Protein 3F0N (pdb70)

Sequence (760 aa):
RENLYFDLMVTCTAPVNIAVIKYWGKRDEALILPINSSLSVTLHQDQLKTTTTVAISKDFTEDRIWLNGREEDVGQPRLQACCLREIRRLARKDTLPLSLSYKVHVASVNNFPTAAGLASSAAGYACLAYTLAQVYGVEGDLSEVARRRGSGSACRSLYGGFVEWQMGEQADGKDSIARQIAPEWHWPQLRILILVVSADKQTGSTVGMQTSVETSTLLKFRAESVVPERMKEMTRCIQEQDFQGFAQLTMKDSNQFHATCLDTFPPISSYLNDTSRRIIQLVHRFNTHHGQTKVAYTFDAGPNAVIFTLEDTVAEFVAAVRHSFPPAANKFLKGLQVAPVLLSDELKAALVVEPSPGGVQYIIATQVGPGPQVLDDTHDHLLGQDGLPQDLMVTCTAPVNIAVIKYWGKRDEALILPINSSLSVTLHQDQLKTTTTVAISKDFTEDRIWLNGREEDVGQPRLQACLREIRRLARKRRLSLSYKVHVASSVNNFPASSAAGYACLAYTLAQVYGVEGDLSEVARRGSGSSACRSLYGGFVEWQMGEQADGKDSIARQIAPEWHWPQLRILILVVSADKKQTGSTVGMQTTSVETSTLLKFRAESVVPERMKEMTRRCIQQEQDFQGFAQLLTMKDSNQFHATCLDTFPPISYLNDTSRRRIIQLVHRFNTHHGQTKVAYTFDAGPNAVIFTLEDTVAEFVAAVRHSFPPAANKFLKGLQVAPVLLSDELKAALVPSPGGVQYIIATQVGPGPQVLDDTHDHLLGQDGLPQ

InterPro domains:
  IPR005935 Diphosphomevalonate/phosphomevalonate decarboxylase [PIRSF015950] (8-389)
  IPR014721 Small ribosomal subunit protein uS5 domain 2-type fold, subgroup [G3DSA:3.30.230.10] (11-188)
  IPR020568 Ribosomal protein uS5 domain 2-type superfamily [SSF54211] (10-194)
  IPR029765 Diphosphomevalonate decarboxylase [TIGR01240] (12-330)
  IPR036554 GHMP kinase, C-terminal domain superfamily [G3DSA:3.30.70.890] (189-383)
  IPR036554 GHMP kinase, C-terminal domain superfamily [SSF55060] (196-394)
  IPR041431 Mvd1, C-terminal [PF18376] (198-383)
  IPR053859 Diphosphomevalonate decarboxylase-like N-terminal domain [PF22700] (15-184)

Structure (mmCIF, N/CA/C/O backbone):
data_3F0N
#
_entry.id   3F0N
#
_cell.length_a   139.619
_cell.length_b   139.619
_cell.length_c   88.719
_cell.angle_alpha   90.00
_cell.angle_beta   90.00
_cell.angle_gamma   90.00
#
_symmetry.space_group_name_H-M   'P 43 21 2'
#
loop_
_entity.id
_entity.type
_entity.pdbx_description
1 polymer 'MEVALONATE PYROPHOSPHATE DECARBOXYLASE'
2 non-polymer 'PHOSPHATE ION'
3 water water
#
loop_
_atom_site.group_PDB
_atom_site.id
_atom_site.type_symbol
_atom_site.label_atom_id
_atom_site.label_alt_id
_atom_site.label_comp_id
_atom_site.label_asym_id
_atom_site.label_entity_id
_atom_site.label_seq_id
_atom_site.pdbx_PDB_ins_code
_atom_site.Cartn_x
_atom_site.Cartn_y
_atom_site.Cartn_z
_atom_site.occupancy
_atom_site.B_iso_or_equiv
_atom_site.auth_seq_id
_atom_site.auth_comp_id
_atom_site.auth_asym_id
_atom_site.auth_atom_id
_atom_site.pdbx_PDB_model_num
ATOM 1 N N . ARG A 1 11 ? 64.407 -14.766 69.576 1.00 68.71 -3 ARG A N 1
ATOM 2 C CA . ARG A 1 11 ? 63.582 -15.264 68.433 1.00 67.14 -3 ARG A CA 1
ATOM 3 C C . ARG A 1 11 ? 64.193 -14.840 67.079 1.00 65.52 -3 ARG A C 1
ATOM 4 O O . ARG A 1 11 ? 63.977 -15.507 66.054 1.00 64.41 -3 ARG A O 1
ATOM 8 N N . GLU A 1 12 ? 64.981 -13.757 67.096 1.00 64.30 -2 GLU A N 1
ATOM 9 C CA . GLU A 1 12 ? 65.846 -13.371 65.955 1.00 62.90 -2 GLU A CA 1
ATOM 10 C C . GLU A 1 12 ? 66.959 -14.422 65.700 1.00 61.89 -2 GLU A C 1
ATOM 11 O O . GLU A 1 12 ? 67.549 -14.486 64.605 1.00 61.90 -2 GLU A O 1
ATOM 17 N N . ASN A 1 13 ? 67.218 -15.252 66.702 1.00 60.70 -1 ASN A N 1
ATOM 18 C CA . ASN A 1 13 ? 68.201 -16.319 66.585 1.00 59.30 -1 ASN A CA 1
ATOM 19 C C . ASN A 1 13 ? 67.663 -17.572 65.882 1.00 57.83 -1 ASN A C 1
ATOM 20 O O . ASN A 1 13 ? 68.389 -18.538 65.719 1.00 58.04 -1 ASN A O 1
ATOM 25 N N . LEU A 1 14 ? 66.392 -17.565 65.489 1.00 56.09 0 LEU A N 1
ATOM 26 C CA . LEU A 1 14 ? 65.820 -18.687 64.750 1.00 55.87 0 LEU A CA 1
ATOM 27 C C . LEU A 1 14 ? 65.978 -18.440 63.263 1.00 55.26 0 LEU A C 1
ATOM 28 O O . LEU A 1 14 ? 66.020 -17.283 62.837 1.00 54.29 0 LEU A O 1
ATOM 33 N N . TYR A 1 15 ? 66.050 -19.520 62.481 1.00 55.48 1 TYR A N 1
ATOM 34 C CA . TYR A 1 15 ? 66.525 -19.472 61.078 1.00 55.35 1 TYR A CA 1
ATOM 35 C C . TYR A 1 15 ? 65.669 -18.605 60.145 1.00 54.82 1 TYR A C 1
ATOM 36 O O . TYR A 1 15 ? 66.210 -17.822 59.363 1.00 54.22 1 TYR A O 1
ATOM 45 N N . PHE A 1 16 ? 64.343 -18.714 60.246 1.00 55.93 2 PHE A N 1
ATOM 46 C CA . PHE A 1 16 ? 63.453 -17.892 59.416 1.00 55.57 2 PHE A CA 1
ATOM 47 C C . PHE A 1 16 ? 62.763 -16.837 60.259 1.00 56.00 2 PHE A C 1
ATOM 48 O O . PHE A 1 16 ? 62.471 -17.090 61.426 1.00 57.98 2 PHE A O 1
ATOM 56 N N . ASP A 1 21 ? 52.623 -14.798 56.772 1.00 56.15 7 ASP A N 1
ATOM 57 C CA . ASP A 1 21 ? 51.548 -14.555 55.813 1.00 55.52 7 ASP A CA 1
ATOM 58 C C . ASP A 1 21 ? 51.584 -13.117 55.305 1.00 53.85 7 ASP A C 1
ATOM 59 O O . ASP A 1 21 ? 52.036 -12.206 56.005 1.00 54.24 7 ASP A O 1
ATOM 64 N N . LEU A 1 22 ? 51.087 -12.913 54.087 1.00 52.04 8 LEU A N 1
ATOM 65 C CA . LEU A 1 22 ? 51.169 -11.616 53.452 1.00 49.87 8 LEU A CA 1
ATOM 66 C C . LEU A 1 22 ? 49.997 -11.413 52.511 1.00 48.74 8 LEU A C 1
ATOM 67 O O . LEU A 1 22 ? 49.576 -12.334 51.807 1.00 48.28 8 LEU A O 1
ATOM 72 N N . MET A 1 23 ? 49.473 -10.195 52.534 1.00 47.66 9 MET A N 1
ATOM 73 C CA . MET A 1 23 ? 48.386 -9.792 51.665 1.00 46.32 9 MET A CA 1
ATOM 74 C C . MET A 1 23 ? 48.717 -8.416 51.101 1.00 44.41 9 MET A C 1
ATOM 75 O O . MET A 1 23 ? 49.076 -7.497 51.848 1.00 44.48 9 MET A O 1
ATOM 80 N N . VAL A 1 24 ? 48.598 -8.278 49.781 1.00 42.02 10 VAL A N 1
ATOM 81 C CA . VAL A 1 24 ? 48.937 -7.034 49.101 1.00 39.64 10 VAL A CA 1
ATOM 82 C C . VAL A 1 24 ? 47.837 -6.724 48.093 1.00 38.90 10 VAL A C 1
ATOM 83 O O . VAL A 1 24 ? 47.331 -7.633 47.423 1.00 38.11 10 VAL A O 1
ATOM 87 N N . THR A 1 25 ? 47.455 -5.451 48.017 1.00 37.51 11 THR A N 1
ATOM 88 C CA . THR A 1 25 ? 46.450 -5.014 47.070 1.00 36.42 11 THR A CA 1
ATOM 89 C C . THR A 1 25 ? 47.006 -3.912 46.190 1.00 35.89 11 THR A C 1
ATOM 90 O O . THR A 1 25 ? 47.546 -2.905 46.692 1.00 36.61 11 THR A O 1
ATOM 94 N N . CYS A 1 26 ? 46.870 -4.119 44.877 1.00 34.01 12 CYS A N 1
ATOM 95 C CA . CYS A 1 26 ? 47.324 -3.160 43.888 1.00 32.37 12 CYS A CA 1
ATOM 96 C C . CYS A 1 26 ? 46.210 -2.784 42.938 1.00 31.57 12 CYS A C 1
ATOM 97 O O . CYS A 1 26 ? 45.181 -3.477 42.854 1.00 30.93 12 CYS A O 1
ATOM 100 N N . THR A 1 27 ? 46.421 -1.678 42.227 1.00 30.48 13 THR A N 1
ATOM 101 C CA . THR A 1 27 ? 45.534 -1.312 41.140 1.00 29.99 13 THR A CA 1
ATOM 102 C C . THR A 1 27 ? 46.316 -1.239 39.832 1.00 28.88 13 THR A C 1
ATOM 103 O O . THR A 1 27 ? 47.536 -1.063 39.843 1.00 28.41 13 THR A O 1
ATOM 107 N N . ALA A 1 28 ? 45.605 -1.366 38.706 1.00 27.91 14 ALA A N 1
ATOM 108 C CA . ALA A 1 28 ? 46.226 -1.252 37.394 1.00 26.70 14 ALA A CA 1
ATOM 109 C C . ALA A 1 28 ? 45.297 -0.555 36.413 1.00 26.45 14 ALA A C 1
ATOM 110 O O . ALA A 1 28 ? 44.075 -0.666 36.523 1.00 26.53 14 ALA A O 1
ATOM 112 N N . PRO A 1 29 ? 45.888 0.155 35.435 1.00 25.66 15 PRO A N 1
ATOM 113 C CA . PRO A 1 29 ? 45.131 0.887 34.427 1.00 24.92 15 PRO A CA 1
ATOM 114 C C . PRO A 1 29 ? 44.779 0.044 33.186 1.00 24.23 15 PRO A C 1
ATOM 115 O O . PRO A 1 29 ? 45.464 -0.956 32.882 1.00 22.52 15 PRO A O 1
ATOM 119 N N . VAL A 1 30 ? 43.718 0.456 32.486 1.00 24.32 16 VAL A N 1
ATOM 120 C CA . VAL A 1 30 ? 43.451 -0.043 31.126 1.00 23.58 16 VAL A CA 1
ATOM 121 C C . VAL A 1 30 ? 44.332 0.791 30.176 1.00 23.14 16 VAL A C 1
ATOM 122 O O . VAL A 1 30 ? 44.811 1.876 30.543 1.00 22.90 16 VAL A O 1
ATOM 126 N N . ASN A 1 31 ? 44.568 0.293 28.967 1.00 21.99 17 ASN A N 1
ATOM 127 C CA . ASN A 1 31 ? 45.268 1.117 27.983 1.00 21.70 17 ASN A CA 1
ATOM 128 C C . ASN A 1 31 ? 44.584 0.996 26.626 1.00 20.60 17 ASN A C 1
ATOM 129 O O . ASN A 1 31 ? 43.901 0.007 26.370 1.00 19.50 17 ASN A O 1
ATOM 134 N N . ILE A 1 32 ? 44.780 1.997 25.776 1.00 17.98 18 ILE A N 1
ATOM 135 C CA . ILE A 1 32 ? 44.145 1.999 24.452 1.00 18.31 18 ILE A CA 1
ATOM 136 C C . ILE A 1 32 ? 45.256 1.991 23.424 1.00 18.19 18 ILE A C 1
ATOM 137 O O . ILE A 1 32 ? 46.052 2.931 23.363 1.00 17.43 18 ILE A O 1
ATOM 142 N N . ALA A 1 33 ? 45.293 0.940 22.594 1.00 17.84 19 ALA A N 1
ATOM 143 C CA . ALA A 1 33 ? 46.300 0.852 21.531 1.00 18.32 19 ALA A CA 1
ATOM 144 C C . ALA A 1 33 ? 46.055 1.874 20.422 1.00 18.00 19 ALA A C 1
ATOM 145 O O . ALA A 1 33 ? 44.953 1.917 19.863 1.00 18.38 19 ALA A O 1
ATOM 147 N N . VAL A 1 34 ? 47.068 2.670 20.078 1.00 17.32 20 VAL A N 1
ATOM 148 C CA . VAL A 1 34 ? 46.947 3.559 18.896 1.00 17.65 20 VAL A CA 1
ATOM 149 C C . VAL A 1 34 ? 47.651 2.957 17.676 1.00 17.84 20 VAL A C 1
ATOM 150 O O . VAL A 1 34 ? 47.276 3.225 16.522 1.00 17.85 20 VAL A O 1
ATOM 154 N N . ILE A 1 35 ? 48.675 2.158 17.945 1.00 17.58 21 ILE A N 1
ATOM 155 C CA . ILE A 1 35 ? 49.161 1.200 16.949 1.00 18.36 21 ILE A CA 1
ATOM 156 C C . ILE A 1 35 ? 48.738 -0.205 17.414 1.00 17.60 21 ILE A C 1
ATOM 157 O O . ILE A 1 35 ? 49.165 -0.683 18.495 1.00 17.52 21 ILE A O 1
ATOM 162 N N . LYS A 1 36 ? 47.885 -0.856 16.613 1.00 16.77 22 LYS A N 1
ATOM 163 C CA . LYS A 1 36 ? 47.160 -2.055 17.070 1.00 15.52 22 LYS A CA 1
ATOM 164 C C . LYS A 1 36 ? 47.973 -3.343 17.032 1.00 16.55 22 LYS A C 1
ATOM 165 O O . LYS A 1 36 ? 48.649 -3.637 16.038 1.00 16.11 22 LYS A O 1
ATOM 171 N N . TYR A 1 37 ? 47.827 -4.123 18.089 1.00 15.81 23 TYR A N 1
ATOM 172 C CA . TYR A 1 37 ? 48.237 -5.520 18.163 1.00 16.60 23 TYR A CA 1
ATOM 173 C C . TYR A 1 37 ? 47.113 -6.367 17.541 1.00 17.01 23 TYR A C 1
ATOM 174 O O . TYR A 1 37 ? 45.935 -6.250 17.946 1.00 18.01 23 TYR A O 1
ATOM 183 N N . TRP A 1 38 ? 47.441 -7.197 16.562 1.00 15.71 24 TRP A N 1
ATOM 184 C CA . TRP A 1 38 ? 46.416 -8.104 15.996 1.00 16.14 24 TRP A CA 1
ATOM 185 C C . TRP A 1 38 ? 47.161 -9.185 15.250 1.00 16.92 24 TRP A C 1
ATOM 186 O O . TRP A 1 38 ? 47.711 -8.938 14.167 1.00 15.92 24 TRP A O 1
ATOM 197 N N . GLY A 1 39 ? 47.190 -10.371 15.859 1.00 16.95 25 GLY A N 1
ATOM 198 C CA . GLY A 1 39 ? 47.880 -11.528 15.293 1.00 17.33 25 GLY A CA 1
ATOM 199 C C . GLY A 1 39 ? 49.112 -11.941 16.095 1.00 17.99 25 GLY A C 1
ATOM 200 O O . GLY A 1 39 ? 49.957 -11.106 16.423 1.00 18.32 25 GLY A O 1
ATOM 201 N N . LYS A 1 40 ? 49.207 -13.235 16.410 1.00 18.47 26 LYS A N 1
ATOM 202 C CA . LYS A 1 40 ? 50.377 -13.768 17.098 1.00 19.21 26 LYS A CA 1
ATOM 203 C C . LYS A 1 40 ? 51.221 -14.539 16.122 1.00 19.63 26 LYS A C 1
ATOM 204 O O . LYS A 1 40 ? 50.690 -15.213 15.240 1.00 19.61 26 LYS A O 1
ATOM 210 N N . ARG A 1 41 ? 52.533 -14.439 16.293 1.00 19.93 27 ARG A N 1
ATOM 211 C CA . ARG A 1 41 ? 53.455 -15.347 15.618 1.00 20.67 27 ARG A CA 1
ATOM 212 C C . ARG A 1 41 ? 53.702 -16.587 16.475 1.00 21.84 27 ARG A C 1
ATOM 213 O O . ARG A 1 41 ? 54.125 -17.595 15.952 1.00 21.79 27 ARG A O 1
ATOM 221 N N . ASP A 1 42 ? 53.443 -16.514 17.783 1.00 21.82 28 ASP A N 1
ATOM 222 C CA . ASP A 1 42 ? 53.551 -17.682 18.674 1.00 23.02 28 ASP A CA 1
ATOM 223 C C . ASP A 1 42 ? 52.392 -17.669 19.668 1.00 23.72 28 ASP A C 1
ATOM 224 O O . ASP A 1 42 ? 52.307 -16.793 20.544 1.00 22.18 28 ASP A O 1
ATOM 229 N N . GLU A 1 43 ? 51.485 -18.627 19.511 1.00 24.18 29 GLU A N 1
ATOM 230 C CA . GLU A 1 43 ? 50.228 -18.628 20.272 1.00 25.05 29 GLU A CA 1
ATOM 231 C C . GLU A 1 43 ? 50.382 -19.070 21.710 1.00 25.95 29 GLU A C 1
ATOM 232 O O . GLU A 1 43 ? 49.530 -18.769 22.549 1.00 25.46 29 GLU A O 1
ATOM 238 N N . ALA A 1 44 ? 51.434 -19.848 21.953 1.00 26.40 30 ALA A N 1
ATOM 239 C CA . ALA A 1 44 ? 51.737 -20.416 23.266 1.00 27.92 30 ALA A CA 1
ATOM 240 C C . ALA A 1 44 ? 52.437 -19.405 24.176 1.00 27.32 30 ALA A C 1
ATOM 241 O O . ALA A 1 44 ? 52.082 -19.269 25.338 1.00 28.68 30 ALA A O 1
ATOM 243 N N . LEU A 1 45 ? 53.420 -18.696 23.631 1.00 26.00 31 LEU A N 1
ATOM 244 C CA . LEU A 1 45 ? 54.188 -17.701 24.378 1.00 25.78 31 LEU A CA 1
ATOM 245 C C . LEU A 1 45 ? 53.582 -16.289 24.295 1.00 24.74 31 LEU A C 1
ATOM 246 O O . LEU A 1 45 ? 54.010 -15.378 25.022 1.00 25.63 31 LEU A O 1
ATOM 251 N N . ILE A 1 46 ? 52.559 -16.138 23.453 1.00 23.41 32 ILE A N 1
ATOM 252 C CA . ILE A 1 46 ? 51.880 -14.848 23.218 1.00 21.91 32 ILE A CA 1
ATOM 253 C C . ILE A 1 46 ? 52.875 -13.849 22.645 1.00 21.25 32 ILE A C 1
ATOM 254 O O . ILE A 1 46 ? 53.167 -12.809 23.253 1.00 21.88 32 ILE A O 1
ATOM 259 N N . LEU A 1 47 ? 53.428 -14.188 21.480 1.00 20.38 33 LEU A N 1
ATOM 260 C CA . LEU A 1 47 ? 54.353 -13.302 20.771 1.00 19.34 33 LEU A CA 1
ATOM 261 C C . LEU A 1 47 ? 53.660 -12.763 19.509 1.00 18.65 33 LEU A C 1
ATOM 262 O O . LEU A 1 47 ? 53.102 -13.538 18.754 1.00 18.44 33 LEU A O 1
ATOM 267 N N . PRO A 1 48 ? 53.741 -11.434 19.262 1.00 18.37 34 PRO A N 1
ATOM 268 C CA . PRO A 1 48 ? 52.913 -10.843 18.222 1.00 17.85 34 PRO A CA 1
ATOM 269 C C . PRO A 1 48 ? 53.655 -10.748 16.870 1.00 17.62 34 PRO A C 1
ATOM 270 O O . PRO A 1 48 ? 54.885 -10.878 16.816 1.00 18.49 34 PRO A O 1
ATOM 274 N N . ILE A 1 49 ? 52.903 -10.553 15.792 1.00 17.59 35 ILE A N 1
ATOM 275 C CA . ILE A 1 49 ? 53.495 -10.421 14.460 1.00 17.35 35 ILE A CA 1
ATOM 276 C C . ILE A 1 49 ? 53.995 -8.998 14.240 1.00 17.35 35 ILE A C 1
ATOM 277 O O . ILE A 1 49 ? 54.724 -8.725 13.292 1.00 17.36 35 ILE A O 1
ATOM 282 N N . ASN A 1 50 ? 53.535 -8.070 15.087 1.00 17.08 36 ASN A N 1
ATOM 283 C CA . ASN A 1 50 ? 54.012 -6.674 15.035 1.00 16.42 36 ASN A CA 1
ATOM 284 C C . ASN A 1 50 ? 54.009 -6.018 16.414 1.00 16.71 36 ASN A C 1
ATOM 285 O O . ASN A 1 50 ? 53.362 -6.507 17.338 1.00 16.71 36 ASN A O 1
ATOM 290 N N . SER A 1 51 ? 54.773 -4.932 16.550 1.00 17.36 37 SER A N 1
ATOM 291 C CA . SER A 1 51 ? 54.813 -4.177 17.780 1.00 17.37 37 SER A CA 1
ATOM 292 C C . SER A 1 51 ? 53.528 -3.357 17.881 1.00 17.11 37 SER A C 1
ATOM 293 O O . SER A 1 51 ? 52.827 -3.170 16.890 1.00 17.78 37 SER A O 1
ATOM 296 N N . SER A 1 52 ? 53.215 -2.894 19.087 1.00 16.40 38 SER A N 1
ATOM 297 C CA . SER A 1 52 ? 52.045 -2.048 19.301 1.00 16.93 38 SER A CA 1
ATOM 298 C C . SER A 1 52 ? 52.400 -0.897 20.248 1.00 17.33 38 SER A C 1
ATOM 299 O O . SER A 1 52 ? 53.481 -0.890 20.863 1.00 17.17 38 SER A O 1
ATOM 302 N N . LEU A 1 53 ? 51.510 0.095 20.324 1.00 17.12 39 LEU A N 1
ATOM 303 C CA . LEU A 1 53 ? 51.800 1.317 21.062 1.00 18.24 39 LEU A CA 1
ATOM 304 C C . LEU A 1 53 ? 50.486 1.820 21.603 1.00 18.39 39 LEU A C 1
ATOM 305 O O . LEU A 1 53 ? 49.505 1.915 20.865 1.00 18.84 39 LEU A O 1
ATOM 310 N N . SER A 1 54 ? 50.436 2.070 22.900 1.00 18.54 40 SER A N 1
ATOM 311 C CA . SER A 1 54 ? 49.191 2.477 23.537 1.00 18.40 40 SER A CA 1
ATOM 312 C C . SER A 1 54 ? 49.378 3.662 24.486 1.00 19.16 40 SER A C 1
ATOM 313 O O . SER A 1 54 ? 50.517 4.092 24.784 1.00 18.99 40 SER A O 1
ATOM 316 N N . VAL A 1 55 ? 48.228 4.141 24.965 1.00 19.44 41 VAL A N 1
ATOM 317 C CA . VAL A 1 55 ? 48.122 5.247 25.905 1.00 19.42 41 VAL A CA 1
ATOM 318 C C . VAL A 1 55 ? 47.463 4.644 27.133 1.00 19.43 41 VAL A C 1
ATOM 319 O O . VAL A 1 55 ? 46.393 4.025 27.049 1.00 20.35 41 VAL A O 1
ATOM 323 N N . THR A 1 56 ? 48.110 4.815 28.279 1.00 18.77 42 THR A N 1
ATOM 324 C CA . THR A 1 56 ? 47.627 4.292 29.530 1.00 18.65 42 THR A CA 1
ATOM 325 C C . THR A 1 56 ? 46.568 5.277 30.067 1.00 19.64 42 THR A C 1
ATOM 326 O O . THR A 1 56 ? 46.833 6.490 30.191 1.00 20.27 42 THR A O 1
ATOM 330 N N . LEU A 1 57 ? 45.380 4.775 30.388 1.00 19.72 43 LEU A N 1
ATOM 331 C CA . LEU A 1 57 ? 44.301 5.682 30.838 1.00 20.56 43 LEU A CA 1
ATOM 332 C C . LEU A 1 57 ? 44.352 5.837 32.351 1.00 21.37 43 LEU A C 1
ATOM 333 O O . LEU A 1 57 ? 44.832 4.958 33.038 1.00 21.52 43 LEU A O 1
ATOM 338 N N . HIS A 1 58 ? 43.777 6.923 32.868 1.00 22.40 44 HIS A N 1
ATOM 339 C CA . HIS A 1 58 ? 43.967 7.284 34.288 1.00 23.52 44 HIS A CA 1
ATOM 340 C C . HIS A 1 58 ? 43.130 6.421 35.243 1.00 23.94 44 HIS A C 1
ATOM 341 O O . HIS A 1 58 ? 41.919 6.267 35.054 1.00 24.18 44 HIS A O 1
ATOM 348 N N . GLN A 1 59 ? 43.772 5.860 36.271 1.00 23.90 45 GLN A N 1
ATOM 349 C CA . GLN A 1 59 ? 43.049 5.045 37.270 1.00 25.16 45 GLN A CA 1
ATOM 350 C C . GLN A 1 59 ? 42.047 5.805 38.129 1.00 26.90 45 GLN A C 1
ATOM 351 O O . GLN A 1 59 ? 41.211 5.177 38.794 1.00 28.04 45 GLN A O 1
ATOM 357 N N . ASP A 1 60 ? 42.127 7.126 38.117 1.00 27.56 46 ASP A N 1
ATOM 358 C CA . ASP A 1 60 ? 41.061 7.963 38.691 1.00 29.67 46 ASP A CA 1
ATOM 359 C C . ASP A 1 60 ? 39.702 7.608 38.082 1.00 30.18 46 ASP A C 1
ATOM 360 O O . ASP A 1 60 ? 38.660 7.745 38.750 1.00 30.68 46 ASP A O 1
ATOM 365 N N . GLN A 1 61 ? 39.695 7.233 36.799 1.00 28.30 47 GLN A N 1
ATOM 366 C CA . GLN A 1 61 ? 38.436 6.932 36.115 1.00 29.08 47 GLN A CA 1
ATOM 367 C C . GLN A 1 61 ? 38.190 5.445 35.897 1.00 28.86 47 GLN A C 1
ATOM 368 O O . GLN A 1 61 ? 37.049 5.003 35.997 1.00 29.57 47 GLN A O 1
ATOM 374 N N . LEU A 1 62 ? 39.240 4.698 35.536 1.00 27.65 48 LEU A N 1
ATOM 375 C CA . LEU A 1 62 ? 39.117 3.269 35.257 1.00 27.83 48 LEU A CA 1
ATOM 376 C C . LEU A 1 62 ? 40.280 2.504 35.861 1.00 27.90 48 LEU A C 1
ATOM 377 O O . LEU A 1 62 ? 41.408 2.866 35.646 1.00 26.80 48 LEU A O 1
ATOM 382 N N . LYS A 1 63 ? 39.989 1.456 36.620 1.00 31.89 49 LYS A N 1
ATOM 383 C CA . LYS A 1 63 ? 41.045 0.680 37.271 1.00 31.89 49 LYS A CA 1
ATOM 384 C C . LYS A 1 63 ? 40.567 -0.703 37.684 1.00 32.13 49 LYS A C 1
ATOM 385 O O . LYS A 1 63 ? 39.373 -0.926 37.988 1.00 33.38 49 LYS A O 1
ATOM 391 N N . THR A 1 64 ? 41.519 -1.624 37.706 1.00 30.75 50 THR A N 1
ATOM 392 C CA . THR A 1 64 ? 41.321 -2.964 38.199 1.00 30.76 50 THR A CA 1
ATOM 393 C C . THR A 1 64 ? 42.048 -2.964 39.529 1.00 29.62 50 THR A C 1
ATOM 394 O O . THR A 1 64 ? 43.120 -2.377 39.639 1.00 29.65 50 THR A O 1
ATOM 398 N N . THR A 1 65 ? 41.459 -3.623 40.524 1.00 29.97 51 THR A N 1
ATOM 399 C CA . THR A 1 65 ? 42.068 -3.792 41.848 1.00 29.89 51 THR A CA 1
ATOM 400 C C . THR A 1 65 ? 42.212 -5.287 42.086 1.00 30.50 51 THR A C 1
ATOM 401 O O . THR A 1 65 ? 41.268 -6.055 41.841 1.00 31.51 51 THR A O 1
ATOM 405 N N . THR A 1 66 ? 43.392 -5.702 42.547 1.00 29.99 52 THR A N 1
ATOM 406 C CA . THR A 1 66 ? 43.655 -7.112 42.793 1.00 30.06 52 THR A CA 1
ATOM 407 C C . THR A 1 66 ? 44.283 -7.235 44.168 1.00 30.96 52 THR A C 1
ATOM 408 O O . THR A 1 66 ? 45.205 -6.491 44.499 1.00 29.93 52 THR A O 1
ATOM 412 N N . THR A 1 67 ? 43.750 -8.154 44.974 1.00 32.41 53 THR A N 1
ATOM 413 C CA . THR A 1 67 ? 44.378 -8.488 46.253 1.00 33.92 53 THR A CA 1
ATOM 414 C C . THR A 1 67 ? 44.983 -9.873 46.133 1.00 34.35 53 THR A C 1
ATOM 415 O O . THR A 1 67 ? 44.317 -10.825 45.686 1.00 34.69 53 THR A O 1
ATOM 419 N N . VAL A 1 68 ? 46.252 -9.987 46.506 1.00 35.15 54 VAL A N 1
ATOM 420 C CA . VAL A 1 68 ? 46.875 -11.301 46.587 1.00 35.86 54 VAL A CA 1
ATOM 421 C C . VAL A 1 68 ? 47.246 -11.564 48.054 1.00 37.91 54 VAL A C 1
ATOM 422 O O . VAL A 1 68 ? 47.983 -10.787 48.677 1.00 38.23 54 VAL A O 1
ATOM 426 N N . ALA A 1 69 ? 46.694 -12.646 48.593 1.00 39.30 55 ALA A N 1
ATOM 427 C CA . ALA A 1 69 ? 47.099 -13.157 49.898 1.00 41.79 55 ALA A CA 1
ATOM 428 C C . ALA A 1 69 ? 47.771 -14.517 49.741 1.00 42.65 55 ALA A C 1
ATOM 429 O O . ALA A 1 69 ? 47.337 -15.345 48.930 1.00 42.61 55 ALA A O 1
ATOM 431 N N . ILE A 1 70 ? 48.840 -14.731 50.502 1.00 44.30 56 ILE A N 1
ATOM 432 C CA . ILE A 1 70 ? 49.366 -16.084 50.728 1.00 45.98 56 ILE A CA 1
ATOM 433 C C . ILE A 1 70 ? 49.409 -16.405 52.232 1.00 48.63 56 ILE A C 1
ATOM 434 O O . ILE A 1 70 ? 49.740 -15.542 53.043 1.00 49.54 56 ILE A O 1
ATOM 439 N N . SER A 1 71 ? 49.053 -17.637 52.589 1.00 50.97 57 SER A N 1
ATOM 440 C CA . SER A 1 71 ? 49.081 -18.100 53.987 1.00 54.42 57 SER A CA 1
ATOM 441 C C . SER A 1 71 ? 49.421 -19.589 54.099 1.00 56.63 57 SER A C 1
ATOM 442 O O . SER A 1 71 ? 49.069 -20.387 53.221 1.00 55.90 57 SER A O 1
ATOM 445 N N . LYS A 1 72 ? 50.097 -19.955 55.192 1.00 59.98 58 LYS A N 1
ATOM 446 C CA . LYS A 1 72 ? 50.439 -21.349 55.479 1.00 62.73 58 LYS A CA 1
ATOM 447 C C . LYS A 1 72 ? 49.181 -22.181 55.722 1.00 64.78 58 LYS A C 1
ATOM 448 O O . LYS A 1 72 ? 49.232 -23.406 55.728 1.00 66.69 58 LYS A O 1
ATOM 450 N N . ASP A 1 73 ? 48.051 -21.498 55.900 1.00 65.50 59 ASP A N 1
ATOM 451 C CA . ASP A 1 73 ? 46.781 -22.145 56.222 1.00 68.34 59 ASP A CA 1
ATOM 452 C C . ASP A 1 73 ? 45.899 -22.445 55.011 1.00 67.70 59 ASP A C 1
ATOM 453 O O . ASP A 1 73 ? 44.928 -23.199 55.132 1.00 70.12 59 ASP A O 1
ATOM 458 N N . PHE A 1 74 ? 46.226 -21.856 53.861 1.00 69.60 60 PHE A N 1
ATOM 459 C CA . PHE A 1 74 ? 45.423 -22.031 52.643 1.00 68.57 60 PHE A CA 1
ATOM 460 C C . PHE A 1 74 ? 45.573 -23.446 52.082 1.00 70.74 60 PHE A C 1
ATOM 461 O O . PHE A 1 74 ? 46.687 -23.892 51.788 1.00 71.72 60 PHE A O 1
ATOM 469 N N . THR A 1 75 ? 44.447 -24.138 51.927 1.00 71.88 61 THR A N 1
ATOM 470 C CA . THR A 1 75 ? 44.436 -25.514 51.427 1.00 74.45 61 THR A CA 1
ATOM 471 C C . THR A 1 75 ? 44.680 -25.579 49.913 1.00 72.93 61 THR A C 1
ATOM 472 O O . THR A 1 75 ? 45.308 -26.521 49.419 1.00 74.72 61 THR A O 1
ATOM 476 N N . GLU A 1 76 ? 44.198 -24.579 49.184 1.00 69.81 62 GLU A N 1
ATOM 477 C CA . GLU A 1 76 ? 44.307 -24.596 47.724 1.00 68.40 62 GLU A CA 1
ATOM 478 C C . GLU A 1 76 ? 44.422 -23.205 47.093 1.00 64.89 62 GLU A C 1
ATOM 479 O O . GLU A 1 76 ? 44.065 -22.200 47.714 1.00 63.71 62 GLU A O 1
ATOM 485 N N . ASP A 1 77 ? 44.949 -23.168 45.867 1.00 63.67 63 ASP A N 1
ATOM 486 C CA . ASP A 1 77 ? 44.965 -21.963 45.027 1.00 60.64 63 ASP A CA 1
ATOM 487 C C . ASP A 1 77 ? 43.552 -21.613 44.591 1.00 59.27 63 ASP A C 1
ATOM 488 O O . ASP A 1 77 ? 42.834 -22.460 44.046 1.00 60.31 63 ASP A O 1
ATOM 493 N N . ARG A 1 78 ? 43.152 -20.369 44.843 1.00 56.87 64 ARG A N 1
ATOM 494 C CA . ARG A 1 78 ? 41.778 -19.946 44.600 1.00 55.58 64 ARG A CA 1
ATOM 495 C C . ARG A 1 78 ? 41.740 -18.534 44.052 1.00 53.01 64 ARG A C 1
ATOM 496 O O . ARG A 1 78 ? 42.457 -17.658 44.528 1.00 51.97 64 ARG A O 1
ATOM 504 N N . ILE A 1 79 ? 40.901 -18.323 43.046 1.00 52.04 65 ILE A N 1
ATOM 505 C CA . ILE A 1 79 ? 40.810 -17.022 42.389 1.00 50.20 65 ILE A CA 1
ATOM 506 C C . ILE A 1 79 ? 39.362 -16.569 42.257 1.00 50.16 65 ILE A C 1
ATOM 507 O O . ILE A 1 79 ? 38.473 -17.369 41.956 1.00 51.62 65 ILE A O 1
ATOM 512 N N . TRP A 1 80 ? 39.131 -15.287 42.506 1.00 49.10 66 TRP A N 1
ATOM 513 C CA . TRP A 1 80 ? 37.820 -14.689 42.306 1.00 49.60 66 TRP A CA 1
ATOM 514 C C . TRP A 1 80 ? 37.937 -13.501 41.357 1.00 48.41 66 TRP A C 1
ATOM 515 O O . TRP A 1 80 ? 38.921 -12.766 41.406 1.00 47.27 66 TRP A O 1
ATOM 526 N N . LEU A 1 81 ? 36.939 -13.321 40.496 1.00 49.26 67 LEU A N 1
ATOM 527 C CA . LEU A 1 81 ? 36.816 -12.101 39.687 1.00 49.35 67 LEU A CA 1
ATOM 528 C C . LEU A 1 81 ? 35.431 -11.487 39.860 1.00 50.58 67 LEU A C 1
ATOM 529 O O . LEU A 1 81 ? 34.424 -12.116 39.535 1.00 51.91 67 LEU A O 1
ATOM 534 N N . ASN A 1 82 ? 35.395 -10.255 40.368 1.00 50.96 68 ASN A N 1
ATOM 535 C CA . ASN A 1 82 ? 34.146 -9.559 40.710 1.00 52.58 68 ASN A CA 1
ATOM 536 C C . ASN A 1 82 ? 33.192 -10.376 41.589 1.00 53.59 68 ASN A C 1
ATOM 537 O O . ASN A 1 82 ? 31.996 -10.474 41.317 1.00 54.58 68 ASN A O 1
ATOM 542 N N . GLY A 1 83 ? 33.747 -10.967 42.646 1.00 53.69 69 GLY A N 1
ATOM 543 C CA . GLY A 1 83 ? 32.961 -11.683 43.641 1.00 55.08 69 GLY A CA 1
ATOM 544 C C . GLY A 1 83 ? 32.619 -13.112 43.275 1.00 56.52 69 GLY A C 1
ATOM 545 O O . GLY A 1 83 ? 32.011 -13.832 44.070 1.00 58.33 69 GLY A O 1
ATOM 546 N N . ARG A 1 84 ? 32.997 -13.525 42.073 1.00 56.29 70 ARG A N 1
ATOM 547 C CA . ARG A 1 84 ? 32.720 -14.877 41.607 1.00 57.42 70 ARG A CA 1
ATOM 548 C C . ARG A 1 84 ? 33.997 -15.684 41.477 1.00 56.96 70 ARG A C 1
ATOM 549 O O . ARG A 1 84 ? 34.961 -15.234 40.848 1.00 55.73 70 ARG A O 1
ATOM 557 N N . GLU A 1 85 ? 33.993 -16.880 42.062 1.00 58.40 71 GLU A N 1
ATOM 558 C CA . GLU A 1 85 ? 35.138 -17.774 41.952 1.00 58.45 71 GLU A CA 1
ATOM 559 C C . GLU A 1 85 ? 35.269 -18.358 40.554 1.00 58.35 71 GLU A C 1
ATOM 560 O O . GLU A 1 85 ? 34.300 -18.835 39.956 1.00 59.41 71 GLU A O 1
ATOM 566 N N . GLU A 1 86 ? 36.486 -18.324 40.044 1.00 57.08 72 GLU A N 1
ATOM 567 C CA . GLU A 1 86 ? 36.753 -18.866 38.728 1.00 57.06 72 GLU A CA 1
ATOM 568 C C . GLU A 1 86 ? 37.750 -20.003 38.852 1.00 57.11 72 GLU A C 1
ATOM 569 O O . GLU A 1 86 ? 38.390 -20.158 39.895 1.00 57.34 72 GLU A O 1
ATOM 575 N N . ASP A 1 87 ? 37.836 -20.817 37.802 1.00 56.83 73 ASP A N 1
ATOM 576 C CA . ASP A 1 87 ? 38.711 -21.975 37.793 1.00 56.76 73 ASP A CA 1
ATOM 577 C C . ASP A 1 87 ? 40.154 -21.503 37.820 1.00 54.77 73 ASP A C 1
ATOM 578 O O . ASP A 1 87 ? 40.606 -20.810 36.904 1.00 53.55 73 ASP A O 1
ATOM 583 N N . VAL A 1 88 ? 40.862 -21.872 38.883 1.00 54.04 74 VAL A N 1
ATOM 584 C CA . VAL A 1 88 ? 42.284 -21.560 39.032 1.00 52.22 74 VAL A CA 1
ATOM 585 C C . VAL A 1 88 ? 43.107 -22.185 37.899 1.00 51.65 74 VAL A C 1
ATOM 586 O O . VAL A 1 88 ? 44.177 -21.689 37.556 1.00 50.38 74 VAL A O 1
ATOM 590 N N . GLY A 1 89 ? 42.575 -23.255 37.309 1.00 52.30 75 GLY A N 1
ATOM 591 C CA . GLY A 1 89 ? 43.265 -24.020 36.282 1.00 52.03 75 GLY A CA 1
ATOM 592 C C . GLY A 1 89 ? 43.269 -23.447 34.872 1.00 50.20 75 GLY A C 1
ATOM 593 O O . GLY A 1 89 ? 43.884 -24.028 33.986 1.00 50.35 75 GLY A O 1
ATOM 594 N N . GLN A 1 90 ? 42.601 -22.314 34.647 1.00 48.51 76 GLN A N 1
ATOM 595 C CA . GLN A 1 90 ? 42.634 -21.675 33.322 1.00 47.13 76 GLN A CA 1
ATOM 596 C C . GLN A 1 90 ? 44.070 -21.586 32.806 1.00 45.74 76 GLN A C 1
ATOM 597 O O . GLN A 1 90 ? 44.974 -21.255 33.574 1.00 45.44 76 GLN A O 1
ATOM 603 N N . PRO A 1 91 ? 44.290 -21.907 31.518 1.00 44.89 77 PRO A N 1
ATOM 604 C CA . PRO A 1 91 ? 45.650 -21.940 30.966 1.00 43.62 77 PRO A CA 1
ATOM 605 C C . PRO A 1 91 ? 46.408 -20.616 31.043 1.00 41.60 77 PRO A C 1
ATOM 606 O O . PRO A 1 91 ? 47.578 -20.614 31.415 1.00 41.63 77 PRO A O 1
ATOM 610 N N . ARG A 1 92 ? 45.761 -19.499 30.699 1.00 39.44 78 ARG A N 1
ATOM 611 C CA . ARG A 1 92 ? 46.439 -18.203 30.758 1.00 37.91 78 ARG A CA 1
ATOM 612 C C . ARG A 1 92 ? 46.836 -17.870 32.203 1.00 37.61 78 ARG A C 1
ATOM 613 O O . ARG A 1 92 ? 47.956 -17.430 32.452 1.00 36.82 78 ARG A O 1
ATOM 621 N N . LEU A 1 93 ? 45.924 -18.127 33.145 1.00 37.49 79 LEU A N 1
ATOM 622 C CA . LEU A 1 93 ? 46.194 -17.890 34.560 1.00 36.46 79 LEU A CA 1
ATOM 623 C C . LEU A 1 93 ? 47.324 -18.786 35.065 1.00 36.12 79 LEU A C 1
ATOM 624 O O . LEU A 1 93 ? 48.229 -18.318 35.741 1.00 35.90 79 LEU A O 1
ATOM 629 N N . GLN A 1 94 ? 47.299 -20.063 34.712 1.00 37.30 80 GLN A N 1
ATOM 630 C CA . GLN A 1 94 ? 48.396 -20.949 35.096 1.00 37.88 80 GLN A CA 1
ATOM 631 C C . GLN A 1 94 ? 49.761 -20.497 34.555 1.00 36.60 80 GLN A C 1
ATOM 632 O O . GLN A 1 94 ? 50.764 -20.558 35.266 1.00 36.38 80 GLN A O 1
ATOM 638 N N . ALA A 1 95 ? 49.797 -20.008 33.315 1.00 36.02 81 ALA A N 1
ATOM 639 C CA . ALA A 1 95 ? 51.041 -19.511 32.718 1.00 35.49 81 ALA A CA 1
ATOM 640 C C . ALA A 1 95 ? 51.607 -18.291 33.453 1.00 33.70 81 ALA A C 1
ATOM 641 O O . ALA A 1 95 ? 52.829 -18.163 33.626 1.00 33.74 81 ALA A O 1
ATOM 643 N N A CYS A 1 96 ? 50.706 -17.409 33.882 0.50 32.57 82 CYS A N 1
ATOM 644 N N B CYS A 1 96 ? 50.719 -17.397 33.888 0.50 33.18 82 CYS A N 1
ATOM 645 C CA A CYS A 1 96 ? 51.065 -16.198 34.616 0.50 31.29 82 CYS A CA 1
ATOM 646 C CA B CYS A 1 96 ? 51.109 -16.208 34.656 0.50 32.62 82 CYS A CA 1
ATOM 647 C C A CYS A 1 96 ? 51.743 -16.529 35.951 0.50 31.31 82 CYS A C 1
ATOM 648 C C B CYS A 1 96 ? 51.790 -16.572 35.953 0.50 32.02 82 CYS A C 1
ATOM 649 O O A CYS A 1 96 ? 52.833 -16.021 36.251 0.50 30.50 82 CYS A O 1
ATOM 650 O O B CYS A 1 96 ? 52.903 -16.112 36.246 0.50 31.19 82 CYS A O 1
ATOM 655 N N . LEU A 1 97 ? 51.085 -17.391 36.725 1.00 32.22 83 LEU A N 1
ATOM 656 C CA . LEU A 1 97 ? 51.572 -17.894 38.011 1.00 33.63 83 LEU A CA 1
ATOM 657 C C . LEU A 1 97 ? 52.886 -18.660 37.871 1.00 34.37 83 LEU A C 1
ATOM 658 O O . LEU A 1 97 ? 53.792 -18.471 38.678 1.00 34.79 83 LEU A O 1
ATOM 663 N N . ARG A 1 98 ? 52.989 -19.505 36.845 1.00 35.12 84 ARG A N 1
ATOM 664 C CA . ARG A 1 98 ? 54.230 -20.229 36.581 1.00 36.57 84 ARG A CA 1
ATOM 665 C C . ARG A 1 98 ? 55.373 -19.276 36.292 1.00 35.44 84 ARG A C 1
ATOM 666 O O . ARG A 1 98 ? 56.478 -19.468 36.798 1.00 35.88 84 ARG A O 1
ATOM 674 N N . GLU A 1 99 ? 55.103 -18.238 35.495 1.00 34.64 85 GLU A N 1
ATOM 675 C CA . GLU A 1 99 ? 56.136 -17.276 35.126 1.00 33.94 85 GLU A CA 1
ATOM 676 C C . GLU A 1 99 ? 56.595 -16.379 36.286 1.00 32.76 85 GLU A C 1
ATOM 677 O O . GLU A 1 99 ? 57.793 -16.114 36.411 1.00 32.31 85 GLU A O 1
ATOM 683 N N . ILE A 1 100 ? 55.663 -15.886 37.108 1.00 32.26 86 ILE A N 1
ATOM 684 C CA . ILE A 1 100 ? 56.073 -15.137 38.294 1.00 31.79 86 ILE A CA 1
ATOM 685 C C . ILE A 1 100 ? 56.928 -15.992 39.265 1.00 32.35 86 ILE A C 1
ATOM 686 O O . ILE A 1 100 ? 57.892 -15.485 39.815 1.00 33.58 86 ILE A O 1
ATOM 691 N N . ARG A 1 101 ? 56.586 -17.269 39.445 1.00 32.81 87 ARG A N 1
ATOM 692 C CA . ARG A 1 101 ? 57.385 -18.179 40.311 1.00 34.84 87 ARG A CA 1
ATOM 693 C C . ARG A 1 101 ? 58.777 -18.407 39.742 1.00 35.07 87 ARG A C 1
ATOM 694 O O . ARG A 1 101 ? 59.771 -18.353 40.475 1.00 35.86 87 ARG A O 1
ATOM 702 N N . ARG A 1 102 ? 58.840 -18.622 38.428 1.00 35.34 88 ARG A N 1
ATOM 703 C CA . ARG A 1 102 ? 60.113 -18.771 37.726 1.00 36.53 88 ARG A CA 1
ATOM 704 C C . ARG A 1 102 ? 61.017 -17.559 37.971 1.00 36.16 88 ARG A C 1
ATOM 705 O O . ARG A 1 102 ? 62.166 -17.716 38.393 1.00 37.04 88 ARG A O 1
ATOM 713 N N . LEU A 1 103 ? 60.489 -16.361 37.719 1.00 34.23 89 LEU A N 1
ATOM 714 C CA . LEU A 1 103 ? 61.251 -15.117 37.897 1.00 35.02 89 LEU A CA 1
ATOM 715 C C . LEU A 1 103 ? 61.693 -14.848 39.340 1.00 35.50 89 LEU A C 1
ATOM 716 O O . LEU A 1 103 ? 62.821 -14.374 39.581 1.00 36.88 89 LEU A O 1
ATOM 721 N N . ALA A 1 104 ? 60.810 -15.127 40.293 1.00 34.59 90 ALA A N 1
ATOM 722 C CA . ALA A 1 104 ? 61.156 -14.962 41.695 1.00 36.07 90 ALA A CA 1
ATOM 723 C C . ALA A 1 104 ? 62.397 -15.795 42.033 1.00 37.72 90 ALA A C 1
ATOM 724 O O . ALA A 1 104 ? 63.330 -15.304 42.663 1.00 38.83 90 ALA A O 1
ATOM 726 N N . ARG A 1 105 ? 62.398 -17.054 41.612 1.00 39.11 91 ARG A N 1
ATOM 727 C CA . ARG A 1 105 ? 63.551 -17.923 41.846 1.00 42.31 91 ARG A CA 1
ATOM 728 C C . ARG A 1 105 ? 64.727 -17.471 41.008 1.00 44.09 91 ARG A C 1
ATOM 729 O O . ARG A 1 105 ? 65.882 -17.557 41.446 1.00 46.22 91 ARG A O 1
ATOM 737 N N . LYS A 1 106 ? 64.422 -17.014 39.795 1.00 44.26 92 LYS A N 1
ATOM 738 C CA . LYS A 1 106 ? 65.427 -16.541 38.870 1.00 46.79 92 LYS A CA 1
ATOM 739 C C . LYS A 1 106 ? 66.090 -15.296 39.433 1.00 47.67 92 LYS A C 1
ATOM 740 O O . LYS A 1 106 ? 67.212 -15.389 39.938 1.00 50.11 92 LYS A O 1
ATOM 743 N N . ASP A 1 114 ? 66.151 -16.189 54.043 1.00 65.96 100 ASP A N 1
ATOM 744 C CA . ASP A 1 114 ? 65.157 -15.578 53.167 1.00 63.92 100 ASP A CA 1
ATOM 745 C C . ASP A 1 114 ? 63.849 -16.369 53.191 1.00 61.99 100 ASP A C 1
ATOM 746 O O . ASP A 1 114 ? 63.847 -17.607 53.145 1.00 61.47 100 ASP A O 1
ATOM 748 N N . THR A 1 115 ? 62.746 -15.627 53.269 1.00 60.67 101 THR A N 1
ATOM 749 C CA . THR A 1 115 ? 61.397 -16.185 53.372 1.00 59.25 101 THR A CA 1
ATOM 750 C C . THR A 1 115 ? 60.859 -16.710 52.039 1.00 57.29 101 THR A C 1
ATOM 751 O O . THR A 1 115 ? 59.802 -17.343 52.010 1.00 56.55 101 THR A O 1
ATOM 753 N N . LEU A 1 116 ? 61.578 -16.453 50.944 1.00 57.14 102 LEU A N 1
ATOM 754 C CA . LEU A 1 116 ? 61.077 -16.781 49.601 1.00 55.82 102 LEU A CA 1
ATOM 755 C C . LEU A 1 116 ? 60.557 -18.221 49.435 1.00 55.40 102 LEU A C 1
ATOM 756 O O . LEU A 1 116 ? 59.422 -18.402 48.979 1.00 54.22 102 LEU A O 1
ATOM 761 N N . PRO A 1 117 ? 61.361 -19.241 49.827 1.00 56.67 103 PRO A N 1
ATOM 762 C CA . PRO A 1 117 ? 60.885 -20.618 49.654 1.00 57.07 103 PRO A CA 1
ATOM 763 C C . PRO A 1 117 ? 59.591 -20.906 50.433 1.00 57.04 103 PRO A C 1
ATOM 764 O O . PRO A 1 117 ? 58.696 -21.573 49.902 1.00 56.88 103 PRO A O 1
ATOM 768 N N . LEU A 1 118 ? 59.487 -20.386 51.660 1.00 57.42 104 LEU A N 1
ATOM 769 C CA . LEU A 1 118 ? 58.260 -20.508 52.464 1.00 57.81 104 LEU A CA 1
ATOM 770 C C . LEU A 1 118 ? 57.083 -19.870 51.743 1.00 56.27 104 LEU A C 1
ATOM 771 O O . LEU A 1 118 ? 56.013 -20.471 51.624 1.00 56.31 104 LEU A O 1
ATOM 776 N N . SER A 1 119 ? 57.310 -18.650 51.262 1.00 55.40 105 SER A N 1
ATOM 777 C CA . SER A 1 119 ? 56.323 -17.884 50.501 1.00 54.47 105 SER A CA 1
ATOM 778 C C . SER A 1 119 ? 55.757 -18.675 49.319 1.00 54.32 105 SER A C 1
ATOM 779 O O . SER A 1 119 ? 54.536 -18.698 49.119 1.00 53.69 105 SER A O 1
ATOM 782 N N . LEU A 1 120 ? 56.647 -19.335 48.570 1.00 55.06 106 LEU A N 1
ATOM 783 C CA . LEU A 1 120 ? 56.276 -20.151 47.409 1.00 55.71 106 LEU A CA 1
ATOM 784 C C . LEU A 1 120 ? 55.531 -21.436 47.760 1.00 56.85 106 LEU A C 1
ATOM 785 O O . LEU A 1 120 ? 54.741 -21.945 46.947 1.00 57.01 106 LEU A O 1
ATOM 790 N N . SER A 1 121 ? 55.802 -21.959 48.955 1.00 57.87 107 SER A N 1
ATOM 791 C CA . SER A 1 121 ? 55.149 -23.164 49.479 1.00 59.65 107 SER A CA 1
ATOM 792 C C . SER A 1 121 ? 53.660 -22.972 49.691 1.00 59.45 107 SER A C 1
ATOM 793 O O . SER A 1 121 ? 52.911 -23.949 49.732 1.00 61.13 107 SER A O 1
ATOM 796 N N . TYR A 1 122 ? 53.236 -21.720 49.858 1.00 57.80 108 TYR A N 1
ATOM 797 C CA . TYR A 1 122 ? 51.838 -21.439 50.167 1.00 57.60 108 TYR A CA 1
ATOM 798 C C . TYR A 1 122 ? 50.961 -21.382 48.931 1.00 55.97 108 TYR A C 1
ATOM 799 O O . TYR A 1 122 ? 51.353 -20.855 47.887 1.00 54.07 108 TYR A O 1
ATOM 808 N N . LYS A 1 123 ? 49.763 -21.936 49.075 1.00 56.56 109 LYS A N 1
ATOM 809 C CA . LYS A 1 123 ? 48.692 -21.719 48.122 1.00 55.67 109 LYS A CA 1
ATOM 810 C C . LYS A 1 123 ? 48.367 -20.209 48.085 1.00 53.14 109 LYS A C 1
ATOM 811 O O . LYS A 1 123 ? 48.501 -19.523 49.109 1.00 52.76 109 LYS A O 1
ATOM 813 N N . VAL A 1 124 ? 47.989 -19.694 46.909 1.00 51.68 110 VAL A N 1
ATOM 814 C CA . VAL A 1 124 ? 47.540 -18.296 46.773 1.00 49.33 110 VAL A CA 1
ATOM 815 C C . VAL A 1 124 ? 46.034 -18.160 46.649 1.00 49.47 110 VAL A C 1
ATOM 816 O O . VAL A 1 124 ? 45.355 -18.977 46.004 1.00 50.17 110 VAL A O 1
ATOM 820 N N . HIS A 1 125 ? 45.530 -17.088 47.247 1.00 48.20 111 HIS A N 1
ATOM 821 C CA . HIS A 1 125 ? 44.147 -16.685 47.113 1.00 48.04 111 HIS A CA 1
ATOM 822 C C . HIS A 1 125 ? 44.150 -15.320 46.449 1.00 46.04 111 HIS A C 1
ATOM 823 O O . HIS A 1 125 ? 44.715 -14.358 46.980 1.00 45.56 111 HIS A O 1
ATOM 830 N N . VAL A 1 126 ? 43.545 -15.246 45.272 1.00 45.44 112 VAL A N 1
ATOM 831 C CA . VAL A 1 126 ? 43.523 -14.000 44.501 1.00 43.85 112 VAL A CA 1
ATOM 832 C C . VAL A 1 126 ? 42.082 -13.526 44.314 1.00 44.36 112 VAL A C 1
ATOM 833 O O . VAL A 1 126 ? 41.192 -14.319 44.006 1.00 46.16 112 VAL A O 1
ATOM 837 N N . ALA A 1 127 ? 41.849 -12.244 44.542 1.00 42.95 113 ALA A N 1
ATOM 838 C CA . ALA A 1 127 ? 40.539 -11.666 44.284 1.00 43.55 113 ALA A CA 1
ATOM 839 C C . ALA A 1 127 ? 40.724 -10.346 43.575 1.00 42.25 113 ALA A C 1
ATOM 840 O O . ALA A 1 127 ? 41.526 -9.511 44.003 1.00 41.71 113 ALA A O 1
ATOM 842 N N . SER A 1 128 ? 39.984 -10.152 42.493 1.00 42.09 114 SER A N 1
ATOM 843 C CA . SER A 1 128 ? 40.049 -8.876 41.805 1.00 42.11 114 SER A CA 1
ATOM 844 C C . SER A 1 128 ? 38.689 -8.351 41.350 1.00 42.75 114 SER A C 1
ATOM 845 O O . SER A 1 128 ? 37.731 -9.102 41.178 1.00 44.02 114 SER A O 1
ATOM 848 N N . VAL A 1 129 ? 38.626 -7.041 41.193 1.00 42.13 115 VAL A N 1
ATOM 849 C CA . VAL A 1 129 ? 37.436 -6.348 40.751 1.00 42.05 115 VAL A CA 1
ATOM 850 C C . VAL A 1 129 ? 37.902 -5.238 39.831 1.00 41.69 115 VAL A C 1
ATOM 851 O O . VAL A 1 129 ? 39.073 -4.861 39.846 1.00 41.12 115 VAL A O 1
ATOM 855 N N . ASN A 1 130 ? 36.985 -4.717 39.029 1.00 42.40 116 ASN A N 1
ATOM 856 C CA . ASN A 1 130 ? 37.219 -3.476 38.316 1.00 42.89 116 ASN A CA 1
ATOM 857 C C . ASN A 1 130 ? 35.965 -2.587 38.319 1.00 43.76 116 ASN A C 1
ATOM 858 O O . ASN A 1 130 ? 34.877 -3.054 38.627 1.00 43.89 116 ASN A O 1
ATOM 863 N N . ASN A 1 131 ? 36.123 -1.309 38.004 1.00 50.66 117 ASN A N 1
ATOM 864 C CA . ASN A 1 131 ? 34.981 -0.393 37.975 1.00 52.07 117 ASN A CA 1
ATOM 865 C C . ASN A 1 131 ? 34.532 -0.071 36.544 1.00 51.37 117 ASN A C 1
ATOM 866 O O . ASN A 1 131 ? 33.989 1.008 36.307 1.00 52.34 117 ASN A O 1
ATOM 871 N N . PHE A 1 132 ? 34.778 -0.988 35.601 1.00 51.23 118 PHE A N 1
ATOM 872 C CA . PHE A 1 132 ? 34.404 -0.763 34.199 1.00 51.06 118 PHE A CA 1
ATOM 873 C C . PHE A 1 132 ? 32.975 -1.215 33.997 1.00 53.30 118 PHE A C 1
ATOM 874 O O . PHE A 1 132 ? 32.653 -2.384 34.235 1.00 55.14 118 PHE A O 1
ATOM 882 N N . PRO A 1 133 ? 32.107 -0.308 33.534 1.00 54.26 119 PRO A N 1
ATOM 883 C CA . PRO A 1 133 ? 30.834 -0.828 33.035 1.00 55.48 119 PRO A CA 1
ATOM 884 C C . PRO A 1 133 ? 31.112 -1.914 31.976 1.00 55.03 119 PRO A C 1
ATOM 885 O O . PRO A 1 133 ? 32.069 -1.789 31.189 1.00 53.75 119 PRO A O 1
ATOM 889 N N . THR A 1 134 ? 30.324 -2.990 31.977 1.00 56.99 120 THR A N 1
ATOM 890 C CA . THR A 1 134 ? 30.547 -4.096 31.025 1.00 56.93 120 THR A CA 1
ATOM 891 C C . THR A 1 134 ? 30.358 -3.614 29.589 1.00 54.74 120 THR A C 1
ATOM 892 O O . THR A 1 134 ? 31.130 -3.990 28.698 1.00 54.45 120 THR A O 1
ATOM 896 N N . ALA A 1 135 ? 29.352 -2.757 29.377 1.00 53.45 121 ALA A N 1
ATOM 897 C CA . ALA A 1 135 ? 29.103 -2.174 28.052 1.00 51.27 121 ALA A CA 1
ATOM 898 C C . ALA A 1 135 ? 30.303 -1.377 27.498 1.00 49.15 121 ALA A C 1
ATOM 899 O O . ALA A 1 135 ? 30.374 -1.109 26.294 1.00 47.84 121 ALA A O 1
ATOM 901 N N . ALA A 1 136 ? 31.233 -1.005 28.379 1.00 48.23 122 ALA A N 1
ATOM 902 C CA . ALA A 1 136 ? 32.387 -0.188 27.996 1.00 47.33 122 ALA A CA 1
ATOM 903 C C . ALA A 1 136 ? 33.372 -0.939 27.086 1.00 47.30 122 ALA A C 1
ATOM 904 O O . ALA A 1 136 ? 34.155 -0.304 26.358 1.00 47.30 122 ALA A O 1
ATOM 906 N N . GLY A 1 137 ? 33.320 -2.278 27.136 1.00 47.87 123 GLY A N 1
ATOM 907 C CA . GLY A 1 137 ? 34.038 -3.155 26.207 1.00 48.88 123 GLY A CA 1
ATOM 908 C C . GLY A 1 137 ? 35.538 -3.018 26.335 1.00 50.00 123 GLY A C 1
ATOM 909 O O . GLY A 1 137 ? 36.285 -3.372 25.421 1.00 51.78 123 GLY A O 1
ATOM 910 N N . LEU A 1 138 ? 35.978 -2.501 27.479 1.00 48.60 124 LEU A N 1
ATOM 911 C CA . LEU A 1 138 ? 37.392 -2.262 27.729 1.00 48.84 124 LEU A CA 1
ATOM 912 C C . LEU A 1 138 ? 38.164 -3.562 27.902 1.00 49.94 124 LEU A C 1
ATOM 913 O O . LEU A 1 138 ? 37.578 -4.628 28.131 1.00 50.99 124 LEU A O 1
ATOM 918 N N . ALA A 1 139 ? 39.486 -3.466 27.790 1.00 49.81 125 ALA A N 1
ATOM 919 C CA . ALA A 1 139 ? 40.330 -4.631 27.953 1.00 51.01 125 ALA A CA 1
ATOM 920 C C . ALA A 1 139 ? 40.508 -4.889 29.452 1.00 48.95 125 ALA A C 1
ATOM 921 O O . ALA A 1 139 ? 41.538 -4.521 30.067 1.00 47.96 125 ALA A O 1
ATOM 923 N N . SER A 1 140 ? 39.472 -5.508 30.025 1.00 47.22 126 SER A N 1
ATOM 924 C CA . SER A 1 140 ? 39.508 -5.946 31.410 1.00 46.13 126 SER A CA 1
ATOM 925 C C . SER A 1 140 ? 40.625 -6.976 31.590 1.00 47.27 126 SER A C 1
ATOM 926 O O . SER A 1 140 ? 41.318 -6.968 32.603 1.00 46.26 126 SER A O 1
ATOM 929 N N . SER A 1 141 ? 40.820 -7.837 30.589 1.00 48.79 127 SER A N 1
ATOM 930 C CA . SER A 1 141 ? 41.920 -8.804 30.622 1.00 51.15 127 SER A CA 1
ATOM 931 C C . SER A 1 141 ? 43.303 -8.183 30.666 1.00 50.13 127 SER A C 1
ATOM 932 O O . SER A 1 141 ? 44.201 -8.724 31.312 1.00 51.23 127 SER A O 1
ATOM 935 N N . ALA A 1 142 ? 43.483 -7.071 29.960 1.00 48.30 128 ALA A N 1
ATOM 936 C CA . ALA A 1 142 ? 44.796 -6.433 29.878 1.00 49.20 128 ALA A CA 1
ATOM 937 C C . ALA A 1 142 ? 45.142 -5.803 31.218 1.00 46.42 128 ALA A C 1
ATOM 938 O O . ALA A 1 142 ? 46.205 -6.067 31.775 1.00 46.67 128 ALA A O 1
ATOM 940 N N . ALA A 1 143 ? 44.227 -4.990 31.738 1.00 25.87 129 ALA A N 1
ATOM 941 C CA . ALA A 1 143 ? 44.409 -4.388 33.038 1.00 26.43 129 ALA A CA 1
ATOM 942 C C . ALA A 1 143 ? 44.485 -5.506 34.085 1.00 27.33 129 ALA A C 1
ATOM 943 O O . ALA A 1 143 ? 45.286 -5.435 35.011 1.00 26.21 129 ALA A O 1
ATOM 945 N N . GLY A 1 144 ? 43.659 -6.542 33.915 1.00 28.17 130 GLY A N 1
ATOM 946 C CA . GLY A 1 144 ? 43.531 -7.615 34.918 1.00 28.68 130 GLY A CA 1
ATOM 947 C C . GLY A 1 144 ? 44.829 -8.395 35.081 1.00 28.30 130 GLY A C 1
ATOM 948 O O . GLY A 1 144 ? 45.268 -8.670 36.195 1.00 28.73 130 GLY A O 1
ATOM 949 N N . TYR A 1 145 ? 45.466 -8.739 33.965 1.00 27.28 131 TYR A N 1
ATOM 950 C CA . TYR A 1 145 ? 46.724 -9.472 34.036 1.00 26.97 131 TYR A CA 1
ATOM 951 C C . TYR A 1 145 ? 47.917 -8.596 34.365 1.00 26.12 131 TYR A C 1
ATOM 952 O O . TYR A 1 145 ? 48.888 -9.080 34.938 1.00 26.53 131 TYR A O 1
ATOM 961 N N . ALA A 1 146 ? 47.857 -7.318 34.012 1.00 25.14 132 ALA A N 1
ATOM 962 C CA . ALA A 1 146 ? 48.911 -6.391 34.463 1.00 25.33 132 ALA A CA 1
ATOM 963 C C . ALA A 1 146 ? 48.860 -6.252 35.988 1.00 26.38 132 ALA A C 1
ATOM 964 O O . ALA A 1 146 ? 49.911 -6.285 36.668 1.00 26.26 132 ALA A O 1
ATOM 966 N N . CYS A 1 147 ? 47.644 -6.103 36.529 1.00 27.01 133 CYS A N 1
ATOM 967 C CA . CYS A 1 147 ? 47.475 -6.025 37.976 1.00 28.11 133 CYS A CA 1
ATOM 968 C C . CYS A 1 147 ? 47.885 -7.322 38.667 1.00 28.18 133 CYS A C 1
ATOM 969 O O . CYS A 1 147 ? 48.551 -7.303 39.715 1.00 28.69 133 CYS A O 1
ATOM 972 N N . LEU A 1 148 ? 47.503 -8.452 38.085 1.00 28.56 134 LEU A N 1
ATOM 973 C CA . LEU A 1 148 ? 47.877 -9.732 38.672 1.00 29.80 134 LEU A CA 1
ATOM 974 C C . LEU A 1 148 ? 49.400 -9.879 38.738 1.00 29.09 134 LEU A C 1
ATOM 975 O O . LEU A 1 148 ? 49.959 -10.168 39.799 1.00 29.59 134 LEU A O 1
ATOM 980 N N . ALA A 1 149 ? 50.060 -9.655 37.608 1.00 28.74 135 ALA A N 1
ATOM 981 C CA . ALA A 1 149 ? 51.516 -9.771 37.529 1.00 28.28 135 ALA A CA 1
ATOM 982 C C . ALA A 1 149 ? 52.187 -8.855 38.556 1.00 28.75 135 ALA A C 1
ATOM 983 O O . ALA A 1 149 ? 53.044 -9.300 39.335 1.00 28.80 135 ALA A O 1
ATOM 985 N N . TYR A 1 150 ? 51.774 -7.583 38.570 1.00 28.11 136 TYR A N 1
ATOM 986 C CA . TYR A 1 150 ? 52.371 -6.578 39.437 1.00 28.67 136 TYR A CA 1
ATOM 987 C C . TYR A 1 150 ? 52.179 -6.880 40.937 1.00 29.71 136 TYR A C 1
ATOM 988 O O . TYR A 1 150 ? 53.092 -6.672 41.736 1.00 29.21 136 TYR A O 1
ATOM 997 N N . THR A 1 151 ? 51.002 -7.380 41.299 1.00 30.05 137 THR A N 1
ATOM 998 C CA . THR A 1 151 ? 50.669 -7.711 42.678 1.00 31.38 137 THR A CA 1
ATOM 999 C C . THR A 1 151 ? 51.390 -8.987 43.129 1.00 32.83 137 THR A C 1
ATOM 1000 O O . THR A 1 151 ? 51.850 -9.091 44.278 1.00 33.48 137 THR A O 1
ATOM 1004 N N . LEU A 1 152 ? 51.503 -9.953 42.229 1.00 32.57 138 LEU A N 1
ATOM 1005 C CA . LEU A 1 152 ? 52.278 -11.161 42.531 1.00 33.91 138 LEU A CA 1
ATOM 1006 C C . LEU A 1 152 ? 53.742 -10.826 42.740 1.00 34.14 138 LEU A C 1
ATOM 1007 O O . LEU A 1 152 ? 54.374 -11.380 43.641 1.00 35.43 138 LEU A O 1
ATOM 1012 N N . ALA A 1 153 ? 54.270 -9.935 41.896 1.00 33.24 139 ALA A N 1
ATOM 1013 C CA . ALA A 1 153 ? 55.635 -9.425 42.046 1.00 33.76 139 ALA A CA 1
ATOM 1014 C C . ALA A 1 153 ? 55.883 -8.753 43.410 1.00 34.55 139 ALA A C 1
ATOM 1015 O O . ALA A 1 153 ? 56.947 -8.958 44.014 1.00 35.81 139 ALA A O 1
ATOM 1017 N N . GLN A 1 154 ? 54.906 -7.977 43.887 1.00 34.45 140 GLN A N 1
ATOM 1018 C CA . GLN A 1 154 ? 54.919 -7.411 45.250 1.00 35.55 140 GLN A CA 1
ATOM 1019 C C . GLN A 1 154 ? 55.011 -8.497 46.322 1.00 37.89 140 GLN A C 1
ATOM 1020 O O . GLN A 1 154 ? 55.888 -8.457 47.206 1.00 37.28 140 GLN A O 1
ATOM 1026 N N . VAL A 1 155 ? 54.094 -9.459 46.234 1.00 38.46 141 VAL A N 1
ATOM 1027 C CA . VAL A 1 155 ? 53.996 -10.543 47.206 1.00 40.82 141 VAL A CA 1
ATOM 1028 C C . VAL A 1 155 ? 55.298 -11.341 47.269 1.00 42.03 141 VAL A C 1
ATOM 1029 O O . VAL A 1 155 ? 55.760 -11.678 48.358 1.00 44.04 141 VAL A O 1
ATOM 1033 N N . TYR A 1 156 ? 55.903 -11.588 46.109 1.00 41.08 142 TYR A N 1
ATOM 1034 C CA . TYR A 1 156 ? 57.081 -12.443 46.019 1.00 42.95 142 TYR A CA 1
ATOM 1035 C C . TYR A 1 156 ? 58.410 -11.701 45.923 1.00 42.81 142 TYR A C 1
ATOM 1036 O O . TYR A 1 156 ? 59.461 -12.332 45.741 1.00 44.31 142 TYR A O 1
ATOM 1045 N N . GLY A 1 157 ? 58.358 -10.378 46.068 1.00 41.61 143 GLY A N 1
ATOM 1046 C CA . GLY A 1 157 ? 59.540 -9.517 46.000 1.00 41.74 143 GLY A CA 1
ATOM 1047 C C . GLY A 1 157 ? 60.315 -9.611 44.699 1.00 41.47 143 GLY A C 1
ATOM 1048 O O . GLY A 1 157 ? 61.543 -9.680 44.714 1.00 42.40 143 GLY A O 1
ATOM 1049 N N . VAL A 1 158 ? 59.602 -9.618 43.570 1.00 40.19 144 VAL A N 1
ATOM 1050 C CA . VAL A 1 158 ? 60.244 -9.747 42.251 1.00 39.77 144 VAL A CA 1
ATOM 1051 C C . VAL A 1 158 ? 60.536 -8.376 41.647 1.00 39.45 144 VAL A C 1
ATOM 1052 O O . VAL A 1 158 ? 59.622 -7.601 41.358 1.00 37.96 144 VAL A O 1
ATOM 1056 N N . GLU A 1 159 ? 61.816 -8.091 41.435 1.00 40.58 145 GLU A N 1
ATOM 1057 C CA . GLU A 1 159 ? 62.235 -6.800 40.898 1.00 41.23 145 GLU A CA 1
ATOM 1058 C C . GLU A 1 159 ? 62.333 -6.845 39.384 1.00 40.25 145 GLU A C 1
ATOM 1059 O O . GLU A 1 159 ? 62.395 -7.925 38.793 1.00 40.75 145 GLU A O 1
ATOM 1065 N N . GLY A 1 160 ? 62.343 -5.672 38.758 1.00 39.17 146 GLY A N 1
ATOM 1066 C CA . GLY A 1 160 ? 62.585 -5.581 37.327 1.00 37.93 146 GLY A CA 1
ATOM 1067 C C . GLY A 1 160 ? 61.343 -5.773 36.480 1.00 35.34 146 GLY A C 1
ATOM 1068 O O . GLY A 1 160 ? 60.234 -5.922 37.007 1.00 34.28 146 GLY A O 1
ATOM 1069 N N . ASP A 1 161 ? 61.536 -5.760 35.166 1.00 34.34 147 ASP A N 1
ATOM 1070 C CA . ASP A 1 161 ? 60.413 -5.803 34.218 1.00 32.07 147 ASP A CA 1
ATOM 1071 C C . ASP A 1 161 ? 59.565 -7.068 34.382 1.00 30.00 147 ASP A C 1
ATOM 1072 O O . ASP A 1 161 ? 60.078 -8.202 34.440 1.00 30.57 147 ASP A O 1
ATOM 1077 N N . LEU A 1 162 ? 58.257 -6.856 34.460 1.00 27.20 148 LEU A N 1
ATOM 1078 C CA . LEU A 1 162 ? 57.301 -7.954 34.567 1.00 26.36 148 LEU A CA 1
ATOM 1079 C C . LEU A 1 162 ? 56.562 -8.293 33.262 1.00 25.75 148 LEU A C 1
ATOM 1080 O O . LEU A 1 162 ? 55.572 -9.044 33.294 1.00 24.83 148 LEU A O 1
ATOM 1085 N N . SER A 1 163 ? 57.019 -7.746 32.134 1.00 25.89 149 SER A N 1
ATOM 1086 C CA . SER A 1 163 ? 56.263 -7.882 30.864 1.00 25.87 149 SER A CA 1
ATOM 1087 C C . SER A 1 163 ? 55.995 -9.328 30.513 1.00 27.00 149 SER A C 1
ATOM 1088 O O . SER A 1 163 ? 54.898 -9.695 30.102 1.00 26.25 149 SER A O 1
ATOM 1091 N N . GLU A 1 164 ? 57.019 -10.152 30.679 1.00 29.00 150 GLU A N 1
ATOM 1092 C CA . GLU A 1 164 ? 56.947 -11.569 30.380 1.00 30.69 150 GLU A CA 1
ATOM 1093 C C . GLU A 1 164 ? 55.852 -12.284 31.201 1.00 30.64 150 GLU A C 1
ATOM 1094 O O . GLU A 1 164 ? 55.196 -13.212 30.697 1.00 32.44 150 GLU A O 1
ATOM 1100 N N . VAL A 1 165 ? 55.633 -11.853 32.443 1.00 28.41 151 VAL A N 1
ATOM 1101 C CA . VAL A 1 165 ? 54.554 -12.394 33.278 1.00 27.64 151 VAL A CA 1
ATOM 1102 C C . VAL A 1 165 ? 53.154 -11.942 32.765 1.00 27.12 151 VAL A C 1
ATOM 1103 O O . VAL A 1 165 ? 52.276 -12.786 32.510 1.00 27.34 151 VAL A O 1
ATOM 1107 N N . ALA A 1 166 ? 52.974 -10.630 32.604 1.00 24.30 152 ALA A N 1
ATOM 1108 C CA . ALA A 1 166 ? 51.673 -10.067 32.182 1.00 23.99 152 ALA A CA 1
ATOM 1109 C C . ALA A 1 166 ? 51.300 -10.588 30.798 1.00 23.34 152 ALA A C 1
ATOM 1110 O O . ALA A 1 166 ? 50.142 -10.994 30.566 1.00 24.36 152 ALA A O 1
ATOM 1112 N N . ARG A 1 167 ? 52.282 -10.611 29.900 1.00 24.78 153 ARG A N 1
ATOM 1113 C CA . ARG A 1 167 ? 52.055 -10.944 28.485 1.00 24.65 153 ARG A CA 1
ATOM 1114 C C . ARG A 1 167 ? 51.479 -12.356 28.313 1.00 24.93 153 ARG A C 1
ATOM 1115 O O . ARG A 1 167 ? 50.615 -12.584 27.450 1.00 25.39 153 ARG A O 1
ATOM 1123 N N A ARG A 1 168 ? 51.957 -13.295 29.130 0.50 25.68 154 ARG A N 1
ATOM 1124 N N B ARG A 1 168 ? 51.941 -13.284 29.147 0.50 25.88 154 ARG A N 1
ATOM 1125 C CA A ARG A 1 168 ? 51.483 -14.688 29.093 0.50 26.20 154 ARG A CA 1
ATOM 1126 C CA B ARG A 1 168 ? 51.495 -14.683 29.103 0.50 26.59 154 ARG A CA 1
ATOM 1127 C C A ARG A 1 168 ? 49.991 -14.797 29.454 0.50 26.48 154 ARG A C 1
ATOM 1128 C C B ARG A 1 168 ? 50.025 -14.854 29.546 0.50 26.80 154 ARG A C 1
ATOM 1129 O O A ARG A 1 168 ? 49.298 -15.694 28.975 0.50 26.36 154 ARG A O 1
ATOM 1130 O O B ARG A 1 168 ? 49.378 -15.843 29.202 0.50 26.85 154 ARG A O 1
ATOM 1145 N N . GLY A 1 169 ? 49.506 -13.877 30.291 1.00 27.00 155 GLY A N 1
ATOM 1146 C CA . GLY A 1 169 ? 48.090 -13.839 30.646 1.00 27.25 155 GLY A CA 1
ATOM 1147 C C . GLY A 1 169 ? 47.271 -13.238 29.506 1.00 27.34 155 GLY A C 1
ATOM 1148 O O . GLY A 1 169 ? 46.262 -13.812 29.083 1.00 27.58 155 GLY A O 1
ATOM 1149 N N . SER A 1 170 ? 47.717 -12.087 29.001 1.00 26.49 156 SER A N 1
ATOM 1150 C CA . SER A 1 170 ? 47.142 -11.466 27.799 1.00 25.85 156 SER A CA 1
ATOM 1151 C C . SER A 1 170 ? 48.183 -10.558 27.160 1.00 24.98 156 SER A C 1
ATOM 1152 O O . SER A 1 170 ? 48.830 -9.778 27.851 1.00 24.49 156 SER A O 1
ATOM 1155 N N . GLY A 1 171 ? 48.336 -10.635 25.843 1.00 25.65 157 GLY A N 1
ATOM 1156 C CA . GLY A 1 171 ? 49.454 -9.934 25.188 1.00 24.70 157 GLY A CA 1
ATOM 1157 C C . GLY A 1 171 ? 49.560 -8.463 25.610 1.00 24.30 157 GLY A C 1
ATOM 1158 O O . GLY A 1 171 ? 50.592 -8.005 26.082 1.00 24.45 157 GLY A O 1
ATOM 1159 N N . SER A 1 172 ? 48.479 -7.727 25.442 1.00 23.12 158 SER A N 1
ATOM 1160 C CA . SER A 1 172 ? 48.486 -6.295 25.676 1.00 23.41 158 SER A CA 1
ATOM 1161 C C . SER A 1 172 ? 48.564 -5.933 27.173 1.00 22.65 158 SER A C 1
ATOM 1162 O O . SER A 1 172 ? 48.765 -4.765 27.509 1.00 22.88 158 SER A O 1
ATOM 1165 N N . ALA A 1 173 ? 48.439 -6.924 28.062 1.00 22.65 159 ALA A N 1
ATOM 1166 C CA . ALA A 1 173 ? 48.570 -6.674 29.517 1.00 22.62 159 ALA A CA 1
ATOM 1167 C C . ALA A 1 173 ? 49.944 -6.087 29.833 1.00 22.92 159 ALA A C 1
ATOM 1168 O O . ALA A 1 173 ? 50.060 -5.260 30.721 1.00 21.97 159 ALA A O 1
ATOM 1170 N N . CYS A 1 174 ? 50.979 -6.502 29.088 1.00 22.19 160 CYS A N 1
ATOM 1171 C CA . CYS A 1 174 ? 52.303 -5.905 29.326 1.00 22.44 160 CYS A CA 1
ATOM 1172 C C . CYS A 1 174 ? 52.329 -4.374 29.174 1.00 21.44 160 CYS A C 1
ATOM 1173 O O . CYS A 1 174 ? 53.037 -3.695 29.904 1.00 21.32 160 CYS A O 1
ATOM 1176 N N . ARG A 1 175 ? 51.479 -3.815 28.312 1.00 20.89 161 ARG A N 1
ATOM 1177 C CA . ARG A 1 175 ? 51.488 -2.375 28.123 1.00 20.94 161 ARG A CA 1
ATOM 1178 C C . ARG A 1 175 ? 50.834 -1.626 29.298 1.00 21.46 161 ARG A C 1
ATOM 1179 O O . ARG A 1 175 ? 50.999 -0.404 29.417 1.00 21.65 161 ARG A O 1
ATOM 1187 N N . SER A 1 176 ? 50.074 -2.334 30.129 1.00 22.08 162 SER A N 1
ATOM 1188 C CA . SER A 1 176 ? 49.446 -1.678 31.294 1.00 22.48 162 SER A CA 1
ATOM 1189 C C . SER A 1 176 ? 50.379 -1.693 32.507 1.00 23.53 162 SER A C 1
ATOM 1190 O O . SER A 1 176 ? 50.027 -1.188 33.574 1.00 25.65 162 SER A O 1
ATOM 1193 N N . LEU A 1 177 ? 51.583 -2.228 32.322 1.00 23.66 163 LEU A N 1
ATOM 1194 C CA . LEU A 1 177 ? 52.614 -2.161 33.367 1.00 24.35 163 LEU A CA 1
ATOM 1195 C C . LEU A 1 177 ? 53.268 -0.792 33.533 1.00 25.12 163 LEU A C 1
ATOM 1196 O O . LEU A 1 177 ? 53.994 -0.586 34.514 1.00 24.74 163 LEU A O 1
ATOM 1201 N N . TYR A 1 178 ? 53.022 0.130 32.593 1.00 24.29 164 TYR A N 1
ATOM 1202 C CA . TYR A 1 178 ? 53.744 1.429 32.550 1.00 26.05 164 TYR A CA 1
ATOM 1203 C C . TYR A 1 178 ? 52.785 2.583 32.326 1.00 25.18 164 TYR A C 1
ATOM 1204 O O . TYR A 1 178 ? 51.794 2.431 31.613 1.00 25.25 164 TYR A O 1
ATOM 1213 N N . GLY A 1 179 ? 53.078 3.728 32.930 1.00 25.87 165 GLY A N 1
ATOM 1214 C CA . GLY A 1 179 ? 52.260 4.920 32.718 1.00 25.42 165 GLY A CA 1
ATOM 1215 C C . GLY A 1 179 ? 52.558 5.564 31.376 1.00 24.22 165 GLY A C 1
ATOM 1216 O O . GLY A 1 179 ? 53.582 5.282 30.759 1.00 24.41 165 GLY A O 1
ATOM 1217 N N . GLY A 1 180 ? 51.676 6.457 30.944 1.00 23.90 166 GLY A N 1
ATOM 1218 C CA . GLY A 1 180 ? 51.946 7.334 29.808 1.00 22.46 166 GLY A CA 1
ATOM 1219 C C . GLY A 1 180 ? 51.736 6.707 28.442 1.00 22.17 166 GLY A C 1
ATOM 1220 O O . GLY A 1 180 ? 50.647 6.250 28.122 1.00 20.97 166 GLY A O 1
ATOM 1221 N N . PHE A 1 181 ? 52.786 6.729 27.624 1.00 21.49 167 PHE A N 1
ATOM 1222 C CA . PHE A 1 181 ? 52.763 6.207 26.275 1.00 21.41 167 PHE A CA 1
ATOM 1223 C C . PHE A 1 181 ? 53.743 5.045 26.238 1.00 21.23 167 PHE A C 1
ATOM 1224 O O . PHE A 1 181 ? 54.906 5.194 26.655 1.00 22.53 167 PHE A O 1
ATOM 1232 N N . VAL A 1 182 ? 53.262 3.888 25.800 1.00 19.99 168 VAL A N 1
ATOM 1233 C CA . VAL A 1 182 ? 53.935 2.609 26.034 1.00 19.54 168 VAL A CA 1
ATOM 1234 C C . VAL A 1 182 ? 53.976 1.790 24.758 1.00 21.23 168 VAL A C 1
ATOM 1235 O O . VAL A 1 182 ? 52.969 1.674 24.035 1.00 19.49 168 VAL A O 1
ATOM 1239 N N . GLU A 1 183 ? 55.143 1.222 24.454 1.00 19.57 169 GLU A N 1
ATOM 1240 C CA . GLU A 1 183 ? 55.278 0.322 23.312 1.00 21.14 169 GLU A CA 1
ATOM 1241 C C . GLU A 1 183 ? 55.369 -1.119 23.801 1.00 19.68 169 GLU A C 1
ATOM 1242 O O . GLU A 1 183 ? 56.076 -1.387 24.765 1.00 20.84 169 GLU A O 1
ATOM 1248 N N . TRP A 1 184 ? 54.675 -2.055 23.143 1.00 18.86 170 TRP A N 1
ATOM 1249 C CA . TRP A 1 184 ? 55.034 -3.452 23.281 1.00 18.29 170 TRP A CA 1
ATOM 1250 C C . TRP A 1 184 ? 55.952 -3.818 22.097 1.00 19.33 170 TRP A C 1
ATOM 1251 O O . TRP A 1 184 ? 55.484 -3.876 20.964 1.00 17.87 170 TRP A O 1
ATOM 1262 N N . GLN A 1 185 ? 57.252 -4.051 22.361 1.00 19.33 171 GLN A N 1
ATOM 1263 C CA . GLN A 1 185 ? 58.188 -4.437 21.299 1.00 20.90 171 GLN A CA 1
ATOM 1264 C C . GLN A 1 185 ? 57.964 -5.904 20.969 1.00 20.20 171 GLN A C 1
ATOM 1265 O O . GLN A 1 185 ? 58.004 -6.760 21.862 1.00 19.21 171 GLN A O 1
ATOM 1271 N N . MET A 1 186 ? 57.718 -6.206 19.694 1.00 20.12 172 MET A N 1
ATOM 1272 C CA . MET A 1 186 ? 57.383 -7.580 19.328 1.00 19.39 172 MET A CA 1
ATOM 1273 C C . MET A 1 186 ? 58.471 -8.586 19.715 1.00 20.76 172 MET A C 1
ATOM 1274 O O . MET A 1 186 ? 58.172 -9.725 20.055 1.00 20.60 172 MET A O 1
ATOM 1279 N N . GLY A 1 187 ? 59.727 -8.148 19.654 1.00 21.95 173 GLY A N 1
ATOM 1280 C CA . GLY A 1 187 ? 60.852 -8.996 20.022 1.00 23.67 173 GLY A CA 1
ATOM 1281 C C . GLY A 1 187 ? 61.321 -9.805 18.825 1.00 25.99 173 GLY A C 1
ATOM 1282 O O . GLY A 1 187 ? 60.568 -9.989 17.851 1.00 23.61 173 GLY A O 1
ATOM 1283 N N . GLU A 1 188 ? 62.572 -10.258 18.902 1.00 27.98 174 GLU A N 1
ATOM 1284 C CA . GLU A 1 188 ? 63.182 -11.117 17.859 1.00 31.39 174 GLU A CA 1
ATOM 1285 C C . GLU A 1 188 ? 63.387 -12.546 18.325 1.00 31.93 174 GLU A C 1
ATOM 1286 O O . GLU A 1 188 ? 63.676 -13.434 17.503 1.00 34.20 174 GLU A O 1
ATOM 1292 N N . GLN A 1 189 ? 63.302 -12.787 19.632 1.00 30.35 175 GLN A N 1
ATOM 1293 C CA . GLN A 1 189 ? 63.718 -14.084 20.172 1.00 32.05 175 GLN A CA 1
ATOM 1294 C C . GLN A 1 189 ? 62.548 -15.064 20.296 1.00 31.13 175 GLN A C 1
ATOM 1295 O O . GLN A 1 189 ? 61.468 -14.678 20.725 1.00 27.70 175 GLN A O 1
ATOM 1301 N N . ALA A 1 190 ? 62.773 -16.329 19.914 1.00 31.85 176 ALA A N 1
ATOM 1302 C CA . ALA A 1 190 ? 61.724 -17.354 19.954 1.00 31.86 176 ALA A CA 1
ATOM 1303 C C . ALA A 1 190 ? 61.326 -17.739 21.382 1.00 32.13 176 ALA A C 1
ATOM 1304 O O . ALA A 1 190 ? 60.205 -18.219 21.599 1.00 31.60 176 ALA A O 1
ATOM 1306 N N . ASP A 1 191 ? 62.203 -17.492 22.362 1.00 32.72 177 ASP A N 1
ATOM 1307 C CA . ASP A 1 191 ? 61.819 -17.695 23.766 1.00 34.08 177 ASP A CA 1
ATOM 1308 C C . ASP A 1 191 ? 60.952 -16.550 24.331 1.00 31.75 177 ASP A C 1
ATOM 1309 O O . ASP A 1 191 ? 60.442 -16.643 25.462 1.00 32.25 177 ASP A O 1
ATOM 1314 N N . GLY A 1 192 ? 60.769 -15.483 23.544 1.00 29.17 178 GLY A N 1
ATOM 1315 C CA . GLY A 1 192 ? 59.934 -14.334 23.979 1.00 26.86 178 GLY A CA 1
ATOM 1316 C C . GLY A 1 192 ? 60.555 -13.374 25.000 1.00 27.11 178 GLY A C 1
ATOM 1317 O O . GLY A 1 192 ? 59.902 -12.438 25.448 1.00 25.07 178 GLY A O 1
ATOM 1318 N N . LYS A 1 193 ? 61.822 -13.575 25.362 1.00 28.54 179 LYS A N 1
ATOM 1319 C CA . LYS A 1 193 ? 62.447 -12.753 26.430 1.00 29.42 179 LYS A CA 1
ATOM 1320 C C . LYS A 1 193 ? 62.590 -11.271 26.096 1.00 27.86 179 LYS A C 1
ATOM 1321 O O . LYS A 1 193 ? 62.733 -10.439 26.993 1.00 28.48 179 LYS A O 1
ATOM 1327 N N . ASP A 1 194 ? 62.572 -10.940 24.813 1.00 26.11 180 ASP A N 1
ATOM 1328 C CA . ASP A 1 194 ? 62.661 -9.550 24.383 1.00 26.12 180 ASP A CA 1
ATOM 1329 C C . ASP A 1 194 ? 61.328 -9.055 23.844 1.00 23.50 180 ASP A C 1
ATOM 1330 O O . ASP A 1 194 ? 61.250 -7.968 23.254 1.00 24.20 180 ASP A O 1
ATOM 1335 N N . SER A 1 195 ? 60.276 -9.856 24.030 1.00 22.16 181 SER A N 1
ATOM 1336 C CA . SER A 1 195 ? 58.915 -9.421 23.652 1.00 20.55 181 SER A CA 1
ATOM 1337 C C . SER A 1 195 ? 58.292 -8.741 24.899 1.00 20.36 181 SER A C 1
ATOM 1338 O O . SER A 1 195 ? 57.567 -9.380 25.665 1.00 20.62 181 SER A O 1
ATOM 1341 N N . ILE A 1 196 ? 58.616 -7.466 25.096 1.00 20.28 182 ILE A N 1
ATOM 1342 C CA . ILE A 1 196 ? 58.358 -6.767 26.364 1.00 22.48 182 ILE A CA 1
ATOM 1343 C C . ILE A 1 196 ? 57.892 -5.347 26.108 1.00 22.57 182 ILE A C 1
ATOM 1344 O O . ILE A 1 196 ? 58.046 -4.835 24.995 1.00 22.76 182 ILE A O 1
ATOM 1349 N N . ALA A 1 197 ? 57.297 -4.729 27.133 1.00 22.64 183 ALA A N 1
ATOM 1350 C CA . ALA A 1 197 ? 56.846 -3.347 27.056 1.00 22.71 183 ALA A CA 1
ATOM 1351 C C . ALA A 1 197 ? 57.896 -2.432 27.638 1.00 24.74 183 ALA A C 1
ATOM 1352 O O . ALA A 1 197 ? 58.675 -2.838 28.520 1.00 24.68 183 ALA A O 1
ATOM 1354 N N . ARG A 1 198 ? 57.914 -1.205 27.123 1.00 25.63 184 ARG A N 1
ATOM 1355 C CA . ARG A 1 198 ? 58.735 -0.129 27.633 1.00 28.67 184 ARG A CA 1
ATOM 1356 C C . ARG A 1 198 ? 57.978 1.183 27.447 1.00 28.69 184 ARG A C 1
ATOM 1357 O O . ARG A 1 198 ? 57.228 1.358 26.470 1.00 26.12 184 ARG A O 1
ATOM 1365 N N . GLN A 1 199 ? 58.202 2.100 28.380 1.00 25.10 185 GLN A N 1
ATOM 1366 C CA . GLN A 1 199 ? 57.618 3.415 28.329 1.00 24.99 185 GLN A CA 1
ATOM 1367 C C . GLN A 1 199 ? 58.344 4.273 27.285 1.00 26.31 185 GLN A C 1
ATOM 1368 O O . GLN A 1 199 ? 59.574 4.332 27.248 1.00 26.78 185 GLN A O 1
ATOM 1374 N N . ILE A 1 200 ? 57.571 4.963 26.460 1.00 25.67 186 ILE A N 1
ATOM 1375 C CA . ILE A 1 200 ? 58.073 5.830 25.409 1.00 27.04 186 ILE A CA 1
ATOM 1376 C C . ILE A 1 200 ? 58.101 7.238 25.964 1.00 26.68 186 ILE A C 1
ATOM 1377 O O . ILE A 1 200 ? 59.013 8.023 25.682 1.00 25.70 186 ILE A O 1
ATOM 1382 N N . ALA A 1 201 ? 57.065 7.565 26.734 1.00 26.09 187 ALA A N 1
ATOM 1383 C CA . ALA A 1 201 ? 57.006 8.841 27.427 1.00 25.43 187 ALA A CA 1
ATOM 1384 C C . ALA A 1 201 ? 56.075 8.737 28.634 1.00 24.77 187 ALA A C 1
ATOM 1385 O O . ALA A 1 201 ? 55.124 7.948 28.626 1.00 24.00 187 ALA A O 1
ATOM 1387 N N . PRO A 1 202 ? 56.370 9.510 29.698 1.00 25.10 188 PRO A N 1
ATOM 1388 C CA . PRO A 1 202 ? 55.613 9.481 30.949 1.00 24.71 188 PRO A CA 1
ATOM 1389 C C . PRO A 1 202 ? 54.230 10.149 30.842 1.00 24.01 188 PRO A C 1
ATOM 1390 O O . PRO A 1 202 ? 53.985 10.901 29.907 1.00 23.69 188 PRO A O 1
ATOM 1394 N N . GLU A 1 203 ? 53.352 9.872 31.804 1.00 24.99 189 GLU A N 1
ATOM 1395 C CA . GLU A 1 203 ? 51.965 10.346 31.756 1.00 24.64 189 GLU A CA 1
ATOM 1396 C C . GLU A 1 203 ? 51.895 11.864 31.878 1.00 25.52 189 GLU A C 1
ATOM 1397 O O . GLU A 1 203 ? 50.922 12.446 31.447 1.00 25.52 189 GLU A O 1
ATOM 1403 N N . TRP A 1 204 ? 52.931 12.496 32.447 1.00 24.94 190 TRP A N 1
ATOM 1404 C CA . TRP A 1 204 ? 53.042 13.977 32.452 1.00 25.39 190 TRP A CA 1
ATOM 1405 C C . TRP A 1 204 ? 53.584 14.605 31.167 1.00 24.88 190 TRP A C 1
ATOM 1406 O O . TRP A 1 204 ? 53.753 15.815 31.105 1.00 23.67 190 TRP A O 1
ATOM 1417 N N . HIS A 1 205 ? 53.846 13.787 30.139 1.00 25.03 191 HIS A N 1
ATOM 1418 C CA . HIS A 1 205 ? 54.436 14.277 28.903 1.00 24.66 191 HIS A CA 1
ATOM 1419 C C . HIS A 1 205 ? 53.465 15.194 28.150 1.00 26.03 191 HIS A C 1
ATOM 1420 O O . HIS A 1 205 ? 53.891 16.187 27.547 1.00 25.50 191 HIS A O 1
ATOM 1427 N N . TRP A 1 206 ? 52.178 14.838 28.167 1.00 24.35 192 TRP A N 1
ATOM 1428 C CA . TRP A 1 206 ? 51.187 15.508 27.324 1.00 25.93 192 TRP A CA 1
ATOM 1429 C C . TRP A 1 206 ? 49.882 15.698 28.116 1.00 25.77 192 TRP A C 1
ATOM 1430 O O . TRP A 1 206 ? 48.868 15.077 27.797 1.00 26.14 192 TRP A O 1
ATOM 1441 N N . PRO A 1 207 ? 49.918 16.525 29.177 1.00 27.23 193 PRO A N 1
ATOM 1442 C CA . PRO A 1 207 ? 48.780 16.694 30.102 1.00 27.48 193 PRO A CA 1
ATOM 1443 C C . PRO A 1 207 ? 47.474 17.134 29.428 1.00 27.78 193 PRO A C 1
ATOM 1444 O O . PRO A 1 207 ? 46.401 16.867 29.982 1.00 27.60 193 PRO A O 1
ATOM 1448 N N . GLN A 1 208 ? 47.570 17.795 28.265 1.00 26.98 194 GLN A N 1
ATOM 1449 C CA . GLN A 1 208 ? 46.387 18.338 27.555 1.00 27.49 194 GLN A CA 1
ATOM 1450 C C . GLN A 1 208 ? 45.590 17.243 26.837 1.00 26.27 194 GLN A C 1
ATOM 1451 O O . GLN A 1 208 ? 44.433 17.478 26.441 1.00 26.47 194 GLN A O 1
ATOM 1457 N N . LEU A 1 209 ? 46.208 16.070 26.670 1.00 24.91 195 LEU A N 1
ATOM 1458 C CA . LEU A 1 209 ? 45.576 14.958 25.959 1.00 23.30 195 LEU A CA 1
ATOM 1459 C C . LEU A 1 209 ? 44.414 14.402 26.750 1.00 22.81 195 LEU A C 1
ATOM 1460 O O . LEU A 1 209 ? 44.509 14.179 27.974 1.00 23.69 195 LEU A O 1
ATOM 1465 N N . ARG A 1 210 ? 43.300 14.239 26.039 1.00 22.12 196 ARG A N 1
ATOM 1466 C CA . ARG A 1 210 ? 42.048 13.723 26.603 1.00 22.40 196 ARG A CA 1
ATOM 1467 C C . ARG A 1 210 ? 41.534 12.530 25.816 1.00 21.95 196 ARG A C 1
ATOM 1468 O O . ARG A 1 210 ? 41.717 12.427 24.597 1.00 21.40 196 ARG A O 1
ATOM 1476 N N . ILE A 1 211 ? 40.871 11.626 26.531 1.00 21.95 197 ILE A N 1
ATOM 1477 C CA . ILE A 1 211 ? 40.309 10.435 25.933 1.00 22.66 197 ILE A CA 1
ATOM 1478 C C . ILE A 1 211 ? 38.850 10.337 26.305 1.00 23.33 197 ILE A C 1
ATOM 1479 O O . ILE A 1 211 ? 38.489 10.481 27.484 1.00 23.93 197 ILE A O 1
ATOM 1484 N N . LEU A 1 212 ? 38.007 10.109 25.294 1.00 22.96 198 LEU A N 1
ATOM 1485 C CA . LEU A 1 212 ? 36.575 10.013 25.498 1.00 23.57 198 LEU A CA 1
ATOM 1486 C C . LEU A 1 212 ? 36.111 8.676 24.961 1.00 23.28 198 LEU A C 1
ATOM 1487 O O . LEU A 1 212 ? 36.237 8.431 23.759 1.00 25.13 198 LEU A O 1
ATOM 1492 N N . ILE A 1 213 ? 35.570 7.819 25.816 1.00 22.55 199 ILE A N 1
ATOM 1493 C CA . ILE A 1 213 ? 35.050 6.525 25.348 1.00 22.07 199 ILE A CA 1
ATOM 1494 C C . ILE A 1 213 ? 33.546 6.632 25.110 1.00 22.72 199 ILE A C 1
ATOM 1495 O O . ILE A 1 213 ? 32.770 6.836 26.046 1.00 22.91 199 ILE A O 1
ATOM 1500 N N . LEU A 1 214 ? 33.149 6.507 23.853 1.00 23.01 200 LEU A N 1
ATOM 1501 C CA . LEU A 1 214 ? 31.755 6.597 23.470 1.00 23.04 200 LEU A CA 1
ATOM 1502 C C . LEU A 1 214 ? 31.214 5.192 23.463 1.00 24.07 200 LEU A C 1
ATOM 1503 O O . LEU A 1 214 ? 31.558 4.409 22.573 1.00 23.21 200 LEU A O 1
ATOM 1508 N N . VAL A 1 215 ? 30.396 4.878 24.468 1.00 28.24 201 VAL A N 1
ATOM 1509 C CA . VAL A 1 215 ? 29.811 3.546 24.630 1.00 29.50 201 VAL A CA 1
ATOM 1510 C C . VAL A 1 215 ? 28.533 3.484 23.820 1.00 31.38 201 VAL A C 1
ATOM 1511 O O . VAL A 1 215 ? 27.588 4.260 24.055 1.00 32.00 201 VAL A O 1
ATOM 1515 N N . VAL A 1 216 ? 28.517 2.583 22.849 1.00 32.38 202 VAL A N 1
ATOM 1516 C CA . VAL A 1 216 ? 27.423 2.527 21.891 1.00 36.16 202 VAL A CA 1
ATOM 1517 C C . VAL A 1 216 ? 26.409 1.444 22.261 1.00 39.44 202 VAL A C 1
ATOM 1518 O O . VAL A 1 216 ? 26.759 0.434 22.882 1.00 40.11 202 VAL A O 1
ATOM 1522 N N . SER A 1 217 ? 25.157 1.661 21.871 1.00 43.59 203 SER A N 1
ATOM 1523 C CA . SER A 1 217 ? 24.019 0.863 22.349 1.00 47.45 203 SER A CA 1
ATOM 1524 C C . SER A 1 217 ? 24.038 -0.580 21.865 1.00 49.10 203 SER A C 1
ATOM 1525 O O . SER A 1 217 ? 23.049 -1.318 22.025 1.00 52.03 203 SER A O 1
ATOM 1528 N N . ALA A 1 218 ? 25.171 -0.988 21.307 1.00 48.36 204 ALA A N 1
ATOM 1529 C CA . ALA A 1 218 ? 25.223 -2.115 20.370 1.00 50.29 204 ALA A CA 1
ATOM 1530 C C . ALA A 1 218 ? 25.797 -3.451 20.862 1.00 50.28 204 ALA A C 1
ATOM 1531 O O . ALA A 1 218 ? 26.822 -3.474 21.536 1.00 50.22 204 ALA A O 1
ATOM 1533 N N . ASP A 1 219 ? 25.136 -4.558 20.496 1.00 52.34 205 ASP A N 1
ATOM 1534 C CA . ASP A 1 219 ? 25.712 -5.911 20.611 1.00 51.44 205 ASP A CA 1
ATOM 1535 C C . ASP A 1 219 ? 25.055 -6.851 19.595 1.00 53.34 205 ASP A C 1
ATOM 1536 O O . ASP A 1 219 ? 25.272 -8.064 19.601 1.00 53.72 205 ASP A O 1
ATOM 1538 N N . LYS A 1 221 ? 27.148 -10.824 21.119 1.00 50.03 207 LYS A N 1
ATOM 1539 C CA . LYS A 1 221 ? 28.417 -11.531 21.175 1.00 48.32 207 LYS A CA 1
ATOM 1540 C C . LYS A 1 221 ? 29.333 -11.066 20.044 1.00 45.95 207 LYS A C 1
ATOM 1541 O O . LYS A 1 221 ? 29.072 -11.334 18.878 1.00 47.23 207 LYS A O 1
ATOM 1543 N N . GLN A 1 222 ? 30.390 -10.347 20.399 1.00 43.37 208 GLN A N 1
ATOM 1544 C CA . GLN A 1 222 ? 31.455 -9.989 19.453 1.00 40.68 208 GLN A CA 1
ATOM 1545 C C . GLN A 1 222 ? 32.437 -11.152 19.311 1.00 38.82 208 GLN A C 1
ATOM 1546 O O . GLN A 1 222 ? 32.657 -11.888 20.270 1.00 39.51 208 GLN A O 1
ATOM 1552 N N . THR A 1 223 ? 33.025 -11.321 18.133 1.00 37.57 209 THR A N 1
ATOM 1553 C CA . THR A 1 223 ? 34.146 -12.282 17.956 1.00 36.02 209 THR A CA 1
ATOM 1554 C C . THR A 1 223 ? 35.242 -12.072 18.998 1.00 34.44 209 THR A C 1
ATOM 1555 O O . THR A 1 223 ? 35.785 -10.964 19.137 1.00 33.14 209 THR A O 1
ATOM 1559 N N . GLY A 1 224 ? 35.537 -13.133 19.749 1.00 33.72 210 GLY A N 1
ATOM 1560 C CA . GLY A 1 224 ? 36.640 -13.140 20.707 1.00 33.00 210 GLY A CA 1
ATOM 1561 C C . GLY A 1 224 ? 37.922 -12.780 19.987 1.00 31.91 210 GLY A C 1
ATOM 1562 O O . GLY A 1 224 ? 38.193 -13.288 18.890 1.00 31.12 210 GLY A O 1
ATOM 1563 N N . SER A 1 225 ? 38.713 -11.887 20.577 1.00 30.93 211 SER A N 1
ATOM 1564 C CA . SER A 1 225 ? 39.905 -11.428 19.874 1.00 30.35 211 SER A CA 1
ATOM 1565 C C . SER A 1 225 ? 41.036 -12.467 19.803 1.00 30.14 211 SER A C 1
ATOM 1566 O O . SER A 1 225 ? 41.749 -12.519 18.820 1.00 28.22 211 SER A O 1
ATOM 1569 N N . THR A 1 226 ? 41.169 -13.328 20.808 1.00 24.91 212 THR A N 1
ATOM 1570 C CA . THR A 1 226 ? 42.181 -14.392 20.736 1.00 24.66 212 THR A CA 1
ATOM 1571 C C . THR A 1 226 ? 41.913 -15.326 19.541 1.00 24.18 212 THR A C 1
ATOM 1572 O O . THR A 1 226 ? 42.760 -15.490 18.658 1.00 23.01 212 THR A O 1
ATOM 1576 N N . VAL A 1 227 ? 40.726 -15.921 19.516 1.00 24.14 213 VAL A N 1
ATOM 1577 C CA . VAL A 1 227 ? 40.328 -16.796 18.407 1.00 23.93 213 VAL A CA 1
ATOM 1578 C C . VAL A 1 227 ? 40.291 -16.003 17.095 1.00 23.20 213 VAL A C 1
ATOM 1579 O O . VAL A 1 227 ? 40.846 -16.443 16.089 1.00 23.04 213 VAL A O 1
ATOM 1583 N N . GLY A 1 228 ? 39.685 -14.820 17.124 1.00 22.05 214 GLY A N 1
ATOM 1584 C CA . GLY A 1 228 ? 39.550 -14.007 15.928 1.00 20.35 214 GLY A CA 1
ATOM 1585 C C . GLY A 1 228 ? 40.885 -13.670 15.281 1.00 19.52 214 GLY A C 1
ATOM 1586 O O . GLY A 1 228 ? 41.053 -13.888 14.076 1.00 17.78 214 GLY A O 1
ATOM 1587 N N . MET A 1 229 ? 41.841 -13.152 16.064 1.00 18.33 215 MET A N 1
ATOM 1588 C CA . MET A 1 229 ? 43.108 -12.709 15.453 1.00 17.80 215 MET A CA 1
ATOM 1589 C C . MET A 1 229 ? 43.889 -13.875 14.859 1.00 18.56 215 MET A C 1
ATOM 1590 O O . MET A 1 229 ? 44.658 -13.681 13.920 1.00 17.58 215 MET A O 1
ATOM 1595 N N . GLN A 1 230 ? 43.704 -15.079 15.414 1.00 19.46 216 GLN A N 1
ATOM 1596 C CA . GLN A 1 230 ? 44.386 -16.230 14.840 1.00 21.04 216 GLN A CA 1
ATOM 1597 C C . GLN A 1 230 ? 43.755 -16.614 13.480 1.00 21.15 216 GLN A C 1
ATOM 1598 O O . GLN A 1 230 ? 44.469 -16.981 12.548 1.00 20.94 216 GLN A O 1
ATOM 1604 N N . THR A 1 231 ? 42.426 -16.537 13.372 1.00 21.23 217 THR A N 1
ATOM 1605 C CA . THR A 1 231 ? 41.791 -16.678 12.037 1.00 21.65 217 THR A CA 1
ATOM 1606 C C . THR A 1 231 ? 42.345 -15.652 11.053 1.00 19.97 217 THR A C 1
ATOM 1607 O O . THR A 1 231 ? 42.594 -15.982 9.900 1.00 20.65 217 THR A O 1
ATOM 1611 N N . SER A 1 232 ? 42.558 -14.413 11.497 1.00 17.99 218 SER A N 1
ATOM 1612 C CA . SER A 1 232 ? 43.159 -13.399 10.618 1.00 17.76 218 SER A CA 1
ATOM 1613 C C . SER A 1 232 ? 44.575 -13.795 10.188 1.00 18.33 218 SER A C 1
ATOM 1614 O O . SER A 1 232 ? 44.947 -13.641 9.018 1.00 18.74 218 SER A O 1
ATOM 1617 N N . VAL A 1 233 ? 45.393 -14.252 11.134 1.00 18.15 219 VAL A N 1
ATOM 1618 C CA . VAL A 1 233 ? 46.754 -14.700 10.773 1.00 18.63 219 VAL A CA 1
ATOM 1619 C C . VAL A 1 233 ? 46.675 -15.792 9.709 1.00 19.89 219 VAL A C 1
ATOM 1620 O O . VAL A 1 233 ? 47.438 -15.790 8.749 1.00 19.30 219 VAL A O 1
ATOM 1624 N N . GLU A 1 234 ? 45.722 -16.706 9.875 1.00 20.27 220 GLU A N 1
ATOM 1625 C CA . GLU A 1 234 ? 45.565 -17.832 8.943 1.00 21.47 220 GLU A CA 1
ATOM 1626 C C . GLU A 1 234 ? 45.064 -17.428 7.552 1.00 21.46 220 GLU A C 1
ATOM 1627 O O . GLU A 1 234 ? 45.409 -18.080 6.567 1.00 22.53 220 GLU A O 1
ATOM 1633 N N . THR A 1 235 ? 44.254 -16.371 7.456 1.00 20.66 221 THR A N 1
ATOM 1634 C CA . THR A 1 235 ? 43.457 -16.139 6.222 1.00 21.21 221 THR A CA 1
ATOM 1635 C C . THR A 1 235 ? 43.559 -14.747 5.584 1.00 21.60 221 THR A C 1
ATOM 1636 O O . THR A 1 235 ? 43.156 -14.577 4.438 1.00 21.37 221 THR A O 1
ATOM 1640 N N . SER A 1 236 ? 44.041 -13.744 6.327 1.00 20.71 222 SER A N 1
ATOM 1641 C CA . SER A 1 236 ? 44.151 -12.396 5.768 1.00 20.81 222 SER A CA 1
ATOM 1642 C C . SER A 1 236 ? 45.529 -12.094 5.174 1.00 21.05 222 SER A C 1
ATOM 1643 O O . SER A 1 236 ? 46.514 -11.916 5.905 1.00 20.61 222 SER A O 1
ATOM 1646 N N . THR A 1 237 ? 45.604 -11.986 3.851 1.00 22.34 223 THR A N 1
ATOM 1647 C CA . THR A 1 237 ? 46.878 -11.605 3.212 1.00 23.41 223 THR A CA 1
ATOM 1648 C C . THR A 1 237 ? 47.246 -10.159 3.501 1.00 22.25 223 THR A C 1
ATOM 1649 O O . THR A 1 237 ? 48.431 -9.806 3.575 1.00 22.72 223 THR A O 1
ATOM 1653 N N . LEU A 1 238 ? 46.228 -9.312 3.652 1.00 20.74 224 LEU A N 1
ATOM 1654 C CA . LEU A 1 238 ? 46.455 -7.917 4.019 1.00 19.65 224 LEU A CA 1
ATOM 1655 C C . LEU A 1 238 ? 47.075 -7.798 5.399 1.00 18.00 224 LEU A C 1
ATOM 1656 O O . LEU A 1 238 ? 47.939 -6.950 5.585 1.00 18.54 224 LEU A O 1
ATOM 1661 N N . LEU A 1 239 ? 46.653 -8.640 6.356 1.00 17.30 225 LEU A N 1
ATOM 1662 C CA . LEU A 1 239 ? 47.285 -8.642 7.681 1.00 17.18 225 LEU A CA 1
ATOM 1663 C C . LEU A 1 239 ? 48.819 -8.873 7.611 1.00 17.41 225 LEU A C 1
ATOM 1664 O O . LEU A 1 239 ? 49.603 -8.212 8.318 1.00 16.50 225 LEU A O 1
ATOM 1669 N N . LYS A 1 240 ? 49.235 -9.804 6.778 1.00 18.07 226 LYS A N 1
ATOM 1670 C CA . LYS A 1 240 ? 50.668 -10.107 6.638 1.00 20.12 226 LYS A CA 1
ATOM 1671 C C . LYS A 1 240 ? 51.433 -8.942 6.089 1.00 19.06 226 LYS A C 1
ATOM 1672 O O . LYS A 1 240 ? 52.536 -8.632 6.577 1.00 19.23 226 LYS A O 1
ATOM 1678 N N . PHE A 1 241 ? 50.851 -8.290 5.075 1.00 18.89 227 PHE A N 1
ATOM 1679 C CA . PHE A 1 241 ? 51.443 -7.091 4.517 1.00 18.73 227 PHE A CA 1
ATOM 1680 C C . PHE A 1 241 ? 51.503 -5.960 5.541 1.00 18.21 227 PHE A C 1
ATOM 1681 O O . PHE A 1 241 ? 52.526 -5.259 5.669 1.00 18.27 227 PHE A O 1
ATOM 1689 N N . ARG A 1 242 ? 50.391 -5.736 6.230 1.00 16.54 228 ARG A N 1
ATOM 1690 C CA . ARG A 1 242 ? 50.357 -4.782 7.333 1.00 16.36 228 ARG A CA 1
ATOM 1691 C C . ARG A 1 242 ? 51.527 -5.035 8.309 1.00 16.74 228 ARG A C 1
ATOM 1692 O O . ARG A 1 242 ? 52.294 -4.126 8.574 1.00 17.91 228 ARG A O 1
ATOM 1700 N N . ALA A 1 243 ? 51.653 -6.252 8.849 1.00 15.96 229 ALA A N 1
ATOM 1701 C CA . ALA A 1 243 ? 52.652 -6.499 9.898 1.00 16.74 229 ALA A CA 1
ATOM 1702 C C . ALA A 1 243 ? 54.067 -6.353 9.362 1.00 17.83 229 ALA A C 1
ATOM 1703 O O . ALA A 1 243 ? 54.952 -5.834 10.057 1.00 18.22 229 ALA A O 1
ATOM 1705 N N . GLU A 1 244 ? 54.288 -6.842 8.140 1.00 18.39 230 GLU A N 1
ATOM 1706 C CA . GLU A 1 244 ? 55.633 -6.857 7.593 1.00 19.56 230 GLU A CA 1
ATOM 1707 C C . GLU A 1 244 ? 56.092 -5.494 7.096 1.00 20.02 230 GLU A C 1
ATOM 1708 O O . GLU A 1 244 ? 57.261 -5.153 7.270 1.00 20.03 230 GLU A O 1
ATOM 1714 N N . SER A 1 245 ? 55.194 -4.768 6.434 1.00 18.91 231 SER A N 1
ATOM 1715 C CA . SER A 1 245 ? 55.584 -3.608 5.611 1.00 20.53 231 SER A CA 1
ATOM 1716 C C . SER A 1 245 ? 55.024 -2.272 6.084 1.00 20.60 231 SER A C 1
ATOM 1717 O O . SER A 1 245 ? 55.526 -1.219 5.686 1.00 21.65 231 SER A O 1
ATOM 1720 N N . VAL A 1 246 ? 53.993 -2.304 6.917 1.00 19.18 232 VAL A N 1
ATOM 1721 C CA . VAL A 1 246 ? 53.382 -1.063 7.392 1.00 19.04 232 VAL A CA 1
ATOM 1722 C C . VAL A 1 246 ? 53.762 -0.724 8.841 1.00 19.27 232 VAL A C 1
ATOM 1723 O O . VAL A 1 246 ? 54.231 0.403 9.141 1.00 19.38 232 VAL A O 1
ATOM 1727 N N . VAL A 1 247 ? 53.548 -1.675 9.752 1.00 18.50 233 VAL A N 1
ATOM 1728 C CA . VAL A 1 247 ? 53.637 -1.331 11.196 1.00 18.84 233 VAL A CA 1
ATOM 1729 C C . VAL A 1 247 ? 55.034 -0.855 11.666 1.00 20.11 233 VAL A C 1
ATOM 1730 O O . VAL A 1 247 ? 55.121 0.138 12.419 1.00 20.19 233 VAL A O 1
ATOM 1734 N N . PRO A 1 248 ? 56.120 -1.542 11.245 1.00 21.11 234 PRO A N 1
ATOM 1735 C CA . PRO A 1 248 ? 57.407 -1.110 11.790 1.00 22.51 234 PRO A CA 1
ATOM 1736 C C . PRO A 1 248 ? 57.697 0.366 11.589 1.00 23.59 234 PRO A C 1
ATOM 1737 O O . PRO A 1 248 ? 58.177 1.028 12.534 1.00 23.45 234 PRO A O 1
ATOM 1741 N N . GLU A 1 249 ? 57.412 0.875 10.387 1.00 24.71 235 GLU A N 1
ATOM 1742 C CA . GLU A 1 249 ? 57.631 2.297 10.095 1.00 26.22 235 GLU A CA 1
ATOM 1743 C C . GLU A 1 249 ? 56.592 3.198 10.798 1.00 24.84 235 GLU A C 1
ATOM 1744 O O . GLU A 1 249 ? 56.938 4.275 11.278 1.00 23.11 235 GLU A O 1
ATOM 1750 N N . ARG A 1 250 ? 55.339 2.735 10.899 1.00 23.47 236 ARG A N 1
ATOM 1751 C CA . ARG A 1 250 ? 54.319 3.459 11.652 1.00 23.77 236 ARG A CA 1
ATOM 1752 C C . ARG A 1 250 ? 54.673 3.635 13.133 1.00 22.53 236 ARG A C 1
ATOM 1753 O O . ARG A 1 250 ? 54.319 4.662 13.734 1.00 21.90 236 ARG A O 1
ATOM 1761 N N . MET A 1 251 ? 55.309 2.617 13.719 1.00 21.43 237 MET A N 1
ATOM 1762 C CA . MET A 1 251 ? 55.746 2.680 15.124 1.00 21.93 237 MET A CA 1
ATOM 1763 C C . MET A 1 251 ? 56.670 3.874 15.330 1.00 22.01 237 MET A C 1
ATOM 1764 O O . MET A 1 251 ? 56.544 4.613 16.312 1.00 22.55 237 MET A O 1
ATOM 1769 N N . LYS A 1 252 ? 57.577 4.065 14.377 1.00 22.21 238 LYS A N 1
ATOM 1770 C CA . LYS A 1 252 ? 58.529 5.159 14.410 1.00 23.05 238 LYS A CA 1
ATOM 1771 C C . LYS A 1 252 ? 57.878 6.539 14.234 1.00 22.92 238 LYS A C 1
ATOM 1772 O O . LYS A 1 252 ? 58.261 7.502 14.923 1.00 22.49 238 LYS A O 1
ATOM 1778 N N . GLU A 1 253 ? 56.952 6.646 13.280 1.00 21.39 239 GLU A N 1
ATOM 1779 C CA . GLU A 1 253 ? 56.234 7.912 13.047 1.00 21.89 239 GLU A CA 1
ATOM 1780 C C . GLU A 1 253 ? 55.397 8.283 14.257 1.00 20.53 239 GLU A C 1
ATOM 1781 O O . GLU A 1 253 ? 55.393 9.424 14.683 1.00 20.48 239 GLU A O 1
ATOM 1787 N N . MET A 1 254 ? 54.684 7.309 14.805 1.00 18.76 240 MET A N 1
ATOM 1788 C CA . MET A 1 254 ? 53.806 7.553 15.940 1.00 19.01 240 MET A CA 1
ATOM 1789 C C . MET A 1 254 ? 54.621 7.968 17.172 1.00 19.57 240 MET A C 1
ATOM 1790 O O . MET A 1 254 ? 54.214 8.848 17.921 1.00 19.23 240 MET A O 1
ATOM 1795 N N . THR A 1 255 ? 55.751 7.301 17.381 1.00 20.44 241 THR A N 1
ATOM 1796 C CA . THR A 1 255 ? 56.671 7.658 18.457 1.00 21.20 241 THR A CA 1
ATOM 1797 C C . THR A 1 255 ? 57.106 9.114 18.336 1.00 22.26 241 THR A C 1
ATOM 1798 O O . THR A 1 255 ? 57.072 9.872 19.310 1.00 21.51 241 THR A O 1
ATOM 1802 N N . ARG A 1 256 ? 57.500 9.516 17.133 1.00 22.44 242 ARG A N 1
ATOM 1803 C CA . ARG A 1 256 ? 57.920 10.890 16.949 1.00 24.52 242 ARG A CA 1
ATOM 1804 C C . ARG A 1 256 ? 56.769 11.903 17.201 1.00 23.73 242 ARG A C 1
ATOM 1805 O O . ARG A 1 256 ? 56.983 12.926 17.843 1.00 22.96 242 ARG A O 1
ATOM 1813 N N . CYS A 1 257 ? 55.558 11.606 16.714 1.00 23.05 243 CYS A N 1
ATOM 1814 C CA . CYS A 1 257 ? 54.398 12.484 16.954 1.00 22.79 243 CYS A CA 1
ATOM 1815 C C . CYS A 1 257 ? 54.155 12.650 18.437 1.00 23.08 243 CYS A C 1
ATOM 1816 O O . CYS A 1 257 ? 53.895 13.760 18.918 1.00 24.83 243 CYS A O 1
ATOM 1819 N N . ILE A 1 258 ? 54.254 11.551 19.172 1.00 23.01 244 ILE A N 1
ATOM 1820 C CA . ILE A 1 258 ? 54.034 11.590 20.611 1.00 22.80 244 ILE A CA 1
ATOM 1821 C C . ILE A 1 258 ? 55.126 12.420 21.300 1.00 24.30 244 ILE A C 1
ATOM 1822 O O . ILE A 1 258 ? 54.816 13.287 22.149 1.00 23.76 244 ILE A O 1
ATOM 1827 N N . GLN A 1 259 ? 56.383 12.160 20.933 1.00 24.54 245 GLN A N 1
ATOM 1828 C CA . GLN A 1 259 ? 57.516 12.886 21.522 1.00 26.33 245 GLN A CA 1
ATOM 1829 C C . GLN A 1 259 ? 57.380 14.382 21.315 1.00 26.60 245 GLN A C 1
ATOM 1830 O O . GLN A 1 259 ? 57.621 15.184 22.258 1.00 26.84 245 GLN A O 1
ATOM 1836 N N . GLU A 1 260 ? 56.945 14.754 20.112 1.00 25.41 246 GLU A N 1
ATOM 1837 C CA . GLU A 1 260 ? 56.725 16.158 19.735 1.00 25.38 246 GLU A CA 1
ATOM 1838 C C . GLU A 1 260 ? 55.351 16.792 20.102 1.00 24.92 246 GLU A C 1
ATOM 1839 O O . GLU A 1 260 ? 55.131 17.967 19.798 1.00 26.20 246 GLU A O 1
ATOM 1845 N N . GLN A 1 261 ? 54.471 16.045 20.776 1.00 23.54 247 GLN A N 1
ATOM 1846 C CA . GLN A 1 261 ? 53.107 16.508 21.092 1.00 23.72 247 GLN A CA 1
ATOM 1847 C C . GLN A 1 261 ? 52.465 17.042 19.821 1.00 23.74 247 GLN A C 1
ATOM 1848 O O . GLN A 1 261 ? 51.805 18.081 19.812 1.00 23.19 247 GLN A O 1
ATOM 1854 N N . ASP A 1 262 ? 52.669 16.308 18.727 1.00 23.81 248 ASP A N 1
ATOM 1855 C CA . ASP A 1 262 ? 52.112 16.670 17.440 1.00 24.02 248 ASP A CA 1
ATOM 1856 C C . ASP A 1 262 ? 50.691 16.081 17.388 1.00 23.52 248 ASP A C 1
ATOM 1857 O O . ASP A 1 262 ? 50.511 14.918 16.980 1.00 21.90 248 ASP A O 1
ATOM 1862 N N . PHE A 1 263 ? 49.678 16.856 17.799 1.00 22.25 249 PHE A N 1
ATOM 1863 C CA . PHE A 1 263 ? 48.347 16.251 17.841 1.00 22.20 249 PHE A CA 1
ATOM 1864 C C . PHE A 1 263 ? 47.816 15.852 16.465 1.00 21.71 249 PHE A C 1
ATOM 1865 O O . PHE A 1 263 ? 47.250 14.785 16.328 1.00 21.86 249 PHE A O 1
ATOM 1873 N N . GLN A 1 264 ? 48.000 16.681 15.446 1.00 22.48 250 GLN A N 1
ATOM 1874 C CA . GLN A 1 264 ? 47.417 16.337 14.137 1.00 22.44 250 GLN A CA 1
ATOM 1875 C C . GLN A 1 264 ? 48.047 15.054 13.575 1.00 22.25 250 GLN A C 1
ATOM 1876 O O . GLN A 1 264 ? 47.330 14.213 13.050 1.00 20.96 250 GLN A O 1
ATOM 1882 N N . GLY A 1 265 ? 49.372 14.934 13.692 1.00 22.34 251 GLY A N 1
ATOM 1883 C CA . GLY A 1 265 ? 50.092 13.726 13.223 1.00 21.93 251 GLY A CA 1
ATOM 1884 C C . GLY A 1 265 ? 49.671 12.497 14.009 1.00 21.21 251 GLY A C 1
ATOM 1885 O O . GLY A 1 265 ? 49.375 11.449 13.427 1.00 21.34 251 GLY A O 1
ATOM 1886 N N . PHE A 1 266 ? 49.612 12.638 15.332 1.00 20.11 252 PHE A N 1
ATOM 1887 C CA . PHE A 1 266 ? 49.177 11.575 16.210 1.00 19.97 252 PHE A CA 1
ATOM 1888 C C . PHE A 1 266 ? 47.777 11.086 15.793 1.00 19.79 252 PHE A C 1
ATOM 1889 O O . PHE A 1 266 ? 47.516 9.872 15.733 1.00 19.19 252 PHE A O 1
ATOM 1897 N N . ALA A 1 267 ? 46.882 12.049 15.556 1.00 19.37 253 ALA A N 1
ATOM 1898 C CA . ALA A 1 267 ? 45.465 11.786 15.341 1.00 19.69 253 ALA A CA 1
ATOM 1899 C C . ALA A 1 267 ? 45.242 11.106 14.003 1.00 19.09 253 ALA A C 1
ATOM 1900 O O . ALA A 1 267 ? 44.479 10.131 13.908 1.00 18.88 253 ALA A O 1
ATOM 1902 N N . GLN A 1 268 ? 45.910 11.621 12.980 1.00 19.36 254 GLN A N 1
ATOM 1903 C CA . GLN A 1 268 ? 45.822 11.032 11.648 1.00 20.95 254 GLN A CA 1
ATOM 1904 C C . GLN A 1 268 ? 46.338 9.599 11.632 1.00 20.35 254 GLN A C 1
ATOM 1905 O O . GLN A 1 268 ? 45.675 8.727 11.067 1.00 19.16 254 GLN A O 1
ATOM 1911 N N . LEU A 1 269 ? 47.495 9.354 12.244 1.00 19.96 255 LEU A N 1
ATOM 1912 C CA . LEU A 1 269 ? 48.041 8.000 12.303 1.00 19.92 255 LEU A CA 1
ATOM 1913 C C . LEU A 1 269 ? 47.142 7.057 13.132 1.00 19.28 255 LEU A C 1
ATOM 1914 O O . LEU A 1 269 ? 46.993 5.890 12.799 1.00 18.52 255 LEU A O 1
ATOM 1919 N N . THR A 1 270 ? 46.574 7.581 14.222 1.00 17.48 256 THR A N 1
ATOM 1920 C CA . THR A 1 270 ? 45.669 6.825 15.078 1.00 17.27 256 THR A CA 1
ATOM 1921 C C . THR A 1 270 ? 44.450 6.335 14.279 1.00 16.53 256 THR A C 1
ATOM 1922 O O . THR A 1 270 ? 44.102 5.151 14.360 1.00 16.32 256 THR A O 1
ATOM 1926 N N . MET A 1 271 ? 43.807 7.248 13.539 1.00 16.37 257 MET A N 1
ATOM 1927 C CA . MET A 1 271 ? 42.644 6.885 12.722 1.00 15.59 257 MET A CA 1
ATOM 1928 C C . MET A 1 271 ? 43.038 5.886 11.646 1.00 16.44 257 MET A C 1
ATOM 1929 O O . MET A 1 271 ? 42.336 4.871 11.446 1.00 15.23 257 MET A O 1
ATOM 1934 N N . LYS A 1 272 ? 44.128 6.183 10.941 1.00 16.67 258 LYS A N 1
ATOM 1935 C CA . LYS A 1 272 ? 44.599 5.240 9.888 1.00 17.65 258 LYS A CA 1
ATOM 1936 C C . LYS A 1 272 ? 44.907 3.845 10.423 1.00 17.35 258 LYS A C 1
ATOM 1937 O O . LYS A 1 272 ? 44.560 2.847 9.785 1.00 16.26 258 LYS A O 1
ATOM 1943 N N . ASP A 1 273 ? 45.580 3.755 11.577 1.00 17.13 259 ASP A N 1
ATOM 1944 C CA . ASP A 1 273 ? 45.904 2.422 12.073 1.00 16.73 259 ASP A CA 1
ATOM 1945 C C . ASP A 1 273 ? 44.664 1.683 12.585 1.00 16.51 259 ASP A C 1
ATOM 1946 O O . ASP A 1 273 ? 44.567 0.454 12.449 1.00 15.21 259 ASP A O 1
ATOM 1951 N N . SER A 1 274 ? 43.718 2.419 13.159 1.00 15.41 260 SER A N 1
ATOM 1952 C CA . SER A 1 274 ? 42.433 1.802 13.537 1.00 15.28 260 SER A CA 1
ATOM 1953 C C . SER A 1 274 ? 41.737 1.253 12.304 1.00 15.14 260 SER A C 1
ATOM 1954 O O . SER A 1 274 ? 41.297 0.095 12.280 1.00 15.03 260 SER A O 1
ATOM 1957 N N . ASN A 1 275 ? 41.600 2.098 11.283 1.00 15.42 261 ASN A N 1
ATOM 1958 C CA . ASN A 1 275 ? 40.868 1.691 10.083 1.00 14.99 261 ASN A CA 1
ATOM 1959 C C . ASN A 1 275 ? 41.570 0.509 9.411 1.00 15.61 261 ASN A C 1
ATOM 1960 O O . ASN A 1 275 ? 40.915 -0.434 8.929 1.00 15.06 261 ASN A O 1
ATOM 1965 N N . GLN A 1 276 ? 42.907 0.543 9.413 1.00 15.66 262 GLN A N 1
ATOM 1966 C CA . GLN A 1 276 ? 43.656 -0.601 8.844 1.00 16.47 262 GLN A CA 1
ATOM 1967 C C . GLN A 1 276 ? 43.457 -1.926 9.569 1.00 16.26 262 GLN A C 1
ATOM 1968 O O . GLN A 1 276 ? 43.292 -2.996 8.932 1.00 16.60 262 GLN A O 1
ATOM 1974 N N . PHE A 1 277 ? 43.494 -1.882 10.894 1.00 16.57 263 PHE A N 1
ATOM 1975 C CA . PHE A 1 277 ? 43.185 -3.047 11.729 1.00 16.69 263 PHE A CA 1
ATOM 1976 C C . PHE A 1 277 ? 41.795 -3.617 11.368 1.00 16.49 263 PHE A C 1
ATOM 1977 O O . PHE A 1 277 ? 41.670 -4.804 11.101 1.00 16.42 263 PHE A O 1
ATOM 1985 N N . HIS A 1 278 ? 40.766 -2.763 11.328 1.00 16.45 264 HIS A N 1
ATOM 1986 C CA . HIS A 1 278 ? 39.421 -3.247 10.992 1.00 16.24 264 HIS A CA 1
ATOM 1987 C C . HIS A 1 278 ? 39.345 -3.738 9.561 1.00 15.47 264 HIS A C 1
ATOM 1988 O O . HIS A 1 278 ? 38.616 -4.703 9.281 1.00 16.42 264 HIS A O 1
ATOM 1995 N N . ALA A 1 279 ? 40.157 -3.155 8.676 1.00 15.42 265 ALA A N 1
ATOM 1996 C CA . ALA A 1 279 ? 40.263 -3.652 7.301 1.00 15.43 265 ALA A CA 1
ATOM 1997 C C . ALA A 1 279 ? 40.802 -5.092 7.272 1.00 15.89 265 ALA A C 1
ATOM 1998 O O . ALA A 1 279 ? 40.278 -5.938 6.555 1.00 16.12 265 ALA A O 1
ATOM 2000 N N . THR A 1 280 ? 41.821 -5.390 8.072 1.00 16.29 266 THR A N 1
ATOM 2001 C CA . THR A 1 280 ? 42.302 -6.781 8.126 1.00 17.05 266 THR A CA 1
ATOM 2002 C C . THR A 1 280 ? 41.294 -7.765 8.724 1.00 16.79 266 THR A C 1
ATOM 2003 O O . THR A 1 280 ? 41.318 -8.949 8.362 1.00 16.24 266 THR A O 1
ATOM 2007 N N . CYS A 1 281 ? 40.466 -7.303 9.667 1.00 16.39 267 CYS A N 1
ATOM 2008 C CA . CYS A 1 281 ? 39.377 -8.128 10.195 1.00 17.66 267 CYS A CA 1
ATOM 2009 C C . CYS A 1 281 ? 38.383 -8.445 9.076 1.00 17.43 267 CYS A C 1
ATOM 2010 O O . CYS A 1 281 ? 37.916 -9.577 8.970 1.00 18.62 267 CYS A O 1
ATOM 2013 N N . LEU A 1 282 ? 38.053 -7.441 8.268 1.00 17.16 268 LEU A N 1
ATOM 2014 C CA . LEU A 1 282 ? 37.145 -7.659 7.134 1.00 17.87 268 LEU A CA 1
ATOM 2015 C C . LEU A 1 282 ? 37.737 -8.565 6.049 1.00 17.82 268 LEU A C 1
ATOM 2016 O O . LEU A 1 282 ? 36.984 -9.306 5.399 1.00 19.08 268 LEU A O 1
ATOM 2021 N N . ASP A 1 283 ? 39.065 -8.519 5.892 1.00 17.18 269 ASP A N 1
ATOM 2022 C CA . ASP A 1 283 ? 39.803 -9.392 4.964 1.00 17.65 269 ASP A CA 1
ATOM 2023 C C . ASP A 1 283 ? 40.016 -10.823 5.489 1.00 17.13 269 ASP A C 1
ATOM 2024 O O . ASP A 1 283 ? 40.543 -11.672 4.759 1.00 17.56 269 ASP A O 1
ATOM 2029 N N . THR A 1 284 ? 39.605 -11.079 6.743 1.00 16.58 270 THR A N 1
ATOM 2030 C CA . THR A 1 284 ? 39.705 -12.405 7.365 1.00 16.31 270 THR A CA 1
ATOM 2031 C C . THR A 1 284 ? 38.584 -13.293 6.787 1.00 16.52 270 THR A C 1
ATOM 2032 O O . THR A 1 284 ? 37.555 -12.772 6.368 1.00 15.94 270 THR A O 1
ATOM 2036 N N . PHE A 1 285 ? 38.804 -14.614 6.729 1.00 16.56 271 PHE A N 1
ATOM 2037 C CA . PHE A 1 285 ? 37.794 -15.544 6.229 1.00 17.48 271 PHE A CA 1
ATOM 2038 C C . PHE A 1 285 ? 37.489 -16.652 7.254 1.00 18.36 271 PHE A C 1
ATOM 2039 O O . PHE A 1 285 ? 38.385 -17.435 7.594 1.00 17.96 271 PHE A O 1
ATOM 2047 N N . PRO A 1 286 ? 36.257 -16.706 7.768 1.00 19.11 272 PRO A N 1
ATOM 2048 C CA . PRO A 1 286 ? 35.171 -15.766 7.554 1.00 19.55 272 PRO A CA 1
ATOM 2049 C C . PRO A 1 286 ? 35.486 -14.386 8.173 1.00 19.28 272 PRO A C 1
ATOM 2050 O O . PRO A 1 286 ? 36.310 -14.290 9.093 1.00 18.50 272 PRO A O 1
ATOM 2054 N N . PRO A 1 287 ? 34.846 -13.325 7.657 1.00 19.34 273 PRO A N 1
ATOM 2055 C CA . PRO A 1 287 ? 35.249 -11.974 8.056 1.00 19.35 273 PRO A CA 1
ATOM 2056 C C . PRO A 1 287 ? 34.797 -11.637 9.475 1.00 19.96 273 PRO A C 1
ATOM 2057 O O . PRO A 1 287 ? 33.793 -12.177 9.959 1.00 20.03 273 PRO A O 1
ATOM 2061 N N . ILE A 1 288 ? 35.566 -10.788 10.131 1.00 19.09 274 ILE A N 1
ATOM 2062 C CA . ILE A 1 288 ? 35.245 -10.318 11.468 1.00 20.16 274 ILE A CA 1
ATOM 2063 C C . ILE A 1 288 ? 34.849 -8.834 11.356 1.00 20.00 274 ILE A C 1
ATOM 2064 O O . ILE A 1 288 ? 35.553 -8.036 10.751 1.00 19.60 274 ILE A O 1
ATOM 2069 N N A SER A 1 289 ? 33.703 -8.457 11.917 0.50 21.03 275 SER A N 1
ATOM 2070 N N B SER A 1 289 ? 33.713 -8.513 11.947 0.50 20.05 275 SER A N 1
ATOM 2071 C CA A SER A 1 289 ? 33.235 -7.062 11.829 0.50 21.40 275 SER A CA 1
ATOM 2072 C CA B SER A 1 289 ? 33.203 -7.168 11.936 0.50 19.32 275 SER A CA 1
ATOM 2073 C C A SER A 1 289 ? 32.856 -6.536 13.209 0.50 21.67 275 SER A C 1
ATOM 2074 C C B SER A 1 289 ? 33.068 -6.757 13.398 0.50 20.37 275 SER A C 1
ATOM 2075 O O A SER A 1 289 ? 31.866 -6.975 13.790 0.50 22.55 275 SER A O 1
ATOM 2076 O O B SER A 1 289 ? 32.485 -7.482 14.221 0.50 19.77 275 SER A O 1
ATOM 2081 N N . TYR A 1 290 ? 33.681 -5.629 13.728 1.00 19.96 276 TYR A N 1
ATOM 2082 C CA . TYR A 1 290 ? 33.512 -5.045 15.053 1.00 19.92 276 TYR A CA 1
ATOM 2083 C C . TYR A 1 290 ? 32.776 -3.702 14.986 1.00 20.13 276 TYR A C 1
ATOM 2084 O O . TYR A 1 290 ? 32.008 -3.380 15.878 1.00 20.36 276 TYR A O 1
ATOM 2093 N N . LEU A 1 291 ? 33.030 -2.917 13.942 1.00 19.52 277 LEU A N 1
ATOM 2094 C CA . LEU A 1 291 ? 32.331 -1.636 13.785 1.00 20.09 277 LEU A CA 1
ATOM 2095 C C . LEU A 1 291 ? 30.895 -1.929 13.366 1.00 21.08 277 LEU A C 1
ATOM 2096 O O . LEU A 1 291 ? 30.652 -2.843 12.572 1.00 20.04 277 LEU A O 1
ATOM 2101 N N . ASN A 1 292 ? 29.951 -1.159 13.896 1.00 21.05 278 ASN A N 1
ATOM 2102 C CA . ASN A 1 292 ? 28.578 -1.212 13.408 1.00 20.68 278 ASN A CA 1
ATOM 2103 C C . ASN A 1 292 ? 28.140 0.136 12.793 1.00 20.78 278 ASN A C 1
ATOM 2104 O O . ASN A 1 292 ? 28.966 1.050 12.582 1.00 18.83 278 ASN A O 1
ATOM 2109 N N . ASP A 1 293 ? 26.850 0.263 12.488 1.00 19.97 279 ASP A N 1
ATOM 2110 C CA . ASP A 1 293 ? 26.379 1.485 11.852 1.00 20.24 279 ASP A CA 1
ATOM 2111 C C . ASP A 1 293 ? 26.565 2.699 12.750 1.00 20.10 279 ASP A C 1
ATOM 2112 O O . ASP A 1 293 ? 26.815 3.774 12.246 1.00 19.95 279 ASP A O 1
ATOM 2117 N N . THR A 1 294 ? 26.498 2.518 14.067 1.00 20.04 280 THR A N 1
ATOM 2118 C CA . THR A 1 294 ? 26.812 3.635 14.978 1.00 20.60 280 THR A CA 1
ATOM 2119 C C . THR A 1 294 ? 28.297 4.019 14.947 1.00 19.62 280 THR A C 1
ATOM 2120 O O . THR A 1 294 ? 28.629 5.208 14.907 1.00 19.52 280 THR A O 1
ATOM 2124 N N . SER A 1 295 ? 29.183 3.023 14.957 1.00 19.71 281 SER A N 1
ATOM 2125 C CA . SER A 1 295 ? 30.619 3.291 14.757 1.00 18.79 281 SER A CA 1
ATOM 2126 C C . SER A 1 295 ? 30.853 4.135 13.510 1.00 17.77 281 SER A C 1
ATOM 2127 O O . SER A 1 295 ? 31.638 5.070 13.533 1.00 18.57 281 SER A O 1
ATOM 2130 N N . ARG A 1 296 ? 30.205 3.766 12.409 1.00 18.04 282 ARG A N 1
ATOM 2131 C CA . ARG A 1 296 ? 30.371 4.456 11.158 1.00 19.38 282 ARG A CA 1
ATOM 2132 C C . ARG A 1 296 ? 29.857 5.911 11.264 1.00 19.63 282 ARG A C 1
ATOM 2133 O O . ARG A 1 296 ? 30.494 6.829 10.742 1.00 19.73 282 ARG A O 1
ATOM 2141 N N . ARG A 1 297 ? 28.724 6.125 11.943 1.00 21.09 283 ARG A N 1
ATOM 2142 C CA . ARG A 1 297 ? 28.260 7.513 12.195 1.00 20.18 283 ARG A CA 1
ATOM 2143 C C . ARG A 1 297 ? 29.247 8.302 13.060 1.00 19.16 283 ARG A C 1
ATOM 2144 O O . ARG A 1 297 ? 29.455 9.496 12.848 1.00 19.24 283 ARG A O 1
ATOM 2152 N N . ILE A 1 298 ? 29.868 7.648 14.030 1.00 18.03 284 ILE A N 1
ATOM 2153 C CA . ILE A 1 298 ? 30.877 8.380 14.853 1.00 17.60 284 ILE A CA 1
ATOM 2154 C C . ILE A 1 298 ? 32.078 8.795 14.007 1.00 17.93 284 ILE A C 1
ATOM 2155 O O . ILE A 1 298 ? 32.575 9.937 14.106 1.00 16.78 284 ILE A O 1
ATOM 2160 N N . ILE A 1 299 ? 32.552 7.868 13.178 1.00 17.83 285 ILE A N 1
ATOM 2161 C CA . ILE A 1 299 ? 33.644 8.158 12.262 1.00 17.69 285 ILE A CA 1
ATOM 2162 C C . ILE A 1 299 ? 33.297 9.379 11.372 1.00 19.48 285 ILE A C 1
ATOM 2163 O O . ILE A 1 299 ? 34.110 10.338 11.256 1.00 18.29 285 ILE A O 1
ATOM 2168 N N . GLN A 1 300 ? 32.095 9.370 10.794 1.00 18.99 286 GLN A N 1
ATOM 2169 C CA . GLN A 1 300 ? 31.659 10.498 9.963 1.00 20.97 286 GLN A CA 1
ATOM 2170 C C . GLN A 1 300 ? 31.633 11.823 10.739 1.00 20.71 286 GLN A C 1
ATOM 2171 O O . GLN A 1 300 ? 32.114 12.834 10.237 1.00 20.53 286 GLN A O 1
ATOM 2177 N N . LEU A 1 301 ? 31.118 11.784 11.967 1.00 19.96 287 LEU A N 1
ATOM 2178 C CA . LEU A 1 301 ? 31.089 12.961 12.848 1.00 20.77 287 LEU A CA 1
ATOM 2179 C C . LEU A 1 301 ? 32.498 13.529 13.068 1.00 20.42 287 LEU A C 1
ATOM 2180 O O . LEU A 1 301 ? 32.729 14.755 12.942 1.00 20.96 287 LEU A O 1
ATOM 2185 N N . VAL A 1 302 ? 33.438 12.632 13.377 1.00 18.58 288 VAL A N 1
ATOM 2186 C CA . VAL A 1 302 ? 34.823 13.034 13.580 1.00 18.54 288 VAL A CA 1
ATOM 2187 C C . VAL A 1 302 ? 35.373 13.710 12.346 1.00 18.66 288 VAL A C 1
ATOM 2188 O O . VAL A 1 302 ? 35.933 14.820 12.445 1.00 18.06 288 VAL A O 1
ATOM 2192 N N . HIS A 1 303 ? 35.200 13.090 11.179 1.00 19.05 289 HIS A N 1
ATOM 2193 C CA . HIS A 1 303 ? 35.767 13.712 9.975 1.00 20.07 289 HIS A CA 1
ATOM 2194 C C . HIS A 1 303 ? 35.094 15.067 9.626 1.00 20.84 289 HIS A C 1
ATOM 2195 O O . HIS A 1 303 ? 35.771 16.019 9.227 1.00 21.69 289 HIS A O 1
ATOM 2202 N N . ARG A 1 304 ? 33.774 15.132 9.783 1.00 21.79 290 ARG A N 1
ATOM 2203 C CA . ARG A 1 304 ? 33.015 16.393 9.569 1.00 23.07 290 ARG A CA 1
ATOM 2204 C C . ARG A 1 304 ? 33.420 17.506 10.533 1.00 22.90 290 ARG A C 1
ATOM 2205 O O . ARG A 1 304 ? 33.581 18.684 10.137 1.00 24.21 290 ARG A O 1
ATOM 2213 N N . PHE A 1 305 ? 33.583 17.144 11.801 1.00 22.04 291 PHE A N 1
ATOM 2214 C CA . PHE A 1 305 ? 34.028 18.094 12.820 1.00 22.59 291 PHE A CA 1
ATOM 2215 C C . PHE A 1 305 ? 35.401 18.674 12.432 1.00 23.01 291 PHE A C 1
ATOM 2216 O O . PHE A 1 305 ? 35.596 19.890 12.480 1.00 23.14 291 PHE A O 1
ATOM 2224 N N . ASN A 1 306 ? 36.344 17.801 12.036 1.00 22.73 292 ASN A N 1
ATOM 2225 C CA . ASN A 1 306 ? 37.688 18.230 11.606 1.00 23.40 292 ASN A CA 1
ATOM 2226 C C . ASN A 1 306 ? 37.664 19.108 10.370 1.00 24.09 292 ASN A C 1
ATOM 2227 O O . ASN A 1 306 ? 38.350 20.146 10.306 1.00 25.14 292 ASN A O 1
ATOM 2232 N N . THR A 1 307 ? 36.870 18.701 9.385 1.00 23.75 293 THR A N 1
ATOM 2233 C CA . THR A 1 307 ? 36.724 19.460 8.149 1.00 25.24 293 THR A CA 1
ATOM 2234 C C . THR A 1 307 ? 36.191 20.852 8.444 1.00 26.89 293 THR A C 1
ATOM 2235 O O . THR A 1 307 ? 36.666 21.837 7.877 1.00 28.38 293 THR A O 1
ATOM 2239 N N . HIS A 1 308 ? 35.195 20.938 9.320 1.00 26.89 294 HIS A N 1
ATOM 2240 C CA . HIS A 1 308 ? 34.663 22.247 9.680 1.00 28.16 294 HIS A CA 1
ATOM 2241 C C . HIS A 1 308 ? 35.740 23.147 10.290 1.00 28.82 294 HIS A C 1
ATOM 2242 O O . HIS A 1 308 ? 35.761 24.340 10.027 1.00 30.22 294 HIS A O 1
ATOM 2249 N N . HIS A 1 309 ? 36.612 22.581 11.118 1.00 28.14 295 HIS A N 1
ATOM 2250 C CA . HIS A 1 309 ? 37.667 23.346 11.758 1.00 29.72 295 HIS A CA 1
ATOM 2251 C C . HIS A 1 309 ? 38.849 23.577 10.832 1.00 30.02 295 HIS A C 1
ATOM 2252 O O . HIS A 1 309 ? 39.712 24.419 11.117 1.00 31.86 295 HIS A O 1
ATOM 2259 N N . GLY A 1 310 ? 38.881 22.852 9.719 1.00 28.75 296 GLY A N 1
ATOM 2260 C CA . GLY A 1 310 ? 39.993 22.929 8.773 1.00 29.13 296 GLY A CA 1
ATOM 2261 C C . GLY A 1 310 ? 41.302 22.367 9.329 1.00 28.65 296 GLY A C 1
ATOM 2262 O O . GLY A 1 310 ? 42.363 22.709 8.846 1.00 29.01 296 GLY A O 1
ATOM 2263 N N . GLN A 1 311 ? 41.210 21.501 10.337 1.00 27.46 297 GLN A N 1
ATOM 2264 C CA . GLN A 1 311 ? 42.371 20.997 11.086 1.00 28.60 297 GLN A CA 1
ATOM 2265 C C . GLN A 1 311 ? 41.952 19.697 11.718 1.00 27.01 297 GLN A C 1
ATOM 2266 O O . GLN A 1 311 ? 40.784 19.521 12.047 1.00 26.51 297 GLN A O 1
ATOM 2272 N N . THR A 1 312 ? 42.907 18.798 11.935 1.00 24.70 298 THR A N 1
ATOM 2273 C CA . THR A 1 312 ? 42.636 17.580 12.686 1.00 23.31 298 THR A CA 1
ATOM 2274 C C . THR A 1 312 ? 42.596 17.882 14.196 1.00 23.56 298 THR A C 1
ATOM 2275 O O . THR A 1 312 ? 43.639 17.954 14.847 1.00 23.56 298 THR A O 1
ATOM 2279 N N . LYS A 1 313 ? 41.379 18.012 14.727 1.00 22.65 299 LYS A N 1
ATOM 2280 C CA . LYS A 1 313 ? 41.111 18.358 16.114 1.00 23.43 299 LYS A CA 1
ATOM 2281 C C . LYS A 1 313 ? 40.786 17.135 16.984 1.00 21.52 299 LYS A C 1
ATOM 2282 O O . LYS A 1 313 ? 40.934 17.172 18.213 1.00 20.13 299 LYS A O 1
ATOM 2288 N N . VAL A 1 314 ? 40.302 16.078 16.333 1.00 21.31 300 VAL A N 1
ATOM 2289 C CA . VAL A 1 314 ? 39.767 14.888 16.998 1.00 20.58 300 VAL A CA 1
ATOM 2290 C C . VAL A 1 314 ? 40.202 13.590 16.234 1.00 19.81 300 VAL A C 1
ATOM 2291 O O . VAL A 1 314 ? 40.253 13.579 15.008 1.00 19.36 300 VAL A O 1
ATOM 2295 N N . ALA A 1 315 ? 40.532 12.529 16.973 1.00 19.55 301 ALA A N 1
ATOM 2296 C CA . ALA A 1 315 ? 40.838 11.222 16.392 1.00 19.47 301 ALA A CA 1
ATOM 2297 C C . ALA A 1 315 ? 39.895 10.180 16.967 1.00 19.61 301 ALA A C 1
ATOM 2298 O O . ALA A 1 315 ? 39.481 10.305 18.113 1.00 20.24 301 ALA A O 1
ATOM 2300 N N . TYR A 1 316 ? 39.566 9.143 16.190 1.00 18.69 302 TYR A N 1
ATOM 2301 C CA . TYR A 1 316 ? 38.919 7.952 16.748 1.00 17.92 302 TYR A CA 1
ATOM 2302 C C . TYR A 1 316 ? 39.872 6.752 16.658 1.00 16.88 302 TYR A C 1
ATOM 2303 O O . TYR A 1 316 ? 40.761 6.726 15.810 1.00 16.27 302 TYR A O 1
ATOM 2312 N N . THR A 1 317 ? 39.635 5.740 17.488 1.00 17.58 303 THR A N 1
ATOM 2313 C CA . THR A 1 317 ? 40.249 4.422 17.299 1.00 17.23 303 THR A CA 1
ATOM 2314 C C . THR A 1 317 ? 39.266 3.434 17.907 1.00 17.72 303 THR A C 1
ATOM 2315 O O . THR A 1 317 ? 38.522 3.777 18.828 1.00 17.68 303 THR A O 1
ATOM 2319 N N . PHE A 1 318 ? 39.232 2.229 17.365 1.00 16.52 304 PHE A N 1
ATOM 2320 C CA . PHE A 1 318 ? 38.269 1.233 17.767 1.00 17.49 304 PHE A CA 1
ATOM 2321 C C . PHE A 1 318 ? 39.050 -0.039 18.052 1.00 18.44 304 PHE A C 1
ATOM 2322 O O . PHE A 1 318 ? 39.958 -0.403 17.284 1.00 18.47 304 PHE A O 1
ATOM 2330 N N . ASP A 1 319 ? 38.689 -0.704 19.143 1.00 19.06 305 ASP A N 1
ATOM 2331 C CA . ASP A 1 319 ? 39.227 -2.016 19.465 1.00 21.01 305 ASP A CA 1
ATOM 2332 C C . ASP A 1 319 ? 38.308 -3.132 18.992 1.00 20.72 305 ASP A C 1
ATOM 2333 O O . ASP A 1 319 ? 37.688 -2.978 17.956 1.00 20.87 305 ASP A O 1
ATOM 2338 N N . ALA A 1 320 ? 38.211 -4.237 19.737 1.00 21.38 306 ALA A N 1
ATOM 2339 C CA . ALA A 1 320 ? 37.439 -5.398 19.252 1.00 22.14 306 ALA A CA 1
ATOM 2340 C C . ALA A 1 320 ? 35.973 -5.263 19.580 1.00 21.47 306 ALA A C 1
ATOM 2341 O O . ALA A 1 320 ? 35.365 -6.121 20.227 1.00 22.81 306 ALA A O 1
ATOM 2343 N N . GLY A 1 321 ? 35.390 -4.183 19.091 1.00 20.29 307 GLY A N 1
ATOM 2344 C CA . GLY A 1 321 ? 34.004 -3.904 19.356 1.00 20.33 307 GLY A CA 1
ATOM 2345 C C . GLY A 1 321 ? 33.643 -2.558 18.786 1.00 19.29 307 GLY A C 1
ATOM 2346 O O . GLY A 1 321 ? 34.515 -1.843 18.303 1.00 18.87 307 GLY A O 1
ATOM 2347 N N . PRO A 1 322 ? 32.350 -2.198 18.844 1.00 19.09 308 PRO A N 1
ATOM 2348 C CA . PRO A 1 322 ? 31.926 -0.985 18.190 1.00 18.92 308 PRO A CA 1
ATOM 2349 C C . PRO A 1 322 ? 32.126 0.336 18.957 1.00 19.28 308 PRO A C 1
ATOM 2350 O O . PRO A 1 322 ? 31.915 1.403 18.373 1.00 19.74 308 PRO A O 1
ATOM 2354 N N . ASN A 1 323 ? 32.502 0.298 20.238 1.00 19.91 309 ASN A N 1
ATOM 2355 C CA . ASN A 1 323 ? 32.669 1.555 20.985 1.00 19.88 309 ASN A CA 1
ATOM 2356 C C . ASN A 1 323 ? 33.759 2.407 20.389 1.00 19.59 309 ASN A C 1
ATOM 2357 O O . ASN A 1 323 ? 34.837 1.884 20.061 1.00 20.28 309 ASN A O 1
ATOM 2362 N N . ALA A 1 324 ? 33.521 3.718 20.281 1.00 19.06 310 ALA A N 1
ATOM 2363 C CA . ALA A 1 324 ? 34.549 4.616 19.760 1.00 18.97 310 ALA A CA 1
ATOM 2364 C C . ALA A 1 324 ? 35.393 5.180 20.894 1.00 19.66 310 ALA A C 1
ATOM 2365 O O . ALA A 1 324 ? 34.848 5.717 21.866 1.00 21.21 310 ALA A O 1
ATOM 2367 N N . VAL A 1 325 ? 36.709 5.083 20.762 1.00 19.72 311 VAL A N 1
ATOM 2368 C CA . VAL A 1 325 ? 37.620 5.775 21.673 1.00 19.90 311 VAL A CA 1
ATOM 2369 C C . VAL A 1 325 ? 38.133 7.018 20.966 1.00 20.16 311 VAL A C 1
ATOM 2370 O O . VAL A 1 325 ? 38.779 6.947 19.914 1.00 20.10 311 VAL A O 1
ATOM 2374 N N . ILE A 1 326 ? 37.842 8.173 21.551 1.00 19.44 312 ILE A N 1
ATOM 2375 C CA . ILE A 1 326 ? 38.181 9.442 20.922 1.00 19.87 312 ILE A CA 1
ATOM 2376 C C . ILE A 1 326 ? 39.363 10.056 21.639 1.00 20.01 312 ILE A C 1
ATOM 2377 O O . ILE A 1 326 ? 39.395 10.067 22.876 1.00 20.08 312 ILE A O 1
ATOM 2382 N N . PHE A 1 327 ? 40.333 10.549 20.866 1.00 19.34 313 PHE A N 1
ATOM 2383 C CA . PHE A 1 327 ? 41.399 11.392 21.421 1.00 20.30 313 PHE A CA 1
ATOM 2384 C C . PHE A 1 327 ? 41.156 12.827 20.970 1.00 20.34 313 PHE A C 1
ATOM 2385 O O . PHE A 1 327 ? 40.826 13.076 19.794 1.00 20.21 313 PHE A O 1
ATOM 2393 N N . THR A 1 328 ? 41.349 13.770 21.884 1.00 21.10 314 THR A N 1
ATOM 2394 C CA . THR A 1 328 ? 41.297 15.177 21.525 1.00 21.27 314 THR A CA 1
ATOM 2395 C C . THR A 1 328 ? 42.072 15.953 22.589 1.00 22.16 314 THR A C 1
ATOM 2396 O O . THR A 1 328 ? 42.466 15.364 23.593 1.00 23.17 314 THR A O 1
ATOM 2400 N N . LEU A 1 329 ? 42.321 17.246 22.366 1.00 22.12 315 LEU A N 1
ATOM 2401 C CA . LEU A 1 329 ? 42.966 18.078 23.391 1.00 23.19 315 LEU A CA 1
ATOM 2402 C C . LEU A 1 329 ? 41.933 18.684 24.337 1.00 24.32 315 LEU A C 1
ATOM 2403 O O . LEU A 1 329 ? 40.754 18.876 23.959 1.00 23.86 315 LEU A O 1
ATOM 2408 N N . GLU A 1 330 ? 42.376 18.981 25.561 1.00 24.87 316 GLU A N 1
ATOM 2409 C CA . GLU A 1 330 ? 41.531 19.556 26.612 1.00 26.76 316 GLU A CA 1
ATOM 2410 C C . GLU A 1 330 ? 40.661 20.714 26.115 1.00 27.01 316 GLU A C 1
ATOM 2411 O O . GLU A 1 330 ? 39.491 20.792 26.462 1.00 27.28 316 GLU A O 1
ATOM 2417 N N . ASP A 1 331 ? 41.235 21.589 25.290 1.00 27.27 317 ASP A N 1
ATOM 2418 C CA . ASP A 1 331 ? 40.515 22.752 24.779 1.00 28.47 317 ASP A CA 1
ATOM 2419 C C . ASP A 1 331 ? 39.422 22.451 23.751 1.00 27.61 317 ASP A C 1
ATOM 2420 O O . ASP A 1 331 ? 38.656 23.340 23.396 1.00 27.70 317 ASP A O 1
ATOM 2425 N N . THR A 1 332 ? 39.336 21.203 23.289 1.00 26.02 318 THR A N 1
ATOM 2426 C CA . THR A 1 332 ? 38.352 20.810 22.270 1.00 25.41 318 THR A CA 1
ATOM 2427 C C . THR A 1 332 ? 37.238 19.940 22.867 1.00 25.85 318 THR A C 1
ATOM 2428 O O . THR A 1 332 ? 36.185 19.777 22.250 1.00 25.83 318 THR A O 1
ATOM 2432 N N . VAL A 1 333 ? 37.459 19.416 24.076 1.00 25.88 319 VAL A N 1
ATOM 2433 C CA . VAL A 1 333 ? 36.557 18.441 24.682 1.00 25.99 319 VAL A CA 1
ATOM 2434 C C . VAL A 1 333 ? 35.107 18.922 24.760 1.00 25.78 319 VAL A C 1
ATOM 2435 O O . VAL A 1 333 ? 34.183 18.232 24.280 1.00 24.53 319 VAL A O 1
ATOM 2439 N N . ALA A 1 334 ? 34.908 20.098 25.350 1.00 24.85 320 ALA A N 1
ATOM 2440 C CA . ALA A 1 334 ? 33.552 20.639 25.501 1.00 25.32 320 ALA A CA 1
ATOM 2441 C C . ALA A 1 334 ? 32.782 20.730 24.162 1.00 24.55 320 ALA A C 1
ATOM 2442 O O . ALA A 1 334 ? 31.646 20.229 24.048 1.00 23.47 320 ALA A O 1
ATOM 2444 N N . GLU A 1 335 ? 33.407 21.329 23.145 1.00 24.70 321 GLU A N 1
ATOM 2445 C CA . GLU A 1 335 ? 32.770 21.445 21.830 1.00 25.35 321 GLU A CA 1
ATOM 2446 C C . GLU A 1 335 ? 32.470 20.074 21.217 1.00 24.42 321 GLU A C 1
ATOM 2447 O O . GLU A 1 335 ? 31.390 19.846 20.643 1.00 24.23 321 GLU A O 1
ATOM 2453 N N . PHE A 1 336 ? 33.424 19.155 21.310 1.00 23.74 322 PHE A N 1
ATOM 2454 C CA . PHE A 1 336 ? 33.192 17.860 20.660 1.00 22.55 322 PHE A CA 1
ATOM 2455 C C . PHE A 1 336 ? 32.073 17.088 21.351 1.00 22.38 322 PHE A C 1
ATOM 2456 O O . PHE A 1 336 ? 31.252 16.462 20.696 1.00 22.13 322 PHE A O 1
ATOM 2464 N N . VAL A 1 337 ? 32.014 17.168 22.676 1.00 23.49 323 VAL A N 1
ATOM 2465 C CA . VAL A 1 337 ? 30.924 16.523 23.432 1.00 23.99 323 VAL A CA 1
ATOM 2466 C C . VAL A 1 337 ? 29.564 17.077 23.019 1.00 25.19 323 VAL A C 1
ATOM 2467 O O . VAL A 1 337 ? 28.590 16.316 22.861 1.00 25.26 323 VAL A O 1
ATOM 2471 N N . ALA A 1 338 ? 29.510 18.393 22.815 1.00 25.56 324 ALA A N 1
ATOM 2472 C CA . ALA A 1 338 ? 28.313 19.061 22.280 1.00 26.35 324 ALA A CA 1
ATOM 2473 C C . ALA A 1 338 ? 27.966 18.525 20.880 1.00 25.78 324 ALA A C 1
ATOM 2474 O O . ALA A 1 338 ? 26.775 18.372 20.532 1.00 25.87 324 ALA A O 1
ATOM 2476 N N . ALA A 1 339 ? 28.985 18.241 20.067 1.00 24.84 325 ALA A N 1
ATOM 2477 C CA . ALA A 1 339 ? 28.716 17.712 18.721 1.00 24.10 325 ALA A CA 1
ATOM 2478 C C . ALA A 1 339 ? 28.163 16.268 18.804 1.00 24.13 325 ALA A C 1
ATOM 2479 O O . ALA A 1 339 ? 27.234 15.910 18.063 1.00 24.40 325 ALA A O 1
ATOM 2481 N N . VAL A 1 340 ? 28.717 15.460 19.715 1.00 23.24 326 VAL A N 1
ATOM 2482 C CA . VAL A 1 340 ? 28.187 14.111 19.978 1.00 23.24 326 VAL A CA 1
ATOM 2483 C C . VAL A 1 340 ? 26.708 14.170 20.385 1.00 24.49 326 VAL A C 1
ATOM 2484 O O . VAL A 1 340 ? 25.873 13.417 19.865 1.00 24.34 326 VAL A O 1
ATOM 2488 N N . ARG A 1 341 ? 26.387 15.073 21.300 1.00 26.54 327 ARG A N 1
ATOM 2489 C CA . ARG A 1 341 ? 24.996 15.261 21.725 1.00 28.31 327 ARG A CA 1
ATOM 2490 C C . ARG A 1 341 ? 24.102 15.668 20.580 1.00 29.08 327 ARG A C 1
ATOM 2491 O O . ARG A 1 341 ? 22.949 15.211 20.488 1.00 29.15 327 ARG A O 1
ATOM 2499 N N . HIS A 1 342 ? 24.618 16.526 19.707 1.00 29.84 328 HIS A N 1
ATOM 2500 C CA . HIS A 1 342 ? 23.878 16.917 18.517 1.00 31.36 328 HIS A CA 1
ATOM 2501 C C . HIS A 1 342 ? 23.612 15.738 17.579 1.00 29.42 328 HIS A C 1
ATOM 2502 O O . HIS A 1 342 ? 22.472 15.522 17.123 1.00 28.61 328 HIS A O 1
ATOM 2509 N N . SER A 1 343 ? 24.664 14.985 17.263 1.00 27.59 329 SER A N 1
ATOM 2510 C CA . SER A 1 343 ? 24.538 13.929 16.265 1.00 26.53 329 SER A CA 1
ATOM 2511 C C . SER A 1 343 ? 23.910 12.653 16.830 1.00 25.67 329 SER A C 1
ATOM 2512 O O . SER A 1 343 ? 23.372 11.818 16.079 1.00 25.23 329 SER A O 1
ATOM 2515 N N . PHE A 1 344 ? 23.988 12.495 18.143 1.00 25.02 330 PHE A N 1
ATOM 2516 C CA . PHE A 1 344 ? 23.436 11.324 18.821 1.00 25.77 330 PHE A CA 1
ATOM 2517 C C . PHE A 1 344 ? 22.697 11.788 20.061 1.00 26.43 330 PHE A C 1
ATOM 2518 O O . PHE A 1 344 ? 23.182 11.572 21.170 1.00 26.93 330 PHE A O 1
ATOM 2526 N N . PRO A 1 345 ? 21.522 12.440 19.886 1.00 28.45 331 PRO A N 1
ATOM 2527 C CA . PRO A 1 345 ? 20.847 12.989 21.056 1.00 29.98 331 PRO A CA 1
ATOM 2528 C C . PRO A 1 345 ? 20.662 11.916 22.113 1.00 31.34 331 PRO A C 1
ATOM 2529 O O . PRO A 1 345 ? 20.041 10.885 21.842 1.00 29.87 331 PRO A O 1
ATOM 2533 N N . PRO A 1 346 ? 21.206 12.151 23.319 1.00 33.64 332 PRO A N 1
ATOM 2534 C CA . PRO A 1 346 ? 21.310 11.076 24.288 1.00 35.30 332 PRO A CA 1
ATOM 2535 C C . PRO A 1 346 ? 20.004 10.761 25.003 1.00 39.02 332 PRO A C 1
ATOM 2536 O O . PRO A 1 346 ? 19.205 11.659 25.305 1.00 40.44 332 PRO A O 1
ATOM 2540 N N . ALA A 1 347 ? 19.797 9.475 25.254 1.00 41.02 333 ALA A N 1
ATOM 2541 C CA . ALA A 1 347 ? 18.601 9.009 25.930 1.00 45.84 333 ALA A CA 1
ATOM 2542 C C . ALA A 1 347 ? 18.848 8.990 27.434 1.00 48.57 333 ALA A C 1
ATOM 2543 O O . ALA A 1 347 ? 18.362 8.092 28.119 1.00 50.87 333 ALA A O 1
ATOM 2545 N N . ALA A 1 348 ? 19.592 9.997 27.921 1.00 50.01 334 ALA A N 1
ATOM 2546 C CA . ALA A 1 348 ? 19.982 10.151 29.333 1.00 53.09 334 ALA A CA 1
ATOM 2547 C C . ALA A 1 348 ? 20.408 11.594 29.674 1.00 54.51 334 ALA A C 1
ATOM 2548 O O . ALA A 1 348 ? 21.106 12.248 28.889 1.00 52.42 334 ALA A O 1
ATOM 2550 N N . ASN A 1 349 ? 19.987 12.084 30.843 1.00 58.60 335 ASN A N 1
ATOM 2551 C CA . ASN A 1 349 ? 20.275 13.469 31.254 1.00 61.27 335 ASN A CA 1
ATOM 2552 C C . ASN A 1 349 ? 21.581 13.617 32.046 1.00 62.19 335 ASN A C 1
ATOM 2553 O O . ASN A 1 349 ? 22.559 14.222 31.547 1.00 61.35 335 ASN A O 1
ATOM 2555 N N . LYS A 1 352 ? 24.355 12.783 33.464 1.00 51.32 338 LYS A N 1
ATOM 2556 C CA . LYS A 1 352 ? 24.775 11.379 33.574 1.00 49.83 338 LYS A CA 1
ATOM 2557 C C . LYS A 1 352 ? 25.227 10.803 32.227 1.00 45.96 338 LYS A C 1
ATOM 2558 O O . LYS A 1 352 ? 25.534 9.605 32.113 1.00 45.71 338 LYS A O 1
ATOM 2560 N N . PHE A 1 353 ? 25.267 11.669 31.216 1.00 43.74 339 PHE A N 1
ATOM 2561 C CA . PHE A 1 353 ? 25.759 11.313 29.897 1.00 39.66 339 PHE A CA 1
ATOM 2562 C C . PHE A 1 353 ? 27.262 11.232 29.944 1.00 38.42 339 PHE A C 1
ATOM 2563 O O . PHE A 1 353 ? 27.855 10.432 29.239 1.00 35.41 339 PHE A O 1
ATOM 2571 N N . LEU A 1 354 ? 27.864 12.087 30.776 1.00 39.75 340 LEU A N 1
ATOM 2572 C CA . LEU A 1 354 ? 29.302 12.217 30.840 1.00 39.49 340 LEU A CA 1
ATOM 2573 C C . LEU A 1 354 ? 29.746 11.602 32.160 1.00 40.25 340 LEU A C 1
ATOM 2574 O O . LEU A 1 354 ? 29.373 12.090 33.231 1.00 42.02 340 LEU A O 1
ATOM 2579 N N . LYS A 1 355 ? 30.499 10.506 32.080 1.00 38.12 341 LYS A N 1
ATOM 2580 C CA . LYS A 1 355 ? 31.126 9.907 33.265 1.00 39.53 341 LYS A CA 1
ATOM 2581 C C . LYS A 1 355 ? 32.613 10.264 33.288 1.00 39.79 341 LYS A C 1
ATOM 2582 O O . LYS A 1 355 ? 33.211 10.537 32.234 1.00 38.77 341 LYS A O 1
ATOM 2588 N N . GLY A 1 356 ? 33.203 10.282 34.479 1.00 46.24 342 GLY A N 1
ATOM 2589 C CA . GLY A 1 356 ? 34.616 10.611 34.639 1.00 46.74 342 GLY A CA 1
ATOM 2590 C C . GLY A 1 356 ? 34.839 12.108 34.734 1.00 46.71 342 GLY A C 1
ATOM 2591 O O . GLY A 1 356 ? 34.184 12.786 35.529 1.00 46.72 342 GLY A O 1
ATOM 2592 N N . LEU A 1 357 ? 35.759 12.626 33.921 1.00 45.57 343 LEU A N 1
ATOM 2593 C CA . LEU A 1 357 ? 36.076 14.056 33.942 1.00 46.42 343 LEU A CA 1
ATOM 2594 C C . LEU A 1 357 ? 34.901 14.883 33.435 1.00 46.07 343 LEU A C 1
ATOM 2595 O O . LEU A 1 357 ? 34.312 14.561 32.428 1.00 44.33 343 LEU A O 1
ATOM 2600 N N . GLN A 1 358 ? 34.561 15.948 34.149 1.00 48.57 344 GLN A N 1
ATOM 2601 C CA . GLN A 1 358 ? 33.460 16.806 33.710 1.00 49.32 344 GLN A CA 1
ATOM 2602 C C . GLN A 1 358 ? 34.010 18.026 32.991 1.00 49.34 344 GLN A C 1
ATOM 2603 O O . GLN A 1 358 ? 35.041 18.574 33.394 1.00 51.52 344 GLN A O 1
ATOM 2609 N N . VAL A 1 359 ? 33.323 18.465 31.948 1.00 48.63 345 VAL A N 1
ATOM 2610 C CA . VAL A 1 359 ? 33.556 19.810 31.427 1.00 49.14 345 VAL A CA 1
ATOM 2611 C C . VAL A 1 359 ? 32.226 20.564 31.269 1.00 48.82 345 VAL A C 1
ATOM 2612 O O . VAL A 1 359 ? 31.203 19.969 30.903 1.00 47.44 345 VAL A O 1
ATOM 2616 N N . ALA A 1 360 ? 32.247 21.863 31.562 1.00 49.98 346 ALA A N 1
ATOM 2617 C CA . ALA A 1 360 ? 31.059 22.701 31.409 1.00 50.34 346 ALA A CA 1
ATOM 2618 C C . ALA A 1 360 ? 30.512 22.547 29.982 1.00 48.73 346 ALA A C 1
ATOM 2619 O O . ALA A 1 360 ? 31.297 22.438 29.036 1.00 48.80 346 ALA A O 1
ATOM 2621 N N . PRO A 1 361 ? 29.170 22.479 29.816 1.00 48.47 347 PRO A N 1
ATOM 2622 C CA . PRO A 1 361 ? 28.582 22.381 28.469 1.00 46.84 347 PRO A CA 1
ATOM 2623 C C . PRO A 1 361 ? 28.819 23.651 27.644 1.00 46.41 347 PRO A C 1
ATOM 2624 O O . PRO A 1 361 ? 28.979 24.732 28.204 1.00 47.66 347 PRO A O 1
ATOM 2628 N N . VAL A 1 362 ? 28.823 23.514 26.325 1.00 44.91 348 VAL A N 1
ATOM 2629 C CA . VAL A 1 362 ? 29.026 24.632 25.424 1.00 44.50 348 VAL A CA 1
ATOM 2630 C C . VAL A 1 362 ? 28.021 24.512 24.278 1.00 44.35 348 VAL A C 1
ATOM 2631 O O . VAL A 1 362 ? 27.576 23.404 23.970 1.00 43.91 348 VAL A O 1
ATOM 2635 N N . LEU A 1 363 ? 27.652 25.649 23.685 1.00 44.82 349 LEU A N 1
ATOM 2636 C CA . LEU A 1 363 ? 26.744 25.699 22.541 1.00 45.06 349 LEU A CA 1
ATOM 2637 C C . LEU A 1 363 ? 27.527 25.617 21.241 1.00 44.53 349 LEU A C 1
ATOM 2638 O O . LEU A 1 363 ? 28.584 26.220 21.119 1.00 44.73 349 LEU A O 1
ATOM 2643 N N . LEU A 1 364 ? 27.025 24.844 20.279 1.00 44.00 350 LEU A N 1
ATOM 2644 C CA . LEU A 1 364 ? 27.648 24.767 18.958 1.00 43.25 350 LEU A CA 1
ATOM 2645 C C . LEU A 1 364 ? 27.231 25.950 18.105 1.00 44.56 350 LEU A C 1
ATOM 2646 O O . LEU A 1 364 ? 26.069 26.369 18.144 1.00 45.23 350 LEU A O 1
ATOM 2651 N N . SER A 1 365 ? 28.158 26.461 17.297 1.00 44.94 351 SER A N 1
ATOM 2652 C CA . SER A 1 365 ? 27.807 27.477 16.295 1.00 46.72 351 SER A CA 1
ATOM 2653 C C . SER A 1 365 ? 26.793 26.942 15.285 1.00 47.81 351 SER A C 1
ATOM 2654 O O . SER A 1 365 ? 26.721 25.727 15.039 1.00 47.37 351 SER A O 1
ATOM 2657 N N . ASP A 1 366 ? 26.023 27.849 14.690 1.00 49.23 352 ASP A N 1
ATOM 2658 C CA . ASP A 1 366 ? 25.149 27.512 13.571 1.00 50.93 352 ASP A CA 1
ATOM 2659 C C . ASP A 1 366 ? 25.897 26.823 12.435 1.00 50.51 352 ASP A C 1
ATOM 2660 O O . ASP A 1 366 ? 25.340 25.958 11.770 1.00 50.93 352 ASP A O 1
ATOM 2665 N N . GLU A 1 367 ? 27.147 27.232 12.203 1.00 50.10 353 GLU A N 1
ATOM 2666 C CA . GLU A 1 367 ? 27.950 26.709 11.092 1.00 50.42 353 GLU A CA 1
ATOM 2667 C C . GLU A 1 367 ? 28.329 25.254 11.329 1.00 48.25 353 GLU A C 1
ATOM 2668 O O . GLU A 1 367 ? 28.272 24.437 10.414 1.00 49.14 353 GLU A O 1
ATOM 2674 N N . LEU A 1 368 ? 28.710 24.928 12.558 1.00 46.07 354 LEU A N 1
ATOM 2675 C CA . LEU A 1 368 ? 29.051 23.550 12.863 1.00 44.26 354 LEU A CA 1
ATOM 2676 C C . LEU A 1 368 ? 27.818 22.654 12.815 1.00 44.26 354 LEU A C 1
ATOM 2677 O O . LEU A 1 368 ? 27.875 21.577 12.230 1.00 43.97 354 LEU A O 1
ATOM 2682 N N . LYS A 1 369 ? 26.715 23.109 13.405 1.00 44.77 355 LYS A N 1
ATOM 2683 C CA . LYS A 1 369 ? 25.457 22.356 13.372 1.00 45.66 355 LYS A CA 1
ATOM 2684 C C . LYS A 1 369 ? 25.060 21.901 11.970 1.00 47.14 355 LYS A C 1
ATOM 2685 O O . LYS A 1 369 ? 24.715 20.740 11.783 1.00 47.85 355 LYS A O 1
ATOM 2691 N N . ALA A 1 370 ? 25.134 22.811 11.000 1.00 48.33 356 ALA A N 1
ATOM 2692 C CA . ALA A 1 370 ? 24.765 22.523 9.618 1.00 50.60 356 ALA A CA 1
ATOM 2693 C C . ALA A 1 370 ? 25.781 21.646 8.878 1.00 50.28 356 ALA A C 1
ATOM 2694 O O . ALA A 1 370 ? 25.453 21.046 7.851 1.00 52.37 356 ALA A O 1
ATOM 2696 N N . ALA A 1 371 ? 27.010 21.604 9.385 1.00 48.57 357 ALA A N 1
ATOM 2697 C CA . ALA A 1 371 ? 28.074 20.757 8.841 1.00 48.50 357 ALA A CA 1
ATOM 2698 C C . ALA A 1 371 ? 27.954 19.327 9.371 1.00 47.45 357 ALA A C 1
ATOM 2699 O O . ALA A 1 371 ? 28.558 18.396 8.820 1.00 48.04 357 ALA A O 1
ATOM 2701 N N . LEU A 1 372 ? 27.190 19.159 10.450 1.00 46.41 358 LEU A N 1
ATOM 2702 C CA . LEU A 1 372 ? 26.965 17.838 11.027 1.00 45.49 358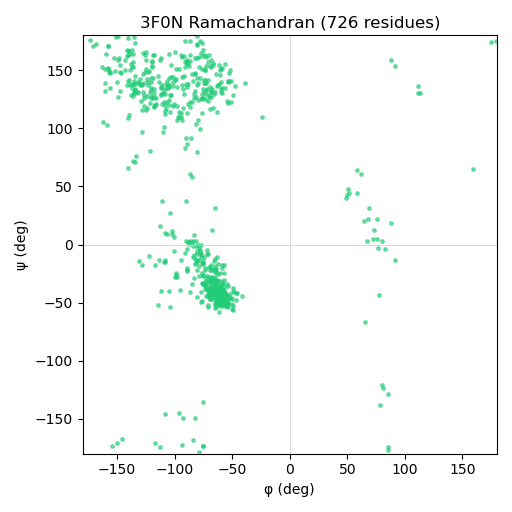 LEU A CA 1
ATOM 2703 C C . LEU A 1 372 ? 25.721 17.214 10.413 1.00 47.62 358 LEU A C 1
ATOM 2704 O O . LEU A 1 372 ? 25.034 17.853 9.609 1.00 49.64 358 LEU A O 1
ATOM 2709 N N . VAL A 1 373 ? 25.454 15.963 10.779 1.00 47.74 359 VAL A N 1
ATOM 2710 C CA . VAL A 1 373 ? 24.403 15.163 10.153 1.00 50.42 359 VAL A CA 1
ATOM 2711 C C . VAL A 1 373 ? 23.035 15.842 10.296 1.00 52.10 359 VAL A C 1
ATOM 2712 O O . VAL A 1 373 ? 22.697 16.338 11.367 1.00 51.83 359 VAL A O 1
ATOM 2716 N N . VAL A 1 374 ? 22.278 15.886 9.206 1.00 55.20 360 VAL A N 1
ATOM 2717 C CA . VAL A 1 374 ? 20.944 16.496 9.211 1.00 56.87 360 VAL A CA 1
ATOM 2718 C C . VAL A 1 374 ? 19.973 15.615 10.008 1.00 56.77 360 VAL A C 1
ATOM 2719 O O . VAL A 1 374 ? 19.123 16.118 10.754 1.00 57.19 360 VAL A O 1
ATOM 2723 N N . GLU A 1 375 ? 20.125 14.302 9.856 1.00 56.04 361 GLU A N 1
ATOM 2724 C CA . GLU A 1 375 ? 19.275 13.332 10.531 1.00 55.50 361 GLU A CA 1
ATOM 2725 C C . GLU A 1 375 ? 20.072 12.618 11.625 1.00 51.48 361 GLU A C 1
ATOM 2726 O O . GLU A 1 375 ? 20.822 11.691 11.332 1.00 51.38 361 GLU A O 1
ATOM 2732 N N . PRO A 1 376 ? 19.889 13.027 12.891 1.00 48.81 362 PRO A N 1
ATOM 2733 C CA . PRO A 1 376 ? 20.721 12.456 13.944 1.00 45.77 362 PRO A CA 1
ATOM 2734 C C . PRO A 1 376 ? 20.277 11.056 14.374 1.00 45.48 362 PRO A C 1
ATOM 2735 O O . PRO A 1 376 ? 19.252 10.552 13.909 1.00 46.60 362 PRO A O 1
ATOM 2739 N N . SER A 1 377 ? 21.051 10.447 15.264 1.00 42.56 363 SER A N 1
ATOM 2740 C CA . SER A 1 377 ? 20.808 9.089 15.725 1.00 42.35 363 SER A CA 1
ATOM 2741 C C . SER A 1 377 ? 20.602 9.029 17.247 1.00 40.61 363 SER A C 1
ATOM 2742 O O . SER A 1 377 ? 21.539 8.687 17.994 1.00 37.75 363 SER A O 1
ATOM 2745 N N . PRO A 1 378 ? 19.363 9.360 17.710 1.00 41.09 364 PRO A N 1
ATOM 2746 C CA . PRO A 1 378 ? 19.092 9.421 19.151 1.00 40.08 364 PRO A CA 1
ATOM 2747 C C . PRO A 1 378 ? 19.362 8.106 19.867 1.00 39.07 364 PRO A C 1
ATOM 2748 O O . PRO A 1 378 ? 18.929 7.046 19.410 1.00 40.24 364 PRO A O 1
ATOM 2752 N N . GLY A 1 379 ? 20.107 8.172 20.961 1.00 32.68 365 GLY A N 1
ATOM 2753 C CA . GLY A 1 379 ? 20.491 6.977 21.721 1.00 32.88 365 GLY A CA 1
ATOM 2754 C C . GLY A 1 379 ? 21.604 6.123 21.130 1.00 31.40 365 GLY A C 1
ATOM 2755 O O . GLY A 1 379 ? 22.026 5.142 21.756 1.00 31.97 365 GLY A O 1
ATOM 2756 N N . GLY A 1 380 ? 22.109 6.471 19.943 1.00 30.16 366 GLY A N 1
ATOM 2757 C CA . GLY A 1 380 ? 23.317 5.782 19.406 1.00 28.55 366 GLY A CA 1
ATOM 2758 C C . GLY A 1 380 ? 24.476 5.684 20.412 1.00 28.36 366 GLY A C 1
ATOM 2759 O O . GLY A 1 380 ? 25.208 4.664 20.470 1.00 26.46 366 GLY A O 1
ATOM 2760 N N . VAL A 1 381 ? 24.661 6.734 21.224 1.00 27.48 367 VAL A N 1
ATOM 2761 C CA . VAL A 1 381 ? 25.718 6.732 22.244 1.00 26.06 367 VAL A CA 1
ATOM 2762 C C . VAL A 1 381 ? 25.079 6.679 23.625 1.00 28.23 367 VAL A C 1
ATOM 2763 O O . VAL A 1 381 ? 24.270 7.559 23.977 1.00 27.86 367 VAL A O 1
ATOM 2767 N N . GLN A 1 382 ? 25.413 5.644 24.396 1.00 28.46 368 GLN A N 1
ATOM 2768 C CA . GLN A 1 382 ? 24.793 5.412 25.709 1.00 30.77 368 GLN A CA 1
ATOM 2769 C C . GLN A 1 382 ? 25.284 6.409 26.733 1.00 31.01 368 GLN A C 1
ATOM 2770 O O . GLN A 1 382 ? 24.502 6.955 27.520 1.00 32.02 368 GLN A O 1
ATOM 2776 N N . TYR A 1 383 ? 26.594 6.626 26.728 1.00 29.55 369 TYR A N 1
ATOM 2777 C CA . TYR A 1 383 ? 27.225 7.573 27.613 1.00 30.45 369 TYR A CA 1
ATOM 2778 C C . TYR A 1 383 ? 28.654 7.765 27.145 1.00 28.86 369 TYR A C 1
ATOM 2779 O O . TYR A 1 383 ? 29.124 7.041 26.239 1.00 28.27 369 TYR A O 1
ATOM 2788 N N . ILE A 1 384 ? 29.344 8.722 27.761 1.00 28.26 370 ILE A N 1
ATOM 2789 C CA . ILE A 1 384 ? 30.749 8.955 27.476 1.00 27.08 370 ILE A CA 1
ATOM 2790 C C . ILE A 1 384 ? 31.549 8.803 28.767 1.00 27.79 370 ILE A C 1
ATOM 2791 O O . ILE A 1 384 ? 31.169 9.371 29.822 1.00 28.69 370 ILE A O 1
ATOM 2796 N N . ILE A 1 385 ? 32.637 8.034 28.702 1.00 25.54 371 ILE A N 1
ATOM 2797 C CA . ILE A 1 385 ? 33.617 8.021 29.795 1.00 26.13 371 ILE A CA 1
ATOM 2798 C C . ILE A 1 385 ? 34.753 8.963 29.411 1.00 25.01 371 ILE A C 1
ATOM 2799 O O . ILE A 1 385 ? 35.413 8.763 28.406 1.00 24.41 371 ILE A O 1
ATOM 2804 N N . ALA A 1 386 ? 34.961 9.995 30.214 1.00 24.97 372 ALA A N 1
ATOM 2805 C CA . ALA A 1 386 ? 35.968 11.005 29.936 1.00 25.06 372 ALA A CA 1
ATOM 2806 C C . ALA A 1 386 ? 37.141 10.775 30.868 1.00 25.00 372 ALA A C 1
ATOM 2807 O O . ALA A 1 386 ? 36.977 10.737 32.098 1.00 26.73 372 ALA A O 1
ATOM 2809 N N . THR A 1 387 ? 38.329 10.622 30.298 1.00 24.16 373 THR A N 1
ATOM 2810 C CA . THR A 1 387 ? 39.508 10.367 31.127 1.00 24.72 373 THR A CA 1
ATOM 2811 C C . THR A 1 387 ? 40.731 11.039 30.501 1.00 24.04 373 THR A C 1
ATOM 2812 O O . THR A 1 387 ? 40.599 11.891 29.605 1.00 24.00 373 THR A O 1
ATOM 2816 N N . GLN A 1 388 ? 41.913 10.685 30.983 1.00 24.44 374 GLN A N 1
ATOM 2817 C CA . GLN A 1 388 ? 43.132 11.357 30.554 1.00 24.12 374 GLN A CA 1
ATOM 2818 C C . GLN A 1 388 ? 44.271 10.332 30.676 1.00 23.78 374 GLN A C 1
ATOM 2819 O O . GLN A 1 388 ? 44.026 9.185 31.089 1.00 23.44 374 GLN A O 1
ATOM 2825 N N . VAL A 1 389 ? 45.488 10.725 30.311 1.00 23.50 375 VAL A N 1
ATOM 2826 C CA . VAL A 1 389 ? 46.650 9.820 30.391 1.00 23.13 375 VAL A CA 1
ATOM 2827 C C . VAL A 1 389 ? 47.009 9.611 31.840 1.00 23.73 375 VAL A C 1
ATOM 2828 O O . VAL A 1 389 ? 46.943 10.565 32.637 1.00 25.68 375 VAL A O 1
ATOM 2832 N N . GLY A 1 390 ? 47.401 8.390 32.220 1.00 23.15 376 GLY A N 1
ATOM 2833 C CA . GLY A 1 390 ? 47.675 8.133 33.645 1.00 23.82 376 GLY A CA 1
ATOM 2834 C C . GLY A 1 390 ? 48.875 7.240 33.944 1.00 24.50 376 GLY A C 1
ATOM 2835 O O . GLY A 1 390 ? 49.536 6.754 33.026 1.00 23.99 376 GLY A O 1
ATOM 2836 N N . PRO A 1 391 ? 49.165 7.032 35.234 1.00 25.33 377 PRO A N 1
ATOM 2837 C CA . PRO A 1 391 ? 50.322 6.261 35.679 1.00 24.90 377 PRO A CA 1
ATOM 2838 C C . PRO A 1 391 ? 50.153 4.759 35.535 1.00 25.26 377 PRO A C 1
ATOM 2839 O O . PRO A 1 391 ? 49.080 4.272 35.153 1.00 24.50 377 PRO A O 1
ATOM 2843 N N . GLY A 1 392 ? 51.245 4.045 35.814 1.00 25.48 378 GLY A N 1
ATOM 2844 C CA . GLY A 1 392 ? 51.254 2.590 35.867 1.00 25.25 378 GLY A CA 1
ATOM 2845 C C . GLY A 1 392 ? 50.588 2.079 37.140 1.00 26.82 378 GLY A C 1
ATOM 2846 O O . GLY A 1 392 ? 49.997 2.863 37.906 1.00 27.27 378 GLY A O 1
ATOM 2847 N N . PRO A 1 393 ? 50.660 0.765 37.371 1.00 27.46 379 PRO A N 1
ATOM 2848 C CA . PRO A 1 393 ? 50.166 0.105 38.562 1.00 28.17 379 PRO A CA 1
ATOM 2849 C C . PRO A 1 393 ? 50.690 0.730 39.864 1.00 28.70 379 PRO A C 1
ATOM 2850 O O . PRO A 1 393 ? 51.776 1.331 39.888 1.00 28.92 379 PRO A O 1
ATOM 2854 N N . GLN A 1 394 ? 49.880 0.635 40.911 1.00 30.25 380 GLN A N 1
ATOM 2855 C CA . GLN A 1 394 ? 50.159 1.269 42.212 1.00 32.51 380 GLN A CA 1
ATOM 2856 C C . GLN A 1 394 ? 49.863 0.279 43.323 1.00 34.13 380 GLN A C 1
ATOM 2857 O O . GLN A 1 394 ? 48.855 -0.423 43.272 1.00 34.46 380 GLN A O 1
ATOM 2863 N N . VAL A 1 395 ? 50.707 0.274 44.349 1.00 35.85 381 VAL A N 1
ATOM 2864 C CA . VAL A 1 395 ? 50.454 -0.495 45.560 1.00 37.89 381 VAL A CA 1
ATOM 2865 C C . VAL A 1 395 ? 49.525 0.334 46.468 1.00 39.48 381 VAL A C 1
ATOM 2866 O O . VAL A 1 395 ? 49.778 1.509 46.703 1.00 39.45 381 VAL A O 1
ATOM 2870 N N . LEU A 1 396 ? 48.441 -0.276 46.941 1.00 41.23 382 LEU A N 1
ATOM 2871 C CA . LEU A 1 396 ? 47.563 0.363 47.930 1.00 43.52 382 LEU A CA 1
ATOM 2872 C C . LEU A 1 396 ? 48.065 0.043 49.336 1.00 46.11 382 LEU A C 1
ATOM 2873 O O . LEU A 1 396 ? 48.462 -1.089 49.608 1.00 46.90 382 LEU A O 1
ATOM 2878 N N . ASP A 1 397 ? 48.067 1.030 50.228 1.00 48.81 383 ASP A N 1
ATOM 2879 C CA . ASP A 1 397 ? 48.580 0.800 51.594 1.00 51.56 383 ASP A CA 1
ATOM 2880 C C . ASP A 1 397 ? 47.512 0.873 52.691 1.00 53.79 383 ASP A C 1
ATOM 2881 O O . ASP A 1 397 ? 47.847 0.986 53.877 1.00 55.13 383 ASP A O 1
ATOM 2883 N N . ASP A 1 398 ? 46.233 0.804 52.320 1.00 54.73 384 ASP A N 1
ATOM 2884 C CA . ASP A 1 398 ? 45.183 0.782 53.349 1.00 57.46 384 ASP A CA 1
ATOM 2885 C C . ASP A 1 398 ? 44.570 -0.596 53.580 1.00 58.15 384 ASP A C 1
ATOM 2886 O O . ASP A 1 398 ? 44.125 -1.258 52.643 1.00 56.74 384 ASP A O 1
ATOM 2891 N N . THR A 1 399 ? 44.550 -0.991 54.857 1.00 59.77 385 THR A N 1
ATOM 2892 C CA . THR A 1 399 ? 43.946 -2.240 55.349 1.00 61.02 385 THR A CA 1
ATOM 2893 C C . THR A 1 399 ? 42.596 -2.576 54.694 1.00 60.74 385 THR A C 1
ATOM 2894 O O . THR A 1 399 ? 42.349 -3.724 54.298 1.00 60.52 385 THR A O 1
ATOM 2898 N N . HIS A 1 400 ? 41.745 -1.560 54.565 1.00 60.88 386 HIS A N 1
ATOM 2899 C CA . HIS A 1 400 ? 40.396 -1.734 54.056 1.00 60.58 386 HIS A CA 1
ATOM 2900 C C . HIS A 1 400 ? 40.335 -1.898 52.536 1.00 58.94 386 HIS A C 1
ATOM 2901 O O . HIS A 1 400 ? 39.277 -2.235 51.989 1.00 58.99 386 HIS A O 1
ATOM 2908 N N . ASP A 1 401 ? 41.461 -1.671 51.858 1.00 57.03 387 ASP A N 1
ATOM 2909 C CA . ASP A 1 401 ? 41.526 -1.829 50.397 1.00 55.18 387 ASP A CA 1
ATOM 2910 C C . ASP A 1 401 ? 41.532 -3.295 50.005 1.00 54.12 387 ASP A C 1
ATOM 2911 O O . ASP A 1 401 ? 41.179 -3.628 48.883 1.00 53.01 387 ASP A O 1
ATOM 2916 N N . HIS A 1 402 ? 41.926 -4.169 50.932 1.00 54.03 388 HIS A N 1
ATOM 2917 C CA . HIS A 1 402 ? 42.052 -5.592 50.607 1.00 53.16 388 HIS A CA 1
ATOM 2918 C C . HIS A 1 402 ? 40.697 -6.222 50.288 1.00 53.17 388 HIS A C 1
ATOM 2919 O O . HIS A 1 402 ? 39.732 -6.064 51.047 1.00 54.39 388 HIS A O 1
ATOM 2926 N N . LEU A 1 403 ? 40.626 -6.924 49.162 1.00 51.52 389 LEU A N 1
ATOM 2927 C CA . LEU A 1 403 ? 39.379 -7.528 48.711 1.00 51.55 389 LEU A CA 1
ATOM 2928 C C . LEU A 1 403 ? 39.162 -8.914 49.314 1.00 52.72 389 LEU A C 1
ATOM 2929 O O . LEU A 1 403 ? 38.189 -9.607 48.974 1.00 53.23 389 LEU A O 1
ATOM 2934 N N . LEU A 1 404 ? 40.080 -9.319 50.188 1.00 52.90 390 LEU A N 1
ATOM 2935 C CA . LEU A 1 404 ? 39.957 -10.554 50.957 1.00 54.43 390 LEU A CA 1
ATOM 2936 C C . LEU A 1 404 ? 39.932 -10.212 52.440 1.00 56.10 390 LEU A C 1
ATOM 2937 O O . LEU A 1 404 ? 40.620 -9.293 52.881 1.00 55.58 390 LEU A O 1
ATOM 2942 N N . GLY A 1 405 ? 39.132 -10.945 53.201 1.00 58.04 391 GLY A N 1
ATOM 2943 C CA . GLY A 1 405 ? 39.143 -10.814 54.653 1.00 60.33 391 GLY A CA 1
ATOM 2944 C C . GLY A 1 405 ? 40.285 -11.591 55.294 1.00 61.29 391 GLY A C 1
ATOM 2945 O O . GLY A 1 405 ? 41.074 -12.253 54.602 1.00 60.52 391 GLY A O 1
ATOM 2946 N N . GLN A 1 406 ? 40.356 -11.508 56.624 1.00 58.27 392 GLN A N 1
ATOM 2947 C CA . GLN A 1 406 ? 41.312 -12.254 57.441 1.00 60.24 392 GLN A CA 1
ATOM 2948 C C . GLN A 1 406 ? 41.328 -13.735 57.080 1.00 61.41 392 GLN A C 1
ATOM 2949 O O . GLN A 1 406 ? 42.395 -14.348 57.013 1.00 63.08 392 GLN A O 1
ATOM 2951 N N . ASP A 1 407 ? 40.148 -14.297 56.822 1.00 61.84 393 ASP A N 1
ATOM 2952 C CA . ASP A 1 407 ? 40.022 -15.698 56.390 1.00 63.68 393 ASP A CA 1
ATOM 2953 C C . ASP A 1 407 ? 40.679 -16.016 55.026 1.00 62.96 393 ASP A C 1
ATOM 2954 O O . ASP A 1 407 ? 40.826 -17.187 54.664 1.00 64.73 393 ASP A O 1
ATOM 2959 N N . GLY A 1 408 ? 41.080 -14.977 54.291 1.00 61.39 394 GLY A N 1
ATOM 2960 C CA . GLY A 1 408 ? 41.629 -15.134 52.938 1.00 61.48 394 GLY A CA 1
ATOM 2961 C C . GLY A 1 408 ? 40.543 -15.417 51.913 1.00 60.96 394 GLY A C 1
ATOM 2962 O O . GLY A 1 408 ? 40.802 -15.969 50.839 1.00 61.73 394 GLY A O 1
ATOM 2963 N N . LEU A 1 409 ? 39.318 -15.041 52.264 1.00 60.59 395 LEU A N 1
ATOM 2964 C CA . LEU A 1 409 ? 38.145 -15.201 51.412 1.00 60.35 395 LEU A CA 1
ATOM 2965 C C . LEU A 1 409 ? 37.562 -13.817 51.135 1.00 59.57 395 LEU A C 1
ATOM 2966 O O . LEU A 1 409 ? 37.741 -12.904 51.946 1.00 59.44 395 LEU A O 1
ATOM 2971 N N . PRO A 1 410 ? 36.878 -13.645 49.986 1.00 59.71 396 PRO A N 1
ATOM 2972 C CA . PRO A 1 410 ? 36.261 -12.354 49.656 1.00 60.29 396 PRO A CA 1
ATOM 2973 C C . PRO A 1 410 ? 35.355 -11.829 50.772 1.00 61.46 396 PRO A C 1
ATOM 2974 O O . PRO A 1 410 ? 34.726 -12.613 51.481 1.00 61.89 396 PRO A O 1
ATOM 2978 N N . GLN A 1 411 ? 35.297 -10.511 50.920 1.00 62.85 397 GLN A N 1
ATOM 2979 C CA . GLN A 1 411 ? 34.390 -9.877 51.875 1.00 64.95 397 GLN A CA 1
ATOM 2980 C C . GLN A 1 411 ? 33.032 -9.546 51.241 1.00 67.21 397 GLN A C 1
ATOM 2981 O O . GLN A 1 411 ? 31.975 -9.915 51.767 1.00 68.43 397 GLN A O 1
ATOM 2987 N N . 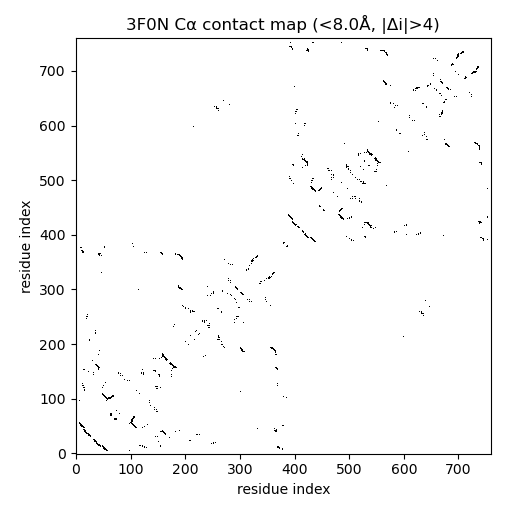ASP B 1 21 ? 17.447 8.509 -41.699 1.00 54.23 7 ASP B N 1
ATOM 2988 C CA . ASP B 1 21 ? 16.657 8.472 -40.425 1.00 53.02 7 ASP B CA 1
ATOM 2989 C C . ASP B 1 21 ? 16.491 7.053 -39.912 1.00 50.99 7 ASP B C 1
ATOM 2990 O O . ASP B 1 21 ? 15.657 6.283 -40.406 1.00 51.41 7 ASP B O 1
ATOM 2995 N N . LEU B 1 22 ? 17.281 6.713 -38.907 1.00 48.44 8 LEU B N 1
ATOM 2996 C CA . LEU B 1 22 ? 17.319 5.357 -38.411 1.00 45.69 8 LEU B CA 1
ATOM 2997 C C . LEU B 1 22 ? 17.112 5.360 -36.886 1.00 43.58 8 LEU B C 1
ATOM 2998 O O . LEU B 1 22 ? 17.651 6.217 -36.186 1.00 43.08 8 LEU B O 1
ATOM 3003 N N . MET B 1 23 ? 16.295 4.419 -36.410 1.00 41.21 9 MET B N 1
ATOM 3004 C CA . MET B 1 23 ? 16.038 4.216 -34.992 1.00 39.10 9 MET B CA 1
ATOM 3005 C C . MET B 1 23 ? 16.312 2.746 -34.668 1.00 36.56 9 MET B C 1
ATOM 3006 O O . MET B 1 23 ? 15.806 1.856 -35.346 1.00 36.35 9 MET B O 1
ATOM 3011 N N . VAL B 1 24 ? 17.117 2.512 -33.636 1.00 34.11 10 VAL B N 1
ATOM 3012 C CA . VAL B 1 24 ? 17.401 1.169 -33.160 1.00 31.59 10 VAL B CA 1
ATOM 3013 C C . VAL B 1 24 ? 17.236 1.090 -31.639 1.00 30.26 10 VAL B C 1
ATOM 3014 O O . VAL B 1 24 ? 17.655 2.001 -30.900 1.00 29.61 10 VAL B O 1
ATOM 3018 N N . THR B 1 25 ? 16.656 -0.023 -31.188 1.00 28.76 11 THR B N 1
ATOM 3019 C CA . THR B 1 25 ? 16.524 -0.315 -29.775 1.00 26.95 11 THR B CA 1
ATOM 3020 C C . THR B 1 25 ? 17.226 -1.632 -29.426 1.00 26.18 11 THR B C 1
ATOM 3021 O O . THR B 1 25 ? 16.995 -2.659 -30.098 1.00 24.75 11 THR B O 1
ATOM 3025 N N . CYS B 1 26 ? 18.102 -1.578 -28.409 1.00 24.52 12 CYS B N 1
ATOM 3026 C CA . CYS B 1 26 ? 18.777 -2.771 -27.871 1.00 23.64 12 CYS B CA 1
ATOM 3027 C C . CYS B 1 26 ? 18.621 -2.885 -26.368 1.00 22.65 12 CYS B C 1
ATOM 3028 O O . CYS B 1 26 ? 18.229 -1.919 -25.700 1.00 22.09 12 CYS B O 1
ATOM 3031 N N . THR B 1 27 ? 18.920 -4.075 -25.830 1.00 21.33 13 THR B N 1
ATOM 3032 C CA . THR B 1 27 ? 19.033 -4.225 -24.379 1.00 19.75 13 THR B CA 1
ATOM 3033 C C . THR B 1 27 ? 20.464 -4.688 -24.049 1.00 18.80 13 THR B C 1
ATOM 3034 O O . THR B 1 27 ? 21.120 -5.257 -24.901 1.00 18.13 13 THR B O 1
ATOM 3038 N N . ALA B 1 28 ? 20.919 -4.439 -22.816 1.00 18.11 14 ALA B N 1
ATOM 3039 C CA . ALA B 1 28 ? 22.230 -4.876 -22.320 1.00 17.50 14 ALA B CA 1
ATOM 3040 C C . ALA B 1 28 ? 22.032 -5.372 -20.888 1.00 17.62 14 ALA B C 1
ATOM 3041 O O . ALA B 1 28 ? 21.130 -4.897 -20.184 1.00 19.31 14 ALA B O 1
ATOM 3043 N N . PRO B 1 29 ? 22.861 -6.331 -20.451 1.00 17.64 15 PRO B N 1
ATOM 3044 C CA . PRO B 1 29 ? 22.740 -6.897 -19.127 1.00 17.21 15 PRO B CA 1
ATOM 3045 C C . PRO B 1 29 ? 23.547 -6.139 -18.061 1.00 18.27 15 PRO B C 1
ATOM 3046 O O . PRO B 1 29 ? 24.492 -5.420 -18.380 1.00 16.94 15 PRO B O 1
ATOM 3050 N N . VAL B 1 30 ? 23.161 -6.305 -16.804 1.00 18.75 16 VAL B N 1
ATOM 3051 C CA . VAL B 1 30 ? 24.056 -5.962 -15.712 1.00 19.18 16 VAL B CA 1
ATOM 3052 C C . VAL B 1 30 ? 25.027 -7.116 -15.526 1.00 18.93 16 VAL B C 1
ATOM 3053 O O . VAL B 1 30 ? 24.770 -8.214 -15.986 1.00 18.76 16 VAL B O 1
ATOM 3057 N N . ASN B 1 31 ? 26.161 -6.845 -14.869 1.00 17.84 17 ASN B N 1
ATOM 3058 C CA . ASN B 1 31 ? 27.094 -7.888 -14.527 1.00 18.01 17 ASN B CA 1
ATOM 3059 C C . ASN B 1 31 ? 27.542 -7.659 -13.091 1.00 18.11 17 ASN B C 1
ATOM 3060 O O . ASN B 1 31 ? 27.487 -6.514 -12.594 1.00 18.29 17 ASN B O 1
ATOM 3065 N N . ILE B 1 32 ? 27.930 -8.742 -12.424 1.00 17.87 18 ILE B N 1
ATOM 3066 C CA . ILE B 1 32 ? 28.428 -8.668 -11.051 1.00 17.58 18 ILE B CA 1
ATOM 3067 C C . ILE B 1 32 ? 29.878 -9.131 -11.034 1.00 17.38 18 ILE B C 1
ATOM 3068 O O . ILE B 1 32 ? 30.168 -10.266 -11.393 1.00 17.01 18 ILE B O 1
ATOM 3073 N N . ALA B 1 33 ? 30.782 -8.264 -10.603 1.00 16.74 19 ALA B N 1
ATOM 3074 C CA . ALA B 1 33 ? 32.176 -8.633 -10.500 1.00 16.64 19 ALA B CA 1
ATOM 3075 C C . ALA B 1 33 ? 32.365 -9.632 -9.353 1.00 16.23 19 ALA B C 1
ATOM 3076 O O . ALA B 1 33 ? 31.923 -9.403 -8.199 1.00 17.50 19 ALA B O 1
ATOM 3078 N N . VAL B 1 34 ? 33.011 -10.740 -9.645 1.00 16.01 20 VAL B N 1
ATOM 3079 C CA . VAL B 1 34 ? 33.421 -11.650 -8.564 1.00 15.73 20 VAL B CA 1
ATOM 3080 C C . VAL B 1 34 ? 34.905 -11.417 -8.193 1.00 15.78 20 VAL B C 1
ATOM 3081 O O . VAL B 1 34 ? 35.303 -11.663 -7.042 1.00 16.39 20 VAL B O 1
ATOM 3085 N N . ILE B 1 35 ? 35.708 -10.953 -9.157 1.00 15.92 21 ILE B N 1
ATOM 3086 C CA . ILE B 1 35 ? 37.023 -10.374 -8.867 1.00 16.38 21 ILE B CA 1
ATOM 3087 C C . ILE B 1 35 ? 36.872 -8.879 -9.110 1.00 16.56 21 ILE B C 1
ATOM 3088 O O . ILE B 1 35 ? 36.595 -8.439 -10.240 1.00 16.26 21 ILE B O 1
ATOM 3093 N N . LYS B 1 36 ? 36.953 -8.107 -8.029 1.00 16.27 22 LYS B N 1
ATOM 3094 C CA . LYS B 1 36 ? 36.543 -6.698 -8.066 1.00 16.22 22 LYS B CA 1
ATOM 3095 C C . LYS B 1 36 ? 37.473 -5.718 -8.774 1.00 16.14 22 LYS B C 1
ATOM 3096 O O . LYS B 1 36 ? 38.682 -5.745 -8.604 1.00 15.88 22 LYS B O 1
ATOM 3102 N N . TYR B 1 37 ? 36.856 -4.810 -9.525 1.00 16.13 23 TYR B N 1
ATOM 3103 C CA . TYR B 1 37 ? 37.506 -3.613 -10.048 1.00 16.70 23 TYR B CA 1
ATOM 3104 C C . TYR B 1 37 ? 37.451 -2.547 -8.976 1.00 16.64 23 TYR B C 1
ATOM 3105 O O . TYR B 1 37 ? 36.356 -2.177 -8.509 1.00 16.74 23 TYR B O 1
ATOM 3114 N N . TRP B 1 38 ? 38.611 -2.016 -8.563 1.00 16.34 24 TRP B N 1
ATOM 3115 C CA . TRP B 1 38 ? 38.572 -0.889 -7.632 1.00 16.58 24 TRP B CA 1
ATOM 3116 C C . TRP B 1 38 ? 39.884 -0.124 -7.697 1.00 17.13 24 TRP B C 1
ATOM 3117 O O . TRP B 1 38 ? 40.893 -0.594 -7.164 1.00 16.15 24 TRP B O 1
ATOM 3128 N N . GLY B 1 39 ? 39.863 1.018 -8.384 1.00 17.05 25 GLY B N 1
ATOM 3129 C CA . GLY B 1 39 ? 41.032 1.885 -8.534 1.00 16.95 25 GLY B CA 1
ATOM 3130 C C . GLY B 1 39 ? 41.499 1.916 -9.987 1.00 17.99 25 GLY B C 1
ATOM 3131 O O . GLY B 1 39 ? 41.650 0.869 -10.644 1.00 18.18 25 GLY B O 1
ATOM 3132 N N . LYS B 1 40 ? 41.695 3.129 -10.496 1.00 18.49 26 LYS B N 1
ATOM 3133 C CA . LYS B 1 40 ? 42.256 3.341 -11.829 1.00 19.04 26 LYS B CA 1
ATOM 3134 C C . LYS B 1 40 ? 43.717 3.717 -11.726 1.00 20.49 26 LYS B C 1
ATOM 3135 O O . LYS B 1 40 ? 44.152 4.457 -10.799 1.00 18.93 26 LYS B O 1
ATOM 3141 N N . ARG B 1 41 ? 44.459 3.211 -12.709 1.00 20.83 27 ARG B N 1
ATOM 3142 C CA . ARG B 1 41 ? 45.830 3.662 -12.951 1.00 22.29 27 ARG B CA 1
ATOM 3143 C C . ARG B 1 41 ? 45.865 4.853 -13.911 1.00 23.67 27 ARG B C 1
ATOM 3144 O O . ARG B 1 41 ? 46.827 5.635 -13.928 1.00 24.23 27 ARG B O 1
ATOM 3152 N N . ASP B 1 42 ? 44.805 5.011 -14.696 1.00 23.53 28 ASP B N 1
ATOM 3153 C CA . ASP B 1 42 ? 44.714 6.132 -15.625 1.00 24.16 28 ASP B CA 1
ATOM 3154 C C . ASP B 1 42 ? 43.274 6.593 -15.566 1.00 24.76 28 ASP B C 1
ATOM 3155 O O . ASP B 1 42 ? 42.366 5.894 -16.056 1.00 22.89 28 ASP B O 1
ATOM 3160 N N . GLU B 1 43 ? 43.059 7.762 -14.959 1.00 24.63 29 GLU B N 1
ATOM 3161 C CA . GLU B 1 43 ? 41.713 8.308 -14.812 1.00 25.26 29 GLU B CA 1
ATOM 3162 C C . GLU B 1 43 ? 41.146 8.808 -16.134 1.00 26.12 29 GLU B C 1
ATOM 3163 O O . GLU B 1 43 ? 39.941 8.853 -16.294 1.00 27.08 29 GLU B O 1
ATOM 3169 N N . ALA B 1 44 ? 42.009 9.205 -17.060 1.00 26.57 30 ALA B N 1
ATOM 3170 C CA . ALA B 1 44 ? 41.563 9.789 -18.329 1.00 27.00 30 ALA B CA 1
ATOM 3171 C C . ALA B 1 44 ? 41.047 8.710 -19.294 1.00 26.59 30 ALA B C 1
ATOM 3172 O O . ALA B 1 44 ? 39.935 8.816 -19.846 1.00 26.68 30 ALA B O 1
ATOM 3174 N N . LEU B 1 45 ? 41.838 7.658 -19.458 1.00 24.45 31 LEU B N 1
ATOM 3175 C CA . LEU B 1 45 ? 41.480 6.575 -20.359 1.00 23.95 31 LEU B CA 1
ATOM 3176 C C . LEU B 1 45 ? 40.663 5.481 -19.670 1.00 22.83 31 LEU B C 1
ATOM 3177 O O . LEU B 1 45 ? 40.194 4.570 -20.347 1.00 21.98 31 LEU B O 1
ATOM 3182 N N . ILE B 1 46 ? 40.451 5.617 -18.356 1.00 21.56 32 ILE B N 1
ATOM 3183 C CA . ILE B 1 46 ? 39.738 4.606 -17.535 1.00 21.25 32 ILE B CA 1
ATOM 3184 C C . ILE B 1 46 ? 40.475 3.262 -17.632 1.00 20.16 32 ILE B C 1
ATOM 3185 O O . ILE B 1 46 ? 39.963 2.264 -18.175 1.00 19.48 32 ILE B O 1
ATOM 3190 N N . LEU B 1 47 ? 41.698 3.250 -17.131 1.00 20.54 33 LEU B N 1
ATOM 3191 C CA . LEU B 1 47 ? 42.492 2.012 -17.100 1.00 19.77 33 LEU B CA 1
ATOM 3192 C C . LEU B 1 47 ? 42.636 1.618 -15.638 1.00 19.90 33 LEU B C 1
ATOM 3193 O O . LEU B 1 47 ? 42.942 2.492 -14.822 1.00 21.15 33 LEU B O 1
ATOM 3198 N N . PRO B 1 48 ? 42.428 0.310 -15.298 1.00 18.49 34 PRO B N 1
ATOM 3199 C CA . PRO B 1 48 ? 42.351 -0.068 -13.890 1.00 18.21 34 PRO B CA 1
ATOM 3200 C C . PRO B 1 48 ? 43.712 -0.521 -13.351 1.00 18.07 34 PRO B C 1
ATOM 3201 O O . PRO B 1 48 ? 44.598 -0.913 -14.129 1.00 19.16 34 PRO B O 1
ATOM 3205 N N . ILE B 1 49 ? 43.844 -0.510 -12.023 1.00 17.87 35 ILE B N 1
ATOM 3206 C CA . ILE B 1 49 ? 45.054 -1.051 -11.380 1.00 18.23 35 ILE B CA 1
ATOM 3207 C C . ILE B 1 49 ? 45.114 -2.574 -11.349 1.00 17.93 35 ILE B C 1
ATOM 3208 O O . ILE B 1 49 ? 46.174 -3.131 -11.096 1.00 17.89 35 ILE B O 1
ATOM 3213 N N . ASN B 1 50 ? 43.982 -3.231 -11.615 1.00 17.44 36 ASN B N 1
ATOM 3214 C CA . ASN B 1 50 ? 43.949 -4.698 -11.741 1.00 17.12 36 ASN B CA 1
ATOM 3215 C C . ASN B 1 50 ? 42.832 -5.137 -12.656 1.00 16.60 36 ASN B C 1
ATOM 3216 O O . ASN B 1 50 ? 41.905 -4.370 -12.927 1.00 16.34 36 ASN B O 1
ATOM 3221 N N . SER B 1 51 ? 42.953 -6.358 -13.155 1.00 16.69 37 SER B N 1
ATOM 3222 C CA . SER B 1 51 ? 41.933 -6.975 -13.982 1.00 17.21 37 SER B CA 1
ATOM 3223 C C . SER B 1 51 ? 40.744 -7.351 -13.109 1.00 16.73 37 SER B C 1
ATOM 3224 O O . SER B 1 51 ? 40.848 -7.412 -11.860 1.00 16.45 37 SER B O 1
ATOM 3227 N N . SER B 1 52 ? 39.587 -7.565 -13.733 1.00 15.87 38 SER B N 1
ATOM 3228 C CA . SER B 1 52 ? 38.422 -7.950 -12.942 1.00 15.60 38 SER B CA 1
ATOM 3229 C C . SER B 1 52 ? 37.653 -9.009 -13.703 1.00 15.93 38 SER B C 1
ATOM 3230 O O . SER B 1 52 ? 37.914 -9.222 -14.889 1.00 16.10 38 SER B O 1
ATOM 3233 N N . LEU B 1 53 ? 36.717 -9.673 -13.027 1.00 15.55 39 LEU B N 1
ATOM 3234 C CA . LEU B 1 53 ? 36.038 -10.807 -13.672 1.00 15.85 39 LEU B CA 1
ATOM 3235 C C . LEU B 1 53 ? 34.636 -10.836 -13.133 1.00 15.52 39 LEU B C 1
ATOM 3236 O O . LEU B 1 53 ? 34.456 -10.726 -11.912 1.00 16.49 39 LEU B O 1
ATOM 3241 N N . SER B 1 54 ? 33.651 -10.962 -14.032 1.00 15.68 40 SER B N 1
ATOM 3242 C CA . SER B 1 54 ? 32.242 -10.809 -13.662 1.00 15.33 40 SER B CA 1
ATOM 3243 C C . SER B 1 54 ? 31.364 -11.878 -14.292 1.00 15.73 40 SER B C 1
ATOM 3244 O O . SER B 1 54 ? 31.786 -12.603 -15.211 1.00 16.56 40 SER B O 1
ATOM 3247 N N . VAL B 1 55 ? 30.168 -11.996 -13.732 1.00 15.11 41 VAL B N 1
ATOM 3248 C CA . VAL B 1 55 ? 29.141 -12.865 -14.250 1.00 15.41 41 VAL B CA 1
ATOM 3249 C C . VAL B 1 55 ? 28.036 -12.000 -14.849 1.00 15.39 41 VAL B C 1
ATOM 3250 O O . VAL B 1 55 ? 27.502 -11.127 -14.172 1.00 15.38 41 VAL B O 1
ATOM 3254 N N . THR B 1 56 ? 27.732 -12.212 -16.135 1.00 15.90 42 THR B N 1
ATOM 3255 C CA . THR B 1 56 ? 26.641 -11.471 -16.812 1.00 16.03 42 THR B CA 1
ATOM 3256 C C . THR B 1 56 ? 25.287 -12.015 -16.368 1.00 16.94 42 THR B C 1
ATOM 3257 O O . THR B 1 56 ? 25.038 -13.249 -16.449 1.00 15.73 42 THR B O 1
ATOM 3261 N N . LEU B 1 57 ? 24.409 -11.133 -15.887 1.00 17.06 43 LEU B N 1
ATOM 3262 C CA . LEU B 1 57 ? 23.102 -11.617 -15.400 1.00 17.19 43 LEU B CA 1
ATOM 3263 C C . LEU B 1 57 ? 22.073 -11.592 -16.529 1.00 17.64 43 LEU B C 1
ATOM 3264 O O . LEU B 1 57 ? 22.237 -10.858 -17.498 1.00 17.99 43 LEU B O 1
ATOM 3269 N N . HIS B 1 58 ? 21.020 -12.398 -16.409 1.00 17.95 44 HIS B N 1
ATOM 3270 C CA . HIS B 1 58 ? 20.092 -12.578 -17.531 1.00 17.50 44 HIS B CA 1
ATOM 3271 C C . HIS B 1 58 ? 19.187 -11.350 -17.760 1.00 18.07 44 HIS B C 1
ATOM 3272 O O . HIS B 1 58 ? 18.503 -10.908 -16.863 1.00 17.63 44 HIS B O 1
ATOM 3279 N N . GLN B 1 59 ? 19.184 -10.816 -18.982 1.00 19.29 45 GLN B N 1
ATOM 3280 C CA . GLN B 1 59 ? 18.255 -9.731 -19.390 1.00 19.51 45 GLN B CA 1
ATOM 3281 C C . GLN B 1 59 ? 16.765 -10.008 -19.246 1.00 21.26 45 GLN B C 1
ATOM 3282 O O . GLN B 1 59 ? 15.964 -9.057 -19.266 1.00 21.79 45 GLN B O 1
ATOM 3288 N N . ASP B 1 60 ? 16.377 -11.273 -19.116 1.00 21.30 46 ASP B N 1
ATOM 3289 C CA . ASP B 1 60 ? 14.991 -11.590 -18.788 1.00 22.64 46 ASP B CA 1
ATOM 3290 C C . ASP B 1 60 ? 14.547 -11.106 -17.421 1.00 22.13 46 ASP B C 1
ATOM 3291 O O . ASP B 1 60 ? 13.351 -10.958 -17.189 1.00 22.77 46 ASP B O 1
ATOM 3296 N N . GLN B 1 61 ? 15.501 -10.849 -16.522 1.00 22.49 47 GLN B N 1
ATOM 3297 C CA . GLN B 1 61 ? 15.191 -10.321 -15.195 1.00 23.05 47 GLN B CA 1
ATOM 3298 C C . GLN B 1 61 ? 15.663 -8.882 -14.978 1.00 24.05 47 GLN B C 1
ATOM 3299 O O . GLN B 1 61 ? 14.960 -8.115 -14.303 1.00 25.68 47 GLN B O 1
ATOM 3305 N N . LEU B 1 62 ? 16.862 -8.543 -15.475 1.00 23.04 48 LEU B N 1
ATOM 3306 C CA . LEU B 1 62 ? 17.443 -7.208 -15.324 1.00 23.08 48 LEU B CA 1
ATOM 3307 C C . LEU B 1 62 ? 18.071 -6.719 -16.626 1.00 22.04 48 LEU B C 1
ATOM 3308 O O . LEU B 1 62 ? 18.884 -7.423 -17.228 1.00 21.10 48 LEU B O 1
ATOM 3313 N N . LYS B 1 63 ? 17.686 -5.519 -17.062 1.00 21.72 49 LYS B N 1
ATOM 3314 C CA . LYS B 1 63 ? 18.190 -4.976 -18.323 1.00 22.14 49 LYS B CA 1
ATOM 3315 C C . LYS B 1 63 ? 18.090 -3.456 -18.409 1.00 22.27 49 LYS B C 1
ATOM 3316 O O . LYS B 1 63 ? 17.199 -2.818 -17.823 1.00 22.60 49 LYS B O 1
ATOM 3322 N N . THR B 1 64 ? 19.013 -2.894 -19.174 1.00 22.06 50 THR B N 1
ATOM 3323 C CA . THR B 1 64 ? 18.876 -1.538 -19.670 1.00 22.86 50 THR B CA 1
ATOM 3324 C C . THR B 1 64 ? 18.331 -1.657 -21.098 1.00 22.76 50 THR B C 1
ATOM 3325 O O . THR B 1 64 ? 18.770 -2.516 -21.870 1.00 21.70 50 THR B O 1
ATOM 3329 N N . THR B 1 65 ? 17.345 -0.831 -21.431 1.00 23.17 51 THR B N 1
ATOM 3330 C CA . THR B 1 65 ? 16.905 -0.705 -22.813 1.00 22.56 51 THR B CA 1
ATOM 3331 C C . THR B 1 65 ? 17.293 0.691 -23.309 1.00 23.64 51 THR B C 1
ATOM 3332 O O . THR B 1 65 ? 17.078 1.678 -22.611 1.00 23.62 51 THR B O 1
ATOM 3336 N N . THR B 1 66 ? 17.840 0.765 -24.515 1.00 22.90 52 THR B N 1
ATOM 3337 C CA . THR B 1 66 ? 18.271 2.028 -25.091 1.00 24.83 52 THR B CA 1
ATOM 3338 C C . THR B 1 66 ? 17.790 2.112 -26.520 1.00 25.93 52 THR B C 1
ATOM 3339 O O . THR B 1 66 ? 17.954 1.158 -27.305 1.00 25.52 52 THR B O 1
ATOM 3343 N N . THR B 1 67 ? 17.195 3.258 -26.836 1.00 26.88 53 THR B N 1
ATOM 3344 C CA . THR B 1 67 ? 16.884 3.633 -28.199 1.00 27.87 53 THR B CA 1
ATOM 3345 C C . THR B 1 67 ? 17.781 4.778 -28.646 1.00 28.96 53 THR B C 1
ATOM 3346 O O . THR B 1 67 ? 17.922 5.795 -27.939 1.00 29.47 53 THR B O 1
ATOM 3350 N N . VAL B 1 68 ? 18.382 4.609 -29.818 1.00 29.18 54 VAL B N 1
ATOM 3351 C CA . VAL B 1 68 ? 19.117 5.677 -30.484 1.00 30.62 54 VAL B CA 1
ATOM 3352 C C . VAL B 1 68 ? 18.403 5.934 -31.804 1.00 32.47 54 VAL B C 1
ATOM 3353 O O . VAL B 1 68 ? 18.087 4.993 -32.532 1.00 32.49 54 VAL B O 1
ATOM 3357 N N . ALA B 1 69 ? 18.113 7.207 -32.066 1.00 34.62 55 ALA B N 1
ATOM 3358 C CA . ALA B 1 69 ? 17.637 7.680 -33.359 1.00 37.40 55 ALA B CA 1
ATOM 3359 C C . ALA B 1 69 ? 18.624 8.712 -33.895 1.00 39.15 55 ALA B C 1
ATOM 3360 O O . ALA B 1 69 ? 19.174 9.540 -33.141 1.00 39.11 55 ALA B O 1
ATOM 3362 N N . ILE B 1 70 ? 18.858 8.624 -35.198 1.00 41.01 56 ILE B N 1
ATOM 3363 C CA . ILE B 1 70 ? 19.777 9.499 -35.916 1.00 43.69 56 ILE B CA 1
ATOM 3364 C C . ILE B 1 70 ? 18.967 10.175 -37.043 1.00 45.87 56 ILE B C 1
ATOM 3365 O O . ILE B 1 70 ? 18.159 9.517 -37.691 1.00 45.46 56 ILE B O 1
ATOM 3370 N N . SER B 1 71 ? 19.173 11.478 -37.248 1.00 48.23 57 SER B N 1
ATOM 3371 C CA . SER B 1 71 ? 18.401 12.244 -38.238 1.00 51.07 57 SER B CA 1
ATOM 3372 C C . SER B 1 71 ? 19.058 13.578 -38.613 1.00 53.11 57 SER B C 1
ATOM 3373 O O . SER B 1 71 ? 19.799 14.171 -37.812 1.00 52.89 57 SER B O 1
ATOM 3376 N N . LYS B 1 72 ? 18.780 14.044 -39.836 1.00 55.37 58 LYS B N 1
ATOM 3377 C CA . LYS B 1 72 ? 19.189 15.387 -40.274 1.00 57.69 58 LYS B CA 1
ATOM 3378 C C . LYS B 1 72 ? 18.406 16.434 -39.501 1.00 58.95 58 LYS B C 1
ATOM 3379 O O . LYS B 1 72 ? 18.908 17.517 -39.195 1.00 59.87 58 LYS B O 1
ATOM 3381 N N . ASP B 1 73 ? 17.168 16.079 -39.178 1.00 59.27 59 ASP B N 1
ATOM 3382 C CA . ASP B 1 73 ? 16.237 16.973 -38.502 1.00 60.52 59 ASP B CA 1
ATOM 3383 C C . ASP B 1 73 ? 16.683 17.356 -37.093 1.00 59.47 59 ASP B C 1
ATOM 3384 O O . ASP B 1 73 ? 16.273 18.394 -36.576 1.00 60.61 59 ASP B O 1
ATOM 3389 N N . PHE B 1 74 ? 17.520 16.523 -36.482 1.00 57.19 60 PHE B N 1
ATOM 3390 C CA . PHE B 1 74 ? 18.032 16.805 -35.147 1.00 56.08 60 PHE B CA 1
ATOM 3391 C C . PHE B 1 74 ? 19.171 17.816 -35.250 1.00 56.66 60 PHE B C 1
ATOM 3392 O O . PHE B 1 74 ? 20.154 17.598 -35.974 1.00 56.60 60 PHE B O 1
ATOM 3400 N N . THR B 1 75 ? 19.021 18.920 -34.527 1.00 57.14 61 THR B N 1
ATOM 3401 C CA . THR B 1 75 ? 20.001 19.997 -34.525 1.00 57.74 61 THR B CA 1
ATOM 3402 C C . THR B 1 75 ? 21.092 19.797 -33.452 1.00 56.32 61 THR B C 1
ATOM 3403 O O . THR B 1 75 ? 22.196 20.332 -33.578 1.00 56.17 61 THR B O 1
ATOM 3407 N N . GLU B 1 76 ? 20.774 19.012 -32.417 1.00 53.92 62 GLU B N 1
ATOM 3408 C CA . GLU B 1 76 ? 21.668 18.802 -31.278 1.00 52.60 62 GLU B CA 1
ATOM 3409 C C . GLU B 1 76 ? 21.516 17.390 -30.702 1.00 50.36 62 GLU B C 1
ATOM 3410 O O . GLU B 1 76 ? 20.460 16.772 -30.824 1.00 49.61 62 GLU B O 1
ATOM 3416 N N . ASP B 1 77 ? 22.572 16.900 -30.065 1.00 45.09 63 ASP B N 1
ATOM 3417 C CA . ASP B 1 77 ? 22.498 15.643 -29.314 1.00 42.61 63 ASP B CA 1
ATOM 3418 C C . ASP B 1 77 ? 21.609 15.798 -28.076 1.00 40.46 63 ASP B C 1
ATOM 3419 O O . ASP B 1 77 ? 21.733 16.768 -27.327 1.00 40.82 63 ASP B O 1
ATOM 3424 N N . ARG B 1 78 ? 20.691 14.855 -27.891 1.00 38.03 64 ARG B N 1
ATOM 3425 C CA . ARG B 1 78 ? 19.792 14.867 -26.742 1.00 36.08 64 ARG B CA 1
ATOM 3426 C C . ARG B 1 78 ? 19.717 13.466 -26.119 1.00 34.34 64 ARG B C 1
ATOM 3427 O O . ARG B 1 78 ? 19.640 12.463 -26.832 1.00 33.80 64 ARG B O 1
ATOM 3435 N N . ILE B 1 79 ? 19.729 13.411 -24.797 1.00 32.75 65 ILE B N 1
ATOM 3436 C CA . ILE B 1 79 ? 19.745 12.134 -24.093 1.00 32.54 65 ILE B CA 1
ATOM 3437 C C . ILE B 1 79 ? 18.778 12.168 -22.901 1.00 32.16 65 ILE B C 1
ATOM 3438 O O . ILE B 1 79 ? 18.753 13.146 -22.143 1.00 32.74 65 ILE B O 1
ATOM 3443 N N . TRP B 1 80 ? 18.000 11.097 -22.768 1.00 31.16 66 TRP B N 1
ATOM 3444 C CA . TRP B 1 80 ? 17.090 10.870 -21.647 1.00 31.47 66 TRP B CA 1
ATOM 3445 C C . TRP B 1 80 ? 17.442 9.583 -20.897 1.00 31.76 66 TRP B C 1
ATOM 3446 O O . TRP B 1 80 ? 17.839 8.564 -21.495 1.00 31.31 66 TRP B O 1
ATOM 3457 N N . LEU B 1 81 ? 17.283 9.626 -19.585 1.00 32.43 67 LEU B N 1
ATOM 3458 C CA . LEU B 1 81 ? 17.420 8.425 -18.772 1.00 34.05 67 LEU B CA 1
ATOM 3459 C C . LEU B 1 81 ? 16.190 8.332 -17.882 1.00 36.33 67 LEU B C 1
ATOM 3460 O O . LEU B 1 81 ? 15.875 9.277 -17.156 1.00 36.62 67 LEU B O 1
ATOM 3465 N N . ASN B 1 82 ? 15.488 7.206 -17.973 1.00 37.59 68 ASN B N 1
ATOM 3466 C CA . ASN B 1 82 ? 14.272 6.962 -17.206 1.00 40.77 68 ASN B CA 1
ATOM 3467 C C . ASN B 1 82 ? 13.282 8.109 -17.282 1.00 41.57 68 ASN B C 1
ATOM 3468 O O . ASN B 1 82 ? 12.644 8.484 -16.296 1.00 43.62 68 ASN B O 1
ATOM 3473 N N . GLY B 1 83 ? 13.178 8.663 -18.483 1.00 40.88 69 GLY B N 1
ATOM 3474 C CA . GLY B 1 83 ? 12.207 9.691 -18.790 1.00 42.17 69 GLY B CA 1
ATOM 3475 C C . GLY B 1 83 ? 12.728 11.088 -18.574 1.00 42.34 69 GLY B C 1
ATOM 3476 O O . GLY B 1 83 ? 12.120 12.042 -19.026 1.00 43.40 69 GLY B O 1
ATOM 3477 N N . ARG B 1 84 ? 13.863 11.224 -17.898 1.00 42.50 70 ARG B N 1
ATOM 3478 C CA . ARG B 1 84 ? 14.389 12.558 -17.612 1.00 42.57 70 ARG B CA 1
ATOM 3479 C C . ARG B 1 84 ? 15.550 12.948 -18.523 1.00 40.80 70 ARG B C 1
ATOM 3480 O O . ARG B 1 84 ? 16.526 12.200 -18.641 1.00 38.87 70 ARG B O 1
ATOM 3488 N N . GLU B 1 85 ? 15.453 14.130 -19.142 1.00 39.90 71 GLU B N 1
ATOM 3489 C CA . GLU B 1 85 ? 16.531 14.609 -20.000 1.00 38.86 71 GLU B CA 1
ATOM 3490 C C . GLU B 1 85 ? 17.762 14.952 -19.172 1.00 39.26 71 GLU B C 1
ATOM 3491 O O . GLU B 1 85 ? 17.663 15.571 -18.112 1.00 39.89 71 GLU B O 1
ATOM 3497 N N . GLU B 1 86 ? 18.913 14.519 -19.669 1.00 38.86 72 GLU B N 1
ATOM 3498 C CA . GLU B 1 86 ? 20.190 14.675 -18.985 1.00 40.13 72 GLU B CA 1
ATOM 3499 C C . GLU B 1 86 ? 21.085 15.541 -19.853 1.00 39.61 72 GLU B C 1
ATOM 3500 O O . GLU B 1 86 ? 20.816 15.725 -21.039 1.00 39.60 72 GLU B O 1
ATOM 3506 N N . ASP B 1 87 ? 22.146 16.068 -19.256 1.00 40.32 73 ASP B N 1
ATOM 3507 C CA . ASP B 1 87 ? 23.098 16.932 -19.945 1.00 40.45 73 ASP B CA 1
ATOM 3508 C C . ASP B 1 87 ? 24.015 16.084 -20.833 1.00 39.02 73 ASP B C 1
ATOM 3509 O O . ASP B 1 87 ? 24.804 15.288 -20.320 1.00 38.61 73 ASP B O 1
ATOM 3514 N N . VAL B 1 88 ? 23.911 16.247 -22.155 1.00 38.76 74 VAL B N 1
ATOM 3515 C CA . VAL B 1 88 ? 24.804 15.530 -23.090 1.00 37.87 74 VAL B CA 1
ATOM 3516 C C . VAL B 1 88 ? 26.285 15.860 -22.945 1.00 37.60 74 VAL B C 1
ATOM 3517 O O . VAL B 1 88 ? 27.131 15.127 -23.451 1.00 36.74 74 VAL B O 1
ATOM 3521 N N . GLY B 1 89 ? 26.587 16.967 -22.281 1.00 38.49 75 GLY B N 1
ATOM 3522 C CA . GLY B 1 89 ? 27.957 17.423 -22.131 1.00 39.28 75 GLY B CA 1
ATOM 3523 C C . GLY B 1 89 ? 28.754 16.717 -21.044 1.00 38.65 75 GLY B C 1
ATOM 3524 O O . GLY B 1 89 ? 29.931 17.033 -20.845 1.00 39.23 75 GLY B O 1
ATOM 3525 N N . GLN B 1 90 ? 28.121 15.771 -20.341 1.00 37.57 76 GLN B N 1
ATOM 3526 C CA . GLN B 1 90 ? 28.792 14.946 -19.331 1.00 37.68 76 GLN B CA 1
ATOM 3527 C C . GLN B 1 90 ? 30.088 14.366 -19.919 1.00 36.14 76 GLN B C 1
ATOM 3528 O O . GLN B 1 90 ? 30.065 13.807 -21.018 1.00 35.31 76 GLN B O 1
ATOM 3534 N N . PRO B 1 91 ? 31.223 14.535 -19.214 1.00 36.20 77 PRO B N 1
ATOM 3535 C CA . PRO B 1 91 ? 32.511 14.084 -19.763 1.00 35.15 77 PRO B CA 1
ATOM 3536 C C . PRO B 1 91 ? 32.498 12.617 -20.228 1.00 32.75 77 PRO B C 1
ATOM 3537 O O . PRO B 1 91 ? 33.027 12.305 -21.291 1.00 32.27 77 PRO B O 1
ATOM 3541 N N . ARG B 1 92 ? 31.881 11.737 -19.445 1.00 31.10 78 ARG B N 1
ATOM 3542 C CA . ARG B 1 92 ? 31.918 10.298 -19.751 1.00 29.57 78 ARG B CA 1
ATOM 3543 C C . ARG B 1 92 ? 31.099 10.025 -21.021 1.00 29.20 78 ARG B C 1
ATOM 3544 O O . ARG B 1 92 ? 31.494 9.220 -21.888 1.00 29.43 78 ARG B O 1
ATOM 3552 N N . LEU B 1 93 ? 29.950 10.707 -21.109 1.00 29.33 79 LEU B N 1
ATOM 3553 C CA . LEU B 1 93 ? 29.079 10.620 -22.279 1.00 29.65 79 LEU B CA 1
ATOM 3554 C C . LEU B 1 93 ? 29.763 11.150 -23.536 1.00 30.40 79 LEU B C 1
ATOM 3555 O O . LEU B 1 93 ? 29.729 10.503 -24.602 1.00 29.49 79 LEU B O 1
ATOM 3560 N N . GLN B 1 94 ? 30.370 12.337 -23.413 1.00 30.93 80 GLN B N 1
ATOM 3561 C CA . GLN B 1 94 ? 31.178 12.878 -24.495 1.00 32.09 80 GLN B CA 1
ATOM 3562 C C . GLN B 1 94 ? 32.293 11.925 -24.940 1.00 31.47 80 GLN B C 1
ATOM 3563 O O . GLN B 1 94 ? 32.501 11.762 -26.145 1.00 31.51 80 GLN B O 1
ATOM 3569 N N . ALA B 1 95 ? 32.990 11.294 -23.987 1.00 30.49 81 ALA B N 1
ATOM 3570 C CA . ALA B 1 95 ? 34.078 10.354 -24.312 1.00 31.07 81 ALA B CA 1
ATOM 3571 C C . ALA B 1 95 ? 33.562 9.140 -25.083 1.00 30.90 81 ALA B C 1
ATOM 3572 O O . ALA B 1 95 ? 34.192 8.673 -26.041 1.00 31.74 81 ALA B O 1
ATOM 3574 N N . CYS B 1 96 ? 32.417 8.613 -24.647 1.00 30.85 82 CYS B N 1
ATOM 3575 C CA . CYS B 1 96 ? 31.790 7.475 -25.317 1.00 30.86 82 CYS B CA 1
ATOM 3576 C C . CYS B 1 96 ? 31.383 7.821 -26.770 1.00 31.63 82 CYS B C 1
ATOM 3577 O O . CYS B 1 96 ? 31.711 7.097 -27.727 1.00 31.93 82 CYS B O 1
ATOM 3580 N N . LEU B 1 97 ? 30.692 8.944 -26.929 1.00 32.21 83 LEU B N 1
ATOM 3581 C CA . LEU B 1 97 ? 30.242 9.416 -28.245 1.00 34.07 83 LEU B CA 1
ATOM 3582 C C . LEU B 1 97 ? 31.408 9.683 -29.197 1.00 35.57 83 LEU B C 1
ATOM 3583 O O . LEU B 1 97 ? 31.334 9.342 -30.382 1.00 37.02 83 LEU B O 1
ATOM 3588 N N . ARG B 1 98 ? 32.468 10.309 -28.677 1.00 40.37 84 ARG B N 1
ATOM 3589 C CA . ARG B 1 98 ? 33.666 10.617 -29.456 1.00 42.36 84 ARG B CA 1
ATOM 3590 C C . ARG B 1 98 ? 34.310 9.336 -30.007 1.00 41.78 84 ARG B C 1
ATOM 3591 O O . ARG B 1 98 ? 34.601 9.241 -31.208 1.00 42.66 84 ARG B O 1
ATOM 3599 N N . GLU B 1 99 ? 34.494 8.347 -29.136 1.00 40.01 85 GLU B N 1
ATOM 3600 C CA . GLU B 1 99 ? 35.115 7.090 -29.531 1.00 40.51 85 GLU B CA 1
ATOM 3601 C C . GLU B 1 99 ? 34.293 6.360 -30.601 1.00 39.15 85 GLU B C 1
ATOM 3602 O O . GLU B 1 99 ? 34.851 5.915 -31.595 1.00 39.84 85 GLU B O 1
ATOM 3608 N N . ILE B 1 100 ? 32.972 6.282 -30.432 1.00 37.75 86 ILE B N 1
ATOM 3609 C CA . ILE B 1 100 ? 32.133 5.590 -31.432 1.00 37.16 86 ILE B CA 1
ATOM 3610 C C . ILE B 1 100 ? 32.138 6.312 -32.784 1.00 39.12 86 ILE B C 1
ATOM 3611 O O . ILE B 1 100 ? 32.232 5.675 -33.836 1.00 39.95 86 ILE B O 1
ATOM 3616 N N . ARG B 1 101 ? 32.069 7.639 -32.743 1.00 40.35 87 ARG B N 1
ATOM 3617 C CA . ARG B 1 101 ? 32.076 8.453 -33.951 1.00 42.72 87 ARG B CA 1
ATOM 3618 C C . ARG B 1 101 ? 33.411 8.335 -34.696 1.00 44.60 87 ARG B C 1
ATOM 3619 O O . ARG B 1 101 ? 33.438 8.278 -35.928 1.00 45.42 87 ARG B O 1
ATOM 3627 N N . ARG B 1 102 ? 34.505 8.255 -33.943 1.00 45.29 88 ARG B N 1
ATOM 3628 C CA . ARG B 1 102 ? 35.825 8.017 -34.531 1.00 47.20 88 ARG B CA 1
ATOM 3629 C C . ARG B 1 102 ? 35.807 6.693 -35.303 1.00 46.70 88 ARG B C 1
ATOM 3630 O O . ARG B 1 102 ? 36.218 6.648 -36.462 1.00 48.28 88 ARG B O 1
ATOM 3638 N N . LEU B 1 103 ? 35.292 5.641 -34.669 1.00 44.48 89 LEU B N 1
ATOM 3639 C CA . LEU B 1 103 ? 35.202 4.318 -35.287 1.00 44.36 89 LEU B CA 1
ATOM 3640 C C . LEU B 1 103 ? 34.253 4.260 -36.482 1.00 44.89 89 LEU B C 1
ATOM 3641 O O . LEU B 1 103 ? 34.527 3.569 -37.469 1.00 45.64 89 LEU B O 1
ATOM 3646 N N . ALA B 1 104 ? 33.146 4.990 -36.389 1.00 44.43 90 ALA B N 1
ATOM 3647 C CA . ALA B 1 104 ? 32.165 5.068 -37.476 1.00 45.67 90 ALA B CA 1
ATOM 3648 C C . ALA B 1 104 ? 32.787 5.553 -38.792 1.00 48.09 90 ALA B C 1
ATOM 3649 O O . ALA B 1 104 ? 32.563 4.953 -39.854 1.00 48.90 90 ALA B O 1
ATOM 3651 N N . ARG B 1 105 ? 33.574 6.626 -38.713 1.00 49.40 91 ARG B N 1
ATOM 3652 C CA . ARG B 1 105 ? 34.295 7.137 -39.880 1.00 52.59 91 ARG B CA 1
ATOM 3653 C C . ARG B 1 105 ? 35.314 6.145 -40.451 1.00 52.89 91 ARG B C 1
ATOM 3654 O O . ARG B 1 105 ? 35.462 6.048 -41.675 1.00 54.81 91 ARG B O 1
ATOM 3662 N N . LYS B 1 106 ? 35.987 5.409 -39.569 1.00 89.00 92 LYS B N 1
ATOM 3663 C CA . LYS B 1 106 ? 36.988 4.409 -39.952 1.00 88.72 92 LYS B CA 1
ATOM 3664 C C . LYS B 1 106 ? 36.404 3.252 -40.784 1.00 86.79 92 LYS B C 1
ATOM 3665 O O . LYS B 1 106 ? 37.062 2.747 -41.700 1.00 87.33 92 LYS B O 1
ATOM 3671 N N . ARG B 1 107 ? 35.178 2.838 -40.459 1.00 85.01 93 ARG B N 1
ATOM 3672 C CA . ARG B 1 107 ? 34.498 1.746 -41.166 1.00 84.16 93 ARG B CA 1
ATOM 3673 C C . ARG B 1 107 ? 33.986 2.177 -42.542 1.00 85.33 93 ARG B C 1
ATOM 3674 O O . ARG B 1 107 ? 33.995 1.383 -43.483 1.00 86.08 93 ARG B O 1
ATOM 3676 N N . ARG B 1 108 ? 33.542 3.432 -42.646 1.00 85.95 94 ARG B N 1
ATOM 3677 C CA . ARG B 1 108 ? 33.077 4.007 -43.911 1.00 88.21 94 ARG B CA 1
ATOM 3678 C C . ARG B 1 108 ? 34.245 4.339 -44.838 1.00 90.64 94 ARG B C 1
ATOM 3679 O O . ARG B 1 108 ? 34.467 3.661 -45.842 1.00 92.25 94 ARG B O 1
ATOM 3681 N N . LEU B 1 118 ? 28.034 11.349 -44.744 1.00 92.13 104 LEU B N 1
ATOM 3682 C CA . LEU B 1 118 ? 26.700 11.905 -44.538 1.00 92.18 104 LEU B CA 1
ATOM 3683 C C . LEU B 1 118 ? 26.259 11.839 -43.071 1.00 87.86 104 LEU B C 1
ATOM 3684 O O . LEU B 1 118 ? 26.106 12.875 -42.414 1.00 87.25 104 LEU B O 1
ATOM 3686 N N . SER B 1 119 ? 26.068 10.620 -42.564 1.00 85.64 105 SER B N 1
ATOM 3687 C CA . SER B 1 119 ? 25.565 10.408 -41.202 1.00 82.72 105 SER B CA 1
ATOM 3688 C C . SER B 1 119 ? 26.607 10.655 -40.104 1.00 80.84 105 SER B C 1
ATOM 3689 O O . SER B 1 119 ? 26.248 10.834 -38.935 1.00 79.48 105 SER B O 1
ATOM 3692 N N . LEU B 1 120 ? 27.886 10.681 -40.481 1.00 81.64 106 LEU B N 1
ATOM 3693 C CA . LEU B 1 120 ? 28.966 11.024 -39.549 1.00 81.01 106 LEU B CA 1
ATOM 3694 C C . LEU B 1 120 ? 28.784 12.426 -38.954 1.00 81.73 106 LEU B C 1
ATOM 3695 O O . LEU B 1 120 ? 29.353 12.735 -37.905 1.00 82.12 106 LEU B O 1
ATOM 3697 N N . SER B 1 121 ? 27.982 13.260 -39.620 1.00 82.47 107 SER B N 1
ATOM 3698 C CA . SER B 1 121 ? 27.688 14.616 -39.147 1.00 82.94 107 SER B CA 1
ATOM 3699 C C . SER B 1 121 ? 26.325 14.731 -38.452 1.00 80.33 107 SER B C 1
ATOM 3700 O O . SER B 1 121 ? 25.992 15.791 -37.916 1.00 80.83 107 SER B O 1
ATOM 3703 N N . TYR B 1 122 ? 25.540 13.653 -38.465 1.00 77.94 108 TYR B N 1
ATOM 3704 C CA . TYR B 1 122 ? 24.220 13.672 -37.823 1.00 76.00 108 TYR B CA 1
ATOM 3705 C C . TYR B 1 122 ? 24.283 13.647 -36.295 1.00 74.04 108 TYR B C 1
ATOM 3706 O O . TYR B 1 122 ? 25.084 12.919 -35.704 1.00 73.93 108 TYR B O 1
ATOM 3715 N N . LYS B 1 123 ? 23.426 14.450 -35.671 1.00 72.66 109 LYS B N 1
ATOM 3716 C CA . LYS B 1 123 ? 23.231 14.424 -34.230 1.00 71.37 109 LYS B CA 1
ATOM 3717 C C . LYS B 1 123 ? 22.324 13.242 -33.849 1.00 70.64 109 LYS B C 1
ATOM 3718 O O . LYS B 1 123 ? 21.611 12.708 -34.701 1.00 70.36 109 LYS B O 1
ATOM 3722 N N . VAL B 1 124 ? 22.357 12.841 -32.577 1.00 70.89 110 VAL B N 1
ATOM 3723 C CA . VAL B 1 124 ? 21.538 11.722 -32.090 1.00 71.65 110 VAL B CA 1
ATOM 3724 C C . VAL B 1 124 ? 20.616 12.091 -30.937 1.00 73.02 110 VAL B C 1
ATOM 3725 O O . VAL B 1 124 ? 20.927 12.953 -30.118 1.00 72.92 110 VAL B O 1
ATOM 3729 N N . HIS B 1 125 ? 19.478 11.415 -30.886 1.00 34.10 111 HIS B N 1
ATOM 3730 C CA . HIS B 1 125 ? 18.620 11.429 -29.712 1.00 33.05 111 HIS B CA 1
ATOM 3731 C C . HIS B 1 125 ? 18.658 10.039 -29.083 1.00 32.30 111 HIS B C 1
ATOM 3732 O O . HIS B 1 125 ? 18.443 9.032 -29.763 1.00 31.76 111 HIS B O 1
ATOM 3739 N N . VAL B 1 126 ? 18.920 9.989 -27.778 1.00 31.72 112 VAL B N 1
ATOM 3740 C CA . VAL B 1 126 ? 19.103 8.718 -27.094 1.00 30.11 112 VAL B CA 1
ATOM 3741 C C . VAL B 1 126 ? 18.180 8.655 -25.894 1.00 30.30 112 VAL B C 1
ATOM 3742 O O . VAL B 1 126 ? 18.216 9.556 -25.059 1.00 30.98 112 VAL B O 1
ATOM 3746 N N . ALA B 1 127 ? 17.365 7.608 -25.800 1.00 29.81 113 ALA B N 1
ATOM 3747 C CA . ALA B 1 127 ? 16.560 7.411 -24.611 1.00 30.83 113 ALA B CA 1
ATOM 3748 C C . ALA B 1 127 ? 16.797 6.021 -24.038 1.00 30.00 113 ALA B C 1
ATOM 3749 O O . ALA B 1 127 ? 16.791 5.035 -24.774 1.00 30.29 113 ALA B O 1
ATOM 3751 N N A SER B 1 128 ? 16.985 5.958 -22.723 0.50 30.11 114 SER B N 1
ATOM 3752 N N B SER B 1 128 ? 16.991 5.960 -22.722 0.50 30.00 114 SER B N 1
ATOM 3753 C CA A SER B 1 128 ? 17.225 4.704 -22.023 0.50 29.84 114 SER B CA 1
ATOM 3754 C CA B SER B 1 128 ? 17.264 4.714 -22.014 0.50 29.62 114 SER B CA 1
ATOM 3755 C C A SER B 1 128 ? 16.355 4.563 -20.796 0.50 30.95 114 SER B C 1
ATOM 3756 C C B SER B 1 128 ? 16.373 4.562 -20.793 0.50 30.82 114 SER B C 1
ATOM 3757 O O A SER B 1 128 ? 16.039 5.556 -20.127 0.50 31.53 114 SER B O 1
ATOM 3758 O O B SER B 1 128 ? 16.055 5.554 -20.122 0.50 31.41 114 SER B O 1
ATOM 3763 N N . VAL B 1 129 ? 15.978 3.321 -20.509 1.00 30.71 115 VAL B N 1
ATOM 3764 C CA . VAL B 1 129 ? 15.280 2.966 -19.258 1.00 32.78 115 VAL B CA 1
ATOM 3765 C C . VAL B 1 129 ? 15.898 1.681 -18.696 1.00 33.37 115 VAL B C 1
ATOM 3766 O O . VAL B 1 129 ? 16.461 0.870 -19.441 1.00 32.20 115 VAL B O 1
ATOM 3770 N N . ASN B 1 130 ? 15.762 1.467 -17.396 1.00 34.93 116 ASN B N 1
ATOM 3771 C CA . ASN B 1 130 ? 16.161 0.191 -16.834 1.00 35.56 116 ASN B CA 1
ATOM 3772 C C . ASN B 1 130 ? 15.154 -0.232 -15.766 1.00 37.88 116 ASN B C 1
ATOM 3773 O O . ASN B 1 130 ? 14.341 0.583 -15.342 1.00 39.30 116 ASN B O 1
ATOM 3778 N N . ASN B 1 131 ? 15.187 -1.487 -15.337 1.00 38.35 117 ASN B N 1
ATOM 3779 C CA . ASN B 1 131 ? 14.305 -1.953 -14.266 1.00 41.34 117 ASN B CA 1
ATOM 3780 C C . ASN B 1 131 ? 15.074 -2.268 -12.984 1.00 43.86 117 ASN B C 1
ATOM 3781 O O . ASN B 1 131 ? 14.748 -3.225 -12.277 1.00 45.67 117 ASN B O 1
ATOM 3786 N N . PHE B 1 132 ? 16.092 -1.463 -12.685 1.00 44.82 118 PHE B N 1
ATOM 3787 C CA . PHE B 1 132 ? 17.038 -1.769 -11.598 1.00 47.44 118 PHE B CA 1
ATOM 3788 C C . PHE B 1 132 ? 16.568 -1.257 -10.221 1.00 51.93 118 PHE B C 1
ATOM 3789 O O . PHE B 1 132 ? 15.662 -0.412 -10.157 1.00 53.60 118 PHE B O 1
ATOM 3797 N N . PRO B 1 133 ? 17.165 -1.782 -9.116 1.00 54.58 119 PRO B N 1
ATOM 3798 C CA . PRO B 1 133 ? 16.885 -1.236 -7.780 1.00 58.72 119 PRO B CA 1
ATOM 3799 C C . PRO B 1 133 ? 17.467 0.161 -7.599 1.00 59.57 119 PRO B C 1
ATOM 3800 O O . PRO B 1 133 ? 17.255 0.783 -6.546 1.00 63.51 119 PRO B O 1
ATOM 3804 N N . ALA B 1 139 ? 26.553 -1.448 -11.191 1.00 44.33 125 ALA B N 1
ATOM 3805 C CA . ALA B 1 139 ? 25.748 -2.273 -12.075 1.00 41.68 125 ALA B CA 1
ATOM 3806 C C . ALA B 1 139 ? 25.012 -1.433 -13.140 1.00 40.00 125 ALA B C 1
ATOM 3807 O O . ALA B 1 139 ? 24.998 -1.779 -14.338 1.00 36.21 125 ALA B O 1
ATOM 3809 N N . SER B 1 140 ? 24.444 -0.306 -12.697 1.00 41.36 126 SER B N 1
ATOM 3810 C CA . SER B 1 140 ? 23.584 0.526 -13.535 1.00 39.78 126 SER B CA 1
ATOM 3811 C C . SER B 1 140 ? 24.332 1.224 -14.660 1.00 37.83 126 SER B C 1
ATOM 3812 O O . SER B 1 140 ? 23.874 1.217 -15.802 1.00 35.35 126 SER B O 1
ATOM 3815 N N . SER B 1 141 ? 25.474 1.833 -14.329 1.00 39.54 127 SER B N 1
ATOM 3816 C CA . SER B 1 141 ? 26.318 2.504 -15.318 1.00 38.25 127 SER B CA 1
ATOM 3817 C C . SER B 1 141 ? 27.036 1.501 -16.211 1.00 35.91 127 SER B C 1
ATOM 3818 O O . SER B 1 141 ? 27.334 1.814 -17.367 1.00 34.65 127 SER B O 1
ATOM 3821 N N . ALA B 1 142 ? 27.310 0.306 -15.687 1.00 35.12 128 ALA B N 1
ATOM 3822 C CA . ALA B 1 142 ? 27.885 -0.760 -16.504 1.00 33.44 128 ALA B CA 1
ATOM 3823 C C . ALA B 1 142 ? 26.910 -1.186 -17.623 1.00 30.73 128 ALA B C 1
ATOM 3824 O O . ALA B 1 142 ? 27.267 -1.161 -18.813 1.00 28.98 128 ALA B O 1
ATOM 3826 N N . ALA B 1 143 ? 25.675 -1.539 -17.262 1.00 20.74 129 ALA B N 1
ATOM 3827 C CA . ALA B 1 143 ? 24.685 -1.884 -18.286 1.00 20.62 129 ALA B CA 1
ATOM 3828 C C . ALA B 1 143 ? 24.361 -0.680 -19.160 1.00 20.92 129 ALA B C 1
ATOM 3829 O O . ALA B 1 143 ? 24.140 -0.817 -20.358 1.00 20.91 129 ALA B O 1
ATOM 3831 N N . GLY B 1 144 ? 24.362 0.511 -18.571 1.00 21.38 130 GLY B N 1
ATOM 3832 C CA . GLY B 1 144 ? 23.922 1.714 -19.298 1.00 21.82 130 GLY B CA 1
ATOM 3833 C C . GLY B 1 144 ? 24.874 2.007 -20.444 1.00 21.40 130 GLY B C 1
ATOM 3834 O O . GLY B 1 144 ? 24.461 2.210 -21.599 1.00 21.38 130 GLY B O 1
ATOM 3835 N N . TYR B 1 145 ? 26.157 2.065 -20.114 1.00 21.75 131 TYR B N 1
ATOM 3836 C CA . TYR B 1 145 ? 27.187 2.301 -21.112 1.00 22.09 131 TYR B CA 1
ATOM 3837 C C . TYR B 1 145 ? 27.458 1.133 -22.044 1.00 21.88 131 TYR B C 1
ATOM 3838 O O . TYR B 1 145 ? 27.828 1.347 -23.206 1.00 22.83 131 TYR B O 1
ATOM 3847 N N . ALA B 1 146 ? 27.284 -0.093 -21.563 1.00 20.91 132 ALA B N 1
ATOM 3848 C CA . ALA B 1 146 ? 27.370 -1.243 -22.494 1.00 21.30 132 ALA B CA 1
ATOM 3849 C C . ALA B 1 146 ? 26.249 -1.120 -23.539 1.00 21.26 132 ALA B C 1
ATOM 3850 O O . ALA B 1 146 ? 26.470 -1.319 -24.751 1.00 21.65 132 ALA B O 1
ATOM 3852 N N . CYS B 1 147 ? 25.053 -0.761 -23.073 1.00 21.51 133 CYS B N 1
ATOM 3853 C CA . CYS B 1 147 ? 23.916 -0.587 -23.981 1.00 21.51 133 CYS B CA 1
ATOM 3854 C C . CYS B 1 147 ? 24.089 0.599 -24.919 1.00 22.02 133 CYS B C 1
ATOM 3855 O O . CYS B 1 147 ? 23.751 0.518 -26.093 1.00 22.69 133 CYS B O 1
ATOM 3858 N N . LEU B 1 148 ? 24.609 1.713 -24.406 1.00 21.89 134 LEU B N 1
ATOM 3859 C CA . LEU B 1 148 ? 24.801 2.867 -25.256 1.00 23.32 134 LEU B CA 1
ATOM 3860 C C . LEU B 1 148 ? 25.811 2.557 -26.354 1.00 23.20 134 LEU B C 1
ATOM 3861 O O . LEU B 1 148 ? 25.594 2.882 -27.506 1.00 24.25 134 LEU B O 1
ATOM 3866 N N . ALA B 1 149 ? 26.939 1.980 -25.972 1.00 22.32 135 ALA B N 1
ATOM 3867 C CA . ALA B 1 149 ? 27.998 1.689 -26.932 1.00 22.44 135 ALA B CA 1
ATOM 3868 C C . ALA B 1 149 ? 27.464 0.745 -27.995 1.00 22.58 135 ALA B C 1
ATOM 3869 O O . ALA B 1 149 ? 27.692 0.942 -29.192 1.00 23.50 135 ALA B O 1
ATOM 3871 N N . TYR B 1 150 ? 26.739 -0.276 -27.550 1.00 21.31 136 TYR B N 1
ATOM 3872 C CA . TYR B 1 150 ? 26.258 -1.331 -28.448 1.00 21.73 136 TYR B CA 1
ATOM 3873 C C . TYR B 1 150 ? 25.234 -0.782 -29.435 1.00 22.29 136 TYR B C 1
ATOM 3874 O O . TYR B 1 150 ? 25.270 -1.120 -30.609 1.00 23.54 136 TYR B O 1
ATOM 3883 N N . THR B 1 151 ? 24.321 0.049 -28.939 1.00 22.65 137 THR B N 1
ATOM 3884 C CA . THR B 1 151 ? 23.252 0.633 -29.774 1.00 22.51 137 THR B CA 1
ATOM 3885 C C . THR B 1 151 ? 23.810 1.677 -30.740 1.00 24.62 137 THR B C 1
ATOM 3886 O O . THR B 1 151 ? 23.431 1.704 -31.904 1.00 25.35 137 THR B O 1
ATOM 3890 N N . LEU B 1 152 ? 24.699 2.551 -30.259 1.00 24.42 138 LEU B N 1
ATOM 3891 C CA . LEU B 1 152 ? 25.368 3.486 -31.157 1.00 26.46 138 LEU B CA 1
ATOM 3892 C C . LEU B 1 152 ? 26.124 2.734 -32.256 1.00 27.02 138 LEU B C 1
ATOM 3893 O O . LEU B 1 152 ? 26.084 3.130 -33.427 1.00 28.97 138 LEU B O 1
ATOM 3898 N N . ALA B 1 153 ? 26.825 1.661 -31.889 1.00 26.89 139 ALA B N 1
ATOM 3899 C CA . ALA B 1 153 ? 27.503 0.831 -32.903 1.00 28.06 139 ALA B CA 1
ATOM 3900 C C . ALA B 1 153 ? 26.535 0.277 -33.963 1.00 29.07 139 ALA B C 1
ATOM 3901 O O . ALA B 1 153 ? 26.881 0.222 -35.155 1.00 30.51 139 ALA B O 1
ATOM 3903 N N . GLN B 1 154 ? 25.334 -0.131 -33.538 1.00 27.96 140 GLN B N 1
ATOM 3904 C CA . GLN B 1 154 ? 24.299 -0.592 -34.488 1.00 29.98 140 GLN B CA 1
ATOM 3905 C C . GLN B 1 154 ? 23.918 0.502 -35.487 1.00 31.40 140 GLN B C 1
ATOM 3906 O O . GLN B 1 154 ? 23.960 0.299 -36.703 1.00 32.23 140 GLN B O 1
ATOM 3912 N N . VAL B 1 155 ? 23.569 1.671 -34.962 1.00 32.00 141 VAL B N 1
ATOM 3913 C CA . VAL B 1 155 ? 23.167 2.799 -35.803 1.00 34.57 141 VAL B CA 1
ATOM 3914 C C . VAL B 1 155 ? 24.301 3.234 -36.740 1.00 36.55 141 VAL B C 1
ATOM 3915 O O . VAL B 1 155 ? 24.079 3.450 -37.926 1.00 38.69 141 VAL B O 1
ATOM 3919 N N . TYR B 1 156 ? 25.514 3.347 -36.212 1.00 37.20 142 TYR B N 1
ATOM 3920 C CA . TYR B 1 156 ? 26.653 3.793 -37.010 1.00 39.46 142 TYR B CA 1
ATOM 3921 C C . TYR B 1 156 ? 27.322 2.691 -37.809 1.00 40.26 142 TYR B C 1
ATOM 3922 O O . TYR B 1 156 ? 28.278 2.974 -38.521 1.00 42.77 142 TYR B O 1
ATOM 3931 N N . GLY B 1 157 ? 26.842 1.451 -37.691 1.00 39.43 143 GLY B N 1
ATOM 3932 C CA . GLY B 1 157 ? 27.414 0.313 -38.420 1.00 39.34 143 GLY B CA 1
ATOM 3933 C C . GLY B 1 157 ? 28.811 -0.144 -37.998 1.00 39.34 143 GLY B C 1
ATOM 3934 O O . GLY B 1 157 ? 29.570 -0.666 -38.822 1.00 40.58 143 GLY B O 1
ATOM 3935 N N . VAL B 1 158 ? 29.151 0.012 -36.718 1.00 37.00 144 VAL B N 1
ATOM 3936 C CA . VAL B 1 158 ? 30.503 -0.274 -36.246 1.00 37.43 144 VAL B CA 1
ATOM 3937 C C . VAL B 1 158 ? 30.632 -1.740 -35.834 1.00 37.07 144 VAL B C 1
ATOM 3938 O O . VAL B 1 158 ? 29.928 -2.194 -34.927 1.00 35.32 144 VAL B O 1
ATOM 3942 N N . GLU B 1 159 ? 31.547 -2.465 -36.473 1.00 38.51 145 GLU B N 1
ATOM 3943 C CA . GLU B 1 159 ? 31.736 -3.893 -36.186 1.00 39.16 145 GLU B CA 1
ATOM 3944 C C . GLU B 1 159 ? 32.927 -4.109 -35.257 1.00 38.07 145 GLU B C 1
ATOM 3945 O O . GLU B 1 159 ? 33.726 -3.198 -35.059 1.00 38.82 145 GLU B O 1
ATOM 3951 N N . GLY B 1 160 ? 33.041 -5.302 -34.679 1.00 36.38 146 GLY B N 1
ATOM 3952 C CA . GLY B 1 160 ? 34.176 -5.614 -33.810 1.00 35.31 146 GLY B CA 1
ATOM 3953 C C . GLY B 1 160 ? 34.000 -5.179 -32.355 1.00 32.81 146 GLY B C 1
ATOM 3954 O O . GLY B 1 160 ? 32.945 -4.682 -31.956 1.00 31.08 146 GLY B O 1
ATOM 3955 N N . ASP B 1 161 ? 35.069 -5.341 -31.580 1.00 32.11 147 ASP B N 1
ATOM 3956 C CA . ASP B 1 161 ? 35.035 -5.163 -30.137 1.00 29.79 147 ASP B CA 1
ATOM 3957 C C . ASP B 1 161 ? 34.731 -3.727 -29.763 1.00 27.68 147 ASP B C 1
ATOM 3958 O O . ASP B 1 161 ? 35.358 -2.797 -30.267 1.00 28.09 147 ASP B O 1
ATOM 3963 N N . LEU B 1 162 ? 33.780 -3.559 -28.849 1.00 24.65 148 LEU B N 1
ATOM 3964 C CA . LEU B 1 162 ? 33.390 -2.227 -28.420 1.00 23.42 148 LEU B CA 1
ATOM 3965 C C . LEU B 1 162 ? 33.907 -1.910 -27.017 1.00 21.70 148 LEU B C 1
ATOM 3966 O O . LEU B 1 162 ? 33.488 -0.903 -26.419 1.00 19.39 148 LEU B O 1
ATOM 3971 N N . SER B 1 163 ? 34.768 -2.780 -26.465 1.00 20.92 149 SER B N 1
ATOM 3972 C CA . SER B 1 163 ? 35.246 -2.568 -25.076 1.00 20.65 149 SER B CA 1
ATOM 3973 C C . SER B 1 163 ? 35.687 -1.136 -24.791 1.00 21.20 149 SER B C 1
ATOM 3974 O O . SER B 1 163 ? 35.319 -0.537 -23.773 1.00 20.63 149 SER B O 1
ATOM 3977 N N . GLU B 1 164 ? 36.501 -0.589 -25.682 1.00 22.13 150 GLU B N 1
ATOM 3978 C CA . GLU B 1 164 ? 37.081 0.726 -25.431 1.00 24.48 150 GLU B CA 1
ATOM 3979 C C . GLU B 1 164 ? 36.005 1.836 -25.402 1.00 24.61 150 GLU B C 1
ATOM 3980 O O . GLU B 1 164 ? 36.086 2.770 -24.575 1.00 25.74 150 GLU B O 1
ATOM 3986 N N . VAL B 1 165 ? 34.978 1.706 -26.255 1.00 22.71 151 VAL B N 1
ATOM 3987 C CA . VAL B 1 165 ? 33.888 2.665 -26.290 1.00 23.49 151 VAL B CA 1
ATOM 3988 C C . VAL B 1 165 ? 33.120 2.658 -24.958 1.00 23.01 151 VAL B C 1
ATOM 3989 O O . VAL B 1 165 ? 32.891 3.715 -24.357 1.00 23.42 151 VAL B O 1
ATOM 3993 N N . ALA B 1 166 ? 32.723 1.466 -24.517 1.00 21.74 152 ALA B N 1
ATOM 3994 C CA . ALA B 1 166 ? 31.987 1.301 -23.277 1.00 21.29 152 ALA B CA 1
ATOM 3995 C C . ALA B 1 166 ? 32.844 1.701 -22.049 1.00 21.36 152 ALA B C 1
ATOM 3996 O O . ALA B 1 166 ? 32.352 2.378 -21.148 1.00 22.08 152 ALA B O 1
ATOM 3998 N N . ARG B 1 167 ? 34.113 1.279 -22.040 1.00 21.76 153 ARG B N 1
ATOM 3999 C CA . ARG B 1 167 ? 35.034 1.506 -20.909 1.00 21.32 153 ARG B CA 1
ATOM 4000 C C . ARG B 1 167 ? 35.211 2.992 -20.612 1.00 22.88 153 ARG B C 1
ATOM 4001 O O . ARG B 1 167 ? 35.293 3.390 -19.440 1.00 22.89 153 ARG B O 1
ATOM 4009 N N . ARG B 1 168 ? 35.262 3.797 -21.678 1.00 22.56 154 ARG B N 1
ATOM 4010 C CA . ARG B 1 168 ? 35.443 5.242 -21.558 1.00 24.60 154 ARG B CA 1
ATOM 4011 C C . ARG B 1 168 ? 34.224 5.898 -20.914 1.00 23.21 154 ARG B C 1
ATOM 4012 O O . ARG B 1 168 ? 34.346 6.924 -20.265 1.00 23.81 154 ARG B O 1
ATOM 4020 N N . GLY B 1 169 ? 33.060 5.289 -21.089 1.00 22.60 155 GLY B N 1
ATOM 4021 C CA . GLY B 1 169 ? 31.854 5.724 -20.381 1.00 21.61 155 GLY B CA 1
ATOM 4022 C C . GLY B 1 169 ? 31.867 5.264 -18.930 1.00 21.44 155 GLY B C 1
ATOM 4023 O O . GLY B 1 169 ? 31.605 6.047 -18.029 1.00 21.00 155 GLY B O 1
ATOM 4024 N N . SER B 1 170 ? 32.155 3.981 -18.701 1.00 21.01 156 SER B N 1
ATOM 4025 C CA . SER B 1 170 ? 32.316 3.483 -17.330 1.00 21.87 156 SER B CA 1
ATOM 4026 C C . SER B 1 170 ? 33.099 2.185 -17.420 1.00 20.97 156 SER B C 1
ATOM 4027 O O . SER B 1 170 ? 32.788 1.334 -18.250 1.00 21.03 156 SER B O 1
ATOM 4030 N N . GLY B 1 171 ? 34.118 2.047 -16.586 1.00 21.05 157 GLY B N 1
ATOM 4031 C CA . GLY B 1 171 ? 35.105 0.960 -16.725 1.00 20.59 157 GLY B CA 1
ATOM 4032 C C . GLY B 1 171 ? 34.477 -0.429 -16.836 1.00 20.23 157 GLY B C 1
ATOM 4033 O O . GLY B 1 171 ? 34.781 -1.179 -17.768 1.00 20.83 157 GLY B O 1
ATOM 4034 N N A SER B 1 172 ? 33.592 -0.764 -15.902 0.50 19.84 158 SER B N 1
ATOM 4035 N N B SER B 1 172 ? 33.590 -0.748 -15.899 0.50 19.96 158 SER B N 1
ATOM 4036 C CA A SER B 1 172 ? 32.969 -2.092 -15.881 0.50 19.53 158 SER B CA 1
ATOM 4037 C CA B SER B 1 172 ? 32.938 -2.060 -15.847 0.50 19.84 158 SER B CA 1
ATOM 4038 C C A SER B 1 172 ? 31.964 -2.340 -17.015 0.50 19.42 158 SER B C 1
ATOM 4039 C C B SER B 1 172 ? 31.933 -2.326 -16.979 0.50 19.58 158 SER B C 1
ATOM 4040 O O A SER B 1 172 ? 31.550 -3.490 -17.234 0.50 18.97 158 SER B O 1
ATOM 4041 O O B SER B 1 172 ? 31.499 -3.476 -17.167 0.50 19.16 158 SER B O 1
ATOM 4046 N N . ALA B 1 173 ? 31.563 -1.278 -17.717 1.00 18.97 159 ALA B N 1
ATOM 4047 C CA . ALA B 1 173 ? 30.617 -1.414 -18.860 1.00 18.34 159 ALA B CA 1
ATOM 4048 C C . ALA B 1 173 ? 31.161 -2.361 -19.918 1.00 18.18 159 ALA B C 1
ATOM 4049 O O . ALA B 1 173 ? 30.392 -3.042 -20.580 1.00 18.52 159 ALA B O 1
ATOM 4051 N N . CYS B 1 174 ? 32.490 -2.424 -20.084 1.00 18.17 160 CYS B N 1
ATOM 4052 C CA . CYS B 1 174 ? 33.008 -3.328 -21.123 1.00 19.13 160 CYS B CA 1
ATOM 4053 C C . CYS B 1 174 ? 32.640 -4.777 -20.822 1.00 18.71 160 CYS B C 1
ATOM 4054 O O . CYS B 1 174 ? 32.410 -5.560 -21.753 1.00 20.18 160 CYS B O 1
ATOM 4057 N N . ARG B 1 175 ? 32.538 -5.130 -19.534 1.00 18.55 161 ARG B N 1
ATOM 4058 C CA . ARG B 1 175 ? 32.180 -6.496 -19.145 1.00 17.77 161 ARG B CA 1
ATOM 4059 C C . ARG B 1 175 ? 30.752 -6.906 -19.444 1.00 18.17 161 ARG B C 1
ATOM 4060 O O . ARG B 1 175 ? 30.467 -8.100 -19.510 1.00 18.21 161 ARG B O 1
ATOM 4068 N N . SER B 1 176 ? 29.872 -5.926 -19.652 1.0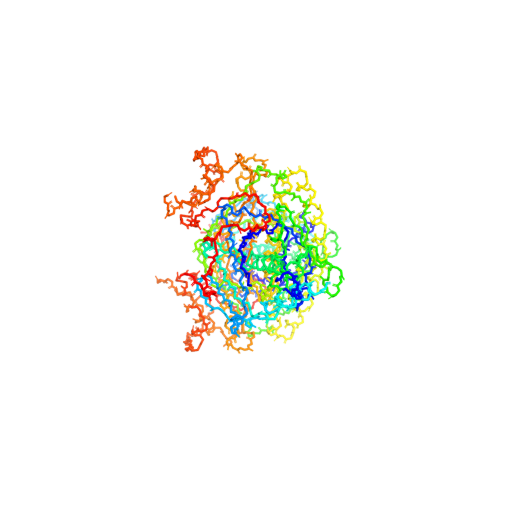0 18.27 162 SER B N 1
ATOM 4069 C CA . SER B 1 176 ? 28.511 -6.202 -20.075 1.00 17.74 162 SER B CA 1
ATOM 4070 C C . SER B 1 176 ? 28.326 -6.387 -21.579 1.00 19.15 162 SER B C 1
ATOM 4071 O O . SER B 1 176 ? 27.197 -6.563 -22.033 1.00 19.21 162 SER B O 1
ATOM 4074 N N . LEU B 1 177 ? 29.422 -6.342 -22.347 1.00 19.97 163 LEU B N 1
ATOM 4075 C CA . LEU B 1 177 ? 29.341 -6.530 -23.790 1.00 20.03 163 LEU B CA 1
ATOM 4076 C C . LEU B 1 177 ? 29.293 -8.014 -24.172 1.00 20.58 163 LEU B C 1
ATOM 4077 O O . LEU B 1 177 ? 29.023 -8.343 -25.319 1.00 19.22 163 LEU B O 1
ATOM 4082 N N . TYR B 1 178 ? 29.583 -8.895 -23.220 1.00 19.75 164 TYR B N 1
ATOM 4083 C CA . TYR B 1 178 ? 29.680 -10.332 -23.509 1.00 20.25 164 TYR B CA 1
ATOM 4084 C C . TYR B 1 178 ? 28.800 -11.113 -22.542 1.00 19.47 164 TYR B C 1
ATOM 4085 O O . TYR B 1 178 ? 28.625 -10.711 -21.383 1.00 18.85 164 TYR B O 1
ATOM 4094 N N . GLY B 1 179 ? 28.233 -12.224 -23.017 1.00 17.94 165 GLY B N 1
ATOM 4095 C CA . GLY B 1 179 ? 27.501 -13.089 -22.123 1.00 17.27 165 GLY B CA 1
ATOM 4096 C C . GLY B 1 179 ? 28.392 -13.928 -21.219 1.00 16.62 165 GLY B C 1
ATOM 4097 O O . GLY B 1 179 ? 29.599 -14.029 -21.437 1.00 18.35 165 GLY B O 1
ATOM 4098 N N . GLY B 1 180 ? 27.795 -14.537 -20.204 1.00 16.31 166 GLY B N 1
ATOM 4099 C CA . GLY B 1 180 ? 28.494 -15.579 -19.422 1.00 16.28 166 GLY B CA 1
ATOM 4100 C C . GLY B 1 180 ? 29.465 -15.028 -18.375 1.00 15.40 166 GLY B C 1
ATOM 4101 O O . GLY B 1 180 ? 29.056 -14.325 -17.457 1.00 15.67 166 GLY B O 1
ATOM 4102 N N . PHE B 1 181 ? 30.735 -15.403 -18.500 1.00 15.42 167 PHE B N 1
ATOM 4103 C CA . PHE B 1 181 ? 31.774 -15.072 -17.510 1.00 16.50 167 PHE B CA 1
ATOM 4104 C C . PHE B 1 181 ? 32.838 -14.282 -18.266 1.00 16.12 167 PHE B C 1
ATOM 4105 O O . PHE B 1 181 ? 33.412 -14.782 -19.235 1.00 16.88 167 PHE B O 1
ATOM 4113 N N . VAL B 1 182 ? 33.106 -13.062 -17.816 1.00 16.32 168 VAL B N 1
ATOM 4114 C CA . VAL B 1 182 ? 33.821 -12.089 -18.639 1.00 16.71 168 VAL B CA 1
ATOM 4115 C C . VAL B 1 182 ? 34.910 -11.405 -17.804 1.00 17.79 168 VAL B C 1
ATOM 4116 O O . VAL B 1 182 ? 34.648 -10.968 -16.673 1.00 16.50 168 VAL B O 1
ATOM 4120 N N . GLU B 1 183 ? 36.112 -11.313 -18.378 1.00 17.62 169 GLU B N 1
ATOM 4121 C CA . GLU B 1 183 ? 37.221 -10.612 -17.728 1.00 18.83 169 GLU B CA 1
ATOM 4122 C C . GLU B 1 183 ? 37.363 -9.236 -18.350 1.00 17.84 169 GLU B C 1
ATOM 4123 O O . GLU B 1 183 ? 37.255 -9.083 -19.578 1.00 18.82 169 GLU B O 1
ATOM 4129 N N . TRP B 1 184 ? 37.631 -8.228 -17.524 1.00 18.16 170 TRP B N 1
ATOM 4130 C CA . TRP B 1 184 ? 38.199 -6.992 -18.047 1.00 17.86 170 TRP B CA 1
ATOM 4131 C C . TRP B 1 184 ? 39.694 -7.107 -17.816 1.00 19.00 170 TRP B C 1
ATOM 4132 O O . TRP B 1 184 ? 40.156 -7.099 -16.663 1.00 18.74 170 TRP B O 1
ATOM 4143 N N . GLN B 1 185 ? 40.440 -7.269 -18.911 1.00 19.07 171 GLN B N 1
ATOM 4144 C CA . GLN B 1 185 ? 41.892 -7.388 -18.852 1.00 21.28 171 GLN B CA 1
ATOM 4145 C C . GLN B 1 185 ? 42.441 -5.975 -18.620 1.00 21.56 171 GLN B C 1
ATOM 4146 O O . GLN B 1 185 ? 42.096 -5.041 -19.350 1.00 20.93 171 GLN B O 1
ATOM 4152 N N . MET B 1 186 ? 43.258 -5.793 -17.581 1.00 18.65 172 MET B N 1
ATOM 4153 C CA . MET B 1 186 ? 43.696 -4.441 -17.228 1.00 19.98 172 MET B CA 1
ATOM 4154 C C . MET B 1 186 ? 44.516 -3.812 -18.349 1.00 21.20 172 MET B C 1
ATOM 4155 O O . MET B 1 186 ? 44.438 -2.616 -18.556 1.00 21.86 172 MET B O 1
ATOM 4160 N N . GLY B 1 187 ? 45.283 -4.631 -19.080 1.00 23.09 173 GLY B N 1
ATOM 4161 C CA . GLY B 1 187 ? 46.046 -4.178 -20.230 1.00 23.16 173 GLY B CA 1
ATOM 4162 C C . GLY B 1 187 ? 47.438 -3.760 -19.785 1.00 25.74 173 GLY B C 1
ATOM 4163 O O . GLY B 1 187 ? 47.631 -3.387 -18.609 1.00 23.72 173 GLY B O 1
ATOM 4164 N N . GLU B 1 188 ? 48.392 -3.844 -20.722 1.00 27.26 174 GLU B N 1
ATOM 4165 C CA . GLU B 1 188 ? 49.791 -3.473 -20.502 1.00 31.08 174 GLU B CA 1
ATOM 4166 C C . GLU B 1 188 ? 50.167 -2.180 -21.225 1.00 31.56 174 GLU B C 1
ATOM 4167 O O . GLU B 1 188 ? 51.226 -1.627 -20.967 1.00 33.00 174 GLU B O 1
ATOM 4173 N N . GLN B 1 189 ? 49.318 -1.721 -22.144 1.00 30.48 175 GLN B N 1
ATOM 4174 C CA . GLN B 1 189 ? 49.658 -0.584 -23.002 1.00 30.93 175 GLN B CA 1
ATOM 4175 C C . GLN B 1 189 ? 49.173 0.744 -22.412 1.00 28.85 175 GLN B C 1
ATOM 4176 O O . GLN B 1 189 ? 48.013 0.852 -21.991 1.00 27.67 175 GLN B O 1
ATOM 4182 N N . ALA B 1 190 ? 50.042 1.759 -22.412 1.00 29.34 176 ALA B N 1
ATOM 4183 C CA . ALA B 1 190 ? 49.645 3.104 -21.962 1.00 28.38 176 ALA B CA 1
ATOM 4184 C C . ALA B 1 190 ? 48.545 3.739 -22.814 1.00 27.97 176 ALA B C 1
ATOM 4185 O O . ALA B 1 190 ? 47.787 4.585 -22.313 1.00 27.97 176 ALA B O 1
ATOM 4187 N N . ASP B 1 191 ? 48.424 3.329 -24.080 1.00 28.61 177 ASP B N 1
ATOM 4188 C CA . ASP B 1 191 ? 47.332 3.822 -24.920 1.00 29.12 177 ASP B CA 1
ATOM 4189 C C . ASP B 1 191 ? 45.986 3.149 -24.603 1.00 27.81 177 ASP B C 1
ATOM 4190 O O . ASP B 1 191 ? 44.960 3.475 -25.202 1.00 27.24 177 ASP B O 1
ATOM 4195 N N . GLY B 1 192 ? 45.992 2.218 -23.643 1.00 26.67 178 GLY B N 1
ATOM 4196 C CA . GLY B 1 192 ? 44.760 1.561 -23.210 1.00 24.73 178 GLY B CA 1
ATOM 4197 C C . GLY B 1 192 ? 44.071 0.647 -24.212 1.00 25.14 178 GLY B C 1
ATOM 4198 O O . GLY B 1 192 ? 43.008 0.088 -23.909 1.00 24.18 178 GLY B O 1
ATOM 4199 N N . LYS B 1 193 ? 44.658 0.453 -25.392 1.00 26.29 179 LYS B N 1
ATOM 4200 C CA . LYS B 1 193 ? 43.959 -0.282 -26.460 1.00 27.38 179 LYS B CA 1
ATOM 4201 C C . LYS B 1 193 ? 43.795 -1.777 -26.176 1.00 26.89 179 LYS B C 1
ATOM 4202 O O . LYS B 1 193 ? 42.942 -2.432 -26.780 1.00 27.33 179 LYS B O 1
ATOM 4208 N N . ASP B 1 194 ? 44.603 -2.305 -25.255 1.00 26.22 180 ASP B N 1
ATOM 4209 C CA . ASP B 1 194 ? 44.500 -3.694 -24.811 1.00 25.35 180 ASP B CA 1
ATOM 4210 C C . ASP B 1 194 ? 43.802 -3.850 -23.437 1.00 23.73 180 ASP B C 1
ATOM 4211 O O . ASP B 1 194 ? 43.788 -4.941 -22.856 1.00 22.86 180 ASP B O 1
ATOM 4216 N N . SER B 1 195 ? 43.230 -2.760 -22.933 1.00 22.15 181 SER B N 1
ATOM 4217 C CA . SER B 1 195 ? 42.400 -2.808 -21.742 1.00 20.88 181 SER B CA 1
ATOM 4218 C C . SER B 1 195 ? 40.965 -3.075 -22.168 1.00 20.14 181 SER B C 1
ATOM 4219 O O . SER B 1 195 ? 40.186 -2.140 -22.375 1.00 19.75 181 SER B O 1
ATOM 4222 N N . ILE B 1 196 ? 40.626 -4.353 -22.306 1.00 19.60 182 ILE B N 1
ATOM 4223 C CA . ILE B 1 196 ? 39.381 -4.741 -22.970 1.00 19.36 182 ILE B CA 1
ATOM 4224 C C . ILE B 1 196 ? 38.739 -5.927 -22.272 1.00 19.15 182 ILE B C 1
ATOM 4225 O O . ILE B 1 196 ? 39.379 -6.578 -21.425 1.00 19.99 182 ILE B O 1
ATOM 4230 N N . ALA B 1 197 ? 37.481 -6.200 -22.619 1.00 19.02 183 ALA B N 1
ATOM 4231 C CA . ALA B 1 197 ? 36.788 -7.343 -22.048 1.00 19.80 183 ALA B CA 1
ATOM 4232 C C . ALA B 1 197 ? 36.979 -8.562 -22.937 1.00 20.49 183 ALA B C 1
ATOM 4233 O O . ALA B 1 197 ? 37.039 -8.440 -24.161 1.00 21.47 183 ALA B O 1
ATOM 4235 N N . ARG B 1 198 ? 37.070 -9.728 -22.319 1.00 19.73 184 ARG B N 1
ATOM 4236 C CA . ARG B 1 198 ? 37.120 -10.977 -23.068 1.00 21.52 184 ARG B CA 1
ATOM 4237 C C . ARG B 1 198 ? 36.246 -11.990 -22.324 1.00 20.63 184 ARG B C 1
ATOM 4238 O O . ARG B 1 198 ? 36.295 -12.086 -21.094 1.00 19.51 184 ARG B O 1
ATOM 4241 N N . GLN B 1 199 ? 35.459 -12.755 -23.070 1.00 20.88 185 GLN B N 1
ATOM 4242 C CA . GLN B 1 199 ? 34.676 -13.796 -22.463 1.00 20.05 185 GLN B CA 1
ATOM 4243 C C . GLN B 1 199 ? 35.571 -14.965 -22.037 1.00 21.23 185 GLN B C 1
ATOM 4244 O O . GLN B 1 199 ? 36.333 -15.517 -22.841 1.00 23.68 185 GLN B O 1
ATOM 4250 N N . ILE B 1 200 ? 35.418 -15.381 -20.789 1.00 19.64 186 ILE B N 1
ATOM 4251 C CA . ILE B 1 200 ? 36.138 -16.545 -20.240 1.00 21.57 186 ILE B CA 1
ATOM 4252 C C . ILE B 1 200 ? 35.368 -17.836 -20.536 1.00 20.48 186 ILE B C 1
ATOM 4253 O O . ILE B 1 200 ? 35.957 -18.862 -20.898 1.00 21.30 186 ILE B O 1
ATOM 4258 N N . ALA B 1 201 ? 34.050 -17.770 -20.396 1.00 19.03 187 ALA B N 1
ATOM 4259 C CA . ALA B 1 201 ? 33.183 -18.911 -20.693 1.00 19.42 187 ALA B CA 1
ATOM 4260 C C . ALA B 1 201 ? 31.794 -18.393 -21.018 1.00 18.68 187 ALA B C 1
ATOM 4261 O O . ALA B 1 201 ? 31.380 -17.387 -20.484 1.00 19.16 187 ALA B O 1
ATOM 4263 N N . PRO B 1 202 ? 31.060 -19.097 -21.895 1.00 19.15 188 PRO B N 1
ATOM 4264 C CA . PRO B 1 202 ? 29.766 -18.572 -22.303 1.00 18.63 188 PRO B CA 1
ATOM 4265 C C . PRO B 1 202 ? 28.671 -18.853 -21.272 1.00 18.97 188 PRO B C 1
ATOM 4266 O O . PRO B 1 202 ? 28.884 -19.600 -20.291 1.00 18.93 188 PRO B O 1
ATOM 4270 N N . GLU B 1 203 ? 27.508 -18.264 -21.499 1.00 19.03 189 GLU B N 1
ATOM 4271 C CA . GLU B 1 203 ? 26.428 -18.304 -20.521 1.00 20.18 189 GLU B CA 1
ATOM 4272 C C . GLU B 1 203 ? 25.819 -19.689 -20.331 1.00 20.61 189 GLU B C 1
ATOM 4273 O O . GLU B 1 203 ? 25.180 -19.920 -19.312 1.00 21.26 189 GLU B O 1
ATOM 4279 N N . TRP B 1 204 ? 26.044 -20.598 -21.284 1.00 20.48 190 TRP B N 1
ATOM 4280 C CA . TRP B 1 204 ? 25.592 -22.000 -21.158 1.00 20.45 190 TRP B CA 1
ATOM 4281 C C . TRP B 1 204 ? 26.622 -22.874 -20.435 1.00 21.06 190 TRP B C 1
ATOM 4282 O O . TRP B 1 204 ? 26.406 -24.078 -20.254 1.00 21.04 190 TRP B O 1
ATOM 4293 N N . HIS B 1 205 ? 27.734 -22.271 -20.020 1.00 19.44 191 HIS B N 1
ATOM 4294 C CA . HIS B 1 205 ? 28.813 -23.054 -19.427 1.00 20.65 191 HIS B CA 1
ATOM 4295 C C . HIS B 1 205 ? 28.482 -23.676 -18.067 1.00 20.57 191 HIS B C 1
ATOM 4296 O O . HIS B 1 205 ? 28.925 -24.787 -17.765 1.00 21.34 191 HIS B O 1
ATOM 4303 N N . TRP B 1 206 ? 27.717 -22.956 -17.254 1.00 19.76 192 TRP B N 1
ATOM 4304 C CA . TRP B 1 206 ? 27.441 -23.404 -15.885 1.00 19.49 192 TRP B CA 1
ATOM 4305 C C . TRP B 1 206 ? 25.939 -23.217 -15.646 1.00 19.22 192 TRP B C 1
ATOM 4306 O O . TRP B 1 206 ? 25.540 -22.334 -14.875 1.00 18.34 192 TRP B O 1
ATOM 4317 N N . PRO B 1 207 ? 25.100 -24.056 -16.287 1.00 20.57 193 PRO B N 1
ATOM 4318 C CA . PRO B 1 207 ? 23.656 -23.790 -16.308 1.00 20.71 193 PRO B CA 1
ATOM 4319 C C . PRO B 1 207 ? 22.986 -23.843 -14.925 1.00 21.62 193 PRO B C 1
ATOM 4320 O O . PRO B 1 207 ? 21.908 -23.239 -14.748 1.00 22.64 193 PRO B O 1
ATOM 4324 N N . GLN B 1 208 ? 23.621 -24.520 -13.959 1.00 20.69 194 GLN B N 1
ATOM 4325 C CA . GLN B 1 208 ? 23.069 -24.668 -12.587 1.00 21.89 194 GLN B CA 1
ATOM 4326 C C . GLN B 1 208 ? 23.273 -23.425 -11.724 1.00 20.49 194 GLN B C 1
ATOM 4327 O O . GLN B 1 208 ? 22.680 -23.312 -10.660 1.00 19.56 194 GLN B O 1
ATOM 4333 N N . LEU B 1 209 ? 24.120 -22.506 -12.171 1.00 19.43 195 LEU B N 1
ATOM 4334 C CA . LEU B 1 209 ? 24.444 -21.361 -11.306 1.00 18.65 195 LEU B CA 1
ATOM 4335 C C . LEU B 1 209 ? 23.268 -20.378 -11.219 1.00 18.35 195 LEU B C 1
ATOM 4336 O O . LEU B 1 209 ? 22.661 -20.032 -12.237 1.00 18.39 195 LEU B O 1
ATOM 4341 N N . ARG B 1 210 ? 22.930 -19.950 -9.996 1.00 17.80 196 ARG B N 1
ATOM 4342 C CA . ARG B 1 210 ? 21.885 -18.910 -9.825 1.00 18.31 196 ARG B CA 1
ATOM 4343 C C . ARG B 1 210 ? 22.409 -17.740 -9.041 1.00 17.54 196 ARG B C 1
ATOM 4344 O O . ARG B 1 210 ? 23.382 -17.869 -8.305 1.00 17.56 196 ARG B O 1
ATOM 4352 N N . ILE B 1 211 ? 21.755 -16.593 -9.196 1.00 18.51 197 ILE B N 1
ATOM 4353 C CA . ILE B 1 211 ? 22.205 -15.380 -8.553 1.00 18.42 197 ILE B CA 1
ATOM 4354 C C . ILE B 1 211 ? 20.989 -14.746 -7.910 1.00 18.69 197 ILE B C 1
ATOM 4355 O O . ILE B 1 211 ? 19.959 -14.618 -8.573 1.00 18.67 197 ILE B O 1
ATOM 4360 N N . LEU B 1 212 ? 21.099 -14.373 -6.637 1.00 17.40 198 LEU B N 1
ATOM 4361 C CA . LEU B 1 212 ? 19.986 -13.719 -5.926 1.00 20.08 198 LEU B CA 1
ATOM 4362 C C . LEU B 1 212 ? 20.467 -12.359 -5.468 1.00 20.87 198 LEU B C 1
ATOM 4363 O O . LEU B 1 212 ? 21.501 -12.275 -4.812 1.00 21.97 198 LEU B O 1
ATOM 4368 N N . ILE B 1 213 ? 19.743 -11.305 -5.809 1.00 20.76 199 ILE B N 1
ATOM 4369 C CA . ILE B 1 213 ? 20.125 -9.980 -5.329 1.00 21.36 199 ILE B CA 1
ATOM 4370 C C . ILE B 1 213 ? 19.200 -9.685 -4.159 1.00 22.10 199 ILE B C 1
ATOM 4371 O O . ILE B 1 213 ? 17.986 -9.681 -4.327 1.00 21.31 199 ILE B O 1
ATOM 4376 N N . LEU B 1 214 ? 19.784 -9.456 -2.987 1.00 21.14 200 LEU B N 1
ATOM 4377 C CA . LEU B 1 214 ? 19.005 -9.120 -1.799 1.00 22.04 200 LEU B CA 1
ATOM 4378 C C . LEU B 1 214 ? 19.002 -7.611 -1.608 1.00 22.75 200 LEU B C 1
ATOM 4379 O O . LEU B 1 214 ? 20.017 -7.048 -1.231 1.00 22.33 200 LEU B O 1
ATOM 4384 N N . VAL B 1 215 ? 17.860 -6.965 -1.879 1.00 23.49 201 VAL B N 1
ATOM 4385 C CA . VAL B 1 215 ? 17.788 -5.510 -1.873 1.00 24.65 201 VAL B CA 1
ATOM 4386 C C . VAL B 1 215 ? 17.444 -5.120 -0.455 1.00 25.57 201 VAL B C 1
ATOM 4387 O O . VAL B 1 215 ? 16.356 -5.442 0.045 1.00 25.87 201 VAL B O 1
ATOM 4391 N N . VAL B 1 216 ? 18.390 -4.461 0.207 1.00 26.87 202 VAL B N 1
ATOM 4392 C CA . VAL B 1 216 ? 18.239 -4.181 1.635 1.00 29.45 202 VAL B CA 1
ATOM 4393 C C . VAL B 1 216 ? 17.474 -2.891 1.835 1.00 32.61 202 VAL B C 1
ATOM 4394 O O . VAL B 1 216 ? 17.442 -2.044 0.931 1.00 33.20 202 VAL B O 1
ATOM 4398 N N . SER B 1 217 ? 16.873 -2.729 3.017 1.00 35.12 203 SER B N 1
ATOM 4399 C CA . SER B 1 217 ? 15.998 -1.582 3.256 1.00 38.16 203 SER B CA 1
ATOM 4400 C C . SER B 1 217 ? 16.810 -0.300 3.081 1.00 38.24 203 SER B C 1
ATOM 4401 O O . SER B 1 217 ? 18.031 -0.305 3.260 1.00 37.49 203 SER B O 1
ATOM 4404 N N . ALA B 1 218 ? 16.134 0.761 2.648 1.00 39.30 204 ALA B N 1
ATOM 4405 C CA . ALA B 1 218 ? 16.802 1.989 2.234 1.00 40.03 204 ALA B CA 1
ATOM 4406 C C . ALA B 1 218 ? 17.796 2.477 3.305 1.00 40.30 204 ALA B C 1
ATOM 4407 O O . ALA B 1 218 ? 17.531 2.384 4.505 1.00 41.49 204 ALA B O 1
ATOM 4409 N N . ASP B 1 219 ? 18.946 2.971 2.868 1.00 39.91 205 ASP B N 1
ATOM 4410 C CA . ASP B 1 219 ? 19.950 3.508 3.791 1.00 39.96 205 ASP B CA 1
ATOM 4411 C C . ASP B 1 219 ? 20.606 4.712 3.113 1.00 40.67 205 ASP B C 1
ATOM 4412 O O . ASP B 1 219 ? 20.544 4.828 1.879 1.00 40.82 205 ASP B O 1
ATOM 4417 N N . LYS B 1 220 ? 21.221 5.601 3.896 1.00 40.90 206 LYS B N 1
ATOM 4418 C CA . LYS B 1 220 ? 21.920 6.762 3.338 1.00 41.66 206 LYS B CA 1
ATOM 4419 C C . LYS B 1 220 ? 23.097 6.320 2.465 1.00 41.08 206 LYS B C 1
ATOM 4420 O O . LYS B 1 220 ? 23.863 5.406 2.844 1.00 39.86 206 LYS B O 1
ATOM 4423 N N . LYS B 1 221 ? 23.238 6.975 1.309 1.00 41.17 207 LYS B N 1
ATOM 4424 C CA . LYS B 1 221 ? 24.272 6.628 0.327 1.00 40.33 207 LYS B CA 1
ATOM 4425 C C . LYS B 1 221 ? 25.660 7.079 0.752 1.00 39.97 207 LYS B C 1
ATOM 4426 O O . LYS B 1 221 ? 25.851 8.215 1.148 1.00 40.21 207 LYS B O 1
ATOM 4432 N N . GLN B 1 222 ? 26.620 6.161 0.665 1.00 38.31 208 GLN B N 1
ATOM 4433 C CA . GLN B 1 222 ? 28.013 6.432 1.014 1.00 38.18 208 GLN B CA 1
ATOM 4434 C C . GLN B 1 222 ? 28.704 7.010 -0.224 1.00 38.30 208 GLN B C 1
ATOM 4435 O O . GLN B 1 222 ? 28.075 7.123 -1.276 1.00 38.44 208 GLN B O 1
ATOM 4441 N N . THR B 1 223 ? 29.969 7.416 -0.083 1.00 38.47 209 THR B N 1
ATOM 4442 C CA . THR B 1 223 ? 30.711 8.011 -1.191 1.00 38.07 209 THR B CA 1
ATOM 4443 C C . THR B 1 223 ? 30.424 7.332 -2.554 1.00 35.69 209 THR B C 1
ATOM 4444 O O . THR B 1 223 ? 30.288 6.125 -2.635 1.00 34.89 209 THR B O 1
ATOM 4448 N N . GLY B 1 224 ? 30.291 8.119 -3.619 1.00 29.22 210 GLY B N 1
ATOM 4449 C CA . GLY B 1 224 ? 30.223 7.560 -4.972 1.00 28.11 210 GLY B CA 1
ATOM 4450 C C . GLY B 1 224 ? 31.470 6.748 -5.303 1.00 26.36 210 GLY B C 1
ATOM 4451 O O . GLY B 1 224 ? 32.583 7.035 -4.795 1.00 26.16 210 GLY B O 1
ATOM 4452 N N . SER B 1 225 ? 31.322 5.764 -6.173 1.00 24.82 211 SER B N 1
ATOM 4453 C CA . SER B 1 225 ? 32.425 4.833 -6.405 1.00 23.59 211 SER B CA 1
ATOM 4454 C C . SER B 1 225 ? 33.577 5.395 -7.246 1.00 22.56 211 SER B C 1
ATOM 4455 O O . SER B 1 225 ? 34.722 5.057 -6.996 1.00 21.68 211 SER B O 1
ATOM 4458 N N . THR B 1 226 ? 33.287 6.278 -8.201 1.00 22.78 212 THR B N 1
ATOM 4459 C CA . THR B 1 226 ? 34.351 6.854 -9.039 1.00 22.68 212 THR B CA 1
ATOM 4460 C C . THR B 1 226 ? 35.284 7.695 -8.150 1.00 22.55 212 THR B C 1
ATOM 4461 O O . THR B 1 226 ? 36.500 7.464 -8.130 1.00 22.71 212 THR B O 1
ATOM 4465 N N . VAL B 1 227 ? 34.715 8.648 -7.405 1.00 22.72 213 VAL B N 1
ATOM 4466 C CA . VAL B 1 227 ? 35.506 9.516 -6.528 1.00 22.73 213 VAL B CA 1
ATOM 4467 C C . VAL B 1 227 ? 36.086 8.633 -5.405 1.00 21.68 213 VAL B C 1
ATOM 4468 O O . VAL B 1 227 ? 37.249 8.794 -5.011 1.00 21.35 213 VAL B O 1
ATOM 4472 N N . GLY B 1 228 ? 35.261 7.725 -4.892 1.00 21.17 214 GLY B N 1
ATOM 4473 C CA . GLY B 1 228 ? 35.660 6.870 -3.771 1.00 20.98 214 GLY B CA 1
ATOM 4474 C C . GLY B 1 228 ? 36.898 6.045 -4.109 1.00 19.77 214 GLY B C 1
ATOM 4475 O O . GLY B 1 228 ? 37.879 6.051 -3.354 1.00 21.45 214 GLY B O 1
ATOM 4476 N N . MET B 1 229 ? 36.902 5.372 -5.262 1.00 19.46 215 MET B N 1
ATOM 4477 C CA . MET B 1 229 ? 38.040 4.462 -5.555 1.00 18.37 215 MET B CA 1
ATOM 4478 C C . MET B 1 229 ? 39.330 5.249 -5.786 1.00 19.27 215 MET B C 1
ATOM 4479 O O . MET B 1 229 ? 40.436 4.754 -5.539 1.00 17.54 215 MET B O 1
ATOM 4484 N N . GLN B 1 230 ? 39.180 6.473 -6.300 1.00 19.45 216 GLN B N 1
ATOM 4485 C CA . GLN B 1 230 ? 40.336 7.346 -6.473 1.00 20.41 216 GLN B CA 1
ATOM 4486 C C . GLN B 1 230 ? 40.934 7.759 -5.130 1.00 19.72 216 GLN B C 1
ATOM 4487 O O . GLN B 1 230 ? 42.164 7.842 -4.998 1.00 21.33 216 GLN B O 1
ATOM 4493 N N A THR B 1 231 ? 40.081 8.009 -4.140 0.50 19.12 217 THR B N 1
ATOM 4494 N N B THR B 1 231 ? 40.109 8.022 -4.115 0.50 19.38 217 THR B N 1
ATOM 4495 C CA A THR B 1 231 ? 40.586 8.266 -2.791 0.50 19.13 217 THR B CA 1
ATOM 4496 C CA B THR B 1 231 ? 40.698 8.278 -2.783 0.50 19.62 217 THR B CA 1
ATOM 4497 C C A THR B 1 231 ? 41.381 7.063 -2.248 0.50 18.46 217 THR B C 1
ATOM 4498 C C B THR B 1 231 ? 41.428 7.042 -2.245 0.50 18.69 217 THR B C 1
ATOM 4499 O O A THR B 1 231 ? 42.419 7.232 -1.608 0.50 18.63 217 THR B O 1
ATOM 4500 O O B THR B 1 231 ? 42.467 7.165 -1.594 0.50 18.77 217 THR B O 1
ATOM 4507 N N . SER B 1 232 ? 40.896 5.856 -2.543 1.00 17.03 218 SER B N 1
ATOM 4508 C CA . SER B 1 232 ? 41.560 4.612 -2.177 1.00 17.61 218 SER B CA 1
ATOM 4509 C C . SER B 1 232 ? 42.932 4.488 -2.848 1.00 17.88 218 SER B C 1
ATOM 4510 O O . SER B 1 232 ? 43.906 4.117 -2.190 1.00 18.60 218 SER B O 1
ATOM 4513 N N . VAL B 1 233 ? 43.014 4.802 -4.142 1.00 18.57 219 VAL B N 1
ATOM 4514 C CA . VAL B 1 233 ? 44.316 4.804 -4.835 1.00 18.68 219 VAL B CA 1
ATOM 4515 C C . VAL B 1 233 ? 45.313 5.782 -4.159 1.00 19.94 219 VAL B C 1
ATOM 4516 O O . VAL B 1 233 ? 46.498 5.463 -4.006 1.00 20.19 219 VAL B O 1
ATOM 4520 N N . GLU B 1 234 ? 44.808 6.934 -3.722 1.00 19.77 220 GLU B N 1
ATOM 4521 C CA . GLU B 1 234 ? 45.624 7.986 -3.122 1.00 21.80 220 GLU B CA 1
ATOM 4522 C C . GLU B 1 234 ? 46.053 7.669 -1.694 1.00 21.72 220 GLU B C 1
ATOM 4523 O O . GLU B 1 234 ? 47.079 8.154 -1.254 1.00 22.22 220 GLU B O 1
ATOM 4529 N N . THR B 1 235 ? 45.277 6.871 -0.965 1.00 19.64 221 THR B N 1
ATOM 4530 C CA . THR B 1 235 ? 45.519 6.790 0.475 1.00 20.67 221 THR B CA 1
ATOM 4531 C C . THR B 1 235 ? 45.620 5.382 1.060 1.00 20.62 221 THR B C 1
ATOM 4532 O O . THR B 1 235 ? 46.040 5.244 2.184 1.00 21.60 221 THR B O 1
ATOM 4536 N N . SER B 1 236 ? 45.205 4.340 0.323 1.00 19.36 222 SER B N 1
ATOM 4537 C CA . SER B 1 236 ? 45.257 2.967 0.847 1.00 19.75 222 SER B CA 1
ATOM 4538 C C . SER B 1 236 ? 46.533 2.217 0.444 1.00 20.52 222 SER B C 1
ATOM 4539 O O . SER B 1 236 ? 46.714 1.874 -0.736 1.00 21.21 222 SER B O 1
ATOM 4542 N N . THR B 1 237 ? 47.378 1.902 1.420 1.00 21.97 223 THR B N 1
ATOM 4543 C CA . THR B 1 237 ? 48.514 0.981 1.149 1.00 22.44 223 THR B CA 1
ATOM 4544 C C . THR B 1 237 ? 48.072 -0.474 0.889 1.00 21.95 223 THR B C 1
ATOM 4545 O O . THR B 1 237 ? 48.730 -1.226 0.111 1.00 22.29 223 THR B O 1
ATOM 4549 N N . LEU B 1 238 ? 46.979 -0.883 1.532 1.00 19.50 224 LEU B N 1
ATOM 4550 C CA . LEU B 1 238 ? 46.464 -2.250 1.328 1.00 18.57 224 LEU B CA 1
ATOM 4551 C C . LEU B 1 238 ? 45.991 -2.451 -0.097 1.00 18.46 224 LEU B C 1
ATOM 4552 O O . LEU B 1 238 ? 46.129 -3.555 -0.662 1.00 18.67 224 LEU B O 1
ATOM 4557 N N . LEU B 1 239 ? 45.421 -1.397 -0.670 1.00 17.45 225 LEU B N 1
ATOM 4558 C CA . LEU B 1 239 ? 45.010 -1.445 -2.074 1.00 17.02 225 LEU B CA 1
ATOM 4559 C C . LEU B 1 239 ? 46.149 -1.730 -3.059 1.00 17.57 225 LEU B C 1
ATOM 4560 O O . LEU B 1 239 ? 45.976 -2.520 -4.004 1.00 18.06 225 LEU B O 1
ATOM 4565 N N . LYS B 1 240 ? 47.284 -1.055 -2.901 1.00 18.62 226 LYS B N 1
ATOM 4566 C CA . LYS B 1 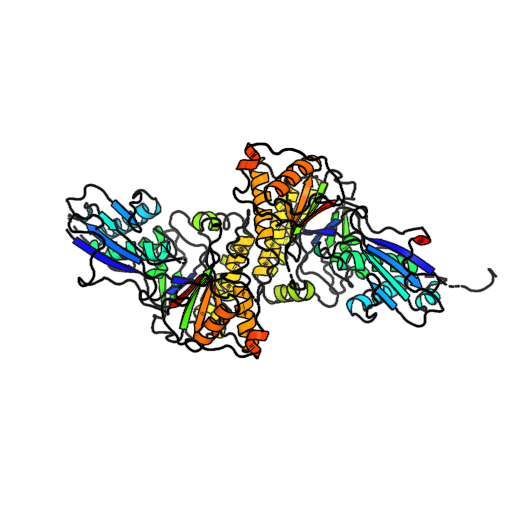240 ? 48.437 -1.335 -3.763 1.00 19.87 226 LYS B CA 1
ATOM 4567 C C . LYS B 1 240 ? 48.906 -2.775 -3.630 1.00 19.54 226 LYS B C 1
ATOM 4568 O O . LYS B 1 240 ? 49.166 -3.460 -4.649 1.00 19.13 226 LYS B O 1
ATOM 4574 N N . PHE B 1 241 ? 49.038 -3.259 -2.388 1.00 18.52 227 PHE B N 1
ATOM 4575 C CA . PHE B 1 241 ? 49.395 -4.682 -2.195 1.00 19.11 227 PHE B CA 1
ATOM 4576 C C . PHE B 1 241 ? 48.360 -5.596 -2.874 1.00 17.77 227 PHE B C 1
ATOM 4577 O O . PHE B 1 241 ? 48.709 -6.566 -3.566 1.00 17.88 227 PHE B O 1
ATOM 4585 N N . ARG B 1 242 ? 47.077 -5.307 -2.666 1.00 16.40 228 ARG B N 1
ATOM 4586 C CA . ARG B 1 242 ? 46.034 -6.118 -3.304 1.00 17.19 228 ARG B CA 1
ATOM 4587 C C . ARG B 1 242 ? 46.254 -6.185 -4.827 1.00 18.05 228 ARG B C 1
ATOM 4588 O O . ARG B 1 242 ? 46.251 -7.281 -5.407 1.00 17.52 228 ARG B O 1
ATOM 4596 N N . ALA B 1 243 ? 46.435 -5.022 -5.472 1.00 18.01 229 ALA B N 1
ATOM 4597 C CA . ALA B 1 243 ? 46.459 -4.976 -6.953 1.00 19.76 229 ALA B CA 1
ATOM 4598 C C . ALA B 1 243 ? 47.711 -5.681 -7.497 1.00 20.78 229 ALA B C 1
ATOM 4599 O O . ALA B 1 243 ? 47.657 -6.388 -8.514 1.00 22.30 229 ALA B O 1
ATOM 4601 N N . GLU B 1 244 ? 48.825 -5.514 -6.795 1.00 21.62 230 GLU B N 1
ATOM 4602 C CA . GLU B 1 244 ? 50.084 -6.034 -7.268 1.00 23.12 230 GLU B CA 1
ATOM 4603 C C . GLU B 1 244 ? 50.330 -7.487 -6.898 1.00 22.14 230 GLU B C 1
ATOM 4604 O O . GLU B 1 244 ? 50.975 -8.219 -7.661 1.00 23.26 230 GLU B O 1
ATOM 4610 N N . SER B 1 245 ? 49.849 -7.901 -5.734 1.00 19.84 231 SER B N 1
ATOM 4611 C CA . SER B 1 245 ? 50.283 -9.153 -5.124 1.00 20.15 231 SER B CA 1
ATOM 4612 C C . SER B 1 245 ? 49.178 -10.173 -4.830 1.00 19.94 231 SER B C 1
ATOM 4613 O O . SER B 1 245 ? 49.482 -11.333 -4.472 1.00 20.23 231 SER B O 1
ATOM 4616 N N . VAL B 1 246 ? 47.924 -9.753 -4.962 1.00 17.02 232 VAL B N 1
ATOM 4617 C CA . VAL B 1 246 ? 46.810 -10.666 -4.697 1.00 17.19 232 VAL B CA 1
ATOM 4618 C C . VAL B 1 246 ? 45.992 -10.956 -5.967 1.00 17.87 232 VAL B C 1
ATOM 4619 O O . VAL B 1 246 ? 45.740 -12.130 -6.308 1.00 17.94 232 VAL B O 1
ATOM 4623 N N . VAL B 1 247 ? 45.554 -9.897 -6.656 1.00 18.49 233 VAL B N 1
ATOM 4624 C CA . VAL B 1 247 ? 44.574 -10.079 -7.728 1.00 18.47 233 VAL B CA 1
ATOM 4625 C C . VAL B 1 247 ? 45.079 -10.905 -8.945 1.00 19.58 233 VAL B C 1
ATOM 4626 O O . VAL B 1 247 ? 44.295 -11.720 -9.443 1.00 18.88 233 VAL B O 1
ATOM 4630 N N . PRO B 1 248 ? 46.340 -10.699 -9.410 1.00 20.31 234 PRO B N 1
ATOM 4631 C CA . PRO B 1 248 ? 46.746 -11.505 -10.573 1.00 21.77 234 PRO B CA 1
ATOM 4632 C C . PRO B 1 248 ? 46.579 -13.013 -10.333 1.00 22.12 234 PRO B C 1
ATOM 4633 O O . PRO B 1 248 ? 46.024 -13.712 -11.191 1.00 22.15 234 PRO B O 1
ATOM 4637 N N . GLU B 1 249 ? 47.018 -13.484 -9.172 1.00 22.23 235 GLU B N 1
ATOM 4638 C CA . GLU B 1 249 ? 46.829 -14.901 -8.795 1.00 24.09 235 GLU B CA 1
ATOM 4639 C C . GLU B 1 249 ? 45.347 -15.265 -8.633 1.00 22.38 235 GLU B C 1
ATOM 4640 O O . GLU B 1 249 ? 44.922 -16.323 -9.106 1.00 20.81 235 GLU B O 1
ATOM 4646 N N . ARG B 1 250 ? 44.555 -14.408 -7.979 1.00 21.09 236 ARG B N 1
ATOM 4647 C CA . ARG B 1 250 ? 43.113 -14.720 -7.826 1.00 21.39 236 ARG B CA 1
ATOM 4648 C C . ARG B 1 250 ? 42.392 -14.783 -9.179 1.00 20.95 236 ARG B C 1
ATOM 4649 O O . ARG B 1 250 ? 41.426 -15.541 -9.317 1.00 21.90 236 ARG B O 1
ATOM 4657 N N . MET B 1 251 ? 42.823 -13.975 -10.153 1.00 20.49 237 MET B N 1
ATOM 4658 C CA . MET B 1 251 ? 42.211 -14.023 -11.502 1.00 20.13 237 MET B CA 1
ATOM 4659 C C . MET B 1 251 ? 42.377 -15.430 -12.079 1.00 20.58 237 MET B C 1
ATOM 4660 O O . MET B 1 251 ? 41.438 -15.996 -12.654 1.00 19.97 237 MET B O 1
ATOM 4665 N N . LYS B 1 252 ? 43.567 -15.995 -11.903 1.00 20.28 238 LYS B N 1
ATOM 4666 C CA . LYS B 1 252 ? 43.860 -17.321 -12.430 1.00 21.61 238 LYS B CA 1
ATOM 4667 C C . LYS B 1 252 ? 43.092 -18.403 -11.686 1.00 21.71 238 LYS B C 1
ATOM 4668 O O . LYS B 1 252 ? 42.529 -19.325 -12.316 1.00 20.74 238 LYS B O 1
ATOM 4674 N N . GLU B 1 253 ? 43.051 -18.300 -10.355 1.00 21.06 239 GLU B N 1
ATOM 4675 C CA . GLU B 1 253 ? 42.301 -19.272 -9.552 1.00 21.79 239 GLU B CA 1
ATOM 4676 C C . GLU B 1 253 ? 40.809 -19.231 -9.870 1.00 20.53 239 GLU B C 1
ATOM 4677 O O . GLU B 1 253 ? 40.174 -20.297 -10.021 1.00 19.68 239 GLU B O 1
ATOM 4683 N N . MET B 1 254 ? 40.257 -18.014 -9.997 1.00 19.25 240 MET B N 1
ATOM 4684 C CA . MET B 1 254 ? 38.862 -17.844 -10.319 1.00 18.71 240 MET B CA 1
ATOM 4685 C C . MET B 1 254 ? 38.507 -18.412 -11.690 1.00 19.53 240 MET B C 1
ATOM 4686 O O . MET B 1 254 ? 37.456 -19.076 -11.843 1.00 19.09 240 MET B O 1
ATOM 4691 N N . THR B 1 255 ? 39.334 -18.082 -12.678 1.00 18.92 241 THR B N 1
ATOM 4692 C CA . THR B 1 255 ? 39.205 -18.615 -14.022 1.00 20.34 241 THR B CA 1
ATOM 4693 C C . THR B 1 255 ? 39.134 -20.135 -13.990 1.00 21.00 241 THR B C 1
ATOM 4694 O O . THR B 1 255 ? 38.237 -20.709 -14.600 1.00 21.45 241 THR B O 1
ATOM 4698 N N A ARG B 1 256 ? 40.053 -20.779 -13.268 0.50 21.46 242 ARG B N 1
ATOM 4699 N N B ARG B 1 256 ? 40.060 -20.794 -13.278 0.50 21.41 242 ARG B N 1
ATOM 4700 C CA A ARG B 1 256 ? 40.052 -22.234 -13.164 0.50 21.26 242 ARG B CA 1
ATOM 4701 C CA B ARG B 1 256 ? 40.018 -22.257 -13.184 0.50 21.13 242 ARG B CA 1
ATOM 4702 C C A ARG B 1 256 ? 38.770 -22.805 -12.532 0.50 21.24 242 ARG B C 1
ATOM 4703 C C B ARG B 1 256 ? 38.730 -22.793 -12.555 0.50 21.17 242 ARG B C 1
ATOM 4704 O O A ARG B 1 256 ? 38.221 -23.804 -13.033 0.50 20.51 242 ARG B O 1
ATOM 4705 O O B ARG B 1 256 ? 38.153 -23.774 -13.063 0.50 20.41 242 ARG B O 1
ATOM 4720 N N . CYS B 1 257 ? 38.299 -22.180 -11.449 1.00 19.75 243 CYS B N 1
ATOM 4721 C CA . CYS B 1 257 ? 37.076 -22.631 -10.761 1.00 20.74 243 CYS B CA 1
ATOM 4722 C C . CYS B 1 257 ? 35.850 -22.519 -11.669 1.00 20.20 243 CYS B C 1
ATOM 4723 O O . CYS B 1 257 ? 34.984 -23.412 -11.673 1.00 19.85 243 CYS B O 1
ATOM 4726 N N . ILE B 1 258 ? 35.776 -21.420 -12.418 1.00 19.31 244 ILE B N 1
ATOM 4727 C CA . ILE B 1 258 ? 34.711 -21.245 -13.419 1.00 19.70 244 ILE B CA 1
ATOM 4728 C C . ILE B 1 258 ? 34.781 -22.344 -14.528 1.00 19.82 244 ILE B C 1
ATOM 4729 O O . ILE B 1 258 ? 33.769 -23.017 -14.818 1.00 19.94 244 ILE B O 1
ATOM 4734 N N A GLN B 1 259 ? 35.980 -22.530 -15.085 0.50 21.65 245 GLN B N 1
ATOM 4735 N N B GLN B 1 259 ? 35.942 -22.535 -15.146 0.50 21.44 245 GLN B N 1
ATOM 4736 C CA A GLN B 1 259 ? 36.252 -23.526 -16.135 0.50 22.54 245 GLN B CA 1
ATOM 4737 C CA B GLN B 1 259 ? 36.033 -23.552 -16.194 0.50 22.03 245 GLN B CA 1
ATOM 4738 C C A GLN B 1 259 ? 35.846 -24.938 -15.708 0.50 23.00 245 GLN B C 1
ATOM 4739 C C B GLN B 1 259 ? 35.585 -24.906 -15.634 0.50 22.46 245 GLN B C 1
ATOM 4740 O O A GLN B 1 259 ? 35.367 -25.732 -16.525 0.50 23.09 245 GLN B O 1
ATOM 4741 O O B GLN B 1 259 ? 34.791 -25.614 -16.262 0.50 21.82 245 GLN B O 1
ATOM 4752 N N . GLU B 1 260 ? 36.037 -25.233 -14.426 1.00 22.12 246 GLU B N 1
ATOM 4753 C CA . GLU B 1 260 ? 35.730 -26.533 -13.834 1.00 24.33 246 GLU B CA 1
ATOM 4754 C C . GLU B 1 260 ? 34.344 -26.649 -13.171 1.00 23.85 246 GLU B C 1
ATOM 4755 O O . GLU B 1 260 ? 33.984 -27.720 -12.662 1.00 25.28 246 GLU B O 1
ATOM 4761 N N . GLN B 1 261 ? 33.567 -25.576 -13.178 1.00 21.95 247 GLN B N 1
ATOM 4762 C CA . GLN B 1 261 ? 32.284 -25.552 -12.478 1.00 22.19 247 GLN B CA 1
ATOM 4763 C C . GLN B 1 261 ? 32.489 -26.013 -11.028 1.00 21.85 247 GLN B C 1
ATOM 4764 O O . GLN B 1 261 ? 31.705 -26.795 -10.478 1.00 20.85 247 GLN B O 1
ATOM 4770 N N . ASP B 1 262 ? 33.548 -25.488 -10.413 1.00 21.77 248 ASP B N 1
ATOM 4771 C CA . ASP B 1 262 ? 33.900 -25.829 -9.040 1.00 22.18 248 ASP B CA 1
ATOM 4772 C C . ASP B 1 262 ? 33.177 -24.828 -8.132 1.00 21.48 248 ASP B C 1
ATOM 4773 O O . ASP B 1 262 ? 33.700 -23.745 -7.834 1.00 19.92 248 ASP B O 1
ATOM 4778 N N . PHE B 1 263 ? 31.979 -25.187 -7.692 1.00 21.03 249 PHE B N 1
ATOM 4779 C CA . PHE B 1 263 ? 31.229 -24.208 -6.896 1.00 20.88 249 PHE B CA 1
ATOM 4780 C C . PHE B 1 263 ? 31.912 -23.788 -5.570 1.00 20.59 249 PHE B C 1
ATOM 4781 O O . PHE B 1 263 ? 31.974 -22.619 -5.271 1.00 20.51 249 PHE B O 1
ATOM 4789 N N . GLN B 1 264 ? 32.360 -24.750 -4.762 1.00 21.27 250 GLN B N 1
ATOM 4790 C CA . GLN B 1 264 ? 33.011 -24.429 -3.505 1.00 22.29 250 GLN B CA 1
ATOM 4791 C C . GLN B 1 264 ? 34.226 -23.484 -3.698 1.00 21.24 250 GLN B C 1
ATOM 4792 O O . GLN B 1 264 ? 34.389 -22.498 -2.957 1.00 19.34 250 GLN B O 1
ATOM 4798 N N . GLY B 1 265 ? 35.050 -23.748 -4.714 1.00 21.35 251 GLY B N 1
ATOM 4799 C CA . GLY B 1 265 ? 36.218 -22.882 -5.003 1.00 20.55 251 GLY B CA 1
ATOM 4800 C C . GLY B 1 265 ? 35.818 -21.469 -5.430 1.00 19.61 251 GLY B C 1
ATOM 4801 O O . GLY B 1 265 ? 36.327 -20.468 -4.909 1.00 18.79 251 GLY B O 1
ATOM 4802 N N . PHE B 1 266 ? 34.915 -21.415 -6.408 1.00 17.93 252 PHE B N 1
ATOM 4803 C CA . PHE B 1 266 ? 34.336 -20.196 -6.901 1.00 17.62 252 PHE B CA 1
ATOM 4804 C C . PHE B 1 266 ? 33.726 -19.378 -5.767 1.00 17.05 252 PHE B C 1
ATOM 4805 O O . PHE B 1 266 ? 33.981 -18.168 -5.672 1.00 17.93 252 PHE B O 1
ATOM 4813 N N . ALA B 1 267 ? 32.944 -20.049 -4.925 1.00 16.31 253 ALA B N 1
ATOM 4814 C CA . ALA B 1 267 ? 32.225 -19.421 -3.807 1.00 16.93 253 ALA B CA 1
ATOM 4815 C C . ALA B 1 267 ? 33.175 -18.797 -2.766 1.00 16.76 253 ALA B C 1
ATOM 4816 O O . ALA B 1 267 ? 33.013 -17.635 -2.386 1.00 17.20 253 ALA B O 1
ATOM 4818 N N . GLN B 1 268 ? 34.160 -19.570 -2.327 1.00 18.16 254 GLN B N 1
ATOM 4819 C CA . GLN B 1 268 ? 35.133 -19.073 -1.334 1.00 19.68 254 GLN B CA 1
ATOM 4820 C C . GLN B 1 268 ? 35.921 -17.864 -1.849 1.00 18.35 254 GLN B C 1
ATOM 4821 O O . GLN B 1 268 ? 36.106 -16.859 -1.114 1.00 17.80 254 GLN B O 1
ATOM 4827 N N A LEU B 1 269 ? 36.408 -17.955 -3.092 0.50 17.67 255 LEU B N 1
ATOM 4828 N N B LEU B 1 269 ? 36.370 -17.957 -3.105 0.50 18.01 255 LEU B N 1
ATOM 4829 C CA A LEU B 1 269 ? 37.136 -16.848 -3.713 0.50 16.74 255 LEU B CA 1
ATOM 4830 C CA B LEU B 1 269 ? 37.132 -16.891 -3.753 0.50 17.50 255 LEU B CA 1
ATOM 4831 C C A LEU B 1 269 ? 36.249 -15.600 -3.857 0.50 16.49 255 LEU B C 1
ATOM 4832 C C B LEU B 1 269 ? 36.294 -15.618 -3.995 0.50 16.93 255 LEU B C 1
ATOM 4833 O O A LEU B 1 269 ? 36.673 -14.463 -3.556 0.50 15.80 255 LEU B O 1
ATOM 4834 O O B LEU B 1 269 ? 36.804 -14.482 -3.896 0.50 16.57 255 LEU B O 1
ATOM 4843 N N . THR B 1 270 ? 35.015 -15.815 -4.300 1.00 16.00 256 THR B N 1
ATOM 4844 C CA . THR B 1 270 ? 34.057 -14.711 -4.451 1.00 15.65 256 THR B CA 1
ATOM 4845 C C . THR B 1 270 ? 33.875 -13.970 -3.125 1.00 15.06 256 THR B C 1
ATOM 4846 O O . THR B 1 270 ? 33.996 -12.726 -3.079 1.00 14.93 256 THR B O 1
ATOM 4850 N N . MET B 1 271 ? 33.613 -14.714 -2.056 1.00 15.25 257 MET B N 1
ATOM 4851 C CA . MET B 1 271 ? 33.445 -14.079 -0.757 1.00 15.55 257 MET B CA 1
ATOM 4852 C C . MET B 1 271 ? 34.753 -13.389 -0.346 1.00 16.90 257 MET B C 1
ATOM 4853 O O . MET B 1 271 ? 34.728 -12.250 0.096 1.00 16.68 257 MET B O 1
ATOM 4858 N N . LYS B 1 272 ? 35.882 -14.068 -0.515 1.00 16.36 258 LYS B N 1
ATOM 4859 C CA . LYS B 1 272 ? 37.173 -13.494 -0.103 1.00 17.93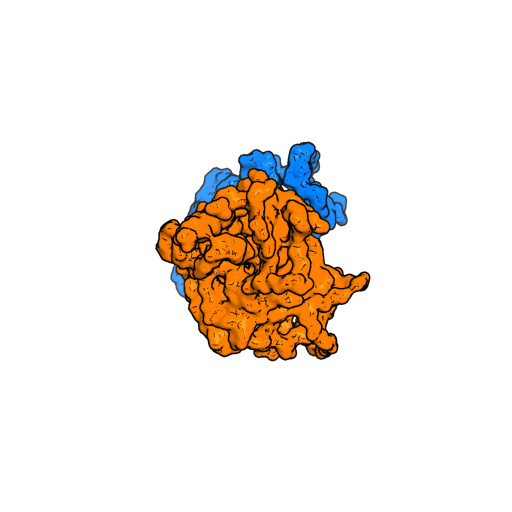 258 LYS B CA 1
ATOM 4860 C C . LYS B 1 272 ? 37.480 -12.196 -0.852 1.00 16.75 258 LYS B C 1
ATOM 4861 O O . LYS B 1 272 ? 37.993 -11.229 -0.262 1.00 16.40 258 LYS B O 1
ATOM 4867 N N . ASP B 1 273 ? 37.176 -12.162 -2.151 1.00 14.98 259 ASP B N 1
ATOM 4868 C CA . ASP B 1 273 ? 37.533 -10.978 -2.922 1.00 15.09 259 ASP B CA 1
ATOM 4869 C C . ASP B 1 273 ? 36.596 -9.827 -2.636 1.00 14.99 259 ASP B C 1
ATOM 4870 O O . ASP B 1 273 ? 37.013 -8.660 -2.648 1.00 14.27 259 ASP B O 1
ATOM 4875 N N . SER B 1 274 ? 35.333 -10.145 -2.363 1.00 13.91 260 SER B N 1
ATOM 4876 C CA . SER B 1 274 ? 34.394 -9.110 -1.935 1.00 14.15 260 SER B CA 1
ATOM 4877 C C . SER B 1 274 ? 34.861 -8.466 -0.605 1.00 15.51 260 SER B C 1
ATOM 4878 O O . SER B 1 274 ? 34.878 -7.223 -0.470 1.00 15.99 260 SER B O 1
ATOM 4881 N N . ASN B 1 275 ? 35.205 -9.307 0.377 1.00 14.92 261 ASN B N 1
ATOM 4882 C CA . ASN B 1 275 ? 35.654 -8.806 1.665 1.00 16.03 261 ASN B CA 1
ATOM 4883 C C . ASN B 1 275 ? 36.944 -7.996 1.530 1.00 15.93 261 ASN B C 1
ATOM 4884 O O . ASN B 1 275 ? 37.131 -7.011 2.236 1.00 15.13 261 ASN B O 1
ATOM 4889 N N . GLN B 1 276 ? 37.822 -8.412 0.618 1.00 15.25 262 GLN B N 1
ATOM 4890 C CA . GLN B 1 276 ? 39.079 -7.699 0.453 1.00 15.22 262 GLN B CA 1
ATOM 4891 C C . GLN B 1 276 ? 38.862 -6.328 -0.162 1.00 16.42 262 GLN B C 1
ATOM 4892 O O . GLN B 1 276 ? 39.493 -5.333 0.253 1.00 16.44 262 GLN B O 1
ATOM 4898 N N . PHE B 1 277 ? 37.983 -6.280 -1.167 1.00 15.47 263 PHE B N 1
ATOM 4899 C CA . PHE B 1 277 ? 37.590 -5.025 -1.794 1.00 16.89 263 PHE B CA 1
ATOM 4900 C C . PHE B 1 277 ? 37.092 -4.048 -0.699 1.00 16.28 263 PHE B C 1
ATOM 4901 O O . PHE B 1 277 ? 37.583 -2.921 -0.578 1.00 16.43 263 PHE B O 1
ATOM 4909 N N . HIS B 1 278 ? 36.139 -4.509 0.113 1.00 16.15 264 HIS B N 1
ATOM 4910 C CA . HIS B 1 278 ? 35.582 -3.655 1.160 1.00 17.07 264 HIS B CA 1
ATOM 4911 C C . HIS B 1 278 ? 36.598 -3.347 2.270 1.00 16.49 264 HIS B C 1
ATOM 4912 O O . HIS B 1 278 ? 36.524 -2.296 2.897 1.00 15.75 264 HIS B O 1
ATOM 4919 N N . ALA B 1 279 ? 37.535 -4.268 2.499 1.00 15.75 265 ALA B N 1
ATOM 4920 C CA . ALA B 1 279 ? 38.672 -3.985 3.389 1.00 16.00 265 ALA B CA 1
ATOM 4921 C C . ALA B 1 279 ? 39.496 -2.790 2.891 1.00 15.25 265 ALA B C 1
ATOM 4922 O O . ALA B 1 279 ? 39.836 -1.911 3.697 1.00 15.05 265 ALA B O 1
ATOM 4924 N N . THR B 1 280 ? 39.799 -2.737 1.597 1.00 14.92 266 THR B N 1
ATOM 4925 C CA . THR B 1 280 ? 40.589 -1.602 1.067 1.00 14.57 266 THR B CA 1
ATOM 4926 C C . THR B 1 280 ? 39.815 -0.261 1.164 1.00 15.82 266 THR B C 1
ATOM 4927 O O . THR B 1 280 ? 40.425 0.829 1.372 1.00 14.64 266 THR B O 1
ATOM 4931 N N . CYS B 1 281 ? 38.491 -0.348 1.062 1.00 15.39 267 CYS B N 1
ATOM 4932 C CA . CYS B 1 281 ? 37.628 0.797 1.352 1.00 16.58 267 CYS B CA 1
ATOM 4933 C C . CYS B 1 281 ? 37.758 1.235 2.823 1.00 16.44 267 CYS B C 1
ATOM 4934 O O . CYS B 1 281 ? 37.819 2.443 3.113 1.00 16.06 267 CYS B O 1
ATOM 4937 N N . LEU B 1 282 ? 37.761 0.267 3.746 1.00 16.68 268 LEU B N 1
ATOM 4938 C CA . LEU B 1 282 ? 37.901 0.605 5.166 1.00 18.87 268 LEU B CA 1
ATOM 4939 C C . LEU B 1 282 ? 39.275 1.241 5.458 1.00 18.53 268 LEU B C 1
ATOM 4940 O O . LEU B 1 282 ? 39.389 2.060 6.363 1.00 19.16 268 LEU B O 1
ATOM 4945 N N . ASP B 1 283 ? 40.288 0.831 4.691 1.00 17.32 269 ASP B N 1
ATOM 4946 C CA . ASP B 1 283 ? 41.683 1.306 4.807 1.00 17.41 269 ASP B CA 1
ATOM 4947 C C . ASP B 1 283 ? 41.938 2.654 4.126 1.00 16.66 269 ASP B C 1
ATOM 4948 O O . ASP B 1 283 ? 43.033 3.224 4.249 1.00 17.45 269 ASP B O 1
ATOM 4953 N N . THR B 1 284 ? 40.950 3.139 3.382 1.00 17.34 270 THR B N 1
ATOM 4954 C CA . THR B 1 284 ? 40.994 4.472 2.728 1.00 17.15 270 THR B CA 1
ATOM 4955 C C . THR B 1 284 ? 40.916 5.596 3.746 1.00 17.24 270 THR B C 1
ATOM 4956 O O . THR B 1 284 ? 40.409 5.385 4.848 1.00 17.17 270 THR B O 1
ATOM 4960 N N . PHE B 1 285 ? 41.468 6.769 3.412 1.00 16.71 271 PHE B N 1
ATOM 4961 C CA . PHE B 1 285 ? 41.407 7.919 4.340 1.00 18.64 271 PHE B CA 1
ATOM 4962 C C . PHE B 1 285 ? 40.860 9.138 3.635 1.00 18.93 271 PHE B C 1
ATOM 4963 O O . PHE B 1 285 ? 41.504 9.631 2.719 1.00 19.58 271 PHE B O 1
ATOM 4971 N N . PRO B 1 286 ? 39.691 9.627 4.073 1.00 19.45 272 PRO B N 1
ATOM 4972 C CA . PRO B 1 286 ? 38.836 9.022 5.118 1.00 19.03 272 PRO B CA 1
ATOM 4973 C C . PRO B 1 286 ? 38.211 7.687 4.637 1.00 18.32 272 PRO B C 1
ATOM 4974 O O . PRO B 1 286 ? 38.138 7.461 3.427 1.00 17.58 272 PRO B O 1
ATOM 4978 N N . PRO B 1 287 ? 37.785 6.807 5.573 1.00 18.94 273 PRO B N 1
ATOM 4979 C CA . PRO B 1 287 ? 37.366 5.461 5.177 1.00 18.46 273 PRO B CA 1
ATOM 4980 C C . PRO B 1 287 ? 36.025 5.452 4.468 1.00 19.75 273 PRO B C 1
ATOM 4981 O O . PRO B 1 287 ? 35.193 6.311 4.729 1.00 19.09 273 PRO B O 1
ATOM 4985 N N . ILE B 1 288 ? 35.816 4.454 3.626 1.00 19.30 274 ILE B N 1
ATOM 4986 C CA . ILE B 1 288 ? 34.553 4.313 2.922 1.00 20.32 274 ILE B CA 1
ATOM 4987 C C . ILE B 1 288 ? 33.962 3.001 3.383 1.00 21.01 274 ILE B C 1
ATOM 4988 O O . ILE B 1 288 ? 34.652 1.976 3.340 1.00 19.74 274 ILE B O 1
ATOM 4993 N N . SER B 1 289 ? 32.712 3.030 3.845 1.00 21.22 275 SER B N 1
ATOM 4994 C CA . SER B 1 289 ? 32.091 1.813 4.384 1.00 23.18 275 SER B CA 1
ATOM 4995 C C . SER B 1 289 ? 30.720 1.530 3.745 1.00 23.22 275 SER B C 1
ATOM 4996 O O . SER B 1 289 ? 29.693 2.086 4.157 1.00 25.65 275 SER B O 1
ATOM 4999 N N . TYR B 1 290 ? 30.715 0.663 2.745 1.00 21.00 276 TYR B N 1
ATOM 5000 C CA . TYR B 1 290 ? 29.490 0.410 1.960 1.00 20.77 276 TYR B CA 1
ATOM 5001 C C . TYR B 1 290 ? 28.562 -0.602 2.628 1.00 20.84 276 TYR B C 1
ATOM 5002 O O . TYR B 1 290 ? 27.350 -0.552 2.440 1.00 20.20 276 TYR B O 1
A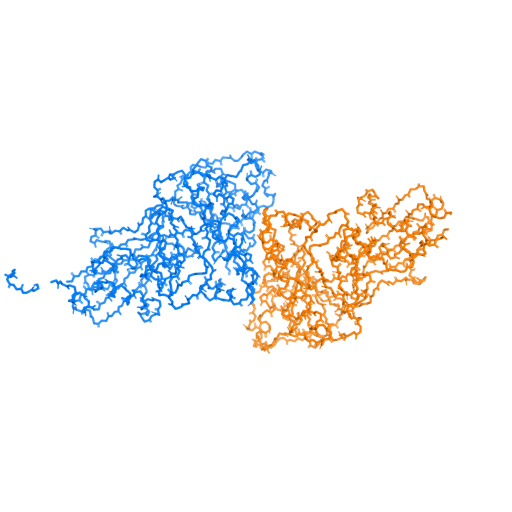TOM 5011 N N . LEU B 1 291 ? 29.128 -1.516 3.407 1.00 19.53 277 LEU B N 1
ATOM 5012 C CA . LEU B 1 291 ? 28.314 -2.534 4.074 1.00 20.44 277 LEU B CA 1
ATOM 5013 C C . LEU B 1 291 ? 27.665 -1.937 5.322 1.00 20.20 277 LEU B C 1
ATOM 5014 O O . LEU B 1 291 ? 28.289 -1.171 6.040 1.00 20.75 277 LEU B O 1
ATOM 5019 N N . ASN B 1 292 ? 26.401 -2.266 5.560 1.00 20.21 278 ASN B N 1
ATOM 5020 C CA . ASN B 1 292 ? 25.738 -1.833 6.787 1.00 20.70 278 ASN B CA 1
ATOM 5021 C C . ASN B 1 292 ? 25.428 -3.023 7.699 1.00 20.12 278 ASN B C 1
ATOM 5022 O O . ASN B 1 292 ? 25.906 -4.119 7.427 1.00 19.38 278 ASN B O 1
ATOM 5027 N N . ASP B 1 293 ? 24.707 -2.796 8.805 1.00 19.80 279 ASP B N 1
ATOM 5028 C CA . ASP B 1 293 ? 24.433 -3.859 9.788 1.00 21.61 279 ASP B CA 1
ATOM 5029 C C . ASP B 1 293 ? 23.631 -5.010 9.135 1.00 20.69 279 ASP B C 1
ATOM 5030 O O . ASP B 1 293 ? 23.849 -6.171 9.448 1.00 20.72 279 ASP B O 1
ATOM 5035 N N . THR B 1 294 ? 22.726 -4.668 8.224 1.00 20.59 280 THR B N 1
ATOM 5036 C CA . THR B 1 294 ? 21.997 -5.681 7.425 1.00 20.70 280 THR B CA 1
ATOM 5037 C C . THR B 1 294 ? 22.959 -6.490 6.542 1.00 18.96 280 THR B C 1
ATOM 5038 O O . THR B 1 294 ? 22.941 -7.728 6.577 1.00 18.47 280 THR B O 1
ATOM 5042 N N . SER B 1 295 ? 23.823 -5.810 5.788 1.00 18.14 281 SER B N 1
ATOM 5043 C CA . SER B 1 295 ? 24.856 -6.533 4.990 1.00 17.99 281 SER B CA 1
ATOM 5044 C C . SER B 1 295 ? 25.578 -7.531 5.883 1.00 18.03 281 SER B C 1
ATOM 5045 O O . SER B 1 295 ? 25.754 -8.695 5.508 1.00 19.19 281 SER B O 1
ATOM 5048 N N A ARG B 1 296 ? 26.001 -7.056 7.058 0.50 19.12 282 ARG B N 1
ATOM 5049 N N B ARG B 1 296 ? 26.012 -7.094 7.057 0.50 18.66 282 ARG B N 1
ATOM 5050 C CA A ARG B 1 296 ? 26.738 -7.859 8.047 0.50 19.98 282 ARG B CA 1
ATOM 5051 C CA B ARG B 1 296 ? 26.795 -7.978 7.920 0.50 18.93 282 ARG B CA 1
ATOM 5052 C C A ARG B 1 296 ? 25.940 -9.099 8.447 0.50 20.02 282 ARG B C 1
ATOM 5053 C C B ARG B 1 296 ? 25.949 -9.125 8.511 0.50 19.52 282 ARG B C 1
ATOM 5054 O O A ARG B 1 296 ? 26.491 -10.200 8.527 0.50 19.19 282 ARG B O 1
ATOM 5055 O O B ARG B 1 296 ? 26.478 -10.205 8.771 0.50 18.81 282 ARG B O 1
ATOM 5070 N N . ARG B 1 297 ? 24.639 -8.908 8.673 1.00 20.14 283 ARG B N 1
ATOM 5071 C CA . ARG B 1 297 ? 23.746 -9.991 9.070 1.00 20.71 283 ARG B CA 1
ATOM 5072 C C . ARG B 1 297 ? 23.528 -11.012 7.941 1.00 20.95 283 ARG B C 1
ATOM 5073 O O . ARG B 1 297 ? 23.396 -12.219 8.218 1.00 20.25 283 ARG B O 1
ATOM 5081 N N . ILE B 1 298 ? 23.519 -10.528 6.697 1.00 18.84 284 ILE B N 1
ATOM 5082 C CA . ILE B 1 298 ? 23.425 -11.415 5.518 1.00 19.22 284 ILE B CA 1
ATOM 5083 C C . ILE B 1 298 ? 24.704 -12.234 5.410 1.00 18.62 284 ILE B C 1
ATOM 5084 O O . ILE B 1 298 ? 24.667 -13.422 5.118 1.00 18.62 284 ILE B O 1
ATOM 5089 N N . ILE B 1 299 ? 25.847 -11.596 5.653 1.00 18.36 285 ILE B N 1
ATOM 5090 C CA . ILE B 1 299 ? 27.123 -12.318 5.643 1.00 18.18 285 ILE B CA 1
ATOM 5091 C C . ILE B 1 299 ? 27.119 -13.455 6.681 1.00 19.22 285 ILE B C 1
ATOM 5092 O O . ILE B 1 299 ? 27.574 -14.591 6.423 1.00 19.14 285 ILE B O 1
ATOM 5097 N N . GLN B 1 300 ? 26.573 -13.155 7.853 1.00 19.28 286 GLN B N 1
ATOM 5098 C CA . GLN B 1 300 ? 26.540 -14.111 8.929 1.00 21.14 286 GLN B CA 1
ATOM 5099 C C . GLN B 1 300 ? 25.548 -15.242 8.592 1.00 21.10 286 GLN B C 1
ATOM 5100 O O . GLN B 1 300 ? 25.822 -16.387 8.862 1.00 21.87 286 GLN B O 1
ATOM 5103 N N . LEU B 1 301 ? 24.423 -14.898 7.984 1.00 20.74 287 LEU B N 1
ATOM 5104 C CA . LEU B 1 301 ? 23.469 -15.914 7.487 1.00 21.55 287 LEU B CA 1
ATOM 5105 C C . LEU B 1 301 ? 24.133 -16.905 6.514 1.00 21.02 287 LEU B C 1
ATOM 5106 O O . LEU B 1 301 ? 23.958 -18.102 6.643 1.00 21.62 287 LEU B O 1
ATOM 5111 N N . VAL B 1 302 ? 24.913 -16.392 5.567 1.00 19.83 288 VAL B N 1
ATOM 5112 C CA . VAL B 1 302 ? 25.606 -17.236 4.605 1.00 19.92 288 VAL B CA 1
ATOM 5113 C C . VAL B 1 302 ? 26.583 -18.220 5.272 1.00 19.97 288 VAL B C 1
ATOM 5114 O O . VAL B 1 302 ? 26.590 -19.411 4.936 1.00 20.60 288 VAL B O 1
ATOM 5118 N N . HIS B 1 303 ? 27.423 -17.726 6.185 1.00 18.99 289 HIS B N 1
ATOM 5119 C CA . HIS B 1 303 ? 28.370 -18.608 6.839 1.00 20.09 289 HIS B CA 1
ATOM 5120 C C . HIS B 1 303 ? 27.657 -19.650 7.727 1.00 21.56 289 HIS B C 1
ATOM 5121 O O . HIS B 1 303 ? 28.078 -20.811 7.781 1.00 21.49 289 HIS B O 1
ATOM 5128 N N . ARG B 1 304 ? 26.591 -19.234 8.414 1.00 21.73 290 ARG B N 1
ATOM 5129 C CA . ARG B 1 304 ? 25.866 -20.183 9.277 1.00 24.13 290 ARG B CA 1
ATOM 5130 C C . ARG B 1 304 ? 25.146 -21.245 8.461 1.00 23.77 290 ARG B C 1
ATOM 5131 O O . ARG B 1 304 ? 25.156 -22.425 8.843 1.00 24.58 290 ARG B O 1
ATOM 5139 N N . PHE B 1 305 ? 24.549 -20.822 7.342 1.00 22.57 291 PHE B N 1
ATOM 5140 C CA . PHE B 1 305 ? 23.883 -21.739 6.395 1.00 23.53 291 PHE B CA 1
ATOM 5141 C C . PHE B 1 305 ? 24.888 -22.777 5.887 1.00 23.88 2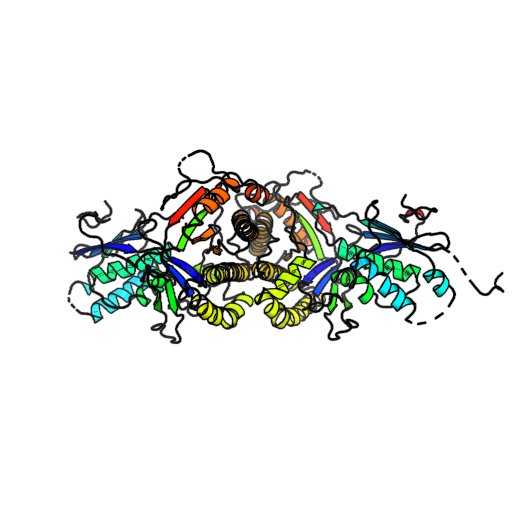91 PHE B C 1
ATOM 5142 O O . PHE B 1 305 ? 24.618 -23.997 5.913 1.00 25.32 291 PHE B O 1
ATOM 5150 N N . ASN B 1 306 ? 26.056 -22.306 5.447 1.00 22.93 292 ASN B N 1
ATOM 5151 C CA . ASN B 1 306 ? 27.095 -23.204 4.952 1.00 22.95 292 ASN B CA 1
ATOM 5152 C C . ASN B 1 306 ? 27.582 -24.158 6.040 1.00 24.10 292 ASN B C 1
ATOM 5153 O O . ASN B 1 306 ? 27.714 -25.345 5.807 1.00 23.91 292 ASN B O 1
ATOM 5158 N N . THR B 1 307 ? 27.860 -23.623 7.228 1.00 24.43 293 THR B N 1
ATOM 5159 C CA . THR B 1 307 ? 28.278 -24.462 8.358 1.00 26.60 293 THR B CA 1
ATOM 5160 C C . THR B 1 307 ? 27.240 -25.550 8.664 1.00 27.79 293 THR B C 1
ATOM 5161 O O . THR B 1 307 ? 27.574 -26.735 8.872 1.00 28.76 293 THR B O 1
ATOM 5165 N N . HIS B 1 308 ? 25.974 -25.166 8.659 1.00 28.74 294 HIS B N 1
ATOM 5166 C CA . HIS B 1 308 ? 24.928 -26.138 8.947 1.00 30.70 294 HIS B CA 1
ATOM 5167 C C . HIS B 1 308 ? 24.968 -27.292 7.940 1.00 31.32 294 HIS B C 1
ATOM 5168 O O . HIS B 1 308 ? 24.762 -28.455 8.308 1.00 31.77 294 HIS B O 1
ATOM 5175 N N . HIS B 1 309 ? 25.253 -26.971 6.680 1.00 30.78 295 HIS B N 1
ATOM 5176 C CA . HIS B 1 309 ? 25.296 -27.972 5.609 1.00 31.73 295 HIS B CA 1
ATOM 5177 C C . HIS B 1 309 ? 26.620 -28.725 5.497 1.00 31.96 295 HIS B C 1
ATOM 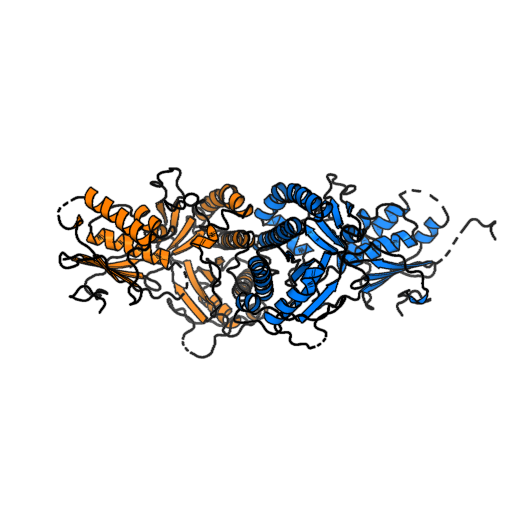5178 O O . HIS B 1 309 ? 26.723 -29.693 4.741 1.00 32.62 295 HIS B O 1
ATOM 5185 N N . GLY B 1 310 ? 27.642 -28.260 6.201 1.00 30.96 296 GLY B N 1
ATOM 5186 C CA . GLY B 1 310 ? 28.956 -28.907 6.150 1.00 31.41 296 GLY B CA 1
ATOM 5187 C C . GLY B 1 310 ? 29.726 -28.682 4.861 1.00 31.09 296 GLY B C 1
ATOM 5188 O O . GLY B 1 310 ? 30.730 -29.361 4.594 1.00 32.12 296 GLY B O 1
ATOM 5189 N N . GLN B 1 311 ? 29.261 -27.735 4.050 1.00 29.07 297 GLN B N 1
ATOM 5190 C CA . GLN B 1 311 ? 29.926 -27.402 2.804 1.00 28.74 297 GLN B CA 1
ATOM 5191 C C . GLN B 1 311 ? 29.506 -26.004 2.325 1.00 26.88 297 GLN B C 1
ATOM 5192 O O . GLN B 1 311 ? 28.526 -25.422 2.817 1.00 25.55 297 GLN B O 1
ATOM 5198 N N . THR B 1 312 ? 30.272 -25.458 1.394 1.00 26.54 298 THR B N 1
ATOM 5199 C CA . THR B 1 312 ? 29.989 -24.134 0.893 1.00 25.24 298 THR B CA 1
ATOM 5200 C C . THR B 1 312 ? 28.885 -24.289 -0.151 1.00 25.38 298 THR B C 1
ATOM 5201 O O . THR B 1 312 ? 29.155 -24.715 -1.270 1.00 26.05 298 THR B O 1
ATOM 5205 N N . LYS B 1 313 ? 27.660 -23.923 0.235 1.00 24.62 299 LYS B N 1
ATOM 5206 C CA . LYS B 1 313 ? 26.477 -23.986 -0.613 1.00 24.79 299 LYS B CA 1
ATOM 5207 C C . LYS B 1 313 ? 26.118 -22.646 -1.233 1.00 22.83 299 LYS B C 1
ATOM 5208 O O . LYS B 1 313 ? 25.410 -22.583 -2.256 1.00 22.97 299 LYS B O 1
ATOM 5214 N N . VAL B 1 314 ? 26.526 -21.577 -0.551 1.00 21.80 300 VAL B N 1
ATOM 5215 C CA . VAL B 1 314 ? 26.097 -20.216 -0.891 1.00 21.22 300 VAL B CA 1
ATOM 5216 C C . VAL B 1 314 ? 27.307 -19.269 -0.738 1.00 20.60 300 VAL B C 1
ATOM 5217 O O . VAL B 1 314 ? 28.127 -19.459 0.167 1.00 20.65 300 VAL B O 1
ATOM 5221 N N . ALA B 1 315 ? 27.428 -18.299 -1.645 1.00 19.44 301 ALA B N 1
ATOM 5222 C CA . ALA B 1 315 ? 28.427 -17.228 -1.532 1.00 19.08 301 ALA B CA 1
ATOM 5223 C C . ALA B 1 315 ? 27.740 -15.875 -1.602 1.00 18.23 301 ALA B C 1
ATOM 5224 O O . ALA B 1 315 ? 26.708 -15.734 -2.248 1.00 18.26 301 ALA B O 1
ATOM 5226 N N . TYR B 1 316 ? 28.337 -14.875 -0.955 1.00 17.53 302 TYR B N 1
ATOM 5227 C CA . TYR B 1 316 ? 27.906 -13.487 -1.119 1.00 17.08 302 TYR B CA 1
ATOM 5228 C C . TYR B 1 316 ? 28.989 -12.691 -1.853 1.00 16.38 302 TYR B C 1
ATOM 5229 O O . TYR B 1 316 ? 30.180 -13.074 -1.873 1.00 15.56 302 TYR B O 1
ATOM 5238 N N . THR B 1 317 ? 28.588 -11.554 -2.415 1.00 16.73 303 THR B N 1
ATOM 5239 C CA . THR B 1 317 ? 29.549 -10.544 -2.852 1.00 16.77 303 THR B CA 1
ATOM 5240 C C . THR B 1 317 ? 28.823 -9.221 -2.861 1.00 17.15 303 THR B C 1
ATOM 5241 O O . THR B 1 317 ? 27.617 -9.191 -3.102 1.00 18.34 303 THR B O 1
ATOM 5245 N N . PHE B 1 318 ? 29.552 -8.138 -2.576 1.00 17.49 304 PHE B N 1
ATOM 5246 C CA . PHE B 1 318 ? 28.936 -6.813 -2.442 1.00 17.12 304 PHE B CA 1
ATOM 5247 C C . PHE B 1 318 ? 29.662 -5.859 -3.348 1.00 17.59 304 PHE B C 1
ATOM 5248 O O . PHE B 1 318 ? 30.890 -5.899 -3.456 1.00 17.23 304 PHE B O 1
ATOM 5256 N N . ASP B 1 319 ? 28.905 -5.001 -4.017 1.00 18.17 305 ASP B N 1
ATOM 5257 C CA . ASP B 1 319 ? 29.500 -3.890 -4.760 1.00 19.23 305 ASP B CA 1
ATOM 5258 C C . ASP B 1 319 ? 29.559 -2.630 -3.876 1.00 19.00 305 ASP B C 1
ATOM 5259 O O . ASP B 1 319 ? 29.670 -2.761 -2.659 1.00 18.79 305 ASP B O 1
ATOM 5264 N N . ALA B 1 320 ? 29.468 -1.439 -4.468 1.00 19.02 306 ALA B N 1
ATOM 5265 C CA . ALA B 1 320 ? 29.662 -0.222 -3.700 1.00 20.52 306 ALA B CA 1
ATOM 5266 C C . ALA B 1 320 ? 28.341 0.200 -3.069 1.00 20.94 306 ALA B C 1
ATOM 5267 O O . ALA B 1 320 ? 27.835 1.291 -3.331 1.00 21.52 306 ALA B O 1
ATOM 5269 N N . GLY B 1 321 ? 27.800 -0.681 -2.227 1.00 21.12 307 GLY B N 1
ATOM 5270 C CA . GLY B 1 321 ? 26.566 -0.412 -1.502 1.00 20.28 307 GLY B CA 1
ATOM 5271 C C . GLY B 1 321 ? 26.225 -1.626 -0.654 1.00 19.01 307 GLY B C 1
ATOM 5272 O O . GLY B 1 321 ? 26.935 -2.640 -0.734 1.00 18.70 307 GLY B O 1
ATOM 5273 N N . PRO B 1 322 ? 25.165 -1.528 0.171 1.00 18.25 308 PRO B N 1
ATOM 5274 C CA . PRO B 1 322 ? 24.870 -2.590 1.133 1.00 18.79 308 PRO B CA 1
ATOM 5275 C C . PRO B 1 322 ? 24.122 -3.832 0.581 1.00 18.71 308 PRO B C 1
ATOM 5276 O O . PRO B 1 322 ? 24.060 -4.848 1.290 1.00 18.85 308 PRO B O 1
ATOM 5280 N N . ASN B 1 323 ? 23.542 -3.754 -0.630 1.00 19.18 309 ASN B N 1
ATOM 5281 C CA . ASN B 1 323 ? 22.807 -4.909 -1.229 1.00 20.29 309 ASN B CA 1
ATOM 5282 C C . ASN B 1 323 ? 23.741 -6.114 -1.393 1.00 19.53 309 ASN B C 1
ATOM 5283 O O . ASN B 1 323 ? 24.891 -5.949 -1.842 1.00 20.22 309 ASN B O 1
ATOM 5288 N N . ALA B 1 324 ? 23.274 -7.300 -0.982 1.00 19.30 310 ALA B N 1
ATOM 5289 C CA . ALA B 1 324 ? 24.020 -8.537 -1.140 1.00 18.84 310 ALA B CA 1
ATOM 5290 C C . ALA B 1 324 ? 23.692 -9.185 -2.484 1.00 19.09 310 ALA B C 1
ATOM 5291 O O . ALA B 1 324 ? 22.534 -9.253 -2.876 1.00 20.28 310 ALA B O 1
ATOM 5293 N N . VAL B 1 325 ? 24.716 -9.648 -3.185 1.00 18.69 311 VAL B N 1
ATOM 5294 C CA . VAL B 1 325 ? 24.522 -10.508 -4.352 1.00 19.46 311 VAL B CA 1
ATOM 5295 C C . VAL B 1 325 ? 24.919 -11.903 -3.928 1.00 19.20 311 VAL B C 1
ATOM 5296 O O . VAL B 1 325 ? 26.037 -12.116 -3.454 1.00 19.79 311 VAL B O 1
ATOM 5300 N N . ILE B 1 326 ? 23.996 -12.848 -4.050 1.00 19.40 312 ILE B N 1
ATOM 5301 C CA . ILE B 1 326 ? 24.225 -14.198 -3.556 1.00 19.45 312 ILE B CA 1
ATOM 5302 C C . ILE B 1 326 ? 24.429 -15.101 -4.782 1.00 19.77 312 ILE B C 1
ATOM 5303 O O . ILE B 1 326 ? 23.683 -14.983 -5.767 1.00 19.35 312 ILE B O 1
ATOM 5308 N N . PHE B 1 327 ? 25.445 -15.973 -4.744 1.00 18.61 313 PHE B N 1
ATOM 5309 C CA . PHE B 1 327 ? 25.542 -17.022 -5.760 1.00 18.41 313 PHE B CA 1
ATOM 5310 C C . PHE B 1 327 ? 25.276 -18.373 -5.102 1.00 18.67 313 PHE B C 1
ATOM 5311 O O . PHE B 1 327 ? 25.780 -18.653 -4.011 1.00 18.85 313 PHE B O 1
ATOM 5319 N N . THR B 1 328 ? 24.500 -19.220 -5.777 1.00 19.16 314 THR B N 1
ATOM 5320 C CA . THR B 1 328 ? 24.229 -20.551 -5.253 1.00 20.13 314 THR B CA 1
ATOM 5321 C C . THR B 1 328 ? 23.830 -21.418 -6.450 1.00 20.45 314 THR B C 1
ATOM 5322 O O . THR B 1 328 ? 23.653 -20.890 -7.544 1.00 22.10 314 THR B O 1
ATOM 5326 N N . LEU B 1 329 ? 23.710 -22.722 -6.260 1.00 20.40 315 LEU B N 1
ATOM 5327 C CA . LEU B 1 329 ? 23.238 -23.589 -7.347 1.00 21.84 315 LEU B CA 1
ATOM 5328 C C . LEU B 1 329 ? 21.712 -23.703 -7.318 1.00 22.28 315 LEU B C 1
ATOM 5329 O O . LEU B 1 329 ? 21.109 -23.531 -6.250 1.00 20.73 315 LEU B O 1
ATOM 5334 N N . GLU B 1 330 ? 21.119 -24.000 -8.478 1.00 22.34 316 GLU B N 1
ATOM 5335 C CA . GLU B 1 330 ? 19.655 -24.137 -8.641 1.00 25.92 316 GLU B CA 1
ATOM 5336 C C . GLU B 1 330 ? 19.024 -24.983 -7.543 1.00 26.05 316 GLU B C 1
ATOM 5337 O O . GLU B 1 330 ? 17.989 -24.620 -7.000 1.00 26.64 316 GLU B O 1
ATOM 5343 N N . ASP B 1 331 ? 19.672 -26.073 -7.164 1.00 26.85 317 ASP B N 1
ATOM 5344 C CA . ASP B 1 331 ? 19.080 -26.945 -6.162 1.00 28.04 317 ASP B CA 1
ATOM 5345 C C . ASP B 1 331 ? 19.061 -26.395 -4.717 1.00 27.29 317 ASP B C 1
ATOM 5346 O O . ASP B 1 331 ? 18.472 -27.013 -3.828 1.00 28.88 317 ASP B O 1
ATOM 5351 N N . THR B 1 332 ? 19.669 -25.231 -4.497 1.00 24.90 318 THR B N 1
ATOM 5352 C CA . THR B 1 332 ? 19.793 -24.664 -3.149 1.00 24.69 318 THR B CA 1
ATOM 5353 C C . THR B 1 332 ? 18.977 -23.383 -3.012 1.00 24.22 318 THR B C 1
ATOM 5354 O O . THR B 1 332 ? 18.767 -22.879 -1.901 1.00 23.66 318 THR B O 1
ATOM 5358 N N . VAL B 1 333 ? 18.528 -22.848 -4.144 1.00 23.85 319 VAL B N 1
ATOM 5359 C CA . VAL B 1 333 ? 17.799 -21.566 -4.138 1.00 24.89 319 VAL B CA 1
ATOM 5360 C C . VAL B 1 333 ? 16.585 -21.517 -3.198 1.00 25.45 319 VAL B C 1
ATOM 5361 O O . VAL B 1 333 ? 16.466 -20.586 -2.394 1.00 25.33 319 VAL B O 1
ATOM 5365 N N . ALA B 1 334 ? 15.703 -22.507 -3.306 1.00 25.60 320 ALA B N 1
ATOM 5366 C CA . ALA B 1 334 ? 14.485 -22.548 -2.491 1.00 26.37 320 ALA B CA 1
ATOM 5367 C C . ALA B 1 334 ? 14.808 -22.491 -1.003 1.00 25.99 320 ALA B C 1
ATOM 5368 O O . ALA B 1 334 ? 14.246 -21.671 -0.257 1.00 26.33 320 ALA B O 1
ATOM 5370 N N . GLU B 1 335 ? 15.700 -23.373 -0.568 1.00 25.61 321 GLU B N 1
ATOM 5371 C CA . GLU B 1 335 ? 16.088 -23.407 0.829 1.00 26.20 321 GLU B CA 1
ATOM 5372 C C . GLU B 1 335 ? 16.682 -22.069 1.271 1.00 25.22 321 GLU B C 1
ATOM 5373 O O . GLU B 1 335 ? 16.379 -21.575 2.362 1.00 25.44 321 GLU B O 1
ATOM 5379 N N . PHE B 1 336 ? 17.512 -21.467 0.427 1.00 24.22 322 PHE B N 1
ATOM 5380 C CA . PHE B 1 336 ? 18.210 -20.288 0.887 1.00 23.23 322 PHE B CA 1
ATOM 5381 C C . PHE B 1 336 ? 17.247 -19.099 0.977 1.00 23.88 322 PHE B C 1
ATOM 5382 O O . PHE B 1 336 ? 17.327 -18.300 1.904 1.00 22.45 322 PHE B O 1
ATOM 5390 N N . VAL B 1 337 ? 16.320 -19.030 0.016 1.00 23.70 323 VAL B N 1
ATOM 5391 C CA . VAL B 1 337 ? 15.255 -18.018 0.039 1.00 24.99 323 VAL B CA 1
ATOM 5392 C C . VAL B 1 337 ? 14.418 -18.132 1.317 1.00 25.95 323 VAL B C 1
ATOM 5393 O O . VAL B 1 337 ? 14.142 -17.122 1.971 1.00 27.23 323 VAL B O 1
ATOM 5397 N N . ALA B 1 338 ? 14.081 -19.364 1.703 1.00 27.17 324 ALA B N 1
ATOM 5398 C CA . ALA B 1 338 ? 13.408 -19.612 2.986 1.00 28.22 324 ALA B CA 1
ATOM 5399 C C . ALA B 1 338 ? 14.250 -19.145 4.192 1.00 27.84 324 ALA B C 1
ATOM 5400 O O . ALA B 1 338 ? 13.707 -18.609 5.174 1.00 27.83 324 ALA B O 1
ATOM 5402 N N . ALA B 1 339 ? 15.562 -19.372 4.134 1.00 26.36 325 ALA B N 1
ATOM 5403 C CA . ALA B 1 339 ? 16.440 -18.879 5.202 1.00 26.83 325 ALA B CA 1
ATOM 5404 C C . ALA B 1 339 ? 16.455 -17.348 5.272 1.00 26.95 325 ALA B C 1
ATOM 5405 O O . ALA B 1 339 ? 16.450 -16.751 6.372 1.00 27.60 325 ALA B O 1
ATOM 5407 N N . VAL B 1 340 ? 16.494 -16.700 4.112 1.00 26.00 326 VAL B N 1
ATOM 5408 C CA . VAL B 1 340 ? 16.473 -15.235 4.099 1.00 26.98 326 VAL B CA 1
ATOM 5409 C C . VAL B 1 340 ? 15.147 -14.753 4.724 1.00 28.27 326 VAL B C 1
ATOM 5410 O O . VAL B 1 340 ? 15.141 -13.873 5.582 1.00 28.68 326 VAL B O 1
ATOM 5414 N N . ARG B 1 341 ? 14.044 -15.343 4.288 1.00 29.20 327 ARG B N 1
ATOM 5415 C CA . ARG B 1 341 ? 12.718 -15.021 4.847 1.00 31.98 327 ARG B CA 1
ATOM 5416 C C . ARG B 1 341 ? 12.673 -15.165 6.375 1.00 32.63 327 ARG B C 1
ATOM 5417 O O . ARG B 1 341 ? 12.153 -14.298 7.078 1.00 34.22 327 ARG B O 1
ATOM 5425 N N . HIS B 1 342 ? 13.232 -16.262 6.871 1.00 32.24 328 HIS B N 1
ATOM 5426 C CA . HIS B 1 342 ? 13.295 -16.561 8.293 1.00 33.27 328 HIS B CA 1
ATOM 5427 C C . HIS B 1 342 ? 14.114 -15.512 9.078 1.00 34.02 328 HIS B C 1
ATOM 5428 O O . HIS B 1 342 ? 13.672 -15.010 10.115 1.00 34.31 328 HIS B O 1
ATOM 5435 N N . SER B 1 343 ? 15.314 -15.215 8.585 1.00 29.66 329 SER B N 1
ATOM 5436 C CA . SER B 1 343 ? 16.227 -14.288 9.264 1.00 30.67 329 SER B CA 1
ATOM 5437 C C . SER B 1 343 ? 15.821 -12.828 9.100 1.00 31.06 329 SER B C 1
ATOM 5438 O O . SER B 1 343 ? 16.146 -11.982 9.954 1.00 31.84 329 SER B O 1
ATOM 5441 N N . PHE B 1 344 ? 15.105 -12.535 8.015 1.00 29.64 330 PHE B N 1
ATOM 5442 C CA . PHE B 1 344 ? 14.670 -11.176 7.725 1.00 30.40 330 PHE B CA 1
ATOM 5443 C C . PHE B 1 344 ? 13.191 -11.202 7.329 1.00 31.39 330 PHE B C 1
ATOM 5444 O O . PHE B 1 344 ? 12.851 -11.103 6.132 1.00 30.87 330 PHE B O 1
ATOM 5452 N N . PRO B 1 345 ? 12.306 -11.355 8.332 1.00 33.10 331 PRO B N 1
ATOM 5453 C CA . PRO B 1 345 ? 10.878 -11.480 8.035 1.00 34.54 331 PRO B CA 1
ATOM 5454 C C . PRO B 1 345 ? 10.378 -10.310 7.184 1.00 35.36 331 PRO B C 1
ATOM 5455 O O . PRO B 1 345 ? 10.535 -9.156 7.579 1.00 35.77 331 PRO B O 1
ATOM 5459 N N . PRO B 1 346 ? 9.793 -10.610 6.009 1.00 35.77 332 PRO B N 1
ATOM 5460 C CA . PRO B 1 346 ? 9.403 -9.554 5.089 1.00 37.22 332 PRO B CA 1
ATOM 5461 C C . PRO B 1 346 ? 8.329 -8.670 5.692 1.00 41.37 332 PRO B C 1
ATOM 5462 O O . PRO B 1 346 ? 7.530 -9.148 6.495 1.00 42.77 332 PRO B O 1
ATOM 5466 N N . ALA B 1 347 ? 8.344 -7.381 5.356 1.00 43.58 333 ALA B N 1
ATOM 5467 C CA . ALA B 1 347 ? 7.272 -6.495 5.780 1.00 48.13 333 ALA B CA 1
ATOM 5468 C C . ALA B 1 347 ? 6.014 -6.924 5.019 1.00 50.73 333 ALA B C 1
ATOM 5469 O O . ALA B 1 347 ? 6.099 -7.505 3.926 1.00 49.56 333 ALA B O 1
ATOM 5471 N N . ALA B 1 348 ? 4.854 -6.679 5.608 1.00 55.33 334 ALA B N 1
ATOM 5472 C CA . ALA B 1 348 ? 3.602 -7.127 5.020 1.00 58.29 334 ALA B CA 1
ATOM 5473 C C . ALA B 1 348 ? 3.138 -6.200 3.888 1.00 60.24 334 ALA B C 1
ATOM 5474 O O . ALA B 1 348 ? 2.693 -5.075 4.149 1.00 63.14 334 ALA B O 1
ATOM 5476 N N . ASN B 1 349 ? 3.261 -6.688 2.647 1.00 59.15 335 ASN B N 1
ATOM 5477 C CA . ASN B 1 349 ? 2.771 -6.027 1.416 1.00 60.45 335 ASN B CA 1
ATOM 5478 C C . ASN B 1 349 ? 3.496 -6.555 0.177 1.00 57.94 335 ASN B C 1
ATOM 5479 O O . ASN B 1 349 ? 2.871 -6.947 -0.816 1.00 58.98 335 ASN B O 1
ATOM 5481 N N . LYS B 1 352 ? 5.070 -9.202 -3.175 1.00 45.73 338 LYS B N 1
ATOM 5482 C CA . LYS B 1 352 ? 5.810 -10.408 -3.542 1.00 42.71 338 LYS B CA 1
ATOM 5483 C C . LYS B 1 352 ? 7.299 -10.257 -3.211 1.00 39.35 338 LYS B C 1
ATOM 5484 O O . LYS B 1 352 ? 8.003 -9.413 -3.776 1.00 39.05 338 LYS B O 1
ATOM 5487 N N . PHE B 1 353 ? 7.767 -11.100 -2.304 1.00 37.01 339 PHE B N 1
ATOM 5488 C CA . PHE B 1 353 ? 9.140 -11.031 -1.796 1.00 33.86 339 PHE B CA 1
ATOM 5489 C C . PHE B 1 353 ? 10.182 -11.532 -2.810 1.00 31.58 339 PHE B C 1
ATOM 5490 O O . PHE B 1 353 ? 11.303 -11.031 -2.844 1.00 30.15 339 PHE B O 1
ATOM 5498 N N . LEU B 1 354 ? 9.813 -12.534 -3.615 1.00 30.36 340 LEU B N 1
ATOM 5499 C CA . LEU B 1 354 ? 10.716 -13.106 -4.619 1.00 28.11 340 LEU B CA 1
ATOM 5500 C C . LEU B 1 354 ? 10.321 -12.609 -5.987 1.00 28.99 340 LEU B C 1
ATOM 5501 O O . LEU B 1 354 ? 9.221 -12.947 -6.486 1.00 29.24 340 LEU B O 1
ATOM 5506 N N . LYS B 1 355 ? 11.205 -11.812 -6.590 1.00 26.51 341 LYS B N 1
ATOM 5507 C CA . LYS B 1 355 ? 11.033 -11.329 -7.954 1.00 26.97 341 LYS B CA 1
ATOM 5508 C C . LYS B 1 355 ? 11.966 -12.094 -8.902 1.00 25.35 341 LYS B C 1
ATOM 5509 O O . LYS B 1 355 ? 12.893 -12.787 -8.441 1.00 24.77 341 LYS B O 1
ATOM 5515 N N . GLY B 1 356 ? 11.699 -12.018 -10.208 1.00 24.98 342 GLY B N 1
ATOM 5516 C CA . GLY B 1 356 ? 12.509 -12.754 -11.184 1.00 24.66 342 GLY B CA 1
ATOM 5517 C C . GLY B 1 356 ? 12.135 -14.229 -11.233 1.00 25.39 342 GLY B C 1
ATOM 5518 O O . GLY B 1 356 ? 10.952 -14.586 -11.209 1.00 25.50 342 GLY B O 1
ATOM 5519 N N . LEU B 1 357 ? 13.145 -15.090 -11.310 1.00 24.68 343 LEU B N 1
ATOM 5520 C CA . LEU B 1 357 ? 12.931 -16.514 -11.451 1.00 25.10 343 LEU B CA 1
ATOM 5521 C C . LEU B 1 357 ? 12.184 -17.003 -10.243 1.00 26.40 343 LEU B C 1
ATOM 5522 O O . LEU B 1 357 ? 12.448 -16.579 -9.118 1.00 25.04 343 LEU B O 1
ATOM 5527 N N . GLN B 1 358 ? 11.221 -17.878 -10.482 1.00 28.27 344 GLN B N 1
ATOM 5528 C CA . GLN B 1 358 ? 10.358 -18.298 -9.407 1.00 30.68 344 GLN B CA 1
ATOM 5529 C C . GLN B 1 358 ? 10.762 -19.700 -8.984 1.00 32.52 344 GLN B C 1
ATOM 5530 O O . GLN B 1 358 ? 11.012 -20.581 -9.828 1.00 33.80 344 GLN B O 1
ATOM 5536 N N . VAL B 1 359 ? 10.836 -19.912 -7.684 1.00 33.59 345 VAL B N 1
ATOM 5537 C CA . VAL B 1 359 ? 10.987 -21.262 -7.160 1.00 35.95 345 VAL B CA 1
ATOM 5538 C C . VAL B 1 359 ? 9.926 -21.480 -6.085 1.00 36.95 345 VAL B C 1
ATOM 5539 O O . VAL B 1 359 ? 9.651 -20.583 -5.299 1.00 35.99 345 VAL B O 1
ATOM 5543 N N . ALA B 1 360 ? 9.318 -22.664 -6.088 1.00 39.53 346 ALA B N 1
ATOM 5544 C CA . ALA B 1 360 ? 8.291 -23.012 -5.110 1.00 41.73 346 ALA B CA 1
ATOM 5545 C C . ALA B 1 360 ? 8.885 -22.921 -3.711 1.00 41.19 346 ALA B C 1
ATOM 5546 O O . ALA B 1 360 ? 10.043 -23.298 -3.509 1.00 41.39 346 ALA B O 1
ATOM 5548 N N . PRO B 1 361 ? 8.110 -22.395 -2.740 1.00 41.71 347 PRO B N 1
ATOM 5549 C CA . PRO B 1 361 ? 8.681 -22.192 -1.420 1.00 40.48 347 PRO B CA 1
ATOM 5550 C C . PRO B 1 361 ? 8.857 -23.501 -0.657 1.00 41.07 347 PRO B C 1
ATOM 5551 O O . PRO B 1 361 ? 8.103 -24.451 -0.865 1.00 42.63 347 PRO B O 1
ATOM 5555 N N . VAL B 1 362 ? 9.859 -23.556 0.211 1.00 38.92 348 VAL B N 1
ATOM 5556 C CA . VAL B 1 362 ? 10.033 -24.713 1.086 1.00 40.13 348 VAL B CA 1
ATOM 5557 C C . VAL B 1 362 ? 10.074 -24.236 2.540 1.00 40.54 348 VAL B C 1
ATOM 5558 O O . VAL B 1 362 ? 10.229 -23.033 2.813 1.00 37.66 348 VAL B O 1
ATOM 5562 N N . LEU B 1 363 ? 9.924 -25.175 3.467 1.00 42.38 349 LEU B N 1
ATOM 5563 C CA . LEU B 1 363 ? 10.084 -24.857 4.879 1.00 43.60 349 LEU B CA 1
ATOM 5564 C C . LEU B 1 363 ? 11.461 -25.274 5.381 1.00 41.88 349 LEU B C 1
ATOM 5565 O O . LEU B 1 363 ? 11.979 -26.313 4.997 1.00 42.26 349 LEU B O 1
ATOM 5570 N N . LEU B 1 364 ? 12.043 -24.454 6.241 1.00 40.78 350 LEU B N 1
ATOM 5571 C CA . LEU B 1 364 ? 13.324 -24.787 6.853 1.00 40.17 350 LEU B CA 1
ATOM 5572 C C . LEU B 1 364 ? 13.152 -25.849 7.925 1.00 42.54 350 LEU B C 1
ATOM 5573 O O . LEU B 1 364 ? 12.161 -25.829 8.659 1.00 43.93 350 LEU B O 1
ATOM 5578 N N . SER B 1 365 ? 14.111 -26.775 8.012 1.00 42.88 351 SER B N 1
ATOM 5579 C CA . SER B 1 365 ? 14.197 -27.727 9.133 1.00 44.45 351 SER B CA 1
ATOM 5580 C C . SER B 1 365 ? 14.350 -26.999 10.472 1.00 44.02 351 SER B C 1
ATOM 5581 O O . SER B 1 365 ? 14.927 -25.908 10.537 1.00 41.57 351 SER B O 1
ATOM 5584 N N . ASP B 1 366 ? 13.856 -27.620 11.541 1.00 63.78 352 ASP B N 1
ATOM 5585 C CA . ASP B 1 366 ? 14.006 -27.094 12.899 1.00 66.48 352 ASP B CA 1
ATOM 5586 C C . ASP B 1 366 ? 15.471 -26.879 13.257 1.00 65.57 352 ASP B C 1
ATOM 5587 O O . ASP B 1 366 ? 15.820 -25.927 13.952 1.00 66.30 352 ASP B O 1
ATOM 5592 N N . GLU B 1 367 ? 16.319 -27.781 12.777 1.00 64.62 353 GLU B N 1
ATOM 5593 C CA . GLU B 1 367 ? 17.746 -27.725 13.049 1.00 64.62 353 GLU B CA 1
ATOM 5594 C C . GLU B 1 367 ? 18.363 -26.457 12.445 1.00 61.06 353 GLU B C 1
ATOM 5595 O O . GLU B 1 367 ? 19.137 -25.764 13.110 1.00 62.06 353 GLU B O 1
ATOM 5601 N N . LEU B 1 368 ? 17.991 -26.140 11.210 1.00 57.40 354 LEU B N 1
ATOM 5602 C CA . LEU B 1 368 ? 18.524 -24.957 10.532 1.00 54.29 354 LEU B CA 1
ATOM 5603 C C . LEU B 1 368 ? 18.009 -23.666 11.155 1.00 55.28 354 LEU B C 1
ATOM 5604 O O . LEU B 1 368 ? 18.803 -22.753 11.439 1.00 54.84 354 LEU B O 1
ATOM 5609 N N . LYS B 1 369 ? 16.699 -23.601 11.395 1.00 56.42 355 LYS B N 1
ATOM 5610 C CA . LYS B 1 369 ? 16.107 -22.458 12.085 1.00 58.17 355 LYS B CA 1
ATOM 5611 C C . LYS B 1 369 ? 16.880 -22.130 13.356 1.00 61.28 355 LYS B C 1
ATOM 5612 O O . LYS B 1 369 ? 17.299 -20.992 13.550 1.00 61.81 355 LYS B O 1
ATOM 5618 N N . ALA B 1 370 ? 17.075 -23.136 14.207 1.00 64.12 356 ALA B N 1
ATOM 5619 C CA . ALA B 1 370 ? 17.803 -22.978 15.464 1.00 67.38 356 ALA B CA 1
ATOM 5620 C C . ALA B 1 370 ? 19.233 -22.473 15.264 1.00 65.92 356 ALA B C 1
ATOM 5621 O O . ALA B 1 370 ? 19.768 -21.758 16.112 1.00 68.28 356 ALA B O 1
ATOM 5623 N N . ALA B 1 371 ? 19.837 -22.861 14.148 1.00 62.43 357 ALA B N 1
ATOM 5624 C CA . ALA B 1 371 ? 21.204 -22.494 13.809 1.00 61.35 357 ALA B CA 1
ATOM 5625 C C . ALA B 1 371 ? 21.298 -21.069 13.268 1.00 59.34 357 ALA B C 1
ATOM 5626 O O . ALA B 1 371 ? 22.378 -20.479 13.242 1.00 59.25 357 ALA B O 1
ATOM 5628 N N . LEU B 1 372 ? 20.170 -20.523 12.830 1.00 57.93 358 LEU B N 1
ATOM 5629 C CA . LEU B 1 372 ? 20.144 -19.157 12.327 1.00 56.46 358 LEU B CA 1
ATOM 5630 C C . LEU B 1 372 ? 19.769 -18.155 13.418 1.00 60.39 358 LEU B C 1
ATOM 5631 O O . LEU B 1 372 ? 19.707 -18.508 14.596 1.00 63.93 358 LEU B O 1
ATOM 5636 N N . VAL B 1 373 ? 19.564 -16.903 13.015 1.00 60.21 359 VAL B N 1
ATOM 5637 C CA . VAL B 1 373 ? 19.141 -15.837 13.915 1.00 63.79 359 VAL B CA 1
ATOM 5638 C C . VAL B 1 373 ? 17.621 -15.906 14.107 1.00 65.72 359 VAL B C 1
ATOM 5639 O O . VAL B 1 373 ? 17.022 -15.073 14.796 1.00 69.02 359 VAL B O 1
ATOM 5643 N N . PRO B 1 376 ? 15.669 -12.105 14.856 1.00 67.90 362 PRO B N 1
ATOM 5644 C CA . PRO B 1 376 ? 15.867 -11.756 13.456 1.00 63.99 362 PRO B CA 1
ATOM 5645 C C . PRO B 1 376 ? 15.456 -10.310 13.142 1.00 64.86 362 PRO B C 1
ATOM 5646 O O . PRO B 1 376 ? 14.924 -9.614 14.013 1.00 68.63 362 PRO B O 1
ATOM 5650 N N . SER B 1 377 ? 15.688 -9.889 11.897 1.00 61.68 363 SER B N 1
ATOM 5651 C CA . SER B 1 377 ? 15.499 -8.494 11.444 1.00 62.33 363 SER B CA 1
ATOM 5652 C C . SER B 1 377 ? 14.312 -8.240 10.458 1.00 60.65 363 SER B C 1
ATOM 5653 O O . SER B 1 377 ? 14.478 -8.387 9.230 1.00 55.66 363 SER B O 1
ATOM 5656 N N . PRO B 1 378 ? 13.138 -7.798 10.994 1.00 63.51 364 PRO B N 1
ATOM 5657 C CA . PRO B 1 378 ? 11.895 -7.551 10.224 1.00 63.35 364 PRO B CA 1
ATOM 5658 C C . PRO B 1 378 ? 11.971 -6.437 9.156 1.00 61.29 364 PRO B C 1
ATOM 5659 O O . PRO B 1 378 ? 12.105 -5.256 9.499 1.00 64.09 364 PRO B O 1
ATOM 5663 N N . GLY B 1 379 ? 11.853 -6.816 7.886 1.00 56.77 365 GLY B N 1
ATOM 5664 C CA . GLY B 1 379 ? 11.968 -5.871 6.766 1.00 53.84 365 GLY B CA 1
ATOM 5665 C C . GLY B 1 379 ? 13.394 -5.491 6.366 1.00 50.55 365 GLY B C 1
ATOM 5666 O O . GLY B 1 379 ? 13.583 -4.666 5.475 1.00 49.74 365 GLY B O 1
ATOM 5667 N N . GLY B 1 380 ? 14.397 -6.090 7.012 1.00 32.64 366 GLY B N 1
ATOM 5668 C CA . GLY B 1 380 ? 15.812 -5.883 6.628 1.00 30.42 366 GLY B CA 1
ATOM 5669 C C . GLY B 1 380 ? 16.052 -6.040 5.128 1.00 28.73 366 GLY B C 1
ATOM 5670 O O . GLY B 1 380 ? 16.805 -5.276 4.510 1.00 27.97 366 GLY B O 1
ATOM 5671 N N . VAL B 1 381 ? 15.395 -7.038 4.539 1.00 27.79 367 VAL B N 1
ATOM 5672 C CA . VAL B 1 381 ? 15.484 -7.293 3.109 1.00 26.08 367 VAL B CA 1
ATOM 5673 C C . VAL B 1 381 ? 14.170 -6.902 2.466 1.00 26.82 367 VAL B C 1
ATOM 5674 O O . VAL B 1 381 ? 13.108 -7.413 2.846 1.00 28.86 367 VAL B O 1
ATOM 5678 N N . GLN B 1 382 ? 14.212 -5.954 1.536 1.00 26.73 368 GLN B N 1
ATOM 5679 C CA . GLN B 1 382 ? 12.987 -5.468 0.909 1.00 27.89 368 GLN B CA 1
ATOM 5680 C C . GLN B 1 382 ? 12.382 -6.506 -0.030 1.00 27.04 368 GLN B C 1
ATOM 5681 O O . GLN B 1 382 ? 11.164 -6.661 -0.099 1.00 26.98 368 GLN B O 1
ATOM 5687 N N . TYR B 1 383 ? 13.240 -7.148 -0.814 1.00 25.09 369 TYR B N 1
ATOM 5688 C CA . TYR B 1 383 ? 12.837 -8.209 -1.739 1.00 24.44 369 TYR B CA 1
ATOM 5689 C C . TYR B 1 383 ? 14.089 -8.862 -2.301 1.00 22.83 369 TYR B C 1
ATOM 5690 O O . TYR B 1 383 ? 15.194 -8.353 -2.098 1.00 21.92 369 TYR B O 1
ATOM 5699 N N . ILE B 1 384 ? 13.903 -9.971 -3.011 1.00 21.70 370 ILE B N 1
ATOM 5700 C CA . ILE B 1 384 ? 14.995 -10.703 -3.644 1.00 22.00 370 ILE B CA 1
ATOM 5701 C C . ILE B 1 384 ? 14.722 -10.730 -5.135 1.00 22.21 370 ILE B C 1
ATOM 5702 O O . ILE B 1 384 ? 13.574 -10.957 -5.566 1.00 22.72 370 ILE B O 1
ATOM 5707 N N . ILE B 1 385 ? 15.740 -10.460 -5.941 1.00 21.92 371 ILE B N 1
ATOM 5708 C CA . ILE B 1 385 ? 15.600 -10.692 -7.397 1.00 22.42 371 ILE B CA 1
ATOM 5709 C C . ILE B 1 385 ? 16.387 -11.954 -7.725 1.00 21.85 371 ILE B C 1
ATOM 5710 O O . ILE B 1 385 ? 17.604 -11.997 -7.504 1.00 20.66 371 ILE B O 1
ATOM 5715 N N . ALA B 1 386 ? 15.719 -12.974 -8.261 1.00 20.56 372 ALA B N 1
ATOM 5716 C CA . ALA B 1 386 ? 16.448 -14.176 -8.649 1.00 20.84 372 ALA B CA 1
ATOM 5717 C C . ALA B 1 386 ? 16.666 -14.188 -10.167 1.00 20.35 372 ALA B C 1
ATOM 5718 O O . ALA B 1 386 ? 15.735 -13.902 -10.964 1.00 20.55 372 ALA B O 1
ATOM 5720 N N . THR B 1 387 ? 17.876 -14.546 -10.554 1.00 20.27 373 THR B N 1
ATOM 5721 C CA . THR B 1 387 ? 18.264 -14.599 -11.963 1.00 20.11 373 THR B CA 1
ATOM 5722 C C . THR B 1 387 ? 19.342 -15.685 -12.195 1.00 19.78 373 THR B C 1
ATOM 5723 O O . THR B 1 387 ? 19.624 -16.527 -11.310 1.00 19.72 373 THR B O 1
ATOM 5727 N N . GLN B 1 388 ? 19.907 -15.702 -13.406 1.00 19.50 374 GLN B N 1
ATOM 5728 C CA . GLN B 1 388 ? 20.857 -16.728 -13.777 1.00 18.67 374 GLN B CA 1
ATOM 5729 C C . GLN B 1 388 ? 21.827 -16.091 -14.757 1.00 18.40 374 GLN B C 1
ATOM 5730 O O . GLN B 1 388 ? 21.696 -14.890 -15.076 1.00 18.18 374 GLN B O 1
ATOM 5736 N N . VAL B 1 389 ? 22.804 -16.867 -15.226 1.00 17.04 375 VAL B N 1
ATOM 5737 C CA . VAL B 1 389 ? 23.809 -16.325 -16.142 1.00 17.35 375 VAL B CA 1
ATOM 5738 C C . VAL B 1 389 ? 23.129 -16.111 -17.489 1.00 18.47 375 VAL B C 1
ATOM 5739 O O . VAL B 1 389 ? 22.314 -16.947 -17.926 1.00 17.92 375 VAL B O 1
ATOM 5743 N N . GLY B 1 390 ? 23.438 -14.989 -18.140 1.00 18.74 376 GLY B N 1
ATOM 5744 C CA . GLY B 1 390 ? 22.805 -14.660 -19.420 1.00 18.74 376 GLY B CA 1
ATOM 5745 C C . GLY B 1 390 ? 23.722 -14.148 -20.534 1.00 19.05 376 GLY B C 1
ATOM 5746 O O . GLY B 1 390 ? 24.954 -14.023 -20.354 1.00 19.57 376 GLY B O 1
ATOM 5747 N N . PRO B 1 391 ? 23.133 -13.875 -21.710 1.00 19.44 377 PRO B N 1
ATOM 5748 C CA . PRO B 1 391 ? 23.858 -13.501 -22.930 1.00 19.19 377 PRO B CA 1
ATOM 5749 C C . PRO B 1 391 ? 24.247 -12.029 -22.907 1.00 18.10 377 PRO B C 1
ATOM 5750 O O . PRO B 1 391 ? 23.880 -11.302 -21.967 1.00 16.82 377 PRO B O 1
ATOM 5754 N N . GLY B 1 392 ? 25.036 -11.618 -23.896 1.00 18.76 378 GLY B N 1
ATOM 5755 C CA . GLY B 1 392 ? 25.432 -10.202 -24.075 1.00 17.73 378 GLY B CA 1
ATOM 5756 C C . GLY B 1 392 ? 24.255 -9.414 -24.652 1.00 18.49 378 GLY B C 1
ATOM 5757 O O . GLY B 1 392 ? 23.163 -9.942 -24.790 1.00 17.31 378 GLY B O 1
ATOM 5758 N N . PRO B 1 393 ? 24.476 -8.143 -25.012 1.00 18.84 379 PRO B N 1
ATOM 5759 C CA . PRO B 1 393 ? 23.458 -7.253 -25.556 1.00 19.23 379 PRO B CA 1
ATOM 5760 C C . PRO B 1 393 ? 22.757 -7.785 -26.803 1.00 19.23 379 PRO B C 1
ATOM 5761 O O . PRO B 1 393 ? 23.321 -8.585 -27.572 1.00 18.71 379 PRO B O 1
ATOM 5765 N N . GLN B 1 394 ? 21.545 -7.302 -27.009 1.00 20.39 380 GLN B N 1
ATOM 5766 C CA . GLN B 1 394 ? 20.642 -7.864 -28.020 1.00 21.73 380 GLN B CA 1
ATOM 5767 C C . GLN B 1 394 ? 19.971 -6.721 -28.767 1.00 21.88 380 GLN B C 1
ATOM 5768 O O . GLN B 1 394 ? 19.556 -5.757 -28.131 1.00 20.89 380 GLN B O 1
ATOM 5774 N N . VAL B 1 395 ? 19.848 -6.830 -30.095 1.00 21.86 381 VAL B N 1
ATOM 5775 C CA . VAL B 1 395 ? 19.021 -5.888 -30.872 1.00 23.16 381 VAL B CA 1
ATOM 5776 C C . VAL B 1 395 ? 17.557 -6.370 -30.760 1.00 23.03 381 VAL B C 1
ATOM 5777 O O . VAL B 1 395 ? 17.273 -7.566 -30.939 1.00 22.75 381 VAL B O 1
ATOM 5781 N N . LEU B 1 396 ? 16.634 -5.468 -30.449 1.00 23.48 382 LEU B N 1
ATOM 5782 C CA . LEU B 1 396 ? 15.230 -5.862 -30.398 1.00 25.10 382 LEU B CA 1
ATOM 5783 C C . LEU B 1 396 ? 14.599 -5.802 -31.785 1.00 25.75 382 LEU B C 1
ATOM 5784 O O . LEU B 1 396 ? 14.970 -4.950 -32.597 1.00 25.29 382 LEU B O 1
ATOM 5789 N N . ASP B 1 397 ? 13.655 -6.708 -32.046 1.00 26.24 383 ASP B N 1
ATOM 5790 C CA . ASP B 1 397 ? 12.867 -6.676 -33.287 1.00 28.53 383 ASP B CA 1
ATOM 5791 C C . ASP B 1 397 ? 11.758 -5.616 -33.190 1.00 30.21 383 ASP B C 1
ATOM 5792 O O . ASP B 1 397 ? 11.654 -4.910 -32.180 1.00 29.63 383 ASP B O 1
ATOM 5797 N N . ASP B 1 398 ? 10.949 -5.497 -34.239 1.00 40.79 384 ASP B N 1
ATOM 5798 C CA . ASP B 1 398 ? 9.930 -4.442 -34.291 1.00 42.91 384 ASP B CA 1
ATOM 5799 C C . ASP B 1 398 ? 8.659 -4.828 -33.541 1.00 45.15 384 ASP B C 1
ATOM 5800 O O . ASP B 1 398 ? 7.664 -4.124 -33.613 1.00 46.36 384 ASP B O 1
ATOM 5805 N N . THR B 1 399 ? 8.705 -5.954 -32.829 1.00 46.74 385 THR B N 1
ATOM 5806 C CA . THR B 1 399 ? 7.651 -6.361 -31.903 1.00 49.43 385 THR B CA 1
ATOM 5807 C C . THR B 1 399 ? 7.615 -5.410 -30.707 1.00 49.12 385 THR B C 1
ATOM 5808 O O . THR B 1 399 ? 6.559 -5.151 -30.116 1.00 50.72 385 THR B O 1
ATOM 5812 N N . HIS B 1 400 ? 8.794 -4.906 -30.366 1.00 47.41 386 HIS B N 1
ATOM 5813 C CA . HIS B 1 400 ? 8.978 -4.020 -29.239 1.00 47.20 386 HIS B CA 1
ATOM 5814 C C . HIS B 1 400 ? 8.893 -2.573 -29.736 1.00 45.72 386 HIS B C 1
ATOM 5815 O O . HIS B 1 400 ? 9.329 -2.261 -30.837 1.00 45.13 386 HIS B O 1
ATOM 5822 N N . ASP B 1 401 ? 8.321 -1.688 -28.937 1.00 46.21 387 ASP B N 1
ATOM 5823 C CA . ASP B 1 401 ? 8.277 -0.283 -29.327 1.00 45.22 387 ASP B CA 1
ATOM 5824 C C . ASP B 1 401 ? 9.596 0.375 -28.969 1.00 42.05 387 ASP B C 1
ATOM 5825 O O . ASP B 1 401 ? 10.244 -0.010 -28.000 1.00 42.80 387 ASP B O 1
ATOM 5830 N N . HIS B 1 402 ? 10.016 1.333 -29.778 1.00 39.69 388 HIS B N 1
ATOM 5831 C CA . HIS B 1 402 ? 11.171 2.127 -29.432 1.00 37.15 388 HIS B CA 1
ATOM 5832 C C . HIS B 1 402 ? 10.803 3.057 -28.272 1.00 36.99 388 HIS B C 1
ATOM 5833 O O . HIS B 1 402 ? 9.613 3.369 -28.043 1.00 37.16 388 HIS B O 1
ATOM 5840 N N . LEU B 1 403 ? 11.821 3.489 -27.540 1.00 34.61 389 LEU B N 1
ATOM 5841 C CA . LEU B 1 403 ? 11.613 4.401 -26.431 1.00 34.52 389 LEU B CA 1
ATOM 5842 C C . LEU B 1 403 ? 11.464 5.853 -26.905 1.00 33.88 389 LEU B C 1
ATOM 5843 O O . LEU B 1 403 ? 11.230 6.751 -26.104 1.00 34.00 389 LEU B O 1
ATOM 5848 N N . LEU B 1 404 ? 11.649 6.073 -28.200 1.00 33.10 390 LEU B N 1
ATOM 5849 C CA . LEU B 1 404 ? 11.358 7.365 -28.829 1.00 34.36 390 LEU B CA 1
ATOM 5850 C C . LEU B 1 404 ? 10.202 7.173 -29.802 1.00 35.71 390 LEU B C 1
ATOM 5851 O O . LEU B 1 404 ? 10.102 6.124 -30.434 1.00 34.64 390 LEU B O 1
ATOM 5856 N N . GLY B 1 405 ? 9.340 8.187 -29.922 1.00 37.66 391 GLY B N 1
ATOM 5857 C CA . GLY B 1 405 ? 8.244 8.150 -30.888 1.00 40.24 391 GLY B CA 1
ATOM 5858 C C . GLY B 1 405 ? 8.733 8.606 -32.254 1.00 41.69 391 GLY B C 1
ATOM 5859 O O . GLY B 1 405 ? 9.942 8.764 -32.472 1.00 39.83 391 GLY B O 1
ATOM 5860 N N . GLN B 1 406 ? 7.784 8.855 -33.161 1.00 44.94 392 GLN B N 1
ATOM 5861 C CA . GLN B 1 406 ? 8.089 9.281 -34.541 1.00 46.89 392 GLN B CA 1
ATOM 5862 C C . GLN B 1 406 ? 8.857 10.613 -34.620 1.00 47.41 392 GLN B C 1
ATOM 5863 O O . GLN B 1 406 ? 9.657 10.822 -35.537 1.00 48.07 392 GLN B O 1
ATOM 5865 N N . ASP B 1 407 ? 8.612 11.507 -33.662 1.00 47.72 393 ASP B N 1
ATOM 5866 C CA . ASP B 1 407 ? 9.308 12.796 -33.609 1.00 48.07 393 ASP B CA 1
ATOM 5867 C C . ASP B 1 407 ? 10.746 12.709 -33.061 1.00 45.53 393 ASP B C 1
ATOM 5868 O O . ASP B 1 407 ? 11.505 13.673 -33.137 1.00 45.44 393 ASP B O 1
ATOM 5873 N N . GLY B 1 408 ? 11.129 11.561 -32.508 1.00 43.58 394 GLY B N 1
ATOM 5874 C CA . GLY B 1 408 ? 12.484 11.411 -31.989 1.00 41.61 394 GLY B CA 1
ATOM 5875 C C . GLY B 1 408 ? 12.568 11.872 -30.552 1.00 41.03 394 GLY B C 1
ATOM 5876 O O . GLY B 1 408 ? 13.654 12.165 -30.031 1.00 39.84 394 GLY B O 1
ATOM 5877 N N . LEU B 1 409 ? 11.401 11.939 -29.919 1.00 41.58 395 LEU B N 1
ATOM 5878 C CA . LEU B 1 409 ? 11.279 12.309 -28.525 1.00 42.25 395 LEU B CA 1
ATOM 5879 C C . LEU B 1 409 ? 10.646 11.160 -27.767 1.00 41.99 395 LEU B C 1
ATOM 5880 O O . LEU B 1 409 ? 9.903 10.378 -28.361 1.00 42.51 395 LEU B O 1
ATOM 5885 N N . PRO B 1 410 ? 10.928 11.061 -26.455 1.00 42.36 396 PRO B N 1
ATOM 5886 C CA . PRO B 1 410 ? 10.299 10.060 -25.594 1.00 43.38 396 PRO B CA 1
ATOM 5887 C C . PRO B 1 410 ? 8.778 10.120 -25.714 1.00 46.06 396 PRO B C 1
ATOM 5888 O O . PRO B 1 410 ? 8.210 11.216 -25.804 1.00 47.85 396 PRO B O 1
ATOM 5892 N N . GLN B 1 411 ? 8.128 8.957 -25.717 1.00 47.43 397 GLN B N 1
ATOM 5893 C CA . GLN B 1 411 ? 6.681 8.882 -25.967 1.00 50.68 397 GLN B CA 1
ATOM 5894 C C . GLN B 1 411 ? 5.852 8.959 -24.691 1.00 53.23 397 GLN B C 1
ATOM 5895 O O . GLN B 1 411 ? 6.312 8.548 -23.627 1.00 53.81 397 GLN B O 1
#

GO terms:
  GO:0005829 cytosol (C, IDA)
  GO:0005737 cytoplasm (C, EXP)
  GO:0036197 zymosterol biosynthetic process (P, IDA)
  GO:0004163 diphosphomevalonate decarboxylase activity (F, IDA)
  GO:0019287 isopentenyl diphosphate biosynthetic process, mevalonate pathway (P, IDA)
  GO:0033386 geranylgeranyl diphosphate biosynthetic process (P, IDA)
  GO:0033490 cholesterol biosynthetic process via lathosterol (P, IDA)
  GO:0036197 zymosterol biosynthetic process (P, IMP)
  GO:0010142 farnesyl diphosphate biosynthetic process, mevalonate pathway (P, IMP)
  GO:0033489 cholesterol biosynthetic process via desmosterol (P, IMP)

Foldseek 3Di:
DVPDDAKDKFKWKFFFKDWLQDFFAAPDLQQLFTLAKIKIFTFAVLFKIKMKMKIWDPPDPAAWEEEPQHTDDCPPQLNVQLVVVLLVQLVCVCQVVLVPTHMFMYMYIPDDVLLVTPCQLRVLLRVQVNSCVSSVGDDQSFSSSCSNPNNNQQRQWFGMKMQGSDDDPNCPNRGMDDLDHQVQAFQKKKKKFRFPDDPAPDRSVLSHLLVVFFPLVNCCSPPNRVVLVVQCSVCSNVVVVQSNQVSSQVSQVSVQVSQCSGVVHGHAADPLLVLVVVLQVLLCVLVVTNAKHWHDDRHHITMMMGGNVCVQVSVQSCCLQAVEPDPQQEAADDDDHDDDDPSSSVSHDPDHHYRRTHHMYMTGTYGHMDIDDDPVSRQADPVSHGD/DDKFKWKFFQKAWLQDFFAAPDLQQLFTLAKIKIFTWAVLFWIKMKMKDWDPPDPAAWEEEQQHTDDCVPQLNVQLVVVLLVQLVVVPVRSPIHMYMYMYIPDVSPLLRVLLRVQVNSCVVSVGDDQSFSSSCSNPNNNLQRQWFGMKMQGSDDDPVCPNRGIDHLDHQVQQFFKKKKKFAFDDDDAWDDRSVLSHLLVVFFPLVSCCSPPPSVVLVVQCSVCSNVVPCQSNQVSSQVSQVSSQVSQCRGVVHTHAADPLLVLVVVLQVLLQVLVVGRAKHWHDDNHHIIMMMGTNVCVQVVVQSCCLAAPEDPDAQEAADDDDHDHDDPSSSVSGDHHYNRTHHMYMTGTYGHMDIDDVVDDHCADPVSHGD

Secondary structure (DSSP, 8-state):
-TTS---EEEEEEE--EEEEE----EEETTTTEESS-EEEEEBPTTTS-EEEEEEE-TT--S-EEEETTEEE-TT-HHHHHHHHHHHHHHH---HHHHHHSPEEEEEEE---GGG---HHHHHHHHHHHHHHHHHT--S--HHHHHHH-GGGGGGGSSSEEEE---S-TT-TT--EEEEE-TTS-TTEEEEEEEES---PPPHHHHHHHHHHH-HHHHHIIIIIHHHHHHHHHHHHHTT-HHHHHHHHHHHHHHHHHHHHTSSS------HHHHHHHHHHHHHHHHHTS--EEEE--SSSPEEEEEEHHHHHHHHHHHHHHS--S----EEES-----PPPHHHHHHS-SS--TTSEEEEEEEEB----EEE--GGG-SB-TTSSB-/-EEEEEEE--EEEEE----EEETTTTEESS-EEEEEBPTTTS-EEEEEEEESS--S-EEEETTEEE-TT-HHHHHHHHHHHHHHHHH--GGG-EEEEEEEE----HHHHHHHHHHHHHHHHHT--S--HHHHHHH-GGGGGGGSSSEEEE---S-TT-TT--EEEEE-TTS-TTEEEEEEEEPP----S-HHHHHHHHHHH-HHHHHIIIIIHHHHHHHHHHHHHTT-HHHHHHHHHHHHHHHHHHHHTSSS------HHHHHHHHHHHHHHHHHTS--EEEEE-SSS-EEEEEEGGGHHHHHHHHHHHSPPP----EEES-----PPPHHHHHH----TTSEEEEEEEEB----EE--TTSPPSB-TTSSB-

Nearest PDB structures (foldseek):
  3f0n-assembly1_B  TM=1.003E+00  e=3.200E-84  Mus musculus
  3f0n-assembly1_A  TM=9.882E-01  e=2.609E-77  Mus musculus
  3d4j-assembly1_A  TM=9.682E-01  e=1.139E-65  Homo sapiens
  3d4j-assembly1_B  TM=9.715E-01  e=1.363E-65  Homo sapiens
  2hke-assembly2_B  TM=9.463E-01  e=4.447E-44  Trypanosoma brucei

CATH classification: 3.30.230.10 (+1 more: 3.30.70.890)

Solvent-accessible surface area: 31309 Å² total; per-residue (Å²): 152,162,139,119,200,133,128,82,50,19,0,0,4,0,0,0,7,2,8,0,0,4,29,6,0,12,91,40,103,75,46,2,1,0,27,2,16,0,0,0,0,0,0,39,16,108,29,3,72,2,14,2,0,0,2,4,10,72,124,32,128,96,46,67,23,18,61,62,61,171,87,67,100,42,39,67,113,66,3,56,6,0,9,136,14,0,45,147,42,20,164,127,110,64,53,80,58,19,18,90,47,16,3,8,6,5,13,50,34,77,23,44,139,51,3,62,26,44,47,62,2,0,20,35,0,0,8,0,51,0,0,5,72,9,10,54,17,152,62,59,14,0,22,0,0,1,36,2,22,3,16,0,0,8,0,16,61,6,0,0,0,16,0,55,58,13,170,81,90,79,0,78,36,0,48,3,115,76,28,7,31,52,195,40,5,76,81,0,35,0,1,1,0,0,4,71,36,115,133,73,60,47,43,69,114,1,10,37,33,0,33,122,41,3,57,0,0,100,41,0,8,126,69,14,0,66,95,23,13,139,74,0,26,153,14,0,102,100,78,56,17,73,19,0,0,67,22,0,1,56,0,0,5,0,6,5,0,0,0,11,8,1,40,67,25,9,55,2,30,16,22,17,0,18,80,0,13,50,2,0,30,85,0,13,109,71,56,65,98,17,52,0,0,0,0,1,51,36,14,10,19,0,7,0,0,0,45,96,121,4,11,23,48,0,13,16,0,0,91,59,5,2,45,31,97,43,111,98,1,28,82,41,55,127,60,78,134,69,170,17,55,112,118,0,92,86,42,5,43,134,135,49,22,102,19,8,0,70,20,0,6,4,0,42,10,0,31,11,10,76,71,42,111,81,114,147,50,37,37,5,20,118,95,0,67,50,154,140,82,52,20,5,0,6,0,0,3,5,5,7,0,0,4,29,5,0,14,93,41,106,75,44,3,2,0,36,2,16,0,0,0,0,0,0,37,13,117,27,6,79,2,14,0,0,0,4,10,4,66,121,26,114,80,23,71,19,16,64,83,59,187,80,66,103,41,44,71,111,66,5,58,8,0,6,145,17,0,42,85,39,11,140,154,70,126,120,52,51,93,67,44,2,7,5,5,15,55,36,82,42,92,67,58,59,1,0,24,32,0,0,9,0,49,0,0,5,76,15,24,54,18,169,61,71,15,0,26,1,0,0,48,1,16,3,19,0,0,7,0,17,65,6,0,0,0,28,0,66,63,12,174,80,94,80,0,89,37,0,48,6,56,74,44,6,30,42,185,48,6,75,79,1,33,0,0,15,0,10,6,46,103,52,85,206,34,64,49,45,70,107,0,10,38,30,0,57,117,40,7,62,0,2,133,47,0,9,116,67,10,1,66,88,23,13,148,72,0,28,152,14,0,104,99,75,57,16,75,16,0,0,66,19,0,1,65,0,0,2,0,5,1,0,0,0,23,9,1,44,68,29,9,32,4,19,8,27,15,0,52,100,0,10,71,6,0,32,126,0,15,111,74,64,70,84,16,47,0,0,0,0,1,47,43,19,32,47,0,9,0,0,0,47,99,122,4,10,18,47,0,13,13,0,0,112,55,2,1,48,41,81,108,136,119,17,22,86,36,56,129,56,77,125,68,169,13,53,113,119,0,83,87,36,12,92,92,22,112,17,9,1,90,44,0,12,3,0,53,11,0,30,12,11,78,73,43,91,146,103,88,116,65,42,3,16,118,96,1,62,50,154

Organism: Mus musculus (NCBI:txid10090)

Radius of gyration: 30.7 Å; Cα contacts (8 Å, |Δi|>4): 1737; chains: 2; bounding box: 65×56×113 Å

B-factor: mean 31.09, std 14.31, range [4.23, 99.16]